Protein AF-0000000082974168 (afdb_homodimer)

Structure (mmCIF, N/CA/C/O backbone):
data_AF-0000000082974168-model_v1
#
loop_
_entity.id
_entity.type
_entity.pdbx_description
1 polymer 'Cytochrome P450 4B1-like'
#
loop_
_atom_site.group_PDB
_atom_site.id
_atom_site.type_symbol
_atom_site.label_atom_id
_atom_site.label_alt_id
_atom_site.label_comp_id
_atom_site.label_asym_id
_atom_site.label_entity_id
_atom_site.label_seq_id
_atom_site.pdbx_PDB_ins_code
_atom_site.Cartn_x
_atom_site.Cartn_y
_atom_site.Cartn_z
_atom_site.occupancy
_atom_site.B_iso_or_equiv
_atom_site.auth_seq_id
_atom_site.auth_comp_id
_atom_site.auth_asym_id
_atom_site.auth_atom_id
_atom_site.pdbx_PDB_model_num
ATOM 1 N N . MET A 1 1 ? -66.562 -48.031 -15.969 1 38.62 1 MET A N 1
ATOM 2 C CA . MET A 1 1 ? -65.438 -47.125 -16.375 1 38.62 1 MET A CA 1
ATOM 3 C C . MET A 1 1 ? -64.812 -46.469 -15.148 1 38.62 1 MET A C 1
ATOM 5 O O . MET A 1 1 ? -63.625 -46.281 -15.102 1 38.62 1 MET A O 1
ATOM 9 N N . ALA A 1 2 ? -65.688 -45.969 -14.234 1 68.69 2 ALA A N 1
ATOM 10 C CA . ALA A 1 2 ? -65.188 -45.406 -12.992 1 68.69 2 ALA A CA 1
ATOM 11 C C . ALA A 1 2 ? -64.438 -46.438 -12.148 1 68.69 2 ALA A C 1
ATOM 13 O O . ALA A 1 2 ? -63.406 -46.156 -11.523 1 68.69 2 ALA A O 1
ATOM 14 N N . SER A 1 3 ? -65 -47.625 -12.219 1 61.19 3 SER A N 1
ATOM 15 C CA . SER A 1 3 ? -64.438 -48.719 -11.406 1 61.19 3 SER A CA 1
ATOM 16 C C . SER A 1 3 ? -63.125 -49.188 -11.984 1 61.19 3 SER A C 1
ATOM 18 O O . SER A 1 3 ? -62.188 -49.5 -11.242 1 61.19 3 SER A O 1
ATOM 20 N N . LEU A 1 4 ? -63 -49.156 -13.227 1 60.62 4 LEU A N 1
ATOM 21 C CA . LEU A 1 4 ? -61.75 -49.594 -13.875 1 60.62 4 LEU A CA 1
ATOM 22 C C . LEU A 1 4 ? -60.688 -48.5 -13.758 1 60.62 4 LEU A C 1
ATOM 24 O O . LEU A 1 4 ? -59.5 -48.812 -13.547 1 60.62 4 LEU A O 1
ATOM 28 N N . LEU A 1 5 ? -61.156 -47.281 -13.766 1 63.62 5 LEU A N 1
ATOM 29 C CA . LEU A 1 5 ? -60.25 -46.156 -13.609 1 63.62 5 LEU A CA 1
ATOM 30 C C . LEU A 1 5 ? -59.656 -46.125 -12.203 1 63.62 5 LEU A C 1
ATOM 32 O O . LEU A 1 5 ? -58.469 -45.812 -12.016 1 63.62 5 LEU A O 1
ATOM 36 N N . ASP A 1 6 ? -60.531 -46.531 -11.203 1 66.19 6 ASP A N 1
ATOM 37 C CA . ASP A 1 6 ? -60.062 -46.562 -9.812 1 66.19 6 ASP A CA 1
ATOM 38 C C . ASP A 1 6 ? -59.031 -47.625 -9.586 1 66.19 6 ASP A C 1
ATOM 40 O O . ASP A 1 6 ? -58.094 -47.469 -8.805 1 66.19 6 ASP A O 1
ATOM 44 N N . ILE A 1 7 ? -59.062 -48.656 -10.359 1 61.16 7 ILE A N 1
ATOM 45 C CA . ILE A 1 7 ? -58.156 -49.781 -10.211 1 61.16 7 ILE A CA 1
ATOM 46 C C . ILE A 1 7 ? -56.812 -49.438 -10.82 1 61.16 7 ILE A C 1
ATOM 48 O O . ILE A 1 7 ? -55.75 -49.812 -10.281 1 61.16 7 ILE A O 1
ATOM 52 N N . ILE A 1 8 ? -56.75 -48.719 -11.898 1 61.06 8 ILE A N 1
ATOM 53 C CA . ILE A 1 8 ? -55.531 -48.344 -12.562 1 61.06 8 ILE A CA 1
ATOM 54 C C . ILE A 1 8 ? -54.875 -47.188 -11.82 1 61.06 8 ILE A C 1
ATOM 56 O O . ILE A 1 8 ? -53.625 -47.125 -11.711 1 61.06 8 ILE A O 1
ATOM 60 N N . ALA A 1 9 ? -55.656 -46.375 -11.297 1 68.5 9 ALA A N 1
ATOM 61 C CA . ALA A 1 9 ? -55.156 -45.156 -10.656 1 68.5 9 ALA A CA 1
ATOM 62 C C . ALA A 1 9 ? -54.5 -45.5 -9.32 1 68.5 9 ALA A C 1
ATOM 64 O O . ALA A 1 9 ? -53.5 -44.875 -8.938 1 68.5 9 ALA A O 1
ATOM 65 N N . ARG A 1 10 ? -55.031 -46.469 -8.898 1 72 10 ARG A N 1
ATOM 66 C CA . ARG A 1 10 ? -54.594 -46.875 -7.559 1 72 10 ARG A CA 1
ATOM 67 C C . ARG A 1 10 ? -53.188 -47.438 -7.594 1 72 10 ARG A C 1
ATOM 69 O O . ARG A 1 10 ? -52.312 -47.031 -6.809 1 72 10 ARG A O 1
ATOM 76 N N . PRO A 1 11 ? -53.062 -48.281 -8.586 1 75.69 11 PRO A N 1
ATOM 77 C CA . PRO A 1 11 ? -51.688 -48.781 -8.648 1 75.69 11 PRO A CA 1
ATOM 78 C C . PRO A 1 11 ? -50.688 -47.719 -9.07 1 75.69 11 PRO A C 1
ATOM 80 O O . PRO A 1 11 ? -49.562 -47.719 -8.555 1 75.69 11 PRO A O 1
ATOM 83 N N . SER A 1 12 ? -51.125 -46.906 -9.867 1 80.44 12 SER A N 1
ATOM 84 C CA . SER A 1 12 ? -50.25 -45.812 -10.297 1 80.44 12 SER A CA 1
ATOM 85 C C . SER A 1 12 ? -49.938 -44.875 -9.141 1 80.44 12 SER A C 1
ATOM 87 O O . SER A 1 12 ? -48.812 -44.406 -8.992 1 80.44 12 SER A O 1
ATOM 89 N N . ALA A 1 13 ? -50.875 -44.562 -8.305 1 78.06 13 ALA A N 1
ATOM 90 C CA . ALA A 1 13 ? -50.688 -43.719 -7.137 1 78.06 13 ALA A CA 1
ATOM 91 C C . ALA A 1 13 ? -49.781 -44.375 -6.113 1 78.06 13 ALA A C 1
ATOM 93 O O . ALA A 1 13 ? -48.938 -43.719 -5.5 1 78.06 13 ALA A O 1
ATOM 94 N N . VAL A 1 14 ? -50 -45.688 -6.137 1 84.94 14 VAL A N 1
ATOM 95 C CA . VAL A 1 14 ? -49.188 -46.438 -5.191 1 84.94 14 VAL A CA 1
ATOM 96 C C . VAL A 1 14 ? -47.75 -46.438 -5.672 1 84.94 14 VAL A C 1
ATOM 98 O O . VAL A 1 14 ? -46.812 -46.312 -4.875 1 84.94 14 VAL A O 1
ATOM 101 N N . ILE A 1 15 ? -47.531 -46.562 -6.926 1 87.25 15 ILE A N 1
ATOM 102 C CA . ILE A 1 15 ? -46.188 -46.594 -7.496 1 87.25 15 ILE A CA 1
ATOM 103 C C . ILE A 1 15 ? -45.562 -45.188 -7.336 1 87.25 15 ILE A C 1
ATOM 105 O O . ILE A 1 15 ? -44.375 -45.094 -7 1 87.25 15 ILE A O 1
ATOM 109 N N . LEU A 1 16 ? -46.344 -44.156 -7.48 1 88.12 16 LEU A N 1
ATOM 110 C CA . LEU A 1 16 ? -45.844 -42.812 -7.293 1 88.12 16 LEU A CA 1
ATOM 111 C C . LEU A 1 16 ? -45.5 -42.531 -5.832 1 88.12 16 LEU A C 1
ATOM 113 O O . LEU A 1 16 ? -44.438 -41.969 -5.535 1 88.12 16 LEU A O 1
ATOM 117 N N . GLN A 1 17 ? -46.375 -43 -4.965 1 88.06 17 GLN A N 1
ATOM 118 C CA . GLN A 1 17 ? -46.125 -42.844 -3.533 1 88.06 17 GLN A CA 1
ATOM 119 C C . GLN A 1 17 ? -44.875 -43.625 -3.107 1 88.06 17 GLN A C 1
ATOM 121 O O . GLN A 1 17 ? -44.062 -43.125 -2.326 1 88.06 17 GLN A O 1
ATOM 126 N N . LEU A 1 18 ? -44.781 -44.75 -3.727 1 88.88 18 LEU A N 1
ATOM 127 C CA . LEU A 1 18 ? -43.594 -45.562 -3.404 1 88.88 18 LEU A CA 1
ATOM 128 C C . LEU A 1 18 ? -42.344 -44.906 -3.938 1 88.88 18 LEU A C 1
ATOM 130 O O . LEU A 1 18 ? -41.281 -44.938 -3.281 1 88.88 18 LEU A O 1
ATOM 134 N N . SER A 1 19 ? -42.406 -44.281 -5.062 1 90.62 19 SER A N 1
ATOM 135 C CA . SER A 1 19 ? -41.281 -43.594 -5.645 1 90.62 19 SER A CA 1
ATOM 136 C C . SER A 1 19 ? -40.875 -42.375 -4.805 1 90.62 19 SER A C 1
ATOM 138 O O . SER A 1 19 ? -39.688 -42.094 -4.617 1 90.62 19 SER A O 1
ATOM 140 N N . VAL A 1 20 ? -41.781 -41.719 -4.32 1 90.88 20 VAL A N 1
ATOM 141 C CA . VAL A 1 20 ? -41.531 -40.562 -3.479 1 90.88 20 VAL A CA 1
ATOM 142 C C . VAL A 1 20 ? -40.906 -41 -2.16 1 90.88 20 VAL A C 1
ATOM 144 O O . VAL A 1 20 ? -39.938 -40.406 -1.679 1 90.88 20 VAL A O 1
ATOM 147 N N . VAL A 1 21 ? -41.469 -42.062 -1.64 1 90.62 21 VAL A N 1
ATOM 148 C CA . VAL A 1 21 ? -40.938 -42.562 -0.379 1 90.62 21 VAL A CA 1
ATOM 149 C C . VAL A 1 21 ? -39.5 -43.062 -0.576 1 90.62 21 VAL A C 1
ATOM 151 O O . VAL A 1 21 ? -38.625 -42.812 0.263 1 90.62 21 VAL A O 1
ATOM 154 N N . LEU A 1 22 ? -39.312 -43.719 -1.68 1 92.25 22 LEU A N 1
ATOM 155 C CA . LEU A 1 22 ? -37.969 -44.188 -1.979 1 92.25 22 LEU A CA 1
ATOM 156 C C . LEU A 1 22 ? -37 -43 -2.201 1 92.25 22 LEU A C 1
ATOM 158 O O . LEU A 1 22 ? -35.844 -43.062 -1.81 1 92.25 22 LEU A O 1
ATOM 162 N N . GLY A 1 23 ? -37.562 -42.031 -2.824 1 92 23 GLY A N 1
ATOM 163 C CA . GLY A 1 23 ? -36.781 -40.812 -2.99 1 92 23 GLY A CA 1
ATOM 164 C C . GLY A 1 23 ? -36.406 -40.156 -1.673 1 92 23 GLY A C 1
ATOM 165 O O . GLY A 1 23 ? -35.281 -39.75 -1.473 1 92 23 GLY A O 1
ATOM 166 N N . VAL A 1 24 ? -37.281 -40.094 -0.825 1 92.38 24 VAL A N 1
ATOM 167 C CA . VAL A 1 24 ? -37.062 -39.5 0.486 1 92.38 24 VAL A CA 1
ATOM 168 C C . VAL A 1 24 ? -36.062 -40.344 1.279 1 92.38 24 VAL A C 1
ATOM 170 O O . VAL A 1 24 ? -35.188 -39.812 1.958 1 92.38 24 VAL A O 1
ATOM 173 N N . ILE A 1 25 ? -36.219 -41.594 1.183 1 91.44 25 ILE A N 1
ATOM 174 C CA . ILE A 1 25 ? -35.312 -42.5 1.874 1 91.44 25 ILE A CA 1
ATOM 175 C C . ILE A 1 25 ? -33.906 -42.312 1.315 1 91.44 25 ILE A C 1
ATOM 177 O O . ILE A 1 25 ? -32.938 -42.281 2.07 1 91.44 25 ILE A O 1
ATOM 181 N N . PHE A 1 26 ? -33.875 -42.25 0.051 1 92.44 26 PHE A N 1
ATOM 182 C CA . PHE A 1 26 ? -32.562 -42.031 -0.592 1 92.44 26 PHE A CA 1
ATOM 183 C C . PHE A 1 26 ? -31.938 -40.719 -0.115 1 92.44 26 PHE A C 1
ATOM 185 O O . PHE A 1 26 ? -30.766 -40.688 0.217 1 92.44 26 PHE A O 1
ATOM 192 N N . VAL A 1 27 ? -32.656 -39.75 -0.049 1 91.31 27 VAL A N 1
ATOM 193 C CA . VAL A 1 27 ? -32.188 -38.469 0.402 1 91.31 27 VAL A CA 1
ATOM 194 C C . VAL A 1 27 ? -31.75 -38.531 1.867 1 91.31 27 VAL A C 1
ATOM 196 O O . VAL A 1 27 ? -30.719 -38 2.256 1 91.31 27 VAL A O 1
ATOM 199 N N . LEU A 1 28 ? -32.5 -39.156 2.611 1 91.75 28 LEU A N 1
ATOM 200 C CA . LEU A 1 28 ? -32.188 -39.281 4.027 1 91.75 28 LEU A CA 1
ATOM 201 C C . LEU A 1 28 ? -30.891 -40.094 4.223 1 91.75 28 LEU A C 1
ATOM 203 O O . LEU A 1 28 ? -30.094 -39.781 5.113 1 91.75 28 LEU A O 1
ATOM 207 N N . LEU A 1 29 ? -30.766 -41.062 3.404 1 91.75 29 LEU A N 1
ATOM 208 C CA . LEU A 1 29 ? -29.547 -41.844 3.482 1 91.75 29 LEU A CA 1
ATOM 209 C C . LEU A 1 29 ? -28.328 -41.031 3.076 1 91.75 29 LEU A C 1
ATOM 211 O O . LEU A 1 29 ? -27.266 -41.125 3.686 1 91.75 29 LEU A O 1
ATOM 215 N N . LYS A 1 30 ? -28.562 -40.281 2.109 1 89.44 30 LYS A N 1
ATOM 216 C CA . LYS A 1 30 ? -27.469 -39.406 1.669 1 89.44 30 LYS A CA 1
ATOM 217 C C . LYS A 1 30 ? -27.141 -38.344 2.732 1 89.44 30 LYS A C 1
ATOM 219 O O . LYS A 1 30 ? -25.969 -38.031 2.951 1 89.44 30 LYS A O 1
ATOM 224 N N . VAL A 1 31 ? -28.016 -37.906 3.303 1 90.12 31 VAL A N 1
ATOM 225 C CA . VAL A 1 31 ? -27.828 -36.938 4.367 1 90.12 31 VAL A CA 1
ATOM 226 C C . VAL A 1 31 ? -27.141 -37.562 5.562 1 90.12 31 VAL A C 1
ATOM 228 O O . VAL A 1 31 ? -26.266 -36.969 6.188 1 90.12 31 VAL A O 1
ATOM 231 N N . ALA A 1 32 ? -27.578 -38.719 5.832 1 91.12 32 ALA A N 1
ATOM 232 C CA . ALA A 1 32 ? -26.953 -39.438 6.934 1 91.12 32 ALA A CA 1
ATOM 233 C C . ALA A 1 32 ? -25.484 -39.75 6.637 1 91.12 32 ALA A C 1
ATOM 235 O O . ALA A 1 32 ? -24.641 -39.656 7.523 1 91.12 32 ALA A O 1
ATOM 236 N N . GLN A 1 33 ? -25.312 -40.156 5.523 1 89.25 33 GLN A N 1
ATOM 237 C CA . GLN A 1 33 ? -23.938 -40.406 5.102 1 89.25 33 GLN A CA 1
ATOM 238 C C . GLN A 1 33 ? -23.109 -39.125 5.172 1 89.25 33 GLN A C 1
ATOM 240 O O . GLN A 1 33 ? -21.969 -39.156 5.652 1 89.25 33 GLN A O 1
ATOM 245 N N . PHE A 1 34 ? -23.641 -38.156 4.637 1 85.56 34 PHE A N 1
ATOM 246 C CA . PHE A 1 34 ? -22.969 -36.875 4.688 1 85.56 34 PHE A CA 1
ATOM 247 C C . PHE A 1 34 ? -22.688 -36.469 6.125 1 85.56 34 PHE A C 1
ATOM 249 O O . PHE A 1 34 ? -21.594 -35.969 6.434 1 85.56 34 PHE A O 1
ATOM 256 N N . TYR A 1 35 ? -23.578 -36.656 6.914 1 87.19 35 TYR A N 1
ATOM 257 C CA . TYR A 1 35 ? -23.438 -36.312 8.32 1 87.19 35 TYR A CA 1
ATOM 258 C C . TYR A 1 35 ? -22.344 -37.125 8.984 1 87.19 35 TYR A C 1
ATOM 260 O O . TYR A 1 35 ? -21.547 -36.625 9.773 1 87.19 35 TYR A O 1
ATOM 268 N N . LYS A 1 36 ? -22.375 -38.375 8.711 1 89.12 36 LYS A N 1
ATOM 269 C CA . LYS A 1 36 ? -21.359 -39.25 9.281 1 89.12 36 LYS A CA 1
ATOM 270 C C . LYS A 1 36 ? -19.953 -38.844 8.82 1 89.12 36 LYS A C 1
ATOM 272 O O . LYS A 1 36 ? -19.016 -38.844 9.609 1 89.12 36 LYS A O 1
ATOM 277 N N . GLU A 1 37 ? -19.859 -38.625 7.566 1 84.94 37 GLU A N 1
ATOM 278 C CA . GLU A 1 37 ? -18.578 -38.188 7.004 1 84.94 37 GLU A CA 1
ATOM 279 C C . GLU A 1 37 ? -18.125 -36.875 7.605 1 84.94 37 GLU A C 1
ATOM 281 O O . GLU A 1 37 ? -16.938 -36.688 7.895 1 84.94 37 GLU A O 1
ATOM 286 N N . ARG A 1 38 ? -19.031 -36.062 7.781 1 84.94 38 ARG A N 1
ATOM 287 C CA . ARG A 1 38 ? -18.734 -34.75 8.352 1 84.94 38 ARG A CA 1
ATOM 288 C C . ARG A 1 38 ? -18.281 -34.875 9.805 1 84.94 38 ARG A C 1
ATOM 290 O O . ARG A 1 38 ? -17.359 -34.188 10.242 1 84.94 38 ARG A O 1
ATOM 297 N N . LYS A 1 39 ? -18.922 -35.625 10.461 1 88.12 39 LYS A N 1
ATOM 298 C CA . LYS A 1 39 ? -18.562 -35.844 11.859 1 88.12 39 LYS A CA 1
ATOM 299 C C . LYS A 1 39 ? -17.141 -36.406 11.984 1 88.12 39 LYS A C 1
ATOM 301 O O . LYS A 1 39 ? -16.391 -36.031 12.883 1 88.12 39 LYS A O 1
ATOM 306 N N . LYS A 1 40 ? -16.891 -37.281 11.133 1 88.69 40 LYS A N 1
ATOM 307 C CA . LYS A 1 40 ? -15.547 -37.875 11.109 1 88.69 40 LYS A CA 1
ATOM 308 C C . LYS A 1 40 ? -14.484 -36.812 10.82 1 88.69 40 LYS A C 1
ATOM 310 O O . LYS A 1 40 ? -13.43 -36.781 11.461 1 88.69 40 LYS A O 1
ATOM 315 N N . LEU A 1 41 ? -14.742 -36 9.852 1 87.5 41 LEU A N 1
ATOM 316 C CA . LEU A 1 41 ? -13.82 -34.938 9.461 1 87.5 41 LEU A CA 1
ATOM 317 C C . LEU A 1 41 ? -13.648 -33.938 10.594 1 87.5 41 LEU A C 1
ATOM 319 O O . LEU A 1 41 ? -12.523 -33.5 10.875 1 87.5 41 LEU A O 1
ATOM 323 N N . ILE A 1 42 ? -14.703 -33.594 11.234 1 88.56 42 ILE A N 1
ATOM 324 C CA . ILE A 1 42 ? -14.672 -32.625 12.328 1 88.56 42 ILE A CA 1
ATOM 325 C C . ILE A 1 42 ? -13.867 -33.188 13.492 1 88.56 42 ILE A C 1
ATOM 327 O O . ILE A 1 42 ? -13.086 -32.469 14.117 1 88.56 42 ILE A O 1
ATOM 331 N N . LYS A 1 43 ? -14.055 -34.406 13.781 1 91.81 43 LYS A N 1
ATOM 332 C CA . LYS A 1 43 ? -13.32 -35.062 14.867 1 91.81 43 LYS A CA 1
ATOM 333 C C . LYS A 1 43 ? -11.828 -35.094 14.578 1 91.81 43 LYS A C 1
ATOM 335 O O . LYS A 1 43 ? -11.008 -34.844 15.469 1 91.81 43 LYS A O 1
ATOM 340 N N . ALA A 1 44 ? -11.469 -35.406 13.367 1 92.75 44 ALA A N 1
ATOM 341 C CA . ALA A 1 44 ? -10.07 -35.469 12.977 1 92.75 44 ALA A CA 1
ATOM 342 C C . ALA A 1 44 ? -9.422 -34.094 13.094 1 92.75 44 ALA A C 1
ATOM 344 O O . ALA A 1 44 ? -8.25 -33.969 13.461 1 92.75 44 ALA A O 1
ATOM 345 N N . LEU A 1 45 ? -10.141 -33.031 12.805 1 94.56 45 LEU A N 1
ATOM 346 C CA . LEU A 1 45 ? -9.617 -31.688 12.812 1 94.56 45 LEU A CA 1
ATOM 347 C C . LEU A 1 45 ? -9.422 -31.172 14.242 1 94.56 45 LEU A C 1
ATOM 349 O O . LEU A 1 45 ? -8.711 -30.188 14.469 1 94.56 45 LEU A O 1
ATOM 353 N N . GLU A 1 46 ? -10.055 -31.797 15.203 1 93.88 46 GLU A N 1
ATOM 354 C CA . GLU A 1 46 ? -9.93 -31.391 16.609 1 93.88 46 GLU A CA 1
ATOM 355 C C . GLU A 1 46 ? -8.492 -31.547 17.094 1 93.88 46 GLU A C 1
ATOM 357 O O . GLU A 1 46 ? -8.086 -30.875 18.047 1 93.88 46 GLU A O 1
ATOM 362 N N . ALA A 1 47 ? -7.785 -32.375 16.438 1 95.5 47 ALA A N 1
ATOM 363 C CA . ALA A 1 47 ? -6.391 -32.594 16.812 1 95.5 47 ALA A CA 1
ATOM 364 C C . ALA A 1 47 ? -5.531 -31.391 16.438 1 95.5 47 ALA A C 1
ATOM 366 O O . ALA A 1 47 ? -4.398 -31.266 16.906 1 95.5 47 ALA A O 1
ATOM 367 N N . PHE A 1 48 ? -6.035 -30.469 15.68 1 97.56 48 PHE A N 1
ATOM 368 C CA . PHE A 1 48 ? -5.309 -29.297 15.211 1 97.56 48 PHE A CA 1
ATOM 369 C C . PHE A 1 48 ? -5.914 -28.031 15.789 1 97.56 48 PHE A C 1
ATOM 371 O O . PHE A 1 48 ? -6.941 -27.547 15.305 1 97.56 48 PHE A O 1
ATOM 378 N N . PRO A 1 49 ? -5.184 -27.453 16.75 1 96.38 49 PRO A N 1
ATOM 379 C CA . PRO A 1 49 ? -5.691 -26.188 17.281 1 96.38 49 PRO A CA 1
ATOM 380 C C . PRO A 1 49 ? -5.73 -25.078 16.234 1 96.38 49 PRO A C 1
ATOM 382 O O . PRO A 1 49 ? -4.914 -25.078 15.305 1 96.38 49 PRO A O 1
ATOM 385 N N . GLY A 1 50 ? -6.664 -24.172 16.312 1 95.44 50 GLY A N 1
ATOM 386 C CA . GLY A 1 50 ? -6.801 -23.078 15.375 1 95.44 50 GLY A CA 1
ATOM 387 C C . GLY A 1 50 ? -7.703 -21.969 15.883 1 95.44 50 GLY A C 1
ATOM 388 O O . GLY A 1 50 ? -8.188 -22.031 17.016 1 95.44 50 GLY A O 1
ATOM 389 N N . PRO A 1 51 ? -7.793 -20.953 15.094 1 93.12 51 PRO A N 1
ATOM 390 C CA . PRO A 1 51 ? -8.664 -19.844 15.5 1 93.12 51 PRO A CA 1
ATOM 391 C C . PRO A 1 51 ? -10.125 -20.25 15.625 1 93.12 51 PRO A C 1
ATOM 393 O O . PRO A 1 51 ? -10.602 -21.109 14.875 1 93.12 51 PRO A O 1
ATOM 396 N N . PRO A 1 52 ? -10.742 -19.609 16.562 1 91.06 52 PRO A N 1
ATOM 397 C CA . PRO A 1 52 ? -12.156 -19.938 16.703 1 91.06 52 PRO A CA 1
ATOM 398 C C . PRO A 1 52 ? -12.977 -19.578 15.461 1 91.06 52 PRO A C 1
ATOM 400 O O . PRO A 1 52 ? -12.727 -18.547 14.828 1 91.06 52 PRO A O 1
ATOM 403 N N . LYS A 1 53 ? -13.891 -20.422 15.164 1 88.31 53 LYS A N 1
ATOM 404 C CA . LYS A 1 53 ? -14.703 -20.203 13.969 1 88.31 53 LYS A CA 1
ATOM 405 C C . LYS A 1 53 ? -16.094 -19.672 14.336 1 88.31 53 LYS A C 1
ATOM 407 O O . LYS A 1 53 ? -16.625 -20 15.398 1 88.31 53 LYS A O 1
ATOM 412 N N . HIS A 1 54 ? -16.594 -18.875 13.492 1 88 54 HIS A N 1
ATOM 413 C CA . HIS A 1 54 ? -18 -18.484 13.594 1 88 54 HIS A CA 1
ATOM 414 C C . HIS A 1 54 ? -18.906 -19.594 13.117 1 88 54 HIS A C 1
ATOM 416 O O . HIS A 1 54 ? -18.609 -20.297 12.148 1 88 54 HIS A O 1
ATOM 422 N N . TRP A 1 55 ? -20.094 -19.75 13.695 1 85.75 55 TRP A N 1
ATOM 423 C CA . TRP A 1 55 ? -20.969 -20.891 13.445 1 85.75 55 TRP A CA 1
ATOM 424 C C . TRP A 1 55 ? -21.516 -20.844 12.023 1 85.75 55 TRP A C 1
ATOM 426 O O . TRP A 1 55 ? -21.766 -21.891 11.414 1 85.75 55 TRP A O 1
ATOM 436 N N . LEU A 1 56 ? -21.625 -19.703 11.461 1 83.5 56 LEU A N 1
ATOM 437 C CA . LEU A 1 56 ? -22.25 -19.562 10.156 1 83.5 56 LEU A CA 1
ATOM 438 C C . LEU A 1 56 ? -21.219 -19.219 9.086 1 83.5 56 LEU A C 1
ATOM 440 O O . LEU A 1 56 ? -21.25 -19.797 7.992 1 83.5 56 LEU A O 1
ATOM 444 N N . TYR A 1 57 ? -20.297 -18.391 9.398 1 82.56 57 TYR A N 1
ATOM 445 C CA . TYR A 1 57 ? -19.391 -17.844 8.391 1 82.56 57 TYR A CA 1
ATOM 446 C C . TYR A 1 57 ? -18.031 -18.516 8.43 1 82.56 57 TYR A C 1
ATOM 448 O O . TYR A 1 57 ? -17.219 -18.359 7.516 1 82.56 57 TYR A O 1
ATOM 456 N N . GLY A 1 58 ? -17.859 -19.406 9.461 1 88.62 58 GLY A N 1
ATOM 457 C CA . GLY A 1 58 ? -16.516 -19.922 9.656 1 88.62 58 GLY A CA 1
ATOM 458 C C . GLY A 1 58 ? -15.492 -18.844 9.906 1 88.62 58 GLY A C 1
ATOM 459 O O . GLY A 1 58 ? -15.656 -18.031 10.812 1 88.62 58 GLY A O 1
ATOM 460 N N . HIS A 1 59 ? -14.562 -18.734 9.031 1 87.62 59 HIS A N 1
ATOM 461 C CA . HIS A 1 59 ? -13.523 -17.719 9.195 1 87.62 59 HIS A CA 1
ATOM 462 C C . HIS A 1 59 ? -13.586 -16.672 8.094 1 87.62 59 HIS A C 1
ATOM 464 O O . HIS A 1 59 ? -12.695 -15.836 7.977 1 87.62 59 HIS A O 1
ATOM 470 N N . ASN A 1 60 ? -14.547 -16.641 7.207 1 80.81 60 ASN A N 1
ATOM 471 C CA . ASN A 1 60 ? -14.633 -15.797 6.027 1 80.81 60 ASN A CA 1
ATOM 472 C C . ASN A 1 60 ? -14.727 -14.32 6.406 1 80.81 60 ASN A C 1
ATOM 474 O O . ASN A 1 60 ? -14.258 -13.453 5.668 1 80.81 60 ASN A O 1
ATOM 478 N N . HIS A 1 61 ? -15.305 -14.094 7.465 1 75.56 61 HIS A N 1
ATOM 479 C CA . HIS A 1 61 ? -15.508 -12.711 7.883 1 75.56 61 HIS A CA 1
ATOM 480 C C . HIS A 1 61 ? -14.203 -12.086 8.375 1 75.56 61 HIS A C 1
ATOM 482 O O . HIS A 1 61 ? -14.086 -10.859 8.445 1 75.56 61 HIS A O 1
ATOM 488 N N . LEU A 1 62 ? -13.32 -12.883 8.656 1 73.06 62 LEU A N 1
ATOM 489 C CA . LEU A 1 62 ? -12.055 -12.398 9.203 1 73.06 62 LEU A CA 1
ATOM 490 C C . LEU A 1 62 ? -11.055 -12.117 8.094 1 73.06 62 LEU A C 1
ATOM 492 O O . LEU A 1 62 ? -10.008 -11.516 8.336 1 73.06 62 LEU A O 1
ATOM 496 N N . LEU A 1 63 ? -11.477 -12.461 6.902 1 70.81 63 LEU A N 1
ATOM 497 C CA . LEU A 1 63 ? -10.453 -12.484 5.863 1 70.81 63 LEU A CA 1
ATOM 498 C C . LEU A 1 63 ? -10.891 -11.672 4.648 1 70.81 63 LEU A C 1
ATOM 500 O O . LEU A 1 63 ? -12.047 -11.742 4.23 1 70.81 63 LEU A O 1
ATOM 504 N N . ASN A 1 64 ? -10.164 -10.656 4.355 1 71.62 64 ASN A N 1
ATOM 505 C CA . ASN A 1 64 ? -10.305 -10.016 3.053 1 71.62 64 ASN A CA 1
ATOM 506 C C . ASN A 1 64 ? -9.016 -10.117 2.24 1 71.62 64 ASN A C 1
ATOM 508 O O . ASN A 1 64 ? -7.992 -10.594 2.744 1 71.62 64 ASN A O 1
ATOM 512 N N . THR A 1 65 ? -9.086 -9.82 1.003 1 71.06 65 THR A N 1
ATOM 513 C CA . THR A 1 65 ? -8.016 -10.07 0.041 1 71.06 65 THR A CA 1
ATOM 514 C C . THR A 1 65 ? -6.738 -9.352 0.456 1 71.06 65 THR A C 1
ATOM 516 O O . THR A 1 65 ? -5.637 -9.812 0.147 1 71.06 65 THR A O 1
ATOM 519 N N . THR A 1 66 ? -6.902 -8.367 1.178 1 70.88 66 THR A N 1
ATOM 520 C CA . THR A 1 66 ? -5.727 -7.578 1.523 1 70.88 66 THR A CA 1
ATOM 521 C C . THR A 1 66 ? -5.125 -8.055 2.844 1 70.88 66 THR A C 1
ATOM 523 O O . THR A 1 66 ? -3.922 -7.91 3.072 1 70.88 66 THR A O 1
ATOM 526 N N . LYS A 1 67 ? -5.945 -8.758 3.65 1 79.31 67 LYS A N 1
ATOM 527 C CA . LYS A 1 67 ? -5.488 -9.078 4.996 1 79.31 67 LYS A CA 1
ATOM 528 C C . LYS A 1 67 ? -5.199 -10.57 5.137 1 79.31 67 LYS A C 1
ATOM 530 O O . LYS A 1 67 ? -4.512 -10.992 6.066 1 79.31 67 LYS A O 1
ATOM 535 N N . ILE A 1 68 ? -5.609 -11.289 4.148 1 86.31 68 ILE A N 1
ATOM 536 C CA . ILE A 1 68 ? -5.605 -12.742 4.289 1 86.31 68 ILE A CA 1
ATOM 537 C C . ILE A 1 68 ? -4.172 -13.242 4.426 1 86.31 68 ILE A C 1
ATOM 539 O O . ILE A 1 68 ? -3.891 -14.117 5.25 1 86.31 68 ILE A O 1
ATOM 543 N N . LEU A 1 69 ? -3.279 -12.742 3.674 1 91.5 69 LEU A N 1
ATOM 544 C CA . LEU A 1 69 ? -1.904 -13.227 3.672 1 91.5 69 LEU A CA 1
ATOM 545 C C . LEU A 1 69 ? -1.251 -13.016 5.035 1 91.5 69 LEU A C 1
ATOM 547 O O . LEU A 1 69 ? -0.714 -13.953 5.625 1 91.5 69 LEU A O 1
ATOM 551 N N . ASN A 1 70 ? -1.42 -11.844 5.512 1 87.88 70 ASN A N 1
ATOM 552 C CA . ASN A 1 70 ? -0.824 -11.523 6.805 1 87.88 70 ASN A CA 1
ATOM 553 C C . ASN A 1 70 ? -1.518 -12.266 7.941 1 87.88 70 ASN A C 1
ATOM 555 O O . ASN A 1 70 ? -0.88 -12.633 8.93 1 87.88 70 ASN A O 1
ATOM 559 N N . GLN A 1 71 ? -2.781 -12.406 7.824 1 90.12 71 GLN A N 1
ATOM 560 C CA . GLN A 1 71 ? -3.537 -13.125 8.844 1 90.12 71 GLN A CA 1
ATOM 561 C C . GLN A 1 71 ? -3.115 -14.594 8.914 1 90.12 71 GLN A C 1
ATOM 563 O O . GLN A 1 71 ? -3 -15.156 10 1 90.12 71 GLN A O 1
ATOM 568 N N . ILE A 1 72 ? -2.896 -15.18 7.805 1 93.88 72 ILE A N 1
ATOM 569 C CA . ILE A 1 72 ? -2.477 -16.578 7.754 1 93.88 72 ILE A CA 1
ATOM 570 C C . ILE A 1 72 ? -1.1 -16.719 8.398 1 93.88 72 ILE A C 1
ATOM 572 O O . ILE A 1 72 ? -0.859 -17.672 9.156 1 93.88 72 ILE A O 1
ATOM 576 N N . VAL A 1 73 ? -0.237 -15.789 8.102 1 93.19 73 VAL A N 1
ATOM 577 C CA . VAL A 1 73 ? 1.094 -15.82 8.703 1 93.19 73 VAL A CA 1
ATOM 578 C C . VAL A 1 73 ? 0.985 -15.664 10.219 1 93.19 73 VAL A C 1
ATOM 580 O O . VAL A 1 73 ? 1.657 -16.375 10.969 1 93.19 73 VAL A O 1
ATOM 583 N N . SER A 1 74 ? 0.101 -14.758 10.656 1 90.69 74 SER A N 1
ATOM 584 C CA . SER A 1 74 ? -0.106 -14.531 12.086 1 90.69 74 SER A CA 1
ATOM 585 C C . SER A 1 74 ? -0.65 -15.781 12.766 1 90.69 74 SER A C 1
ATOM 587 O O . SER A 1 74 ? -0.181 -16.156 13.844 1 90.69 74 SER A O 1
ATOM 589 N N . TRP A 1 75 ? -1.641 -16.375 12.164 1 94.69 75 TRP A N 1
ATOM 590 C CA . TRP A 1 75 ? -2.182 -17.625 12.695 1 94.69 75 TRP A CA 1
ATOM 591 C C . TRP A 1 75 ? -1.111 -18.719 12.734 1 94.69 75 TRP A C 1
ATOM 593 O O . TRP A 1 75 ? -1.092 -19.547 13.648 1 94.69 75 TRP A O 1
ATOM 603 N N . GLY A 1 76 ? -0.302 -18.719 11.711 1 95.06 76 GLY A N 1
ATOM 604 C CA . GLY A 1 76 ? 0.791 -19.688 11.695 1 95.06 76 GLY A CA 1
ATOM 605 C C . GLY A 1 76 ? 1.726 -19.531 12.883 1 95.06 76 GLY A C 1
ATOM 606 O O . GLY A 1 76 ? 2.24 -20.531 13.398 1 95.06 76 GLY A O 1
ATOM 607 N N . GLU A 1 77 ? 1.96 -18.359 13.281 1 92.38 77 GLU A N 1
ATOM 608 C CA . GLU A 1 77 ? 2.811 -18.109 14.438 1 92.38 77 GLU A CA 1
ATOM 609 C C . GLU A 1 77 ? 2.139 -18.578 15.727 1 92.38 77 GLU A C 1
ATOM 611 O O . GLU A 1 77 ? 2.809 -19.031 16.656 1 92.38 77 GLU A O 1
ATOM 616 N N . GLU A 1 78 ? 0.846 -18.469 15.805 1 94.62 78 GLU A N 1
ATOM 617 C CA . GLU A 1 78 ? 0.082 -18.828 17 1 94.62 78 GLU A CA 1
ATOM 618 C C . GLU A 1 78 ? -0.15 -20.344 17.062 1 94.62 78 GLU A C 1
ATOM 620 O O . GLU A 1 78 ? -0.174 -20.922 18.156 1 94.62 78 GLU A O 1
ATOM 625 N N . TYR A 1 79 ? -0.366 -20.922 15.891 1 96.88 79 TYR A N 1
ATOM 626 C CA . TYR A 1 79 ? -0.68 -22.344 15.789 1 96.88 79 TYR A CA 1
ATOM 627 C C . TYR A 1 79 ? 0.368 -23.062 14.953 1 96.88 79 TYR A C 1
ATOM 629 O O . TYR A 1 79 ? 0.281 -23.109 13.727 1 96.88 79 TYR A O 1
ATOM 637 N N . PRO A 1 80 ? 1.169 -23.766 15.594 1 95.62 80 PRO A N 1
ATOM 638 C CA . PRO A 1 80 ? 2.316 -24.344 14.891 1 95.62 80 PRO A CA 1
ATOM 639 C C . PRO A 1 80 ? 1.916 -25.438 13.906 1 95.62 80 PRO A C 1
ATOM 641 O O . PRO A 1 80 ? 0.975 -26.188 14.172 1 95.62 80 PRO A O 1
ATOM 644 N N . TYR A 1 81 ? 2.586 -25.547 12.742 1 97.44 81 TYR A N 1
ATOM 645 C CA . TYR A 1 81 ? 2.549 -26.594 11.719 1 97.44 81 TYR A CA 1
ATOM 646 C C . TYR A 1 81 ? 1.327 -26.422 10.82 1 97.44 81 TYR A C 1
ATOM 648 O O . TYR A 1 81 ? 1.449 -26.375 9.594 1 97.44 81 TYR A O 1
ATOM 656 N N . ALA A 1 82 ? 0.158 -26.406 11.477 1 98.19 82 ALA A N 1
ATOM 657 C CA . ALA A 1 82 ? -1.08 -26.344 10.703 1 98.19 82 ALA A CA 1
ATOM 658 C C . ALA A 1 82 ? -2.246 -25.891 11.578 1 98.19 82 ALA A C 1
ATOM 660 O O . ALA A 1 82 ? -2.184 -25.984 12.805 1 98.19 82 ALA A O 1
ATOM 661 N N . PHE A 1 83 ? -3.246 -25.344 10.938 1 97.81 83 PHE A N 1
ATOM 662 C CA . PHE A 1 83 ? -4.477 -24.969 11.633 1 97.81 83 PHE A CA 1
ATOM 663 C C . PHE A 1 83 ? -5.676 -25.094 10.695 1 97.81 83 PHE A C 1
ATOM 665 O O . PHE A 1 83 ? -5.535 -24.953 9.477 1 97.81 83 PHE A O 1
ATOM 672 N N . PRO A 1 84 ? -6.82 -25.406 11.234 1 96.19 84 PRO A N 1
ATOM 673 C CA . PRO A 1 84 ? -8.008 -25.516 10.391 1 96.19 84 PRO A CA 1
ATOM 674 C C . PRO A 1 84 ? -8.578 -24.156 9.977 1 96.19 84 PRO A C 1
ATOM 676 O O . PRO A 1 84 ? -8.562 -23.219 10.773 1 96.19 84 PRO A O 1
ATOM 679 N N . ARG A 1 85 ? -8.953 -24.062 8.812 1 92.81 85 ARG A N 1
ATOM 680 C CA . ARG A 1 85 ? -9.703 -22.922 8.289 1 92.81 85 ARG A CA 1
ATOM 681 C C . ARG A 1 85 ? -11.047 -23.375 7.723 1 92.81 85 ARG A C 1
ATOM 683 O O . ARG A 1 85 ? -11.117 -24.297 6.914 1 92.81 85 ARG A O 1
ATOM 690 N N . TRP A 1 86 ? -12.086 -22.688 8.148 1 89.12 86 TRP A N 1
ATOM 691 C CA . TRP A 1 86 ? -13.43 -23.047 7.723 1 89.12 86 TRP A CA 1
ATOM 692 C C . TRP A 1 86 ? -13.984 -22 6.746 1 89.12 86 TRP A C 1
ATOM 694 O O . TRP A 1 86 ? -14.07 -20.828 7.074 1 89.12 86 TRP A O 1
ATOM 704 N N . LEU A 1 87 ? -14.242 -22.484 5.566 1 85.62 87 LEU A N 1
ATOM 705 C CA . LEU A 1 87 ? -15 -21.688 4.613 1 85.62 87 LEU A CA 1
ATOM 706 C C . LEU A 1 87 ? -16.5 -21.906 4.789 1 85.62 87 LEU A C 1
ATOM 708 O O . LEU A 1 87 ? -17.062 -22.812 4.18 1 85.62 87 LEU A O 1
ATOM 712 N N . GLY A 1 88 ? -17.109 -21.016 5.48 1 80 88 GLY A N 1
ATOM 713 C CA . GLY A 1 88 ? -18.484 -21.266 5.887 1 80 88 GLY A CA 1
ATOM 714 C C . GLY A 1 88 ? -18.609 -22.375 6.922 1 80 88 GLY A C 1
ATOM 715 O O . GLY A 1 88 ? -17.609 -22.766 7.535 1 80 88 GLY A O 1
ATOM 716 N N . PRO A 1 89 ? -19.781 -22.875 7.086 1 79.25 89 PRO A N 1
ATOM 717 C CA . PRO A 1 89 ? -20 -23.859 8.148 1 79.25 89 PRO A CA 1
ATOM 718 C C . PRO A 1 89 ? -19.688 -25.281 7.699 1 79.25 89 PRO A C 1
ATOM 720 O O . PRO A 1 89 ? -19.562 -26.188 8.531 1 79.25 89 PRO A O 1
ATOM 723 N N . VAL A 1 90 ? -19.438 -25.484 6.41 1 78.75 90 VAL A N 1
ATOM 724 C CA . VAL A 1 90 ? -19.484 -26.891 5.988 1 78.75 90 VAL A CA 1
ATOM 725 C C . VAL A 1 90 ? -18.156 -27.266 5.344 1 78.75 90 VAL A C 1
ATOM 727 O O . VAL A 1 90 ? -17.828 -28.453 5.254 1 78.75 90 VAL A O 1
ATOM 730 N N . LEU A 1 91 ? -17.375 -26.328 4.984 1 84.44 91 LEU A N 1
ATOM 731 C CA . LEU A 1 91 ? -16.188 -26.656 4.207 1 84.44 91 LEU A CA 1
ATOM 732 C C . LEU A 1 91 ? -14.922 -26.344 4.988 1 84.44 91 LEU A C 1
ATOM 734 O O . LEU A 1 91 ? -14.375 -25.234 4.879 1 84.44 91 LEU A O 1
ATOM 738 N N . PRO A 1 92 ? -14.375 -27.328 5.676 1 89.5 92 PRO A N 1
ATOM 739 C CA . PRO A 1 92 ? -13.109 -27.125 6.383 1 89.5 92 PRO A CA 1
ATOM 740 C C . PRO A 1 92 ? -11.891 -27.484 5.527 1 89.5 92 PRO A C 1
ATOM 742 O O . PRO A 1 92 ? -12 -28.312 4.613 1 89.5 92 PRO A O 1
ATOM 745 N N . SER A 1 93 ? -10.82 -26.844 5.746 1 92.75 93 SER A N 1
ATOM 746 C CA . SER A 1 93 ? -9.516 -27.156 5.164 1 92.75 93 SER A CA 1
ATOM 747 C C . SER A 1 93 ? -8.398 -26.984 6.188 1 92.75 93 SER A C 1
ATOM 749 O O . SER A 1 93 ? -8.492 -26.125 7.074 1 92.75 93 SER A O 1
ATOM 751 N N . LEU A 1 94 ? -7.512 -27.906 6.145 1 96.81 94 LEU A N 1
ATOM 752 C CA . LEU A 1 94 ? -6.34 -27.734 6.996 1 96.81 94 LEU A CA 1
ATOM 753 C C . LEU A 1 94 ? -5.266 -26.922 6.285 1 96.81 94 LEU A C 1
ATOM 755 O O . LEU A 1 94 ? -4.777 -27.328 5.227 1 96.81 94 LEU A O 1
ATOM 759 N N . VAL A 1 95 ? -4.898 -25.781 6.84 1 97.56 95 VAL A N 1
ATOM 760 C CA . VAL A 1 95 ? -3.85 -24.938 6.285 1 97.56 95 VAL A CA 1
ATOM 761 C C . VAL A 1 95 ? -2.492 -25.344 6.848 1 97.56 95 VAL A C 1
ATOM 763 O O . VAL A 1 95 ? -2.262 -25.266 8.055 1 97.56 95 VAL A O 1
ATOM 766 N N . ILE A 1 96 ? -1.676 -25.812 5.98 1 98.31 96 ILE A N 1
ATOM 767 C CA . ILE A 1 96 ? -0.345 -26.266 6.355 1 98.31 96 ILE A CA 1
ATOM 768 C C . ILE A 1 96 ? 0.682 -25.172 6.074 1 98.31 96 ILE A C 1
ATOM 770 O O . ILE A 1 96 ? 0.71 -24.609 4.98 1 98.31 96 ILE A O 1
ATOM 774 N N . HIS A 1 97 ? 1.534 -24.859 7.102 1 98.38 97 HIS A N 1
ATOM 775 C CA . HIS A 1 97 ? 2.52 -23.812 6.922 1 98.38 97 HIS A CA 1
ATOM 776 C C . HIS A 1 97 ? 3.883 -24.219 7.461 1 98.38 97 HIS A C 1
ATOM 778 O O . HIS A 1 97 ? 4.664 -23.375 7.91 1 98.38 97 HIS A O 1
ATOM 784 N N . HIS A 1 98 ? 4.176 -25.516 7.496 1 98.38 98 HIS A N 1
ATOM 785 C CA . HIS A 1 98 ? 5.457 -26.062 7.926 1 98.38 98 HIS A CA 1
ATOM 786 C C . HIS A 1 98 ? 5.98 -27.094 6.93 1 98.38 98 HIS A C 1
ATOM 788 O O . HIS A 1 98 ? 5.215 -27.906 6.422 1 98.38 98 HIS A O 1
ATOM 794 N N . PRO A 1 99 ? 7.332 -27.062 6.707 1 98.06 99 PRO A N 1
ATOM 795 C CA . PRO A 1 99 ? 7.902 -27.938 5.68 1 98.06 99 PRO A CA 1
ATOM 796 C C . PRO A 1 99 ? 7.695 -29.422 5.984 1 98.06 99 PRO A C 1
ATOM 798 O O . PRO A 1 99 ? 7.473 -30.219 5.066 1 98.06 99 PRO A O 1
ATOM 801 N N . GLU A 1 100 ? 7.727 -29.797 7.219 1 97.69 100 GLU A N 1
ATOM 802 C CA . GLU A 1 100 ? 7.562 -31.203 7.574 1 97.69 100 GLU A CA 1
ATOM 803 C C . GLU A 1 100 ? 6.176 -31.719 7.188 1 97.69 100 GLU A C 1
ATOM 805 O O . GLU A 1 100 ? 6.035 -32.844 6.703 1 97.69 100 GLU A O 1
ATOM 810 N N . TYR A 1 101 ? 5.207 -30.938 7.461 1 98.12 101 TYR A N 1
ATOM 811 C CA . TYR A 1 101 ? 3.842 -31.312 7.09 1 98.12 101 TYR A CA 1
ATOM 812 C C . TYR A 1 101 ? 3.66 -31.266 5.578 1 98.12 101 TYR A C 1
ATOM 814 O O . TYR A 1 101 ? 3.006 -32.156 5.004 1 98.12 101 TYR A O 1
ATOM 822 N N . ALA A 1 102 ? 4.199 -30.234 4.988 1 98.31 102 ALA A N 1
ATOM 823 C CA . ALA A 1 102 ? 4.109 -30.109 3.535 1 98.31 102 ALA A CA 1
ATOM 824 C C . ALA A 1 102 ? 4.703 -31.344 2.848 1 98.31 102 ALA A C 1
ATOM 826 O O . ALA A 1 102 ? 4.148 -31.828 1.864 1 98.31 102 ALA A O 1
ATOM 827 N N . LYS A 1 103 ? 5.82 -31.797 3.338 1 97.94 103 LYS A N 1
ATOM 828 C CA . LYS A 1 103 ? 6.48 -32.969 2.795 1 97.94 103 LYS A CA 1
ATOM 829 C C . LYS A 1 103 ? 5.547 -34.188 2.814 1 97.94 103 LYS A C 1
ATOM 831 O O . LYS A 1 103 ? 5.5 -34.969 1.852 1 97.94 103 LYS A O 1
ATOM 836 N N . SER A 1 104 ? 4.801 -34.344 3.873 1 96.94 104 SER A N 1
ATOM 837 C CA . SER A 1 104 ? 3.855 -35.438 4 1 96.94 104 SER A CA 1
ATOM 838 C C . SER A 1 104 ? 2.752 -35.344 2.951 1 96.94 104 SER A C 1
ATOM 840 O O . SER A 1 104 ? 2.342 -36.375 2.383 1 96.94 104 SER A O 1
ATOM 842 N N . ILE A 1 105 ? 2.312 -34.156 2.713 1 97.12 105 ILE A N 1
ATOM 843 C CA . ILE A 1 105 ? 1.211 -33.938 1.781 1 97.12 105 ILE A CA 1
ATOM 844 C C . ILE A 1 105 ? 1.702 -34.156 0.348 1 97.12 105 ILE A C 1
ATOM 846 O O . ILE A 1 105 ? 1.055 -34.844 -0.448 1 97.12 105 ILE A O 1
ATOM 850 N N . PHE A 1 106 ? 2.848 -33.594 0.036 1 96.81 106 PHE A N 1
ATOM 851 C CA . PHE A 1 106 ? 3.361 -33.625 -1.328 1 96.81 106 PHE A CA 1
ATOM 852 C C . PHE A 1 106 ? 3.92 -35 -1.667 1 96.81 106 PHE A C 1
ATOM 854 O O . PHE A 1 106 ? 4.168 -35.312 -2.836 1 96.81 106 PHE A O 1
ATOM 861 N N . GLY A 1 107 ? 4.125 -35.781 -0.688 1 93.5 107 GLY A N 1
ATOM 862 C CA . GLY A 1 107 ? 4.57 -37.156 -0.906 1 93.5 107 GLY A CA 1
ATOM 863 C C . GLY A 1 107 ? 3.5 -38.031 -1.509 1 93.5 107 GLY A C 1
ATOM 864 O O . GLY A 1 107 ? 3.801 -39.125 -2.045 1 93.5 107 GLY A O 1
ATOM 865 N N . GLN A 1 108 ? 2.297 -37.562 -1.472 1 90.44 108 GLN A N 1
ATOM 866 C CA . GLN A 1 108 ? 1.181 -38.281 -2.078 1 90.44 108 GLN A CA 1
ATOM 867 C C . GLN A 1 108 ? 0.82 -37.688 -3.438 1 90.44 108 GLN A C 1
ATOM 869 O O . GLN A 1 108 ? 1.319 -36.625 -3.812 1 90.44 108 GLN A O 1
ATOM 874 N N . THR A 1 109 ? 0.057 -38.469 -4.188 1 87.62 109 THR A N 1
ATOM 875 C CA . THR A 1 109 ? -0.361 -38 -5.508 1 87.62 109 THR A CA 1
ATOM 876 C C . THR A 1 109 ? -1.837 -37.594 -5.504 1 87.62 109 THR A C 1
ATOM 878 O O . THR A 1 109 ? -2.594 -38 -6.387 1 87.62 109 THR A O 1
ATOM 881 N N . ASP A 1 110 ? -2.156 -36.844 -4.594 1 89.62 110 ASP A N 1
ATOM 882 C CA . ASP A 1 110 ? -3.547 -36.438 -4.41 1 89.62 110 ASP A CA 1
ATOM 883 C C . ASP A 1 110 ? -3.975 -35.438 -5.473 1 89.62 110 ASP A C 1
ATOM 885 O O . ASP A 1 110 ? -3.139 -34.719 -6.023 1 89.62 110 ASP A O 1
ATOM 889 N N . SER A 1 111 ? -5.219 -35.438 -5.691 1 88.56 111 SER A N 1
ATOM 890 C CA . SER A 1 111 ? -5.797 -34.469 -6.617 1 88.56 111 SER A CA 1
ATOM 891 C C . SER A 1 111 ? -5.961 -33.094 -5.961 1 88.56 111 SER A C 1
ATOM 893 O O . SER A 1 111 ? -5.832 -32.969 -4.742 1 88.56 111 SER A O 1
ATOM 895 N N . LYS A 1 112 ? -6.188 -32.125 -6.867 1 91.12 112 LYS A N 1
ATOM 896 C CA . LYS A 1 112 ? -6.535 -30.812 -6.355 1 91.12 112 LYS A CA 1
ATOM 897 C C . LYS A 1 112 ? -7.953 -30.797 -5.789 1 91.12 112 LYS A C 1
ATOM 899 O O . LYS A 1 112 ? -8.812 -31.562 -6.223 1 91.12 112 LYS A O 1
ATOM 904 N N . SER A 1 113 ? -8.133 -29.938 -4.855 1 88.62 113 SER A N 1
ATOM 905 C CA . SER A 1 113 ? -9.469 -29.812 -4.27 1 88.62 113 SER A CA 1
ATOM 906 C C . SER A 1 113 ? -10.453 -29.219 -5.27 1 88.62 113 SER A C 1
ATOM 908 O O . SER A 1 113 ? -10.078 -28.406 -6.113 1 88.62 113 SER A O 1
ATOM 910 N N . ASP A 1 114 ? -11.68 -29.688 -5.129 1 83.94 114 ASP A N 1
ATOM 911 C CA . ASP A 1 114 ? -12.719 -29.125 -5.988 1 83.94 114 ASP A CA 1
ATOM 912 C C . ASP A 1 114 ? -12.844 -27.625 -5.793 1 83.94 114 ASP A C 1
ATOM 914 O O . ASP A 1 114 ? -12.711 -26.859 -6.746 1 83.94 114 ASP A O 1
ATOM 918 N N . VAL A 1 115 ? -13.102 -27.359 -4.578 1 81.56 115 VAL A N 1
ATOM 919 C CA . VAL A 1 115 ? -13.055 -25.938 -4.246 1 81.56 115 VAL A CA 1
ATOM 920 C C . VAL A 1 115 ? -11.656 -25.562 -3.742 1 81.56 115 VAL A C 1
ATOM 922 O O . VAL A 1 115 ? -11.156 -26.172 -2.795 1 81.56 115 VAL A O 1
ATOM 925 N N . PRO A 1 116 ? -11 -24.703 -4.574 1 83.88 116 PRO A N 1
ATOM 926 C CA . PRO A 1 116 ? -11.555 -23.656 -5.434 1 83.88 116 PRO A CA 1
ATOM 927 C C . PRO A 1 116 ? -11.406 -23.969 -6.918 1 83.88 116 PRO A C 1
ATOM 929 O O . PRO A 1 116 ? -11.906 -23.219 -7.766 1 83.88 116 PRO A O 1
ATOM 932 N N . TYR A 1 117 ? -10.938 -25.031 -7.289 1 89.19 117 TYR A N 1
ATOM 933 C CA . TYR A 1 117 ? -10.477 -25.219 -8.664 1 89.19 117 TYR A CA 1
ATOM 934 C C . TYR A 1 117 ? -11.656 -25.438 -9.602 1 89.19 117 TYR A C 1
ATOM 936 O O . TYR A 1 117 ? -11.547 -25.188 -10.812 1 89.19 117 TYR A O 1
ATOM 944 N N . LYS A 1 118 ? -12.711 -25.844 -9.078 1 90.38 118 LYS A N 1
ATOM 945 C CA . LYS A 1 118 ? -13.883 -26.047 -9.922 1 90.38 118 LYS A CA 1
ATOM 946 C C . LYS A 1 118 ? -14.312 -24.734 -10.586 1 90.38 118 LYS A C 1
ATOM 948 O O . LYS A 1 118 ? -14.891 -24.75 -11.672 1 90.38 118 LYS A O 1
ATOM 953 N N . PHE A 1 119 ? -14.008 -23.672 -9.945 1 92.81 119 PHE A N 1
ATOM 954 C CA . PHE A 1 119 ? -14.406 -22.359 -10.453 1 92.81 119 PHE A CA 1
ATOM 955 C C . PHE A 1 119 ? -13.578 -21.984 -11.68 1 92.81 119 PHE A C 1
ATOM 957 O O . PHE A 1 119 ? -13.961 -21.078 -12.438 1 92.81 119 PHE A O 1
ATOM 964 N N . LEU A 1 120 ? -12.461 -22.656 -11.906 1 94.5 120 LEU A N 1
ATOM 965 C CA . LEU A 1 120 ? -11.586 -22.359 -13.031 1 94.5 120 LEU A CA 1
ATOM 966 C C . LEU A 1 120 ? -11.992 -23.156 -14.266 1 94.5 120 LEU A C 1
ATOM 968 O O . LEU A 1 120 ? -11.602 -22.828 -15.383 1 94.5 120 LEU A O 1
ATOM 972 N N . VAL A 1 121 ? -12.734 -24.156 -14.086 1 94.19 121 VAL A N 1
ATOM 973 C CA . VAL A 1 121 ? -12.992 -25.156 -15.117 1 94.19 121 VAL A CA 1
ATOM 974 C C . VAL A 1 121 ? -13.68 -24.5 -16.312 1 94.19 121 VAL A C 1
ATOM 976 O O . VAL A 1 121 ? -13.328 -24.781 -17.469 1 94.19 121 VAL A O 1
ATOM 979 N N . PRO A 1 122 ? -14.672 -23.625 -16.047 1 94.62 122 PRO A N 1
ATOM 980 C CA . PRO A 1 122 ? -15.281 -23 -17.219 1 94.62 122 PRO A CA 1
ATOM 981 C C . PRO A 1 122 ? -14.281 -22.188 -18.047 1 94.62 122 PRO A C 1
ATOM 983 O O . PRO A 1 122 ? -14.484 -21.984 -19.234 1 94.62 122 PRO A O 1
ATOM 986 N N . TRP A 1 123 ? -13.242 -21.797 -17.438 1 95.62 123 TRP A N 1
ATOM 987 C CA . TRP A 1 123 ? -12.219 -20.984 -18.062 1 95.62 123 TRP A CA 1
ATOM 988 C C . TRP A 1 123 ? -11.148 -21.859 -18.719 1 95.62 123 TRP A C 1
ATOM 990 O O . TRP A 1 123 ? -10.93 -21.797 -19.922 1 95.62 123 TRP A O 1
ATOM 1000 N N . ILE A 1 124 ? -10.609 -22.797 -18.047 1 95 124 ILE A N 1
ATOM 1001 C CA . ILE A 1 124 ? -9.414 -23.484 -18.547 1 95 124 ILE A CA 1
ATOM 1002 C C . ILE A 1 124 ? -9.75 -24.938 -18.875 1 95 124 ILE A C 1
ATOM 1004 O O . ILE A 1 124 ? -8.906 -25.656 -19.422 1 95 124 ILE A O 1
ATOM 1008 N N . GLY A 1 125 ? -10.938 -25.391 -18.562 1 93.75 125 GLY A N 1
ATOM 1009 C CA . GLY A 1 125 ? -11.289 -26.781 -18.797 1 93.75 125 GLY A CA 1
ATOM 1010 C C . GLY A 1 125 ? -10.578 -27.75 -17.859 1 93.75 125 GLY A C 1
ATOM 1011 O O . GLY A 1 125 ? -10.141 -27.344 -16.781 1 93.75 125 GLY A O 1
ATOM 1012 N N . GLN A 1 126 ? -10.672 -29.016 -18.25 1 93.94 126 GLN A N 1
ATOM 1013 C CA . GLN A 1 126 ? -9.984 -30.047 -17.484 1 93.94 126 GLN A CA 1
ATOM 1014 C C . GLN A 1 126 ? -8.617 -30.359 -18.094 1 93.94 126 GLN A C 1
ATOM 1016 O O . GLN A 1 126 ? -8.508 -31.172 -19.016 1 93.94 126 GLN A O 1
ATOM 1021 N N . GLY A 1 127 ? -7.633 -29.703 -17.562 1 93.31 127 GLY A N 1
ATOM 1022 C CA . GLY A 1 127 ? -6.262 -29.891 -18 1 93.31 127 GLY A CA 1
ATOM 1023 C C . GLY A 1 127 ? -5.332 -30.359 -16.906 1 93.31 127 GLY A C 1
ATOM 1024 O O . GLY A 1 127 ? -5.785 -30.828 -15.859 1 93.31 127 GLY A O 1
ATOM 1025 N N . LEU A 1 128 ? -4.098 -30.297 -17.188 1 93.38 128 LEU A N 1
ATOM 1026 C CA . LEU A 1 128 ? -3.072 -30.828 -16.297 1 93.38 128 LEU A CA 1
ATOM 1027 C C . LEU A 1 128 ? -3.244 -30.281 -14.883 1 93.38 128 LEU A C 1
ATOM 1029 O O . LEU A 1 128 ? -2.971 -30.969 -13.898 1 93.38 128 LEU A O 1
ATOM 1033 N N . LEU A 1 129 ? -3.693 -29.062 -14.758 1 93.44 129 LEU A N 1
ATOM 1034 C CA . LEU A 1 129 ? -3.83 -28.406 -13.461 1 93.44 129 LEU A CA 1
ATOM 1035 C C . LEU A 1 129 ? -4.852 -29.125 -12.594 1 93.44 129 LEU A C 1
ATOM 1037 O O . LEU A 1 129 ? -4.621 -29.328 -11.398 1 93.44 129 LEU A O 1
ATOM 1041 N N . ASN A 1 130 ? -5.969 -29.562 -13.156 1 92.25 130 ASN A N 1
ATOM 1042 C CA . ASN A 1 130 ? -7.07 -29.984 -12.297 1 92.25 130 ASN A CA 1
ATOM 1043 C C . ASN A 1 130 ? -7.535 -31.391 -12.633 1 92.25 130 ASN A C 1
ATOM 1045 O O . ASN A 1 130 ? -8.492 -31.891 -12.047 1 92.25 130 ASN A O 1
ATOM 1049 N N . LEU A 1 131 ? -6.84 -32.031 -13.562 1 92.69 131 LEU A N 1
ATOM 1050 C CA . LEU A 1 131 ? -7.121 -33.469 -13.812 1 92.69 131 LEU A CA 1
ATOM 1051 C C . LEU A 1 131 ? -6.672 -34.312 -12.641 1 92.69 131 LEU A C 1
ATOM 1053 O O . LEU A 1 131 ? -5.934 -33.844 -11.766 1 92.69 131 LEU A O 1
ATOM 1057 N N . ASP A 1 132 ? -7.219 -35.562 -12.602 1 91.31 132 ASP A N 1
ATOM 1058 C CA . ASP A 1 132 ? -6.82 -36.5 -11.555 1 91.31 132 ASP A CA 1
ATOM 1059 C C . ASP A 1 132 ? -6.703 -37.906 -12.102 1 91.31 132 ASP A C 1
ATOM 1061 O O . ASP A 1 132 ? -7.043 -38.188 -13.258 1 91.31 132 ASP A O 1
ATOM 1065 N N . GLY A 1 133 ? -6.066 -38.75 -11.328 1 90 133 GLY A N 1
ATOM 1066 C CA . GLY A 1 133 ? -6.012 -40.156 -11.625 1 90 133 GLY A CA 1
ATOM 1067 C C . GLY A 1 133 ? -5.18 -40.5 -12.852 1 90 133 GLY A C 1
ATOM 1068 O O . GLY A 1 133 ? -4.141 -39.875 -13.078 1 90 133 GLY A O 1
ATOM 1069 N N . THR A 1 134 ? -5.664 -41.406 -13.547 1 91.31 134 THR A N 1
ATOM 1070 C CA . THR A 1 134 ? -4.922 -41.969 -14.68 1 91.31 134 THR A CA 1
ATOM 1071 C C . THR A 1 134 ? -4.812 -40.938 -15.797 1 91.31 134 THR A C 1
ATOM 1073 O O . THR A 1 134 ? -3.773 -40.844 -16.453 1 91.31 134 THR A O 1
ATOM 1076 N N . LYS A 1 135 ? -5.871 -40.25 -15.977 1 91.75 135 LYS A N 1
ATOM 1077 C CA . LYS A 1 135 ? -5.852 -39.25 -17.047 1 91.75 135 LYS A CA 1
ATOM 1078 C C . LYS A 1 135 ? -4.809 -38.188 -16.766 1 91.75 135 LYS A C 1
ATOM 1080 O O . LYS A 1 135 ? -4.152 -37.688 -17.688 1 91.75 135 LYS A O 1
ATOM 1085 N N . TRP A 1 136 ? -4.672 -37.812 -15.562 1 93.88 136 TRP A N 1
ATOM 1086 C CA . TRP A 1 136 ? -3.652 -36.844 -15.195 1 93.88 136 TRP A CA 1
ATOM 1087 C C . TRP A 1 136 ? -2.256 -37.344 -15.523 1 93.88 136 TRP A C 1
ATOM 1089 O O . TRP A 1 136 ? -1.443 -36.625 -16.109 1 93.88 136 TRP A O 1
ATOM 1099 N N . PHE A 1 137 ? -2.002 -38.562 -15.172 1 92.69 137 PHE A N 1
ATOM 1100 C CA . PHE A 1 137 ? -0.689 -39.156 -15.398 1 92.69 137 PHE A CA 1
ATOM 1101 C C . PHE A 1 137 ? -0.377 -39.25 -16.891 1 92.69 137 PHE A C 1
ATOM 1103 O O . PHE A 1 137 ? 0.765 -39.031 -17.297 1 92.69 137 PHE A O 1
ATOM 1110 N N . GLN A 1 138 ? -1.366 -39.562 -17.625 1 90.31 138 GLN A N 1
ATOM 1111 C CA . GLN A 1 138 ? -1.195 -39.625 -19.078 1 90.31 138 GLN A CA 1
ATOM 1112 C C . GLN A 1 138 ? -0.824 -38.25 -19.641 1 90.31 138 GLN A C 1
ATOM 1114 O O . GLN A 1 138 ? 0.097 -38.156 -20.453 1 90.31 138 GLN A O 1
ATOM 1119 N N . HIS A 1 139 ? -1.521 -37.281 -19.203 1 91.75 139 HIS A N 1
ATOM 1120 C CA . HIS A 1 139 ? -1.227 -35.938 -19.688 1 91.75 139 HIS A CA 1
ATOM 1121 C C . HIS A 1 139 ? 0.155 -35.469 -19.219 1 91.75 139 HIS A C 1
ATOM 1123 O O . HIS A 1 139 ? 0.904 -34.875 -20 1 91.75 139 HIS A O 1
ATOM 1129 N N . ARG A 1 140 ? 0.48 -35.75 -17.938 1 92.94 140 ARG A N 1
ATOM 1130 C CA . ARG A 1 140 ? 1.778 -35.375 -17.391 1 92.94 140 ARG A CA 1
ATOM 1131 C C . ARG A 1 140 ? 2.916 -35.969 -18.203 1 92.94 140 ARG A C 1
ATOM 1133 O O . ARG A 1 140 ? 3.879 -35.281 -18.547 1 92.94 140 ARG A O 1
ATOM 1140 N N . LYS A 1 141 ? 2.805 -37.156 -18.516 1 90.69 141 LYS A N 1
ATOM 1141 C CA . LYS A 1 141 ? 3.811 -37.875 -19.297 1 90.69 141 LYS A CA 1
ATOM 1142 C C . LYS A 1 141 ? 3.91 -37.281 -20.703 1 90.69 141 LYS A C 1
ATOM 1144 O O . LYS A 1 141 ? 5.008 -37.156 -21.25 1 90.69 141 LYS A O 1
ATOM 1149 N N . LEU A 1 142 ? 2.805 -37.031 -21.234 1 88.06 142 LEU A N 1
ATOM 1150 C CA . LEU A 1 142 ? 2.729 -36.531 -22.609 1 88.06 142 LEU A CA 1
ATOM 1151 C C . LEU A 1 142 ? 3.387 -35.156 -22.719 1 88.06 142 LEU A C 1
ATOM 1153 O O . LEU A 1 142 ? 4.039 -34.875 -23.719 1 88.06 142 LEU A O 1
ATOM 1157 N N . LEU A 1 143 ? 3.219 -34.375 -21.672 1 90.81 143 LEU A N 1
ATOM 1158 C CA . LEU A 1 143 ? 3.576 -32.938 -21.797 1 90.81 143 LEU A CA 1
ATOM 1159 C C . LEU A 1 143 ? 4.992 -32.719 -21.281 1 90.81 143 LEU A C 1
ATOM 1161 O O . LEU A 1 143 ? 5.617 -31.703 -21.625 1 90.81 143 LEU A O 1
ATOM 1165 N N . THR A 1 144 ? 5.539 -33.5 -20.469 1 90.44 144 THR A N 1
ATOM 1166 C CA . THR A 1 144 ? 6.816 -33.312 -19.797 1 90.44 144 THR A CA 1
ATOM 1167 C C . THR A 1 144 ? 7.941 -33.094 -20.812 1 90.44 144 THR A C 1
ATOM 1169 O O . THR A 1 144 ? 8.812 -32.25 -20.609 1 90.44 144 THR A O 1
ATOM 1172 N N . PRO A 1 145 ? 7.98 -33.781 -21.953 1 87.5 145 PRO A N 1
ATOM 1173 C CA . PRO A 1 145 ? 9.062 -33.594 -22.922 1 87.5 145 PRO A CA 1
ATOM 1174 C C . PRO A 1 145 ? 9.125 -32.188 -23.516 1 87.5 145 PRO A C 1
ATOM 1176 O O . PRO A 1 145 ? 10.172 -31.766 -24 1 87.5 145 PRO A O 1
ATOM 1179 N N . ALA A 1 146 ? 7.988 -31.547 -23.5 1 87.44 146 ALA A N 1
ATOM 1180 C CA . ALA A 1 146 ? 7.945 -30.188 -24.031 1 87.44 146 ALA A CA 1
ATOM 1181 C C . ALA A 1 146 ? 8.852 -29.25 -23.234 1 87.44 146 ALA A C 1
ATOM 1183 O O . ALA A 1 146 ? 9.211 -28.172 -23.703 1 87.44 146 ALA A O 1
ATOM 1184 N N . PHE A 1 147 ? 9.273 -29.688 -22.047 1 89.88 147 PHE A N 1
ATOM 1185 C CA . PHE A 1 147 ? 10.078 -28.844 -21.188 1 89.88 147 PHE A CA 1
ATOM 1186 C C . PHE A 1 147 ? 11.453 -29.453 -20.953 1 89.88 147 PHE A C 1
ATOM 1188 O O . PHE A 1 147 ? 12.109 -29.172 -19.938 1 89.88 147 PHE A O 1
ATOM 1195 N N . HIS A 1 148 ? 11.805 -30.281 -21.844 1 86.25 148 HIS A N 1
ATOM 1196 C CA . HIS A 1 148 ? 13.148 -30.844 -21.812 1 86.25 148 HIS A CA 1
ATOM 1197 C C . HIS A 1 148 ? 14.211 -29.797 -22.078 1 86.25 148 HIS A C 1
ATOM 1199 O O . HIS A 1 148 ? 13.953 -28.812 -22.797 1 86.25 148 HIS A O 1
ATOM 1205 N N . TYR A 1 149 ? 15.359 -30.016 -21.625 1 88 149 TYR A N 1
ATOM 1206 C CA . TYR A 1 149 ? 16.453 -29.062 -21.688 1 88 149 TYR A CA 1
ATOM 1207 C C . TYR A 1 149 ? 16.766 -28.672 -23.125 1 88 149 TYR A C 1
ATOM 1209 O O . TYR A 1 149 ? 17.031 -27.5 -23.406 1 88 149 TYR A O 1
ATOM 1217 N N . ASP A 1 150 ? 16.766 -29.594 -24.016 1 86.94 150 ASP A N 1
ATOM 1218 C CA . ASP A 1 150 ? 17.094 -29.328 -25.406 1 86.94 150 ASP A CA 1
ATOM 1219 C C . ASP A 1 150 ? 16.094 -28.375 -26.047 1 86.94 150 ASP A C 1
ATOM 1221 O O . ASP A 1 150 ? 16.453 -27.578 -26.906 1 86.94 150 ASP A O 1
ATOM 1225 N N . VAL A 1 151 ? 14.875 -28.594 -25.688 1 88 151 VAL A N 1
ATOM 1226 C CA . VAL A 1 151 ? 13.828 -27.703 -26.188 1 88 151 VAL A CA 1
ATOM 1227 C C . VAL A 1 151 ? 13.992 -26.312 -25.578 1 88 151 VAL A C 1
ATOM 1229 O O . VAL A 1 151 ? 13.93 -25.312 -26.297 1 88 151 VAL A O 1
ATOM 1232 N N . LEU A 1 152 ? 14.281 -26.219 -24.328 1 93.25 152 LEU A N 1
ATOM 1233 C CA . LEU A 1 152 ? 14.367 -24.969 -23.594 1 93.25 152 LEU A CA 1
ATOM 1234 C C . LEU A 1 152 ? 15.562 -24.141 -24.062 1 93.25 152 LEU A C 1
ATOM 1236 O O . LEU A 1 152 ? 15.516 -22.906 -24.047 1 93.25 152 LEU A O 1
ATOM 1240 N N . LYS A 1 153 ? 16.594 -24.781 -24.484 1 92.94 153 LYS A N 1
ATOM 1241 C CA . LYS A 1 153 ? 17.781 -24.094 -24.984 1 92.94 153 LYS A CA 1
ATOM 1242 C C . LYS A 1 153 ? 17.438 -23.156 -26.141 1 92.94 153 LYS A C 1
ATOM 1244 O O . LYS A 1 153 ? 17.922 -22.016 -26.203 1 92.94 153 LYS A O 1
ATOM 1249 N N . SER A 1 154 ? 16.641 -23.656 -27.016 1 89.5 154 SER A N 1
ATOM 1250 C CA . SER A 1 154 ? 16.266 -22.875 -28.188 1 89.5 154 SER A CA 1
ATOM 1251 C C . SER A 1 154 ? 15.352 -21.719 -27.812 1 89.5 154 SER A C 1
ATOM 1253 O O . SER A 1 154 ? 15.211 -20.766 -28.578 1 89.5 154 SER A O 1
ATOM 1255 N N . TYR A 1 155 ? 14.719 -21.812 -26.656 1 93.44 155 TYR A N 1
ATOM 1256 C CA . TYR A 1 155 ? 13.742 -20.812 -26.25 1 93.44 155 TYR A CA 1
ATOM 1257 C C . TYR A 1 155 ? 14.438 -19.578 -25.703 1 93.44 155 TYR A C 1
ATOM 1259 O O . TYR A 1 155 ? 13.828 -18.5 -25.641 1 93.44 155 TYR A O 1
ATOM 1267 N N . VAL A 1 156 ? 15.703 -19.625 -25.297 1 95.94 156 VAL A N 1
ATOM 1268 C CA . VAL A 1 156 ? 16.406 -18.516 -24.641 1 95.94 156 VAL A CA 1
ATOM 1269 C C . VAL A 1 156 ? 16.484 -17.312 -25.578 1 95.94 156 VAL A C 1
ATOM 1271 O O . VAL A 1 156 ? 16.25 -16.188 -25.172 1 95.94 156 VAL A O 1
ATOM 1274 N N . ALA A 1 157 ? 16.75 -17.609 -26.812 1 93.94 157 ALA A N 1
ATOM 1275 C CA . ALA A 1 157 ? 16.844 -16.531 -27.797 1 93.94 157 ALA A CA 1
ATOM 1276 C C . ALA A 1 157 ? 15.492 -15.859 -28 1 93.94 157 ALA A C 1
ATOM 1278 O O . ALA A 1 157 ? 15.406 -14.641 -28.156 1 93.94 157 ALA A O 1
ATOM 1279 N N . LEU A 1 158 ? 14.453 -16.703 -28.062 1 93.06 158 LEU A N 1
ATOM 1280 C CA . LEU A 1 158 ? 13.102 -16.188 -28.234 1 93.06 158 LEU A CA 1
ATOM 1281 C C . LEU A 1 158 ? 12.688 -15.328 -27.047 1 93.06 158 LEU A C 1
ATOM 1283 O O . LEU A 1 158 ? 12.047 -14.289 -27.203 1 93.06 158 LEU A O 1
ATOM 1287 N N . MET A 1 159 ? 13.055 -15.766 -25.844 1 96 159 MET A N 1
ATOM 1288 C CA . MET A 1 159 ? 12.797 -14.984 -24.641 1 96 159 MET A CA 1
ATOM 1289 C C . MET A 1 159 ? 13.477 -13.625 -24.719 1 96 159 MET A C 1
ATOM 1291 O O . MET A 1 159 ? 12.859 -12.602 -24.391 1 96 159 MET A O 1
ATOM 1295 N N . SER A 1 160 ? 14.711 -13.625 -25.141 1 96.5 160 SER A N 1
ATOM 1296 C CA . SER A 1 160 ? 15.469 -12.383 -25.266 1 96.5 160 SER A CA 1
ATOM 1297 C C . SER A 1 160 ? 14.781 -11.406 -26.203 1 96.5 160 SER A C 1
ATOM 1299 O O . SER A 1 160 ? 14.711 -10.203 -25.922 1 96.5 160 SER A O 1
ATOM 1301 N N . GLU A 1 161 ? 14.305 -11.938 -27.281 1 95.12 161 GLU A N 1
ATOM 1302 C CA . GLU A 1 161 ? 13.609 -11.094 -28.25 1 95.12 161 GLU A CA 1
ATOM 1303 C C . GLU A 1 161 ? 12.383 -10.438 -27.625 1 95.12 161 GLU A C 1
ATOM 1305 O O . GLU A 1 161 ? 12.141 -9.242 -27.812 1 95.12 161 GLU A O 1
ATOM 1310 N N . SER A 1 162 ? 11.609 -11.25 -26.938 1 95.94 162 SER A N 1
ATOM 1311 C CA . SER A 1 162 ? 10.406 -10.727 -26.297 1 95.94 162 SER A CA 1
ATOM 1312 C C . SER A 1 162 ? 10.75 -9.664 -25.266 1 95.94 162 SER A C 1
ATOM 1314 O O . SER A 1 162 ? 10.055 -8.648 -25.156 1 95.94 162 SER A O 1
ATOM 1316 N N . VAL A 1 163 ? 11.82 -9.859 -24.484 1 97.5 163 VAL A N 1
ATOM 1317 C CA . VAL A 1 163 ? 12.234 -8.914 -23.453 1 97.5 163 VAL A CA 1
ATOM 1318 C C . VAL A 1 163 ? 12.695 -7.609 -24.109 1 97.5 163 VAL A C 1
ATOM 1320 O O . VAL A 1 163 ? 12.383 -6.523 -23.609 1 97.5 163 VAL A O 1
ATOM 1323 N N . LYS A 1 164 ? 13.391 -7.668 -25.188 1 96.62 164 LYS A N 1
ATOM 1324 C CA . LYS A 1 164 ? 13.914 -6.484 -25.859 1 96.62 164 LYS A CA 1
ATOM 1325 C C . LYS A 1 164 ? 12.781 -5.59 -26.344 1 96.62 164 LYS A C 1
ATOM 1327 O O . LYS A 1 164 ? 12.883 -4.359 -26.297 1 96.62 164 LYS A O 1
ATOM 1332 N N . VAL A 1 165 ? 11.688 -6.195 -26.828 1 95.5 165 VAL A N 1
ATOM 1333 C CA . VAL A 1 165 ? 10.539 -5.406 -27.25 1 95.5 165 VAL A CA 1
ATOM 1334 C C . VAL A 1 165 ? 10.008 -4.586 -26.078 1 95.5 165 VAL A C 1
ATOM 1336 O O . VAL A 1 165 ? 9.711 -3.398 -26.234 1 95.5 165 VAL A O 1
ATOM 1339 N N . MET A 1 166 ? 9.875 -5.207 -24.922 1 96 166 MET A N 1
ATOM 1340 C CA . MET A 1 166 ? 9.406 -4.523 -23.719 1 96 166 MET A CA 1
ATOM 1341 C C . MET A 1 166 ? 10.352 -3.391 -23.328 1 96 166 MET A C 1
ATOM 1343 O O . MET A 1 166 ? 9.906 -2.281 -23.031 1 96 166 MET A O 1
ATOM 1347 N N . LEU A 1 167 ? 11.633 -3.65 -23.375 1 96.06 167 LEU A N 1
ATOM 1348 C CA . LEU A 1 167 ? 12.633 -2.658 -22.984 1 96.06 167 LEU A CA 1
ATOM 1349 C C . LEU A 1 167 ? 12.648 -1.49 -23.969 1 96.06 167 LEU A C 1
ATOM 1351 O O . LEU A 1 167 ? 12.828 -0.339 -23.562 1 96.06 167 LEU A O 1
ATOM 1355 N N . ASP A 1 168 ? 12.492 -1.786 -25.25 1 94.06 168 ASP A N 1
ATOM 1356 C CA . ASP A 1 168 ? 12.414 -0.732 -26.25 1 94.06 168 ASP A CA 1
ATOM 1357 C C . ASP A 1 168 ? 11.219 0.185 -26 1 94.06 168 ASP A C 1
ATOM 1359 O O . ASP A 1 168 ? 11.32 1.404 -26.141 1 94.06 168 ASP A O 1
ATOM 1363 N N . LYS A 1 169 ? 10.141 -0.405 -25.625 1 92.25 169 LYS A N 1
ATOM 1364 C CA . LYS A 1 169 ? 8.953 0.374 -25.281 1 92.25 169 LYS A CA 1
ATOM 1365 C C . LYS A 1 169 ? 9.211 1.264 -24.062 1 92.25 169 LYS A C 1
ATOM 1367 O O . LYS A 1 169 ? 8.773 2.416 -24.031 1 92.25 169 LYS A O 1
ATOM 1372 N N . TRP A 1 170 ? 9.859 0.695 -23.078 1 93.06 170 TRP A N 1
ATOM 1373 C CA . TRP A 1 170 ? 10.164 1.451 -21.875 1 93.06 170 TRP A CA 1
ATOM 1374 C C . TRP A 1 170 ? 11.109 2.613 -22.172 1 93.06 170 TRP A C 1
ATOM 1376 O O . TRP A 1 170 ? 10.984 3.688 -21.578 1 93.06 170 TRP A O 1
ATOM 1386 N N . GLU A 1 171 ? 12.008 2.43 -23.031 1 89.56 171 GLU A N 1
ATOM 1387 C CA . GLU A 1 171 ? 12.953 3.479 -23.406 1 89.56 171 GLU A CA 1
ATOM 1388 C C . GLU A 1 171 ? 12.25 4.641 -24.094 1 89.56 171 GLU A C 1
ATOM 1390 O O . GLU A 1 171 ? 12.648 5.797 -23.938 1 89.56 171 GLU A O 1
ATOM 1395 N N . LYS A 1 172 ? 11.281 4.34 -24.875 1 85.25 172 LYS A N 1
ATOM 1396 C CA . LYS A 1 172 ? 10.547 5.363 -25.609 1 85.25 172 LYS A CA 1
ATOM 1397 C C . LYS A 1 172 ? 9.648 6.168 -24.672 1 85.25 172 LYS A C 1
ATOM 1399 O O . LYS A 1 172 ? 9.391 7.352 -24.922 1 85.25 172 LYS A O 1
ATOM 1404 N N . LYS A 1 173 ? 9.008 5.492 -23.766 1 77.56 173 LYS A N 1
ATOM 1405 C CA . LYS A 1 173 ? 8.141 6.172 -22.812 1 77.56 173 LYS A CA 1
ATOM 1406 C C . LYS A 1 173 ? 8.945 7.09 -21.891 1 77.56 173 LYS A C 1
ATOM 1408 O O . LYS A 1 173 ? 8.406 8.047 -21.328 1 77.56 173 LYS A O 1
ATOM 1413 N N . ASN A 1 174 ? 9.648 8.055 -22.234 1 58.62 174 ASN A N 1
ATOM 1414 C CA . ASN A 1 174 ? 10.469 8.914 -21.375 1 58.62 174 ASN A CA 1
ATOM 1415 C C . ASN A 1 174 ? 10.289 8.57 -19.906 1 58.62 174 ASN A C 1
ATOM 1417 O O . ASN A 1 174 ? 9.727 9.359 -19.141 1 58.62 174 ASN A O 1
ATOM 1421 N N . THR A 1 175 ? 10.562 7.336 -19.547 1 56.25 175 THR A N 1
ATOM 1422 C CA . THR A 1 175 ? 10.227 6.668 -18.297 1 56.25 175 THR A CA 1
ATOM 1423 C C . THR A 1 175 ? 10.977 7.301 -17.125 1 56.25 175 THR A C 1
ATOM 1425 O O . THR A 1 175 ? 10.734 6.961 -15.969 1 56.25 175 THR A O 1
ATOM 1428 N N . GLU A 1 176 ? 11.906 8.258 -17.438 1 53.88 176 GLU A N 1
ATOM 1429 C CA . GLU A 1 176 ? 12.672 8.781 -16.312 1 53.88 176 GLU A CA 1
ATOM 1430 C C . GLU A 1 176 ? 11.867 9.812 -15.531 1 53.88 176 GLU A C 1
ATOM 1432 O O . GLU A 1 176 ? 12.039 9.953 -14.312 1 53.88 176 GLU A O 1
ATOM 1437 N N . ARG A 1 177 ? 10.969 10.266 -16.281 1 61.34 177 ARG A N 1
ATOM 1438 C CA . ARG A 1 177 ? 10.336 11.375 -15.586 1 61.34 177 ARG A CA 1
ATOM 1439 C C . ARG A 1 177 ? 9.078 10.914 -14.852 1 61.34 177 ARG A C 1
ATOM 1441 O O . ARG A 1 177 ? 8.688 11.508 -13.844 1 61.34 177 ARG A O 1
ATOM 1448 N N . LYS A 1 178 ? 8.539 9.93 -15.375 1 78.12 178 LYS A N 1
ATOM 1449 C CA . LYS A 1 178 ? 7.332 9.383 -14.75 1 78.12 178 LYS A CA 1
ATOM 1450 C C . LYS A 1 178 ? 7.5 7.902 -14.43 1 78.12 178 LYS A C 1
ATOM 1452 O O . LYS A 1 178 ? 8.188 7.176 -15.156 1 78.12 178 LYS A O 1
ATOM 1457 N N . SER A 1 179 ? 7.027 7.57 -13.227 1 86.38 179 SER A N 1
ATOM 1458 C CA . SER A 1 179 ? 7.086 6.148 -12.898 1 86.38 179 SER A CA 1
ATOM 1459 C C . SER A 1 179 ? 6.258 5.32 -13.875 1 86.38 179 SER A C 1
ATOM 1461 O O . SER A 1 179 ? 5.312 5.828 -14.477 1 86.38 179 SER A O 1
ATOM 1463 N N . VAL A 1 180 ? 6.746 4.172 -14.133 1 90.44 180 VAL A N 1
ATOM 1464 C CA . VAL A 1 180 ? 6.082 3.266 -15.07 1 90.44 180 VAL A CA 1
ATOM 1465 C C . VAL A 1 180 ? 5.422 2.123 -14.305 1 90.44 180 VAL A C 1
ATOM 1467 O O . VAL A 1 180 ? 5.996 1.594 -13.352 1 90.44 180 VAL A O 1
ATOM 1470 N N . GLU A 1 181 ? 4.129 1.87 -14.664 1 92.44 181 GLU A N 1
ATOM 1471 C CA . GLU A 1 181 ? 3.498 0.647 -14.18 1 92.44 181 GLU A CA 1
ATOM 1472 C C . GLU A 1 181 ? 4.023 -0.579 -14.922 1 92.44 181 GLU A C 1
ATOM 1474 O O . GLU A 1 181 ? 3.912 -0.667 -16.141 1 92.44 181 GLU A O 1
ATOM 1479 N N . LEU A 1 182 ? 4.57 -1.515 -14.203 1 95.12 182 LEU A N 1
ATOM 1480 C CA . LEU A 1 182 ? 5.383 -2.559 -14.82 1 95.12 182 LEU A CA 1
ATOM 1481 C C . LEU A 1 182 ? 4.523 -3.758 -15.211 1 95.12 182 LEU A C 1
ATOM 1483 O O . LEU A 1 182 ? 4.836 -4.465 -16.172 1 95.12 182 LEU A O 1
ATOM 1487 N N . PHE A 1 183 ? 3.514 -4.125 -14.531 1 95.25 183 PHE A N 1
ATOM 1488 C CA . PHE A 1 183 ? 2.889 -5.438 -14.594 1 95.25 183 PHE A CA 1
ATOM 1489 C C . PHE A 1 183 ? 2.264 -5.676 -15.961 1 95.25 183 PHE A C 1
ATOM 1491 O O . PHE A 1 183 ? 2.361 -6.777 -16.516 1 95.25 183 PHE A O 1
ATOM 1498 N N . GLN A 1 184 ? 1.6 -4.668 -16.484 1 92.38 184 GLN A N 1
ATOM 1499 C CA . GLN A 1 184 ? 0.949 -4.832 -17.781 1 92.38 184 GLN A CA 1
ATOM 1500 C C . GLN A 1 184 ? 1.968 -5.152 -18.875 1 92.38 184 GLN A C 1
ATOM 1502 O O . GLN A 1 184 ? 1.771 -6.082 -19.656 1 92.38 184 GLN A O 1
ATOM 1507 N N . ASP A 1 185 ? 3.002 -4.426 -18.906 1 94.06 185 ASP A N 1
ATOM 1508 C CA . ASP A 1 185 ? 4.031 -4.641 -19.922 1 94.06 185 ASP A CA 1
ATOM 1509 C C . ASP A 1 185 ? 4.73 -5.984 -19.719 1 94.06 185 ASP A C 1
ATOM 1511 O O . ASP A 1 185 ? 5.039 -6.684 -20.688 1 94.06 185 ASP A O 1
ATOM 1515 N N . ILE A 1 186 ? 4.988 -6.312 -18.516 1 96.88 186 ILE A N 1
ATOM 1516 C CA . ILE A 1 186 ? 5.645 -7.586 -18.219 1 96.88 186 ILE A CA 1
ATOM 1517 C C . ILE A 1 186 ? 4.723 -8.742 -18.609 1 96.88 186 ILE A C 1
ATOM 1519 O O . ILE A 1 186 ? 5.176 -9.758 -19.125 1 96.88 186 ILE A O 1
ATOM 1523 N N . SER A 1 187 ? 3.43 -8.594 -18.344 1 95.12 187 SER A N 1
ATOM 1524 C CA . SER A 1 187 ? 2.459 -9.617 -18.719 1 95.12 187 SER A CA 1
ATOM 1525 C C . SER A 1 187 ? 2.42 -9.82 -20.219 1 95.12 187 SER A C 1
ATOM 1527 O O . SER A 1 187 ? 2.361 -10.953 -20.703 1 95.12 187 SER A O 1
ATOM 1529 N N . LEU A 1 188 ? 2.445 -8.734 -20.922 1 94.69 188 LEU A N 1
ATOM 1530 C CA . LEU A 1 188 ? 2.465 -8.828 -22.375 1 94.69 188 LEU A CA 1
ATOM 1531 C C . LEU A 1 188 ? 3.75 -9.484 -22.859 1 94.69 188 LEU A C 1
ATOM 1533 O O . LEU A 1 188 ? 3.727 -10.281 -23.797 1 94.69 188 LEU A O 1
ATOM 1537 N N . MET A 1 189 ? 4.801 -9.156 -22.234 1 96.81 189 MET A N 1
ATOM 1538 C CA . MET A 1 189 ? 6.094 -9.727 -22.609 1 96.81 189 MET A CA 1
ATOM 1539 C C . MET A 1 189 ? 6.117 -11.234 -22.344 1 96.81 189 MET A C 1
ATOM 1541 O O . MET A 1 189 ? 6.57 -12 -23.203 1 96.81 189 MET A O 1
ATOM 1545 N N . THR A 1 190 ? 5.625 -11.648 -21.203 1 96.94 190 THR A N 1
ATOM 1546 C CA . THR A 1 190 ? 5.621 -13.078 -20.891 1 96.94 190 THR A CA 1
ATOM 1547 C C . THR A 1 190 ? 4.641 -13.828 -21.797 1 96.94 190 THR A C 1
ATOM 1549 O O . THR A 1 190 ? 4.887 -14.977 -22.172 1 96.94 190 THR A O 1
ATOM 1552 N N . LEU A 1 191 ? 3.521 -13.211 -22.109 1 93.94 191 LEU A N 1
ATOM 1553 C CA . LEU A 1 191 ? 2.604 -13.805 -23.062 1 93.94 191 LEU A CA 1
ATOM 1554 C C . LEU A 1 191 ? 3.275 -13.969 -24.422 1 93.94 191 LEU A C 1
ATOM 1556 O O . LEU A 1 191 ? 3.188 -15.039 -25.047 1 93.94 191 LEU A O 1
ATOM 1560 N N . ASP A 1 192 ? 3.928 -12.93 -24.828 1 94.25 192 ASP A N 1
ATOM 1561 C CA . ASP A 1 192 ? 4.66 -12.969 -26.094 1 94.25 192 ASP A CA 1
ATOM 1562 C C . ASP A 1 192 ? 5.68 -14.109 -26.109 1 94.25 192 ASP A C 1
ATOM 1564 O O . ASP A 1 192 ? 5.785 -14.852 -27.078 1 94.25 192 ASP A O 1
ATOM 1568 N N . SER A 1 193 ? 6.379 -14.258 -25.047 1 94.94 193 SER A N 1
ATOM 1569 C CA . SER A 1 193 ? 7.402 -15.281 -24.906 1 94.94 193 SER A CA 1
ATOM 1570 C C . SER A 1 193 ? 6.801 -16.688 -25 1 94.94 193 SER A C 1
ATOM 1572 O O . SER A 1 193 ? 7.293 -17.531 -25.75 1 94.94 193 SER A O 1
ATOM 1574 N N . ILE A 1 194 ? 5.742 -16.922 -24.266 1 93.31 194 ILE A N 1
ATOM 1575 C CA . ILE A 1 194 ? 5.172 -18.266 -24.266 1 93.31 194 ILE A CA 1
ATOM 1576 C C . ILE A 1 194 ? 4.516 -18.547 -25.609 1 93.31 194 ILE A C 1
ATOM 1578 O O . ILE A 1 194 ? 4.52 -19.688 -26.078 1 93.31 194 ILE A O 1
ATOM 1582 N N . MET A 1 195 ? 3.953 -17.562 -26.25 1 90.25 195 MET A N 1
ATOM 1583 C CA . MET A 1 195 ? 3.355 -17.734 -27.562 1 90.25 195 MET A CA 1
ATOM 1584 C C . MET A 1 195 ? 4.41 -18.141 -28.594 1 90.25 195 MET A C 1
ATOM 1586 O O . MET A 1 195 ? 4.195 -19.062 -29.375 1 90.25 195 MET A O 1
ATOM 1590 N N . LYS A 1 196 ? 5.539 -17.547 -28.5 1 90.62 196 LYS A N 1
ATOM 1591 C CA . LYS A 1 196 ? 6.629 -17.844 -29.422 1 90.62 196 LYS A CA 1
ATOM 1592 C C . LYS A 1 196 ? 7.246 -19.203 -29.125 1 90.62 196 LYS A C 1
ATOM 1594 O O . LYS A 1 196 ? 7.5 -20 -30.047 1 90.62 196 LYS A O 1
ATOM 1599 N N . CYS A 1 197 ? 7.426 -19.469 -27.844 1 90.06 197 CYS A N 1
ATOM 1600 C CA . CYS A 1 197 ? 8.164 -20.656 -27.422 1 90.06 197 CYS A CA 1
ATOM 1601 C C . CYS A 1 197 ? 7.285 -21.891 -27.5 1 90.06 197 CYS A C 1
ATOM 1603 O O . CYS A 1 197 ? 7.621 -22.859 -28.188 1 90.06 197 CYS A O 1
ATOM 1605 N N . ALA A 1 198 ? 6.141 -21.844 -26.844 1 84.5 198 ALA A N 1
ATOM 1606 C CA . ALA A 1 198 ? 5.328 -23.047 -26.672 1 84.5 198 ALA A CA 1
ATOM 1607 C C . ALA A 1 198 ? 4.309 -23.188 -27.797 1 84.5 198 ALA A C 1
ATOM 1609 O O . ALA A 1 198 ? 3.9 -24.297 -28.125 1 84.5 198 ALA A O 1
ATOM 1610 N N . PHE A 1 199 ? 3.963 -22.094 -28.469 1 84.19 199 PHE A N 1
ATOM 1611 C CA . PHE A 1 199 ? 2.859 -22.188 -29.422 1 84.19 199 PHE A CA 1
ATOM 1612 C C . PHE A 1 199 ? 3.316 -21.797 -30.812 1 84.19 199 PHE A C 1
ATOM 1614 O O . PHE A 1 199 ? 2.523 -21.812 -31.766 1 84.19 199 PHE A O 1
ATOM 1621 N N . SER A 1 200 ? 4.562 -21.469 -30.938 1 81.12 200 SER A N 1
ATOM 1622 C CA . SER A 1 200 ? 5.156 -21.109 -32.219 1 81.12 200 SER A CA 1
ATOM 1623 C C . SER A 1 200 ? 4.332 -20.047 -32.938 1 81.12 200 SER A C 1
ATOM 1625 O O . SER A 1 200 ? 4.062 -20.172 -34.125 1 81.12 200 SER A O 1
ATOM 1627 N N . CYS A 1 201 ? 3.863 -19.172 -32.219 1 81.38 201 CYS A N 1
ATOM 1628 C CA . CYS A 1 201 ? 3.014 -18.109 -32.719 1 81.38 201 CYS A CA 1
ATOM 1629 C C . CYS A 1 201 ? 3.623 -16.734 -32.438 1 81.38 201 CYS A C 1
ATOM 1631 O O . CYS A 1 201 ? 3.977 -16.438 -31.297 1 81.38 201 CYS A O 1
ATOM 1633 N N . ASN A 1 202 ? 3.742 -15.984 -33.5 1 81.38 202 ASN A N 1
ATOM 1634 C CA . ASN A 1 202 ? 4.211 -14.609 -33.344 1 81.38 202 ASN A CA 1
ATOM 1635 C C . ASN A 1 202 ? 3.051 -13.617 -33.312 1 81.38 202 ASN A C 1
ATOM 1637 O O . ASN A 1 202 ? 2.426 -13.375 -34.344 1 81.38 202 ASN A O 1
ATOM 1641 N N . THR A 1 203 ? 2.625 -13.109 -32.25 1 74.62 203 THR A N 1
ATOM 1642 C CA . THR A 1 203 ? 1.421 -12.297 -32.125 1 74.62 203 THR A CA 1
ATOM 1643 C C . THR A 1 203 ? 1.776 -10.812 -32.031 1 74.62 203 THR A C 1
ATOM 1645 O O . THR A 1 203 ? 0.92 -9.953 -32.25 1 74.62 203 THR A O 1
ATOM 1648 N N . ASN A 1 204 ? 2.885 -10.312 -31.891 1 82.06 204 ASN A N 1
ATOM 1649 C CA . ASN A 1 204 ? 3.252 -8.922 -31.656 1 82.06 204 ASN A CA 1
ATOM 1650 C C . ASN A 1 204 ? 2.359 -8.273 -30.594 1 82.06 204 ASN A C 1
ATOM 1652 O O . ASN A 1 204 ? 1.956 -7.121 -30.734 1 82.06 204 ASN A O 1
ATOM 1656 N N . CYS A 1 205 ? 1.897 -8.984 -29.672 1 86.88 205 CYS A N 1
ATOM 1657 C CA . CYS A 1 205 ? 0.932 -8.539 -28.672 1 86.88 205 CYS A CA 1
ATOM 1658 C C . CYS A 1 205 ? 1.491 -7.391 -27.844 1 86.88 205 CYS A C 1
ATOM 1660 O O . CYS A 1 205 ? 0.735 -6.637 -27.234 1 86.88 205 CYS A O 1
ATOM 1662 N N . GLN A 1 206 ? 2.721 -7.164 -27.812 1 92.31 206 GLN A N 1
ATOM 1663 C CA . GLN A 1 206 ? 3.33 -6.098 -27.016 1 92.31 206 GLN A CA 1
ATOM 1664 C C . GLN A 1 206 ? 3.207 -4.754 -27.734 1 92.31 206 GLN A C 1
ATOM 1666 O O . GLN A 1 206 ? 3.254 -3.699 -27.094 1 92.31 206 GLN A O 1
ATOM 1671 N N . THR A 1 207 ? 3.121 -4.766 -29 1 87.44 207 THR A N 1
ATOM 1672 C CA . THR A 1 207 ? 3.156 -3.521 -29.766 1 87.44 207 THR A CA 1
ATOM 1673 C C . THR A 1 207 ? 1.789 -3.223 -30.375 1 87.44 207 THR A C 1
ATOM 1675 O O . THR A 1 207 ? 1.508 -2.082 -30.75 1 87.44 207 THR A O 1
ATOM 1678 N N . GLN A 1 208 ? 1.104 -4.262 -30.625 1 76.19 208 GLN A N 1
ATOM 1679 C CA . GLN A 1 208 ? -0.208 -4.051 -31.219 1 76.19 208 GLN A CA 1
ATOM 1680 C C . GLN A 1 208 ? -1.289 -3.918 -30.156 1 76.19 208 GLN A C 1
ATOM 1682 O O . GLN A 1 208 ? -1.217 -4.562 -29.109 1 76.19 208 GLN A O 1
ATOM 1687 N N . GLY A 1 209 ? -2.127 -2.975 -30.219 1 62.78 209 GLY A N 1
ATOM 1688 C CA . GLY A 1 209 ? -3.135 -2.619 -29.219 1 62.78 209 GLY A CA 1
ATOM 1689 C C . GLY A 1 209 ? -4.172 -3.707 -29.016 1 62.78 209 GLY A C 1
ATOM 1690 O O . GLY A 1 209 ? -4.789 -3.783 -27.953 1 62.78 209 GLY A O 1
ATOM 1691 N N . ASN A 1 210 ? -4.398 -4.68 -29.922 1 56.75 210 ASN A N 1
ATOM 1692 C CA . ASN A 1 210 ? -5.516 -5.617 -29.875 1 56.75 210 ASN A CA 1
ATOM 1693 C C . ASN A 1 210 ? -5.273 -6.734 -28.875 1 56.75 210 ASN A C 1
ATOM 1695 O O . ASN A 1 210 ? -6.223 -7.344 -28.375 1 56.75 210 ASN A O 1
ATOM 1699 N N . SER A 1 211 ? -4.051 -7.223 -28.672 1 58.94 211 SER A N 1
ATOM 1700 C CA . SER A 1 211 ? -3.805 -8.32 -27.75 1 58.94 211 SER A CA 1
ATOM 1701 C C . SER A 1 211 ? -3.994 -7.883 -26.297 1 58.94 211 SER A C 1
ATOM 1703 O O . SER A 1 211 ? -3.932 -8.703 -25.391 1 58.94 211 SER A O 1
ATOM 1705 N N . ASP A 1 212 ? -4.504 -6.852 -26.219 1 74.94 212 ASP A N 1
ATOM 1706 C CA . ASP A 1 212 ? -4.805 -6.227 -24.938 1 74.94 212 ASP A CA 1
ATOM 1707 C C . ASP A 1 212 ? -6.09 -6.801 -24.344 1 74.94 212 ASP A C 1
ATOM 1709 O O . ASP A 1 212 ? -6.254 -6.82 -23.125 1 74.94 212 ASP A O 1
ATOM 1713 N N . TYR A 1 213 ? -6.711 -7.625 -25.281 1 82.75 213 TYR A N 1
ATOM 1714 C CA . TYR A 1 213 ? -7.988 -8.102 -24.766 1 82.75 213 TYR A CA 1
ATOM 1715 C C . TYR A 1 213 ? -7.809 -9.398 -23.969 1 82.75 213 TYR A C 1
ATOM 1717 O O . TYR A 1 213 ? -8.523 -9.641 -23 1 82.75 213 TYR A O 1
ATOM 1725 N N . TYR A 1 214 ? -6.855 -10.281 -24.484 1 86.88 214 TYR A N 1
ATOM 1726 C CA . TYR A 1 214 ? -6.621 -11.523 -23.75 1 86.88 214 TYR A CA 1
ATOM 1727 C C . TYR A 1 214 ? -6.09 -11.242 -22.359 1 86.88 214 TYR A C 1
ATOM 1729 O O . TYR A 1 214 ? -6.559 -11.828 -21.375 1 86.88 214 TYR A O 1
ATOM 1737 N N . ILE A 1 215 ? -5.098 -10.383 -22.297 1 83.75 215 ILE A N 1
ATOM 1738 C CA . ILE A 1 215 ? -4.516 -10.039 -21 1 83.75 215 ILE A CA 1
ATOM 1739 C C . ILE A 1 215 ? -5.594 -9.477 -20.078 1 83.75 215 ILE A C 1
ATOM 1741 O O . ILE A 1 215 ? -5.66 -9.82 -18.906 1 83.75 215 ILE A O 1
ATOM 1745 N N . ARG A 1 216 ? -6.398 -8.672 -20.656 1 86.56 216 ARG A N 1
ATOM 1746 C CA . ARG A 1 216 ? -7.5 -8.094 -19.875 1 86.56 216 ARG A CA 1
ATOM 1747 C C . ARG A 1 216 ? -8.477 -9.18 -19.422 1 86.56 216 ARG A C 1
ATOM 1749 O O . ARG A 1 216 ? -8.977 -9.133 -18.297 1 86.56 216 ARG A O 1
ATOM 1756 N N . ALA A 1 217 ? -8.727 -10.062 -20.328 1 90.62 217 ALA A N 1
ATOM 1757 C CA . ALA A 1 217 ? -9.625 -11.164 -19.984 1 90.62 217 ALA A CA 1
ATOM 1758 C C . ALA A 1 217 ? -9.055 -11.984 -18.828 1 90.62 217 ALA A C 1
ATOM 1760 O O . ALA A 1 217 ? -9.789 -12.344 -17.891 1 90.62 217 ALA A O 1
ATOM 1761 N N . VAL A 1 218 ? -7.812 -12.258 -18.906 1 89.12 218 VAL A N 1
ATOM 1762 C CA . VAL A 1 218 ? -7.168 -13.039 -17.859 1 89.12 218 VAL A CA 1
ATOM 1763 C C . VAL A 1 218 ? -7.195 -12.266 -16.547 1 89.12 218 VAL A C 1
ATOM 1765 O O . VAL A 1 218 ? -7.43 -12.852 -15.484 1 89.12 218 VAL A O 1
ATOM 1768 N N . TYR A 1 219 ? -6.969 -11.016 -16.641 1 87.81 219 TYR A N 1
ATOM 1769 C CA . TYR A 1 219 ? -7.047 -10.164 -15.461 1 87.81 219 TYR A CA 1
ATOM 1770 C C . TYR A 1 219 ? -8.438 -10.227 -14.836 1 87.81 219 TYR A C 1
ATOM 1772 O O . TYR A 1 219 ? -8.57 -10.406 -13.625 1 87.81 219 TYR A O 1
ATOM 1780 N N . ASP A 1 220 ? -9.422 -10.055 -15.609 1 91.5 220 ASP A N 1
ATOM 1781 C CA . ASP A 1 220 ? -10.805 -10.078 -15.133 1 91.5 220 ASP A CA 1
ATOM 1782 C C . ASP A 1 220 ? -11.156 -11.445 -14.547 1 91.5 220 ASP A C 1
ATOM 1784 O O . ASP A 1 220 ? -11.789 -11.523 -13.492 1 91.5 220 ASP A O 1
ATOM 1788 N N . LEU A 1 221 ? -10.766 -12.438 -15.258 1 94.75 221 LEU A N 1
ATOM 1789 C CA . LEU A 1 221 ? -11.062 -13.789 -14.805 1 94.75 221 LEU A CA 1
ATOM 1790 C C . LEU A 1 221 ? -10.406 -14.07 -13.461 1 94.75 221 LEU A C 1
ATOM 1792 O O . LEU A 1 221 ? -11.023 -14.656 -12.57 1 94.75 221 LEU A O 1
ATOM 1796 N N . SER A 1 222 ? -9.133 -13.68 -13.344 1 91.06 222 SER A N 1
ATOM 1797 C CA . SER A 1 222 ? -8.406 -13.867 -12.086 1 91.06 222 SER A CA 1
ATOM 1798 C C . SER A 1 222 ? -9.117 -13.164 -10.93 1 91.06 222 SER A C 1
ATOM 1800 O O . SER A 1 222 ? -9.258 -13.727 -9.844 1 91.06 222 SER A O 1
ATOM 1802 N N . TYR A 1 223 ? -9.594 -11.992 -11.172 1 90.06 223 TYR A N 1
ATOM 1803 C CA . TYR A 1 223 ? -10.305 -11.227 -10.156 1 90.06 223 TYR A CA 1
ATOM 1804 C C . TYR A 1 223 ? -11.633 -11.883 -9.797 1 90.06 223 TYR A C 1
ATOM 1806 O O . TYR A 1 223 ? -11.953 -12.047 -8.617 1 90.06 223 TYR A O 1
ATOM 1814 N N . LEU A 1 224 ? -12.398 -12.227 -10.773 1 93.5 224 LEU A N 1
ATOM 1815 C CA . LEU A 1 224 ? -13.75 -12.75 -10.578 1 93.5 224 LEU A CA 1
ATOM 1816 C C . LEU A 1 224 ? -13.703 -14.094 -9.859 1 93.5 224 LEU A C 1
ATOM 1818 O O . LEU A 1 224 ? -14.516 -14.352 -8.969 1 93.5 224 LEU A O 1
ATOM 1822 N N . VAL A 1 225 ? -12.766 -14.938 -10.25 1 92.88 225 VAL A N 1
ATOM 1823 C CA . VAL A 1 225 ? -12.633 -16.234 -9.594 1 92.88 225 VAL A CA 1
ATOM 1824 C C . VAL A 1 225 ? -12.219 -16.031 -8.141 1 92.88 225 VAL A C 1
ATOM 1826 O O . VAL A 1 225 ? -12.773 -16.672 -7.242 1 92.88 225 VAL A O 1
ATOM 1829 N N . SER A 1 226 ? -11.289 -15.172 -7.914 1 88.88 226 SER A N 1
ATOM 1830 C CA . SER A 1 226 ? -10.82 -14.906 -6.559 1 88.88 226 SER A CA 1
ATOM 1831 C C . SER A 1 226 ? -11.938 -14.336 -5.688 1 88.88 226 SER A C 1
ATOM 1833 O O . SER A 1 226 ? -12.078 -14.727 -4.527 1 88.88 226 SER A O 1
ATOM 1835 N N . ASN A 1 227 ? -12.617 -13.398 -6.277 1 87.62 227 ASN A N 1
ATOM 1836 C CA . ASN A 1 227 ? -13.75 -12.828 -5.551 1 87.62 227 ASN A CA 1
ATOM 1837 C C . ASN A 1 227 ? -14.789 -13.891 -5.199 1 87.62 227 ASN A C 1
ATOM 1839 O O . ASN A 1 227 ? -15.352 -13.875 -4.105 1 87.62 227 ASN A O 1
ATOM 1843 N N . ARG A 1 228 ? -14.984 -14.805 -6.109 1 88.44 228 ARG A N 1
ATOM 1844 C CA . ARG A 1 228 ? -15.945 -15.883 -5.891 1 88.44 228 ARG A CA 1
ATOM 1845 C C . ARG A 1 228 ? -15.492 -16.797 -4.758 1 88.44 228 ARG A C 1
ATOM 1847 O O . ARG A 1 228 ? -16.312 -17.219 -3.93 1 88.44 228 ARG A O 1
ATOM 1854 N N . ILE A 1 229 ? -14.273 -17.047 -4.727 1 84.25 229 ILE A N 1
ATOM 1855 C CA . ILE A 1 229 ? -13.711 -17.906 -3.691 1 84.25 229 ILE A CA 1
ATOM 1856 C C . ILE A 1 229 ? -13.82 -17.219 -2.332 1 84.25 229 ILE A C 1
ATOM 1858 O O . ILE A 1 229 ? -14.211 -17.844 -1.345 1 84.25 229 ILE A O 1
ATOM 1862 N N . GLN A 1 230 ? -13.516 -15.984 -2.281 1 79.5 230 GLN A N 1
ATOM 1863 C CA . GLN A 1 230 ? -13.484 -15.234 -1.032 1 79.5 230 GLN A CA 1
ATOM 1864 C C . GLN A 1 230 ? -14.883 -15.047 -0.462 1 79.5 230 GLN A C 1
ATOM 1866 O O . GLN A 1 230 ? -15.062 -14.961 0.755 1 79.5 230 GLN A O 1
ATOM 1871 N N . THR A 1 231 ? -15.789 -14.945 -1.374 1 78.88 231 THR A N 1
ATOM 1872 C CA . THR A 1 231 ? -17.156 -14.688 -0.924 1 78.88 231 THR A CA 1
ATOM 1873 C C . THR A 1 231 ? -18 -15.953 -1.001 1 78.88 231 THR A C 1
ATOM 1875 O O . THR A 1 231 ? -19.234 -15.883 -1.021 1 78.88 231 THR A O 1
ATOM 1878 N N . PHE A 1 232 ? -17.391 -17.031 -1.106 1 80.25 232 PHE A N 1
ATOM 1879 C CA . PHE A 1 232 ? -18.094 -18.297 -1.3 1 80.25 232 PHE A CA 1
ATOM 1880 C C . PHE A 1 232 ? -19.094 -18.531 -0.175 1 80.25 232 PHE A C 1
ATOM 1882 O O . PHE A 1 232 ? -18.734 -18.469 1.003 1 80.25 232 PHE A O 1
ATOM 1889 N N . SER A 1 233 ? -20.234 -18.703 -0.54 1 77.44 233 SER A N 1
ATOM 1890 C CA . SER A 1 233 ? -21.344 -18.953 0.375 1 77.44 233 SER A CA 1
ATOM 1891 C C . SER A 1 233 ? -22.453 -19.75 -0.302 1 77.44 233 SER A C 1
ATOM 1893 O O . SER A 1 233 ? -22.297 -20.188 -1.446 1 77.44 233 SER A O 1
ATOM 1895 N N . TYR A 1 234 ? -23.484 -20.078 0.402 1 75.31 234 TYR A N 1
ATOM 1896 C CA . TYR A 1 234 ? -24.625 -20.797 -0.142 1 75.31 234 TYR A CA 1
ATOM 1897 C C . TYR A 1 234 ? -25.203 -20.062 -1.343 1 75.31 234 TYR A C 1
ATOM 1899 O O . TYR A 1 234 ? -25.875 -20.672 -2.186 1 75.31 234 TYR A O 1
ATOM 1907 N N . LYS A 1 235 ? -24.938 -18.812 -1.46 1 76.69 235 LYS A N 1
ATOM 1908 C CA . LYS A 1 235 ? -25.469 -17.984 -2.551 1 76.69 235 LYS A CA 1
ATOM 1909 C C . LYS A 1 235 ? -24.781 -18.328 -3.871 1 76.69 235 LYS A C 1
ATOM 1911 O O . LYS A 1 235 ? -25.25 -17.922 -4.938 1 76.69 235 LYS A O 1
ATOM 1916 N N . ASP A 1 236 ? -23.75 -19.203 -3.785 1 85.5 236 ASP A N 1
ATOM 1917 C CA . ASP A 1 236 ? -22.969 -19.5 -4.98 1 85.5 236 ASP A CA 1
ATOM 1918 C C . ASP A 1 236 ? -23.797 -20.297 -5.992 1 85.5 236 ASP A C 1
ATOM 1920 O O . ASP A 1 236 ? -23.469 -20.328 -7.18 1 85.5 236 ASP A O 1
ATOM 1924 N N . VAL A 1 237 ? -24.844 -20.906 -5.516 1 86.38 237 VAL A N 1
ATOM 1925 C CA . VAL A 1 237 ? -25.703 -21.688 -6.391 1 86.38 237 VAL A CA 1
ATOM 1926 C C . VAL A 1 237 ? -26.328 -20.781 -7.445 1 86.38 237 VAL A C 1
ATOM 1928 O O . VAL A 1 237 ? -26.641 -21.219 -8.555 1 86.38 237 VAL A O 1
ATOM 1931 N N . PHE A 1 238 ? -26.391 -19.484 -7.102 1 91.69 238 PHE A N 1
ATOM 1932 C CA . PHE A 1 238 ? -27.016 -18.531 -8.008 1 91.69 238 PHE A CA 1
ATOM 1933 C C . PHE A 1 238 ? -25.953 -17.688 -8.719 1 91.69 238 PHE A C 1
ATOM 1935 O O . PHE A 1 238 ? -26.281 -16.656 -9.305 1 91.69 238 PHE A O 1
ATOM 1942 N N . TYR A 1 239 ? -24.75 -18.062 -8.633 1 92.44 239 TYR A N 1
ATOM 1943 C CA . TYR A 1 239 ? -23.656 -17.234 -9.133 1 92.44 239 TYR A CA 1
ATOM 1944 C C . TYR A 1 239 ? -23.875 -16.875 -10.594 1 92.44 239 TYR A C 1
ATOM 1946 O O . TYR A 1 239 ? -23.641 -15.727 -11 1 92.44 239 TYR A O 1
ATOM 1954 N N . ASP A 1 240 ? -24.391 -17.766 -11.383 1 92.69 240 ASP A N 1
ATOM 1955 C CA . ASP A 1 240 ? -24.5 -17.562 -12.82 1 92.69 240 ASP A CA 1
ATOM 1956 C C . ASP A 1 240 ? -25.594 -16.531 -13.148 1 92.69 240 ASP A C 1
ATOM 1958 O O . ASP A 1 240 ? -25.641 -16.016 -14.266 1 92.69 240 ASP A O 1
ATOM 1962 N N . LEU A 1 241 ? -26.391 -16.281 -12.203 1 94.38 241 LEU A N 1
ATOM 1963 C CA . LEU A 1 241 ? -27.484 -15.328 -12.414 1 94.38 241 LEU A CA 1
ATOM 1964 C C . LEU A 1 241 ? -27.078 -13.93 -11.969 1 94.38 241 LEU A C 1
ATOM 1966 O O . LEU A 1 241 ? -27.812 -12.969 -12.188 1 94.38 241 LEU A O 1
ATOM 1970 N N . THR A 1 242 ? -25.969 -13.797 -11.414 1 94.38 242 THR A N 1
ATOM 1971 C CA . THR A 1 242 ? -25.5 -12.508 -10.922 1 94.38 242 THR A CA 1
ATOM 1972 C C . THR A 1 242 ? -24.766 -11.75 -12.031 1 94.38 242 THR A C 1
ATOM 1974 O O . THR A 1 242 ? -24.438 -12.32 -13.07 1 94.38 242 THR A O 1
ATOM 1977 N N . HIS A 1 243 ? -24.547 -10.477 -11.797 1 95.06 243 HIS A N 1
ATOM 1978 C CA . HIS A 1 243 ? -23.781 -9.648 -12.711 1 95.06 243 HIS A CA 1
ATOM 1979 C C . HIS A 1 243 ? -22.344 -10.156 -12.844 1 95.06 243 HIS A C 1
ATOM 1981 O O . HIS A 1 243 ? -21.797 -10.211 -13.945 1 95.06 243 HIS A O 1
ATOM 1987 N N . LYS A 1 244 ? -21.766 -10.57 -11.805 1 94.5 244 LYS A N 1
ATOM 1988 C CA . LYS A 1 244 ? -20.406 -11.094 -11.82 1 94.5 244 LYS A CA 1
ATOM 1989 C C . LYS A 1 244 ? -20.312 -12.391 -12.617 1 94.5 244 LYS A C 1
ATOM 1991 O O . LYS A 1 244 ? -19.328 -12.648 -13.297 1 94.5 244 LYS A O 1
ATOM 1996 N N . GLY A 1 245 ? -21.344 -13.211 -12.477 1 95.56 245 GLY A N 1
ATOM 1997 C CA . GLY A 1 245 ? -21.406 -14.422 -13.273 1 95.56 245 GLY A CA 1
ATOM 1998 C C . GLY A 1 245 ? -21.422 -14.148 -14.766 1 95.56 245 GLY A C 1
ATOM 1999 O O . GLY A 1 245 ? -20.797 -14.867 -15.547 1 95.56 245 GLY A O 1
ATOM 2000 N N . ARG A 1 246 ? -22.156 -13.172 -15.156 1 96.31 246 ARG A N 1
ATOM 2001 C CA . ARG A 1 246 ? -22.219 -12.789 -16.562 1 96.31 246 ARG A CA 1
ATOM 2002 C C . ARG A 1 246 ? -20.875 -12.258 -17.047 1 96.31 246 ARG A C 1
ATOM 2004 O O . ARG A 1 246 ? -20.406 -12.609 -18.141 1 96.31 246 ARG A O 1
ATOM 2011 N N . GLU A 1 247 ? -20.266 -11.422 -16.219 1 96.75 247 GLU A N 1
ATOM 2012 C CA . GLU A 1 247 ? -18.938 -10.898 -16.547 1 96.75 247 GLU A CA 1
ATOM 2013 C C . GLU A 1 247 ? -17.922 -12.031 -16.703 1 96.75 247 GLU A C 1
ATOM 2015 O O . GLU A 1 247 ? -17.062 -11.977 -17.578 1 96.75 247 GLU A O 1
ATOM 2020 N N . PHE A 1 248 ? -18.062 -12.977 -15.883 1 96.94 248 PHE A N 1
ATOM 2021 C CA . PHE A 1 248 ? -17.172 -14.133 -15.93 1 96.94 248 PHE A CA 1
ATOM 2022 C C . PHE A 1 248 ? -17.328 -14.883 -17.25 1 96.94 248 PHE A C 1
ATOM 2024 O O . PHE A 1 248 ? -16.344 -15.219 -17.906 1 96.94 248 PHE A O 1
ATOM 2031 N N . ARG A 1 249 ? -18.531 -15.141 -17.656 1 96.5 249 ARG A N 1
ATOM 2032 C CA . ARG A 1 249 ? -18.797 -15.852 -18.891 1 96.5 249 ARG A CA 1
ATOM 2033 C C . ARG A 1 249 ? -18.297 -15.07 -20.094 1 96.5 249 ARG A C 1
ATOM 2035 O O . ARG A 1 249 ? -17.734 -15.648 -21.031 1 96.5 249 ARG A O 1
ATOM 2042 N N . ASP A 1 250 ? -18.5 -13.805 -20.016 1 96.44 250 ASP A N 1
ATOM 2043 C CA . ASP A 1 250 ? -18.016 -12.961 -21.109 1 96.44 250 ASP A CA 1
ATOM 2044 C C . ASP A 1 250 ? -16.5 -12.992 -21.203 1 96.44 250 ASP A C 1
ATOM 2046 O O . ASP A 1 250 ? -15.945 -13.055 -22.297 1 96.44 250 ASP A O 1
ATOM 2050 N N . ALA A 1 251 ? -15.867 -12.906 -20.094 1 95.81 251 ALA A N 1
ATOM 2051 C CA . ALA A 1 251 ? -14.406 -12.961 -20.062 1 95.81 251 ALA A CA 1
ATOM 2052 C C . ALA A 1 251 ? -13.906 -14.32 -20.547 1 95.81 251 ALA A C 1
ATOM 2054 O O . ALA A 1 251 ? -12.883 -14.398 -21.219 1 95.81 251 ALA A O 1
ATOM 2055 N N . CYS A 1 252 ? -14.586 -15.391 -20.203 1 96.12 252 CYS A N 1
ATOM 2056 C CA . CYS A 1 252 ? -14.242 -16.719 -20.703 1 96.12 252 CYS A CA 1
ATOM 2057 C C . CYS A 1 252 ? -14.312 -16.781 -22.219 1 96.12 252 CYS A C 1
ATOM 2059 O O . CYS A 1 252 ? -13.414 -17.328 -22.859 1 96.12 252 CYS A O 1
ATOM 2061 N N . LYS A 1 253 ? -15.359 -16.234 -22.719 1 95.62 253 LYS A N 1
ATOM 2062 C CA . LYS A 1 253 ? -15.539 -16.234 -24.172 1 95.62 253 LYS A CA 1
ATOM 2063 C C . LYS A 1 253 ? -14.367 -15.539 -24.859 1 95.62 253 LYS A C 1
ATOM 2065 O O . LYS A 1 253 ? -13.875 -16.031 -25.891 1 95.62 253 LYS A O 1
ATOM 2070 N N . LEU A 1 254 ? -13.977 -14.469 -24.328 1 92.62 254 LEU A N 1
ATOM 2071 C CA . LEU A 1 254 ? -12.859 -13.727 -24.891 1 92.62 254 LEU A CA 1
ATOM 2072 C C . LEU A 1 254 ? -11.57 -14.547 -24.828 1 92.62 254 LEU A C 1
ATOM 2074 O O . LEU A 1 254 ? -10.812 -14.594 -25.797 1 92.62 254 LEU A O 1
ATOM 2078 N N . ALA A 1 255 ? -11.281 -15.133 -23.734 1 92.62 255 ALA A N 1
ATOM 2079 C CA . ALA A 1 255 ? -10.094 -15.953 -23.562 1 92.62 255 ALA A CA 1
ATOM 2080 C C . ALA A 1 255 ? -10.102 -17.141 -24.516 1 92.62 255 ALA A C 1
ATOM 2082 O O . ALA A 1 255 ? -9.086 -17.453 -25.141 1 92.62 255 ALA A O 1
ATOM 2083 N N . HIS A 1 256 ? -11.242 -17.766 -24.656 1 93.94 256 HIS A N 1
ATOM 2084 C CA . HIS A 1 256 ? -11.375 -18.938 -25.531 1 93.94 256 HIS A CA 1
ATOM 2085 C C . HIS A 1 256 ? -11.211 -18.547 -27 1 93.94 256 HIS A C 1
ATOM 2087 O O . HIS A 1 256 ? -10.648 -19.312 -27.781 1 93.94 256 HIS A O 1
ATOM 2093 N N . THR A 1 257 ? -11.758 -17.422 -27.266 1 92.12 257 THR A N 1
ATOM 2094 C CA . THR A 1 257 ? -11.609 -16.953 -28.641 1 92.12 257 THR A CA 1
ATOM 2095 C C . THR A 1 257 ? -10.133 -16.828 -29.016 1 92.12 257 THR A C 1
ATOM 2097 O O . THR A 1 257 ? -9.734 -17.219 -30.109 1 92.12 257 THR A O 1
ATOM 2100 N N . HIS A 1 258 ? -9.406 -16.281 -28.172 1 88.25 258 HIS A N 1
ATOM 2101 C CA . HIS A 1 258 ? -7.969 -16.156 -28.406 1 88.25 258 HIS A CA 1
ATOM 2102 C C . HIS A 1 258 ? -7.312 -17.531 -28.562 1 88.25 258 HIS A C 1
ATOM 2104 O O . HIS A 1 258 ? -6.535 -17.75 -29.484 1 88.25 258 HIS A O 1
ATOM 2110 N N . THR A 1 259 ? -7.578 -18.438 -27.672 1 90.12 259 THR A N 1
ATOM 2111 C CA . THR A 1 259 ? -7 -19.781 -27.688 1 90.12 259 THR A CA 1
ATOM 2112 C C . THR A 1 259 ? -7.402 -20.531 -28.953 1 90.12 259 THR A C 1
ATOM 2114 O O . THR A 1 259 ? -6.578 -21.203 -29.562 1 90.12 259 THR A O 1
ATOM 2117 N N . ASP A 1 260 ? -8.641 -20.406 -29.266 1 91.44 260 ASP A N 1
ATOM 2118 C CA . ASP A 1 260 ? -9.141 -21.062 -30.469 1 91.44 260 ASP A CA 1
ATOM 2119 C C . ASP A 1 260 ? -8.422 -20.562 -31.719 1 91.44 260 ASP A C 1
ATOM 2121 O O . ASP A 1 260 ? -8.125 -21.328 -32.625 1 91.44 260 ASP A O 1
ATOM 2125 N N . LYS A 1 261 ? -8.25 -19.312 -31.688 1 89.31 261 LYS A N 1
ATOM 2126 C CA . LYS A 1 261 ? -7.535 -18.734 -32.812 1 89.31 261 LYS A CA 1
ATOM 2127 C C . LYS A 1 261 ? -6.125 -19.297 -32.938 1 89.31 261 LYS A C 1
ATOM 2129 O O . LYS A 1 261 ? -5.668 -19.625 -34.031 1 89.31 261 LYS A O 1
ATOM 2134 N N . VAL A 1 262 ? -5.434 -19.453 -31.906 1 88.06 262 VAL A N 1
ATOM 2135 C CA . VAL A 1 262 ? -4.066 -19.953 -31.875 1 88.06 262 VAL A CA 1
ATOM 2136 C C . VAL A 1 262 ? -4.043 -21.406 -32.375 1 88.06 262 VAL A C 1
ATOM 2138 O O . VAL A 1 262 ? -3.191 -21.781 -33.188 1 88.06 262 VAL A O 1
ATOM 2141 N N . ILE A 1 263 ? -4.965 -22.219 -31.875 1 90 263 ILE A N 1
ATOM 2142 C CA . ILE A 1 263 ? -5.043 -23.625 -32.25 1 90 263 ILE A CA 1
ATOM 2143 C C . ILE A 1 263 ? -5.344 -23.75 -33.75 1 90 263 ILE A C 1
ATOM 2145 O O . ILE A 1 263 ? -4.711 -24.531 -34.438 1 90 263 ILE A O 1
ATOM 2149 N N . LYS A 1 264 ? -6.297 -22.953 -34.156 1 90.44 264 LYS A N 1
ATOM 2150 C CA . LYS A 1 264 ? -6.703 -22.984 -35.562 1 90.44 264 LYS A CA 1
ATOM 2151 C C . LYS A 1 264 ? -5.551 -22.594 -36.469 1 90.44 264 LYS A C 1
ATOM 2153 O O . LYS A 1 264 ? -5.312 -23.234 -37.5 1 90.44 264 LYS A O 1
ATOM 2158 N N . GLU A 1 265 ? -4.91 -21.547 -36.125 1 87.56 265 GLU A N 1
ATOM 2159 C CA . GLU A 1 265 ? -3.793 -21.062 -36.938 1 87.56 265 GLU A CA 1
ATOM 2160 C C . GLU A 1 265 ? -2.678 -22.109 -37 1 87.56 265 GLU A C 1
ATOM 2162 O O . GLU A 1 265 ? -2.084 -22.312 -38.062 1 87.56 265 GLU A O 1
ATOM 2167 N N . ARG A 1 266 ? -2.387 -22.812 -35.969 1 87.06 266 ARG A N 1
ATOM 2168 C CA . ARG A 1 266 ? -1.328 -23.828 -35.969 1 87.06 266 ARG A CA 1
ATOM 2169 C C . ARG A 1 266 ? -1.744 -25.047 -36.781 1 87.06 266 ARG A C 1
ATOM 2171 O O . ARG A 1 266 ? -0.929 -25.641 -37.5 1 87.06 266 ARG A O 1
ATOM 2178 N N . LYS A 1 267 ? -2.969 -25.453 -36.625 1 86 267 LYS A N 1
ATOM 2179 C CA . LYS A 1 267 ? -3.484 -26.578 -37.406 1 86 267 LYS A CA 1
ATOM 2180 C C . LYS A 1 267 ? -3.389 -26.297 -38.906 1 86 267 LYS A C 1
ATOM 2182 O O . LYS A 1 267 ? -3.057 -27.188 -39.688 1 86 267 LYS A O 1
ATOM 2187 N N . MET A 1 268 ? -3.711 -25.062 -39.188 1 86.44 268 MET A N 1
ATOM 2188 C CA . MET A 1 268 ? -3.633 -24.656 -40.594 1 86.44 268 MET A CA 1
ATOM 2189 C C . MET A 1 268 ? -2.195 -24.734 -41.094 1 86.44 268 MET A C 1
ATOM 2191 O O . MET A 1 268 ? -1.95 -25.188 -42.219 1 86.44 268 MET A O 1
ATOM 2195 N N . LEU A 1 269 ? -1.318 -24.312 -40.344 1 82.94 269 LEU A N 1
ATOM 2196 C CA . LEU A 1 269 ? 0.088 -24.344 -40.719 1 82.94 269 LEU A CA 1
ATOM 2197 C C . LEU A 1 269 ? 0.591 -25.781 -40.844 1 82.94 269 LEU A C 1
ATOM 2199 O O . LEU A 1 269 ? 1.402 -26.078 -41.719 1 82.94 269 LEU A O 1
ATOM 2203 N N . LEU A 1 270 ? 0.108 -26.656 -40.062 1 82.38 270 LEU A N 1
ATOM 2204 C CA . LEU A 1 270 ? 0.539 -28.047 -40.031 1 82.38 270 LEU A CA 1
ATOM 2205 C C . LEU A 1 270 ? -0.057 -28.812 -41.219 1 82.38 270 LEU A C 1
ATOM 2207 O O . LEU A 1 270 ? 0.421 -29.891 -41.562 1 82.38 270 LEU A O 1
ATOM 2211 N N . SER A 1 271 ? -1.104 -28.219 -41.75 1 83.19 271 SER A N 1
ATOM 2212 C CA . SER A 1 271 ? -1.7 -28.844 -42.938 1 83.19 271 SER A CA 1
ATOM 2213 C C . SER A 1 271 ? -0.844 -28.625 -44.156 1 83.19 271 SER A C 1
ATOM 2215 O O . SER A 1 271 ? -0.991 -29.344 -45.156 1 83.19 271 SER A O 1
ATOM 2217 N N . SER A 1 272 ? -0.001 -27.703 -44 1 83.38 272 SER A N 1
ATOM 2218 C CA . SER A 1 272 ? 0.928 -27.484 -45.094 1 83.38 272 SER A CA 1
ATOM 2219 C C . SER A 1 272 ? 2.08 -28.484 -45.062 1 83.38 272 SER A C 1
ATOM 2221 O O . SER A 1 272 ? 2.652 -28.734 -44 1 83.38 272 SER A O 1
ATOM 2223 N N . GLU A 1 273 ? 2.443 -29.109 -46.219 1 74.81 273 GLU A N 1
ATOM 2224 C CA . GLU A 1 273 ? 3.488 -30.125 -46.312 1 74.81 273 GLU A CA 1
ATOM 2225 C C . GLU A 1 273 ? 4.844 -29.562 -45.875 1 74.81 273 GLU A C 1
ATOM 2227 O O . GLU A 1 273 ? 5.633 -30.266 -45.25 1 74.81 273 GLU A O 1
ATOM 2232 N N . LYS A 1 274 ? 5.07 -28.406 -46.25 1 78.19 274 LYS A N 1
ATOM 2233 C CA . LYS A 1 274 ? 6.348 -27.781 -45.906 1 78.19 274 LYS A CA 1
ATOM 2234 C C . LYS A 1 274 ? 6.539 -27.703 -44.406 1 78.19 274 LYS A C 1
AT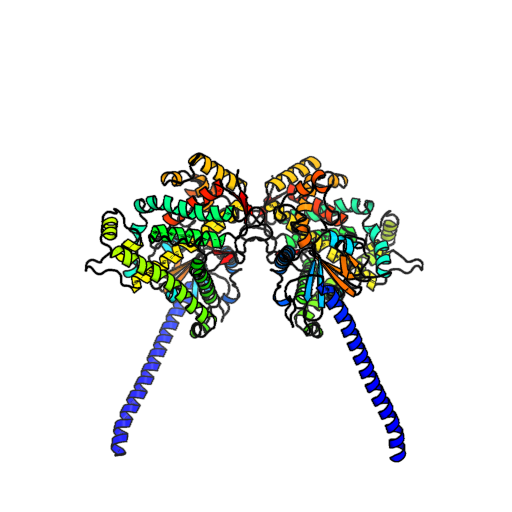OM 2236 O O . LYS A 1 274 ? 7.617 -28.016 -43.906 1 78.19 274 LYS A O 1
ATOM 2241 N N . GLU A 1 275 ? 5.473 -27.297 -43.719 1 74.31 275 GLU A N 1
ATOM 2242 C CA . GLU A 1 275 ? 5.555 -27.141 -42.25 1 74.31 275 GLU A CA 1
ATOM 2243 C C . GLU A 1 275 ? 5.625 -28.5 -41.562 1 74.31 275 GLU A C 1
ATOM 2245 O O . GLU A 1 275 ? 6.305 -28.656 -40.562 1 74.31 275 GLU A O 1
ATOM 2250 N N . LEU A 1 276 ? 4.922 -29.375 -42.094 1 74.69 276 LEU A N 1
ATOM 2251 C CA . LEU A 1 276 ? 4.926 -30.734 -41.562 1 74.69 276 LEU A CA 1
ATOM 2252 C C . LEU A 1 276 ? 6.312 -31.359 -41.656 1 74.69 276 LEU A C 1
ATOM 2254 O O . LEU A 1 276 ? 6.758 -32.062 -40.75 1 74.69 276 LEU A O 1
ATOM 2258 N N . ASP A 1 277 ? 6.898 -31.078 -42.75 1 75.88 277 ASP A N 1
ATOM 2259 C CA . ASP A 1 277 ? 8.25 -31.578 -42.969 1 75.88 277 ASP A CA 1
ATOM 2260 C C . ASP A 1 277 ? 9.227 -30.984 -41.938 1 75.88 277 ASP A C 1
ATOM 2262 O O . ASP A 1 277 ? 10.148 -31.656 -41.5 1 75.88 277 ASP A O 1
ATOM 2266 N N . LYS A 1 278 ? 9.094 -29.75 -41.656 1 77.06 278 LYS A N 1
ATOM 2267 C CA . LYS A 1 278 ? 9.945 -29.062 -40.688 1 77.06 278 LYS A CA 1
ATOM 2268 C C . LYS A 1 278 ? 9.781 -29.656 -39.312 1 77.06 278 LYS A C 1
ATOM 2270 O O . LYS A 1 278 ? 10.766 -29.828 -38.594 1 77.06 278 LYS A O 1
ATOM 2275 N N . ILE A 1 279 ? 8.586 -29.906 -38.969 1 72.12 279 ILE A N 1
ATOM 2276 C CA . ILE A 1 279 ? 8.258 -30.422 -37.656 1 72.12 279 ILE A CA 1
ATOM 2277 C C . ILE A 1 279 ? 8.82 -31.844 -37.5 1 72.12 279 ILE A C 1
ATOM 2279 O O . ILE A 1 279 ? 9.336 -32.188 -36.438 1 72.12 279 ILE A O 1
ATOM 2283 N N . GLN A 1 280 ? 8.719 -32.531 -38.562 1 66.94 280 GLN A N 1
ATOM 2284 C CA . GLN A 1 280 ? 9.18 -33.906 -38.531 1 66.94 280 GLN A CA 1
ATOM 2285 C C . GLN A 1 280 ? 10.703 -34 -38.375 1 66.94 280 GLN A C 1
ATOM 2287 O O . GLN A 1 280 ? 11.242 -34.969 -37.875 1 66.94 280 GLN A O 1
ATOM 2292 N N . LYS A 1 281 ? 11.266 -32.906 -38.812 1 71.56 281 LYS A N 1
ATOM 2293 C CA . LYS A 1 281 ? 12.719 -32.875 -38.75 1 71.56 281 LYS A CA 1
ATOM 2294 C C . LYS A 1 281 ? 13.219 -32.375 -37.406 1 71.56 281 LYS A C 1
ATOM 2296 O O . LYS A 1 281 ? 14.398 -32.5 -37.094 1 71.56 281 LYS A O 1
ATOM 2301 N N . LYS A 1 282 ? 12.242 -31.781 -36.656 1 71.12 282 LYS A N 1
ATOM 2302 C CA . LYS A 1 282 ? 12.617 -31.281 -35.312 1 71.12 282 LYS A CA 1
ATOM 2303 C C . LYS A 1 282 ? 12.82 -32.438 -34.344 1 71.12 282 LYS A C 1
ATOM 2305 O O . LYS A 1 282 ? 12.031 -33.375 -34.344 1 71.12 282 LYS A O 1
ATOM 2310 N N . ARG A 1 283 ? 13.992 -32.469 -33.812 1 63.38 283 ARG A N 1
ATOM 2311 C CA . ARG A 1 283 ? 14.273 -33.5 -32.812 1 63.38 283 ARG A CA 1
ATOM 2312 C C . ARG A 1 283 ? 13.273 -33.406 -31.672 1 63.38 283 ARG A C 1
ATOM 2314 O O . ARG A 1 283 ? 12.852 -34.438 -31.125 1 63.38 283 ARG A O 1
ATOM 2321 N N . HIS A 1 284 ? 12.898 -32.188 -31.312 1 71.5 284 HIS A N 1
ATOM 2322 C CA . HIS A 1 284 ? 11.938 -32 -30.234 1 71.5 284 HIS A CA 1
ATOM 2323 C C . HIS A 1 284 ? 10.812 -31.047 -30.672 1 71.5 284 HIS A C 1
ATOM 2325 O O . HIS A 1 284 ? 11.078 -30 -31.266 1 71.5 284 HIS A O 1
ATOM 2331 N N . LEU A 1 285 ? 9.641 -31.5 -30.422 1 76.5 285 LEU A N 1
ATOM 2332 C CA . LEU A 1 285 ? 8.461 -30.719 -30.781 1 76.5 285 LEU A CA 1
ATOM 2333 C C . LEU A 1 285 ? 8.164 -29.688 -29.703 1 76.5 285 LEU A C 1
ATOM 2335 O O . LEU A 1 285 ? 8.484 -29.891 -28.531 1 76.5 285 LEU A O 1
ATOM 2339 N N . ASP A 1 286 ? 7.676 -28.594 -30.188 1 80 286 ASP A N 1
ATOM 2340 C CA . ASP A 1 286 ? 7.176 -27.625 -29.203 1 80 286 ASP A CA 1
ATOM 2341 C C . ASP A 1 286 ? 5.875 -28.109 -28.578 1 80 286 ASP A C 1
ATOM 2343 O O . ASP A 1 286 ? 5.301 -29.109 -29 1 80 286 ASP A O 1
ATOM 2347 N N . PHE A 1 287 ? 5.492 -27.438 -27.562 1 83.69 287 PHE A N 1
ATOM 2348 C CA . PHE A 1 287 ? 4.371 -27.844 -26.719 1 83.69 287 PHE A CA 1
ATOM 2349 C C . PHE A 1 287 ? 3.123 -28.078 -27.562 1 83.69 287 PHE A C 1
ATOM 2351 O O . PHE A 1 287 ? 2.516 -29.156 -27.484 1 83.69 287 PHE A O 1
ATOM 2358 N N . LEU A 1 288 ? 2.768 -27.125 -28.359 1 83.25 288 LEU A N 1
ATOM 2359 C CA . LEU A 1 288 ? 1.546 -27.25 -29.156 1 83.25 288 LEU A CA 1
ATOM 2360 C C . LEU A 1 288 ? 1.677 -28.375 -30.172 1 83.25 288 LEU A C 1
ATOM 2362 O O . LEU A 1 288 ? 0.709 -29.094 -30.453 1 83.25 288 LEU A O 1
ATOM 2366 N N . ASP A 1 289 ? 2.793 -28.516 -30.672 1 84.06 289 ASP A N 1
ATOM 2367 C CA . ASP A 1 289 ? 3.02 -29.594 -31.625 1 84.06 289 ASP A CA 1
ATOM 2368 C C . ASP A 1 289 ? 2.871 -30.953 -30.969 1 84.06 289 ASP A C 1
ATOM 2370 O O . ASP A 1 289 ? 2.359 -31.906 -31.562 1 84.06 289 ASP A O 1
ATOM 2374 N N . ILE A 1 290 ? 3.348 -31.016 -29.812 1 81.69 290 ILE A N 1
ATOM 2375 C CA . ILE A 1 290 ? 3.174 -32.25 -29.062 1 81.69 290 ILE A CA 1
ATOM 2376 C C . ILE A 1 290 ? 1.687 -32.562 -28.906 1 81.69 290 ILE A C 1
ATOM 2378 O O . ILE A 1 290 ? 1.25 -33.688 -29.125 1 81.69 290 ILE A O 1
ATOM 2382 N N . LEU A 1 291 ? 0.934 -31.594 -28.578 1 84.56 291 LEU A N 1
ATOM 2383 C CA . LEU A 1 291 ? -0.497 -31.766 -28.359 1 84.56 291 LEU A CA 1
ATOM 2384 C C . LEU A 1 291 ? -1.207 -32.156 -29.656 1 84.56 291 LEU A C 1
ATOM 2386 O O . LEU A 1 291 ? -2.15 -32.969 -29.625 1 84.56 291 LEU A O 1
ATOM 2390 N N . LEU A 1 292 ? -0.705 -31.625 -30.672 1 83.69 292 LEU A N 1
ATOM 2391 C CA . LEU A 1 292 ? -1.383 -31.828 -31.953 1 83.69 292 LEU A CA 1
ATOM 2392 C C . LEU A 1 292 ? -0.923 -33.125 -32.625 1 83.69 292 LEU A C 1
ATOM 2394 O O . LEU A 1 292 ? -1.688 -33.75 -33.344 1 83.69 292 LEU A O 1
ATOM 2398 N N . CYS A 1 293 ? 0.277 -33.5 -32.281 1 80.25 293 CYS A N 1
ATOM 2399 C CA . CYS A 1 293 ? 0.848 -34.594 -33.062 1 80.25 293 CYS A CA 1
ATOM 2400 C C . CYS A 1 293 ? 0.866 -35.906 -32.25 1 80.25 293 CYS A C 1
ATOM 2402 O O . CYS A 1 293 ? 1.025 -37 -32.812 1 80.25 293 CYS A O 1
ATOM 2404 N N . THR A 1 294 ? 0.734 -35.812 -31.047 1 77.38 294 THR A N 1
ATOM 2405 C CA . THR A 1 294 ? 0.842 -37 -30.234 1 77.38 294 THR A CA 1
ATOM 2406 C C . THR A 1 294 ? -0.424 -37.875 -30.359 1 77.38 294 THR A C 1
ATOM 2408 O O . THR A 1 294 ? -1.534 -37.312 -30.359 1 77.38 294 THR A O 1
ATOM 2411 N N . LYS A 1 295 ? -0.155 -39.125 -30.594 1 77.12 295 LYS A N 1
ATOM 2412 C CA . LYS A 1 295 ? -1.229 -40.094 -30.703 1 77.12 295 LYS A CA 1
ATOM 2413 C C . LYS A 1 295 ? -1.04 -41.219 -29.688 1 77.12 295 LYS A C 1
ATOM 2415 O O . LYS A 1 295 ? 0.085 -41.531 -29.266 1 77.12 295 LYS A O 1
ATOM 2420 N N . ASP A 1 296 ? -2.18 -41.656 -29.062 1 66.94 296 ASP A N 1
ATOM 2421 C CA . ASP A 1 296 ? -2.08 -42.781 -28.156 1 66.94 296 ASP A CA 1
ATOM 2422 C C . ASP A 1 296 ? -1.789 -44.062 -28.922 1 66.94 296 ASP A C 1
ATOM 2424 O O . ASP A 1 296 ? -1.523 -44.031 -30.125 1 66.94 296 ASP A O 1
ATOM 2428 N N . ALA A 1 297 ? -1.683 -45.219 -28.109 1 66.5 297 ALA A N 1
ATOM 2429 C CA . ALA A 1 297 ? -1.338 -46.531 -28.656 1 66.5 297 ALA A CA 1
ATOM 2430 C C . ALA A 1 297 ? -2.32 -46.938 -29.75 1 66.5 297 ALA A C 1
ATOM 2432 O O . ALA A 1 297 ? -1.965 -47.656 -30.672 1 66.5 297 ALA A O 1
ATOM 2433 N N . ASN A 1 298 ? -3.51 -46.375 -29.594 1 72.12 298 ASN A N 1
ATOM 2434 C CA . ASN A 1 298 ? -4.535 -46.719 -30.578 1 72.12 298 ASN A CA 1
ATOM 2435 C C . ASN A 1 298 ? -4.574 -45.688 -31.719 1 72.12 298 ASN A C 1
ATOM 2437 O O . ASN A 1 298 ? -5.469 -45.75 -32.562 1 72.12 298 ASN A O 1
ATOM 2441 N N . GLY A 1 299 ? -3.658 -44.844 -31.641 1 71.94 299 GLY A N 1
ATOM 2442 C CA . GLY A 1 299 ? -3.549 -43.844 -32.688 1 71.94 299 GLY A CA 1
ATOM 2443 C C . GLY A 1 299 ? -4.488 -42.656 -32.5 1 71.94 299 GLY A C 1
ATOM 2444 O O . GLY A 1 299 ? -4.691 -41.875 -33.438 1 71.94 299 GLY A O 1
ATOM 2445 N N . VAL A 1 300 ? -5.105 -42.625 -31.422 1 77.75 300 VAL A N 1
ATOM 2446 C CA . VAL A 1 300 ? -6.051 -41.562 -31.172 1 77.75 300 VAL A CA 1
ATOM 2447 C C . VAL A 1 300 ? -5.344 -40.406 -30.453 1 77.75 300 VAL A C 1
ATOM 2449 O O . VAL A 1 300 ? -4.656 -40.625 -29.453 1 77.75 300 VAL A O 1
ATOM 2452 N N . GLY A 1 301 ? -5.5 -39.25 -31.031 1 79.56 301 GLY A N 1
ATOM 2453 C CA . GLY A 1 301 ? -4.93 -38.062 -30.406 1 79.56 301 GLY A CA 1
ATOM 2454 C C . GLY A 1 301 ? -5.801 -37.469 -29.312 1 79.56 301 GLY A C 1
ATOM 2455 O O . GLY A 1 301 ? -6.793 -38.094 -28.922 1 79.56 301 GLY A O 1
ATOM 2456 N N . LEU A 1 302 ? -5.348 -36.375 -28.766 1 86.38 302 LEU A N 1
ATOM 2457 C CA . LEU A 1 302 ? -6.133 -35.688 -27.75 1 86.38 302 LEU A CA 1
ATOM 2458 C C . LEU A 1 302 ? -7.449 -35.188 -28.328 1 86.38 302 LEU A C 1
ATOM 2460 O O . LEU A 1 302 ? -7.496 -34.75 -29.484 1 86.38 302 LEU A O 1
ATOM 2464 N N . SER A 1 303 ? -8.484 -35.312 -27.547 1 87.69 303 SER A N 1
ATOM 2465 C CA . SER A 1 303 ? -9.742 -34.719 -27.969 1 87.69 303 SER A CA 1
ATOM 2466 C C . SER A 1 303 ? -9.609 -33.188 -28.094 1 87.69 303 SER A C 1
ATOM 2468 O O . SER A 1 303 ? -8.727 -32.594 -27.484 1 87.69 303 SER A O 1
ATOM 2470 N N . ASP A 1 304 ? -10.477 -32.594 -28.875 1 86.88 304 ASP A N 1
ATOM 2471 C CA . ASP A 1 304 ? -10.484 -31.141 -29.016 1 86.88 304 ASP A CA 1
ATOM 2472 C C . ASP A 1 304 ? -10.688 -30.453 -27.672 1 86.88 304 ASP A C 1
ATOM 2474 O O . ASP A 1 304 ? -10.125 -29.391 -27.422 1 86.88 304 ASP A O 1
ATOM 2478 N N . GLU A 1 305 ? -11.438 -31.094 -26.906 1 90.44 305 GLU A N 1
ATOM 2479 C CA . GLU A 1 305 ? -11.695 -30.547 -25.578 1 90.44 305 GLU A CA 1
ATOM 2480 C C . GLU A 1 305 ? -10.438 -30.594 -24.719 1 90.44 305 GLU A C 1
ATOM 2482 O O . GLU A 1 305 ? -10.133 -29.641 -24 1 90.44 305 GLU A O 1
ATOM 2487 N N . ASP A 1 306 ? -9.781 -31.719 -24.812 1 91.5 306 ASP A N 1
ATOM 2488 C CA . ASP A 1 306 ? -8.539 -31.859 -24.047 1 91.5 306 ASP A CA 1
ATOM 2489 C C . ASP A 1 306 ? -7.465 -30.906 -24.562 1 91.5 306 ASP A C 1
ATOM 2491 O O . ASP A 1 306 ? -6.723 -30.312 -23.781 1 91.5 306 ASP A O 1
ATOM 2495 N N . LEU A 1 307 ? -7.398 -30.828 -25.859 1 91.56 307 LEU A N 1
ATOM 2496 C CA . LEU A 1 307 ? -6.441 -29.922 -26.484 1 91.56 307 LEU A CA 1
ATOM 2497 C C . LEU A 1 307 ? -6.676 -28.484 -26.047 1 91.56 307 LEU A C 1
ATOM 2499 O O . LEU A 1 307 ? -5.742 -27.797 -25.625 1 91.56 307 LEU A O 1
ATOM 2503 N N . ARG A 1 308 ? -7.883 -28.078 -26.125 1 91.81 308 ARG A N 1
ATOM 2504 C CA . ARG A 1 308 ? -8.234 -26.719 -25.734 1 91.81 308 ARG A CA 1
ATOM 2505 C C . ARG A 1 308 ? -7.93 -26.484 -24.266 1 91.81 308 ARG A C 1
ATOM 2507 O O . ARG A 1 308 ? -7.445 -25.422 -23.891 1 91.81 308 ARG A O 1
ATOM 2514 N N . ALA A 1 309 ? -8.234 -27.406 -23.422 1 94.12 309 ALA A N 1
ATOM 2515 C CA . ALA A 1 309 ? -8 -27.297 -21.984 1 94.12 309 ALA A CA 1
ATOM 2516 C C . ALA A 1 309 ? -6.516 -27.109 -21.688 1 94.12 309 ALA A C 1
ATOM 2518 O O . ALA A 1 309 ? -6.145 -26.281 -20.859 1 94.12 309 ALA A O 1
ATOM 2519 N N . GLU A 1 310 ? -5.699 -27.891 -22.344 1 94 310 GLU A N 1
ATOM 2520 C CA . GLU A 1 310 ? -4.266 -27.766 -22.109 1 94 310 GLU A CA 1
ATOM 2521 C C . GLU A 1 310 ? -3.727 -26.438 -22.625 1 94 310 GLU A C 1
ATOM 2523 O O . GLU A 1 310 ? -2.891 -25.812 -21.984 1 94 310 GLU A O 1
ATOM 2528 N N . VAL A 1 311 ? -4.18 -26.016 -23.766 1 92.38 311 VAL A N 1
ATOM 2529 C CA . VAL A 1 311 ? -3.719 -24.75 -24.328 1 92.38 311 VAL A CA 1
ATOM 2530 C C . VAL A 1 311 ? -4.125 -23.609 -23.406 1 92.38 311 VAL A C 1
ATOM 2532 O O . VAL A 1 311 ? -3.314 -22.719 -23.109 1 92.38 311 VAL A O 1
ATOM 2535 N N . ASP A 1 312 ? -5.34 -23.609 -22.953 1 93.12 312 ASP A N 1
ATOM 2536 C CA . ASP A 1 312 ? -5.805 -22.594 -22.031 1 93.12 312 ASP A CA 1
ATOM 2537 C C . ASP A 1 312 ? -4.988 -22.594 -20.734 1 93.12 312 ASP A C 1
ATOM 2539 O O . ASP A 1 312 ? -4.621 -21.547 -20.219 1 93.12 312 ASP A O 1
ATOM 2543 N N . THR A 1 313 ? -4.715 -23.734 -20.234 1 93.62 313 THR A N 1
ATOM 2544 C CA . THR A 1 313 ? -3.982 -23.891 -18.984 1 93.62 313 THR A CA 1
ATOM 2545 C C . THR A 1 313 ? -2.568 -23.344 -19.109 1 93.62 313 THR A C 1
ATOM 2547 O O . THR A 1 313 ? -2.127 -22.562 -18.266 1 93.62 313 THR A O 1
ATOM 2550 N N . PHE A 1 314 ? -1.918 -23.672 -20.172 1 91.56 314 PHE A N 1
ATOM 2551 C CA . PHE A 1 314 ? -0.51 -23.312 -20.297 1 91.56 314 PHE A CA 1
ATOM 2552 C C . PHE A 1 314 ? -0.358 -21.859 -20.734 1 91.56 314 PHE A C 1
ATOM 2554 O O . PHE A 1 314 ? 0.623 -21.203 -20.375 1 91.56 314 PHE A O 1
ATOM 2561 N N . MET A 1 315 ? -1.322 -21.359 -21.438 1 88 315 MET A N 1
ATOM 2562 C CA . MET A 1 315 ? -1.271 -19.953 -21.828 1 88 315 MET A CA 1
ATOM 2563 C C . MET A 1 315 ? -1.428 -19.047 -20.609 1 88 315 MET A C 1
ATOM 2565 O O . MET A 1 315 ? -0.712 -18.062 -20.469 1 88 315 MET A O 1
ATOM 2569 N N . PHE A 1 316 ? -2.342 -19.422 -19.812 1 89.5 316 PHE A N 1
ATOM 2570 C CA . PHE A 1 316 ? -2.562 -18.641 -18.594 1 89.5 316 PHE A CA 1
ATOM 2571 C C . PHE A 1 316 ? -1.44 -18.891 -17.594 1 89.5 316 PHE A C 1
ATOM 2573 O O . PHE A 1 316 ? -0.859 -17.938 -17.062 1 89.5 316 PHE A O 1
ATOM 2580 N N . ALA A 1 317 ? -1.056 -20.062 -17.266 1 91.19 317 ALA A N 1
ATOM 2581 C CA . ALA A 1 317 ? -0.071 -20.438 -16.25 1 91.19 317 ALA A CA 1
ATOM 2582 C C . ALA A 1 317 ? 1.34 -20.062 -16.688 1 91.19 317 ALA A C 1
ATOM 2584 O O . ALA A 1 317 ? 2.238 -19.922 -15.859 1 91.19 317 ALA A O 1
ATOM 2585 N N . GLY A 1 318 ? 1.556 -19.906 -17.984 1 91.25 318 GLY A N 1
ATOM 2586 C CA . GLY A 1 318 ? 2.873 -19.609 -18.531 1 91.25 318 GLY A CA 1
ATOM 2587 C C . GLY A 1 318 ? 3.176 -18.109 -18.562 1 91.25 318 GLY A C 1
ATOM 2588 O O . GLY A 1 318 ? 4.328 -17.719 -18.75 1 91.25 318 GLY A O 1
ATOM 2589 N N . HIS A 1 319 ? 2.258 -17.344 -18.391 1 92.94 319 HIS A N 1
ATOM 2590 C CA . HIS A 1 319 ? 2.523 -15.922 -18.516 1 92.94 319 HIS A CA 1
ATOM 2591 C C . HIS A 1 319 ? 2.227 -15.195 -17.203 1 92.94 319 HIS A C 1
ATOM 2593 O O . HIS A 1 319 ? 3.09 -14.5 -16.672 1 92.94 319 HIS A O 1
ATOM 2599 N N . ASP A 1 320 ? 1.117 -15.383 -16.625 1 93.81 320 ASP A N 1
ATOM 2600 C CA . ASP A 1 320 ? 0.647 -14.594 -15.492 1 93.81 320 ASP A CA 1
ATOM 2601 C C . ASP A 1 320 ? 1.52 -14.82 -14.258 1 93.81 320 ASP A C 1
ATOM 2603 O O . ASP A 1 320 ? 1.889 -13.875 -13.57 1 93.81 320 ASP A O 1
ATOM 2607 N N . THR A 1 321 ? 1.81 -16.125 -13.953 1 96.75 321 THR A N 1
ATOM 2608 C CA . THR A 1 321 ? 2.629 -16.469 -12.797 1 96.75 321 THR A CA 1
ATOM 2609 C C . THR A 1 321 ? 4.039 -15.898 -12.945 1 96.75 321 THR A C 1
ATOM 2611 O O . THR A 1 321 ? 4.59 -15.336 -12 1 96.75 321 THR A O 1
ATOM 2614 N N . THR A 1 322 ? 4.59 -16.031 -14.125 1 98 322 THR A N 1
ATOM 2615 C CA . THR A 1 322 ? 5.934 -15.516 -14.375 1 98 322 THR A CA 1
ATOM 2616 C C . THR A 1 322 ? 5.953 -13.992 -14.32 1 98 322 THR A C 1
ATOM 2618 O O . THR A 1 322 ? 6.91 -13.398 -13.812 1 98 322 THR A O 1
ATOM 2621 N N . ALA A 1 323 ? 4.914 -13.391 -14.875 1 97.88 323 ALA A N 1
ATOM 2622 C CA . ALA A 1 323 ? 4.801 -11.938 -14.797 1 97.88 323 ALA A CA 1
ATOM 2623 C C . ALA A 1 323 ? 4.789 -11.461 -13.344 1 97.88 323 ALA A C 1
ATOM 2625 O O . ALA A 1 323 ? 5.422 -10.461 -13.008 1 97.88 323 ALA A O 1
ATOM 2626 N N . SER A 1 324 ? 4.059 -12.172 -12.508 1 97.94 324 SER A N 1
ATOM 2627 C CA . SER A 1 324 ? 4.051 -11.875 -11.078 1 97.94 324 SER A CA 1
ATOM 2628 C C . SER A 1 324 ? 5.453 -11.984 -10.484 1 97.94 324 SER A C 1
ATOM 2630 O O . SER A 1 324 ? 5.91 -11.07 -9.797 1 97.94 324 SER A O 1
ATOM 2632 N N . GLY A 1 325 ? 6.133 -13.055 -10.773 1 98.62 325 GLY A N 1
ATOM 2633 C CA . GLY A 1 325 ? 7.477 -13.266 -10.266 1 98.62 325 GLY A CA 1
ATOM 2634 C C . GLY A 1 325 ? 8.445 -12.164 -10.656 1 98.62 325 GLY A C 1
ATOM 2635 O O . GLY A 1 325 ? 9.188 -11.656 -9.812 1 98.62 325 GLY A O 1
ATOM 2636 N N . ILE A 1 326 ? 8.398 -11.766 -11.922 1 98.81 326 ILE A N 1
ATOM 2637 C CA . ILE A 1 326 ? 9.305 -10.75 -12.438 1 98.81 326 ILE A CA 1
ATOM 2638 C C . ILE A 1 326 ? 8.984 -9.398 -11.797 1 98.81 326 ILE A C 1
ATOM 2640 O O . ILE A 1 326 ? 9.891 -8.664 -11.398 1 98.81 326 ILE A O 1
ATOM 2644 N N . SER A 1 327 ? 7.715 -9.109 -11.688 1 98.56 327 SER A N 1
ATOM 2645 C CA . SER A 1 327 ? 7.301 -7.824 -11.133 1 98.56 327 SER A CA 1
ATOM 2646 C C . SER A 1 327 ? 7.758 -7.672 -9.68 1 98.56 327 SER A C 1
ATOM 2648 O O . SER A 1 327 ? 8.305 -6.633 -9.305 1 98.56 327 SER A O 1
ATOM 2650 N N . TRP A 1 328 ? 7.555 -8.664 -8.891 1 98.5 328 TRP A N 1
ATOM 2651 C CA . TRP A 1 328 ? 7.969 -8.617 -7.496 1 98.5 328 TRP A CA 1
ATOM 2652 C C . TRP A 1 328 ? 9.492 -8.594 -7.379 1 98.5 328 TRP A C 1
ATOM 2654 O O . TRP A 1 328 ? 10.039 -7.965 -6.469 1 98.5 328 TRP A O 1
ATOM 2664 N N . LEU A 1 329 ? 10.141 -9.289 -8.266 1 98.81 329 LEU A N 1
ATOM 2665 C CA . LEU A 1 329 ? 11.602 -9.273 -8.297 1 98.81 329 LEU A CA 1
ATOM 2666 C C . LEU A 1 329 ? 12.117 -7.855 -8.547 1 98.81 329 LEU A C 1
ATOM 2668 O O . LEU A 1 329 ? 13.008 -7.383 -7.84 1 98.81 329 LEU A O 1
ATOM 2672 N N . PHE A 1 330 ? 11.547 -7.207 -9.547 1 98.62 330 PHE A N 1
ATOM 2673 C CA . PHE A 1 330 ? 11.938 -5.836 -9.859 1 98.62 330 PHE A CA 1
ATOM 2674 C C . PHE A 1 330 ? 11.664 -4.914 -8.68 1 98.62 330 PHE A C 1
ATOM 2676 O O . PHE A 1 330 ? 12.477 -4.051 -8.352 1 98.62 330 PHE A O 1
ATOM 2683 N N . TYR A 1 331 ? 10.547 -5.109 -8.016 1 97.81 331 TYR A N 1
ATOM 2684 C CA . TYR A 1 331 ? 10.203 -4.344 -6.82 1 97.81 331 TYR A CA 1
ATOM 2685 C C . TYR A 1 331 ? 11.25 -4.539 -5.73 1 97.81 331 TYR A C 1
ATOM 2687 O O . TYR A 1 331 ? 11.773 -3.568 -5.18 1 97.81 331 TYR A O 1
ATOM 2695 N N . CYS A 1 332 ? 11.602 -5.758 -5.465 1 97.75 332 CYS A N 1
ATOM 2696 C CA . CYS A 1 332 ? 12.57 -6.062 -4.422 1 97.75 332 CYS A CA 1
ATOM 2697 C C . CYS A 1 332 ? 13.922 -5.422 -4.73 1 97.75 332 CYS A C 1
ATOM 2699 O O . CYS A 1 332 ? 14.531 -4.801 -3.859 1 97.75 332 CYS A O 1
ATOM 2701 N N . LEU A 1 333 ? 14.352 -5.555 -5.918 1 97.88 333 LEU A N 1
ATOM 2702 C CA . LEU A 1 333 ? 15.664 -5.039 -6.281 1 97.88 333 LEU A CA 1
ATOM 2703 C C . LEU A 1 333 ? 15.656 -3.512 -6.309 1 97.88 333 LEU A C 1
ATOM 2705 O O . LEU A 1 333 ? 16.703 -2.881 -6.094 1 97.88 333 LEU A O 1
ATOM 2709 N N . SER A 1 334 ? 14.492 -2.914 -6.59 1 96 334 SER A N 1
ATOM 2710 C CA . SER A 1 334 ? 14.391 -1.459 -6.527 1 96 334 SER A CA 1
ATOM 2711 C C . SER A 1 334 ? 14.578 -0.955 -5.098 1 96 334 SER A C 1
ATOM 2713 O O . SER A 1 334 ? 15.039 0.169 -4.887 1 96 334 SER A O 1
ATOM 2715 N N . LEU A 1 335 ? 14.266 -1.745 -4.129 1 94.06 335 LEU A N 1
ATOM 2716 C CA . LEU A 1 335 ? 14.398 -1.385 -2.721 1 94.06 335 LEU A CA 1
ATOM 2717 C C . LEU A 1 335 ? 15.82 -1.63 -2.23 1 94.06 335 LEU A C 1
ATOM 2719 O O . LEU A 1 335 ? 16.219 -1.137 -1.17 1 94.06 335 LEU A O 1
ATOM 2723 N N . HIS A 1 336 ? 16.578 -2.396 -3.01 1 94.19 336 HIS A N 1
ATOM 2724 C CA . HIS A 1 336 ? 17.922 -2.795 -2.605 1 94.19 336 HIS A CA 1
ATOM 2725 C C . HIS A 1 336 ? 18.938 -2.492 -3.699 1 94.19 336 HIS A C 1
ATOM 2727 O O . HIS A 1 336 ? 19.469 -3.41 -4.328 1 94.19 336 HIS A O 1
ATOM 2733 N N . PRO A 1 337 ? 19.297 -1.256 -3.775 1 92.62 337 PRO A N 1
ATOM 2734 C CA . PRO A 1 337 ? 20.188 -0.843 -4.859 1 92.62 337 PRO A CA 1
ATOM 2735 C C . PRO A 1 337 ? 21.531 -1.562 -4.816 1 92.62 337 PRO A C 1
ATOM 2737 O O . PRO A 1 337 ? 22.141 -1.805 -5.863 1 92.62 337 PRO A O 1
ATOM 2740 N N . GLU A 1 338 ? 21.984 -1.951 -3.586 1 92.88 338 GLU A N 1
ATOM 2741 C CA . GLU A 1 338 ? 23.25 -2.658 -3.471 1 92.88 338 GLU A CA 1
ATOM 2742 C C . GLU A 1 338 ? 23.172 -4.035 -4.121 1 92.88 338 GLU A C 1
ATOM 2744 O O . GLU A 1 338 ? 24.109 -4.453 -4.812 1 92.88 338 GLU A O 1
ATOM 2749 N N . TYR A 1 339 ? 22.125 -4.746 -3.916 1 96.69 339 TYR A N 1
ATOM 2750 C CA . TYR A 1 339 ? 21.922 -6.047 -4.547 1 96.69 339 TYR A CA 1
ATOM 2751 C C . TYR A 1 339 ? 21.734 -5.898 -6.055 1 96.69 339 TYR A C 1
ATOM 2753 O O . TYR A 1 339 ? 22.266 -6.695 -6.832 1 96.69 339 TYR A O 1
ATOM 2761 N N . GLN A 1 340 ? 21 -4.855 -6.422 1 97.69 340 GLN A N 1
ATOM 2762 C CA . GLN A 1 340 ? 20.766 -4.582 -7.836 1 97.69 340 GLN A CA 1
ATOM 2763 C C . GLN A 1 340 ? 22.094 -4.344 -8.57 1 97.69 340 GLN A C 1
ATOM 2765 O O . GLN A 1 340 ? 22.297 -4.879 -9.656 1 97.69 340 GLN A O 1
ATOM 2770 N N . GLN A 1 341 ? 22.938 -3.555 -7.953 1 96.94 341 GLN A N 1
ATOM 2771 C CA . GLN A 1 341 ? 24.234 -3.232 -8.547 1 96.94 341 GLN A CA 1
ATOM 2772 C C . GLN A 1 341 ? 25.109 -4.477 -8.664 1 96.94 341 GLN A C 1
ATOM 2774 O O . GLN A 1 341 ? 25.797 -4.668 -9.68 1 96.94 341 GLN A O 1
ATOM 2779 N N . ARG A 1 342 ? 25.109 -5.293 -7.691 1 98.12 342 ARG A N 1
ATOM 2780 C CA . ARG A 1 342 ? 25.875 -6.531 -7.727 1 98.12 342 ARG A CA 1
ATOM 2781 C C . ARG A 1 342 ? 25.391 -7.449 -8.844 1 98.12 342 ARG A C 1
ATOM 2783 O O . ARG A 1 342 ? 26.203 -8.07 -9.539 1 98.12 342 ARG A O 1
ATOM 2790 N N . CYS A 1 343 ? 24.062 -7.57 -9.016 1 98.69 343 CYS A N 1
ATOM 2791 C CA . CYS A 1 343 ? 23.516 -8.328 -10.133 1 98.69 343 CYS A CA 1
ATOM 2792 C C . CYS A 1 343 ? 24 -7.762 -11.461 1 98.69 343 CYS A C 1
ATOM 2794 O O . CYS A 1 343 ? 24.422 -8.508 -12.344 1 98.69 343 CYS A O 1
ATOM 2796 N N . ARG A 1 344 ? 23.906 -6.453 -11.586 1 98.06 344 ARG A N 1
ATOM 2797 C CA . ARG A 1 344 ? 24.328 -5.789 -12.82 1 98.06 344 ARG A CA 1
ATOM 2798 C C . ARG A 1 344 ? 25.781 -6.109 -13.148 1 98.06 344 ARG A C 1
ATOM 2800 O O . ARG A 1 344 ? 26.109 -6.438 -14.289 1 98.06 344 ARG A O 1
ATOM 2807 N N . GLU A 1 345 ? 26.625 -6.008 -12.117 1 98.19 345 GLU A N 1
ATOM 2808 C CA . GLU A 1 345 ? 28.047 -6.277 -12.305 1 98.19 345 GLU A CA 1
ATOM 2809 C C . GLU A 1 345 ? 28.281 -7.727 -12.727 1 98.19 345 GLU A C 1
ATOM 2811 O O . GLU A 1 345 ? 29.109 -7.996 -13.602 1 98.19 345 GLU A O 1
ATOM 2816 N N . GLU A 1 346 ? 27.562 -8.625 -12.133 1 98.44 346 GLU A N 1
ATOM 2817 C CA . GLU A 1 346 ? 27.672 -10.031 -12.508 1 98.44 346 GLU A CA 1
ATOM 2818 C C . GLU A 1 346 ? 27.266 -10.25 -13.961 1 98.44 346 GLU A C 1
ATOM 2820 O O . GLU A 1 346 ? 27.984 -10.922 -14.711 1 98.44 346 GLU A O 1
ATOM 2825 N N . ILE A 1 347 ? 26.219 -9.656 -14.344 1 98.06 347 ILE A N 1
ATOM 2826 C CA . ILE A 1 347 ? 25.672 -9.812 -15.688 1 98.06 347 ILE A CA 1
ATOM 2827 C C . ILE A 1 347 ? 26.625 -9.195 -16.703 1 98.06 347 ILE A C 1
ATOM 2829 O O . ILE A 1 347 ? 26.906 -9.789 -17.75 1 98.06 347 ILE A O 1
ATOM 2833 N N . GLN A 1 348 ? 27.109 -8.055 -16.406 1 97.44 348 GLN A N 1
ATOM 2834 C CA . GLN A 1 348 ? 28.062 -7.391 -17.266 1 97.44 348 GLN A CA 1
ATOM 2835 C C . GLN A 1 348 ? 29.328 -8.227 -17.422 1 97.44 348 GLN A C 1
ATOM 2837 O O . GLN A 1 348 ? 29.906 -8.289 -18.516 1 97.44 348 GLN A O 1
ATOM 2842 N N . GLY A 1 349 ? 29.734 -8.797 -16.328 1 97.81 349 GLY A N 1
ATOM 2843 C CA . GLY A 1 349 ? 30.906 -9.664 -16.391 1 97.81 349 GLY A CA 1
ATOM 2844 C C . GLY A 1 349 ? 30.703 -10.883 -17.266 1 97.81 349 GLY A C 1
ATOM 2845 O O . GLY A 1 349 ? 31.625 -11.32 -17.953 1 97.81 349 GLY A O 1
ATOM 2846 N N . ILE A 1 350 ? 29.531 -11.422 -17.281 1 97.88 350 ILE A N 1
ATOM 2847 C CA . ILE A 1 350 ? 29.219 -12.633 -18.016 1 97.88 350 ILE A CA 1
ATOM 2848 C C . ILE A 1 350 ? 29.031 -12.297 -19.5 1 97.88 350 ILE A C 1
ATOM 2850 O O . ILE A 1 350 ? 29.547 -13.016 -20.375 1 97.88 350 ILE A O 1
ATOM 2854 N N . LEU A 1 351 ? 28.328 -11.234 -19.797 1 95.81 351 LEU A N 1
ATOM 2855 C CA . LEU A 1 351 ? 27.922 -10.953 -21.172 1 95.81 351 LEU A CA 1
ATOM 2856 C C . LEU A 1 351 ? 28.969 -10.117 -21.891 1 95.81 351 LEU A C 1
ATOM 2858 O O . LEU A 1 351 ? 29.078 -10.18 -23.125 1 95.81 351 LEU A O 1
ATOM 2862 N N . GLY A 1 352 ? 29.703 -9.281 -21.156 1 93.06 352 GLY A N 1
ATOM 2863 C CA . GLY A 1 352 ? 30.609 -8.352 -21.797 1 93.06 352 GLY A CA 1
ATOM 2864 C C . GLY A 1 352 ? 29.891 -7.355 -22.703 1 93.06 352 GLY A C 1
ATOM 2865 O O . GLY A 1 352 ? 28.984 -6.645 -22.25 1 93.06 352 GLY A O 1
ATOM 2866 N N . ASP A 1 353 ? 30.109 -7.477 -24.031 1 89.06 353 ASP A N 1
ATOM 2867 C CA . ASP A 1 353 ? 29.547 -6.523 -24.984 1 89.06 353 ASP A CA 1
ATOM 2868 C C . ASP A 1 353 ? 28.344 -7.121 -25.703 1 89.06 353 ASP A C 1
ATOM 2870 O O . ASP A 1 353 ? 27.719 -6.457 -26.531 1 89.06 353 ASP A O 1
ATOM 2874 N N . ARG A 1 354 ? 28.016 -8.328 -25.266 1 90.12 354 ARG A N 1
ATOM 2875 C CA . ARG A 1 354 ? 26.875 -8.984 -25.906 1 90.12 354 ARG A CA 1
ATOM 2876 C C . ARG A 1 354 ? 25.562 -8.445 -25.359 1 90.12 354 ARG A C 1
ATOM 2878 O O . ARG A 1 354 ? 25.469 -8.078 -24.188 1 90.12 354 ARG A O 1
ATOM 2885 N N . ASP A 1 355 ? 24.578 -8.406 -26.266 1 81.69 355 ASP A N 1
ATOM 2886 C CA . ASP A 1 355 ? 23.25 -7.969 -25.844 1 81.69 355 ASP A CA 1
ATOM 2887 C C . ASP A 1 355 ? 22.266 -9.125 -25.875 1 81.69 355 ASP A C 1
ATOM 2889 O O . ASP A 1 355 ? 21.047 -8.906 -25.859 1 81.69 355 ASP A O 1
ATOM 2893 N N . THR A 1 356 ? 22.766 -10.281 -26.094 1 86.94 356 THR A N 1
ATOM 2894 C CA . THR A 1 356 ? 21.922 -11.469 -26.109 1 86.94 356 THR A CA 1
ATOM 2895 C C . THR A 1 356 ? 22.422 -12.492 -25.094 1 86.94 356 THR A C 1
ATOM 2897 O O . THR A 1 356 ? 23.625 -12.641 -24.891 1 86.94 356 THR A O 1
ATOM 2900 N N . ILE A 1 357 ? 21.5 -13.141 -24.547 1 95.12 357 ILE A N 1
ATOM 2901 C CA . ILE A 1 357 ? 21.812 -14.148 -23.531 1 95.12 357 ILE A CA 1
ATOM 2902 C C . ILE A 1 357 ? 21.812 -15.539 -24.172 1 95.12 357 ILE A C 1
ATOM 2904 O O . ILE A 1 357 ? 20.906 -15.859 -24.953 1 95.12 357 ILE A O 1
ATOM 2908 N N . GLU A 1 358 ? 22.781 -16.328 -23.922 1 95.06 358 GLU A N 1
ATOM 2909 C CA . GLU A 1 358 ? 22.859 -17.719 -24.359 1 95.06 358 GLU A CA 1
ATOM 2910 C C . GLU A 1 358 ? 22.547 -18.672 -23.203 1 95.06 358 GLU A C 1
ATOM 2912 O O . GLU A 1 358 ? 22.625 -18.297 -22.031 1 95.06 358 GLU A O 1
ATOM 2917 N N . TRP A 1 359 ? 22.266 -19.859 -23.625 1 95 359 TRP A N 1
ATOM 2918 C CA . TRP A 1 359 ? 21.891 -20.891 -22.656 1 95 359 TRP A CA 1
ATOM 2919 C C . TRP A 1 359 ? 22.953 -21.047 -21.594 1 95 359 TRP A C 1
ATOM 2921 O O . TRP A 1 359 ? 22.641 -21.141 -20.406 1 95 359 TRP A O 1
ATOM 2931 N N . GLU A 1 360 ? 24.188 -20.969 -21.953 1 94.88 360 GLU A N 1
ATOM 2932 C CA . GLU A 1 360 ? 25.312 -21.219 -21.047 1 94.88 360 GLU A CA 1
ATOM 2933 C C . GLU A 1 360 ? 25.469 -20.078 -20.031 1 94.88 360 GLU A C 1
ATOM 2935 O O . GLU A 1 360 ? 26.016 -20.281 -18.953 1 94.88 360 GLU A O 1
ATOM 2940 N N . ASP A 1 361 ? 25 -18.938 -20.406 1 97.5 361 ASP A N 1
ATOM 2941 C CA . ASP A 1 361 ? 25.109 -17.781 -19.531 1 97.5 361 ASP A CA 1
ATOM 2942 C C . ASP A 1 361 ? 24.234 -17.938 -18.297 1 97.5 361 ASP A C 1
ATOM 2944 O O . ASP A 1 361 ? 24.562 -17.438 -17.219 1 97.5 361 ASP A O 1
ATOM 2948 N N . LEU A 1 362 ? 23.141 -18.625 -18.406 1 97.81 362 LEU A N 1
ATOM 2949 C CA . LEU A 1 362 ? 22.125 -18.719 -17.359 1 97.81 362 LEU A CA 1
ATOM 2950 C C . LEU A 1 362 ? 22.688 -19.406 -16.125 1 97.81 362 LEU A C 1
ATOM 2952 O O . LEU A 1 362 ? 22.391 -19 -15 1 97.81 362 LEU A O 1
ATOM 2956 N N . GLY A 1 363 ? 23.516 -20.391 -16.344 1 96.69 363 GLY A N 1
ATOM 2957 C CA . GLY A 1 363 ? 24.109 -21.125 -15.242 1 96.69 363 GLY A CA 1
ATOM 2958 C C . GLY A 1 363 ? 25.172 -20.312 -14.5 1 96.69 363 GLY A C 1
ATOM 2959 O O . GLY A 1 363 ? 25.453 -20.594 -13.328 1 96.69 363 GLY A O 1
ATOM 2960 N N . LYS A 1 364 ? 25.734 -19.312 -15.148 1 97.88 364 LYS A N 1
ATOM 2961 C CA . LYS A 1 364 ? 26.812 -18.484 -14.57 1 97.88 364 LYS A CA 1
ATOM 2962 C C . LYS A 1 364 ? 26.234 -17.391 -13.688 1 97.88 364 LYS A C 1
ATOM 2964 O O . LYS A 1 364 ? 26.953 -16.781 -12.891 1 97.88 364 LYS A O 1
ATOM 2969 N N . MET A 1 365 ? 24.953 -17.141 -13.742 1 98.19 365 MET A N 1
ATOM 2970 C CA . MET A 1 365 ? 24.297 -16.078 -12.992 1 98.19 365 MET A CA 1
ATOM 2971 C C . MET A 1 365 ? 23.969 -16.516 -11.57 1 98.19 365 MET A C 1
ATOM 2973 O O . MET A 1 365 ? 22.812 -16.469 -11.148 1 98.19 365 MET A O 1
ATOM 2977 N N . THR A 1 366 ? 24.984 -16.75 -10.82 1 98.25 366 THR A N 1
ATOM 2978 C CA . THR A 1 366 ? 24.797 -17.391 -9.516 1 98.25 366 THR A CA 1
ATOM 2979 C C . THR A 1 366 ? 24.172 -16.406 -8.523 1 98.25 366 THR A C 1
ATOM 2981 O O . THR A 1 366 ? 23.203 -16.734 -7.844 1 98.25 366 THR A O 1
ATOM 2984 N N . TYR A 1 367 ? 24.797 -15.227 -8.398 1 98.62 367 TYR A N 1
ATOM 2985 C CA . TYR A 1 367 ? 24.266 -14.25 -7.449 1 98.62 367 TYR A CA 1
ATOM 2986 C C . TYR A 1 367 ? 22.891 -13.766 -7.875 1 98.62 367 TYR A C 1
ATOM 2988 O O . TYR A 1 367 ? 22 -13.609 -7.039 1 98.62 367 TYR A O 1
ATOM 2996 N N . THR A 1 368 ? 22.719 -13.516 -9.156 1 98.75 368 THR A N 1
ATOM 2997 C CA . THR A 1 368 ? 21.438 -13.125 -9.719 1 98.75 368 THR A CA 1
ATOM 2998 C C . THR A 1 368 ? 20.359 -14.156 -9.391 1 98.75 368 THR A C 1
ATOM 3000 O O . THR A 1 368 ? 19.234 -13.797 -9.039 1 98.75 368 THR A O 1
ATOM 3003 N N . THR A 1 369 ? 20.734 -15.391 -9.484 1 98.81 369 THR A N 1
ATOM 3004 C CA . THR A 1 369 ? 19.812 -16.469 -9.172 1 98.81 369 THR A CA 1
ATOM 3005 C C . THR A 1 369 ? 19.422 -16.453 -7.695 1 98.81 369 THR A C 1
ATOM 3007 O O . THR A 1 369 ? 18.281 -16.719 -7.34 1 98.81 369 THR A O 1
ATOM 3010 N N . MET A 1 370 ? 20.406 -16.125 -6.836 1 98.75 370 MET A N 1
ATOM 3011 C CA . MET A 1 370 ? 20.094 -16.016 -5.41 1 98.75 370 MET A CA 1
ATOM 3012 C C . MET A 1 370 ? 19.062 -14.914 -5.16 1 98.75 370 MET A C 1
ATOM 3014 O O . MET A 1 370 ? 18.156 -15.086 -4.352 1 98.75 370 MET A O 1
ATOM 3018 N N . CYS A 1 371 ? 19.203 -13.781 -5.883 1 98.81 371 CYS A N 1
ATOM 3019 C CA . CYS A 1 371 ? 18.25 -12.68 -5.746 1 98.81 371 CYS A CA 1
ATOM 3020 C C . CYS A 1 371 ? 16.875 -13.086 -6.238 1 98.81 371 CYS A C 1
ATOM 3022 O O . CYS A 1 371 ? 15.859 -12.742 -5.629 1 98.81 371 CYS A O 1
ATOM 3024 N N . ILE A 1 372 ? 16.812 -13.836 -7.328 1 98.88 372 ILE A N 1
ATOM 3025 C CA . ILE A 1 372 ? 15.547 -14.32 -7.875 1 98.88 372 ILE A CA 1
ATOM 3026 C C . ILE A 1 372 ? 14.867 -15.242 -6.867 1 98.88 372 ILE A C 1
ATOM 3028 O O . ILE A 1 372 ? 13.672 -15.086 -6.586 1 98.88 372 ILE A O 1
ATOM 3032 N N . LYS A 1 373 ? 15.625 -16.141 -6.32 1 98.81 373 LYS A N 1
ATOM 3033 C CA . LYS A 1 373 ? 15.078 -17.109 -5.367 1 98.81 373 LYS A CA 1
ATOM 3034 C C . LYS A 1 373 ? 14.562 -16.406 -4.109 1 98.81 373 LYS A C 1
ATOM 3036 O O . LYS A 1 373 ? 13.508 -16.75 -3.584 1 98.81 373 LYS A O 1
ATOM 3041 N N . GLU A 1 374 ? 15.328 -15.43 -3.637 1 98.69 374 GLU A N 1
ATOM 3042 C CA . GLU A 1 374 ? 14.891 -14.688 -2.457 1 98.69 374 GLU A CA 1
ATOM 3043 C C . GLU A 1 374 ? 13.602 -13.914 -2.732 1 98.69 374 GLU A C 1
ATOM 3045 O O . GLU A 1 374 ? 12.742 -13.812 -1.86 1 98.69 374 GLU A O 1
ATOM 3050 N N . SER A 1 375 ? 13.5 -13.375 -3.936 1 98.75 375 SER A N 1
ATOM 3051 C CA . SER A 1 375 ? 12.266 -12.695 -4.316 1 98.75 375 SER A CA 1
ATOM 3052 C C . SER A 1 375 ? 11.094 -13.664 -4.379 1 98.75 375 SER A C 1
ATOM 3054 O O . SER A 1 375 ? 9.992 -13.344 -3.939 1 98.75 375 SER A O 1
ATOM 3056 N N . LEU A 1 376 ? 11.344 -14.844 -4.898 1 98.75 376 LEU A N 1
ATOM 3057 C CA . LEU A 1 376 ? 10.312 -15.867 -4.984 1 98.75 376 LEU A CA 1
ATOM 3058 C C . LEU A 1 376 ? 9.938 -16.391 -3.598 1 98.75 376 LEU A C 1
ATOM 3060 O O . LEU A 1 376 ? 8.812 -16.828 -3.375 1 98.75 376 LEU A O 1
ATOM 3064 N N . ARG A 1 377 ? 10.922 -16.375 -2.709 1 98.56 377 ARG A N 1
ATOM 3065 C CA . ARG A 1 377 ? 10.609 -16.75 -1.336 1 98.56 377 ARG A CA 1
ATOM 3066 C C . ARG A 1 377 ? 9.664 -15.75 -0.691 1 98.56 377 ARG A C 1
ATOM 3068 O O . ARG A 1 377 ? 8.602 -16.125 -0.182 1 98.56 377 ARG A O 1
ATOM 3075 N N . LEU A 1 378 ? 10 -14.508 -0.79 1 97.5 378 LEU A N 1
ATOM 3076 C CA . LEU A 1 378 ? 9.227 -13.469 -0.131 1 97.5 378 LEU A CA 1
ATOM 3077 C C . LEU A 1 378 ? 7.879 -13.266 -0.822 1 97.5 378 LEU A C 1
ATOM 3079 O O . LEU A 1 378 ? 6.875 -12.984 -0.165 1 97.5 378 LEU A O 1
ATOM 3083 N N . PHE A 1 379 ? 7.926 -13.359 -2.143 1 98.25 379 PHE A N 1
ATOM 3084 C CA . PHE A 1 379 ? 6.715 -13.133 -2.924 1 98.25 379 PHE A CA 1
ATOM 3085 C C . PHE A 1 379 ? 6.492 -14.266 -3.918 1 98.25 379 PHE A C 1
ATOM 3087 O O . PHE A 1 379 ? 6.672 -14.078 -5.125 1 98.25 379 PHE A O 1
ATOM 3094 N N . PRO A 1 380 ? 6.039 -15.383 -3.373 1 98.44 380 PRO A N 1
ATOM 3095 C CA . PRO A 1 380 ? 5.727 -16.484 -4.297 1 98.44 380 PRO A CA 1
ATOM 3096 C C . PRO A 1 380 ? 4.516 -16.172 -5.18 1 98.44 380 PRO A C 1
ATOM 3098 O O . PRO A 1 380 ? 3.441 -15.844 -4.668 1 98.44 380 PRO A O 1
ATOM 3101 N N . PRO A 1 381 ? 4.645 -16.312 -6.477 1 98 381 PRO A N 1
ATOM 3102 C CA . PRO A 1 381 ? 3.529 -15.984 -7.371 1 98 381 PRO A CA 1
ATOM 3103 C C . PRO A 1 381 ? 2.262 -16.766 -7.043 1 98 381 PRO A C 1
ATOM 3105 O O . PRO A 1 381 ? 1.157 -16.219 -7.121 1 98 381 PRO A O 1
ATOM 3108 N N . VAL A 1 382 ? 2.443 -17.984 -6.668 1 97.12 382 VAL A N 1
ATOM 3109 C CA . VAL A 1 382 ? 1.334 -18.812 -6.211 1 97.12 382 VAL A CA 1
ATOM 3110 C C . VAL A 1 382 ? 1.444 -19.031 -4.703 1 97.12 382 VAL A C 1
ATOM 3112 O O . VAL A 1 382 ? 2.191 -19.906 -4.254 1 97.12 382 VAL A O 1
ATOM 3115 N N . PRO A 1 383 ? 0.648 -18.359 -3.959 1 96 383 PRO A N 1
ATOM 3116 C CA . PRO A 1 383 ? 0.842 -18.344 -2.508 1 96 383 PRO A CA 1
ATOM 3117 C C . PRO A 1 383 ? 0.354 -19.625 -1.837 1 96 383 PRO A C 1
ATOM 3119 O O . PRO A 1 383 ? 0.715 -19.906 -0.69 1 96 383 PRO A O 1
ATOM 3122 N N . SER A 1 384 ? -0.505 -20.359 -2.514 1 95.44 384 SER A N 1
ATOM 3123 C CA . SER A 1 384 ? -1.025 -21.578 -1.894 1 95.44 384 SER A CA 1
ATOM 3124 C C . SER A 1 384 ? -1.477 -22.578 -2.945 1 95.44 384 SER A C 1
ATOM 3126 O O . SER A 1 384 ? -1.892 -22.203 -4.043 1 95.44 384 SER A O 1
ATOM 3128 N N . VAL A 1 385 ? -1.406 -23.844 -2.582 1 95.69 385 VAL A N 1
ATOM 3129 C CA . VAL A 1 385 ? -1.926 -24.938 -3.402 1 95.69 385 VAL A CA 1
ATOM 3130 C C . VAL A 1 385 ? -2.762 -25.875 -2.541 1 95.69 385 VAL A C 1
ATOM 3132 O O . VAL A 1 385 ? -2.49 -26.047 -1.351 1 95.69 385 VAL A O 1
ATOM 3135 N N . SER A 1 386 ? -3.746 -26.484 -3.121 1 94.88 386 SER A N 1
ATOM 3136 C CA . SER A 1 386 ? -4.645 -27.328 -2.346 1 94.88 386 SER A CA 1
ATOM 3137 C C . SER A 1 386 ? -4.605 -28.766 -2.84 1 94.88 386 SER A C 1
ATOM 3139 O O . SER A 1 386 ? -4.254 -29.031 -3.994 1 94.88 386 SER A O 1
ATOM 3141 N N . ARG A 1 387 ? -4.926 -29.656 -1.906 1 95.56 387 ARG A N 1
ATOM 3142 C CA . ARG A 1 387 ? -5.055 -31.094 -2.191 1 95.56 387 ARG A CA 1
ATOM 3143 C C . ARG A 1 387 ? -6.305 -31.672 -1.539 1 95.56 387 ARG A C 1
ATOM 3145 O O . ARG A 1 387 ? -6.762 -31.172 -0.507 1 95.56 387 ARG A O 1
ATOM 3152 N N . TYR A 1 388 ? -6.832 -32.625 -2.232 1 95.06 388 TYR A N 1
ATOM 3153 C CA . TYR A 1 388 ? -7.859 -33.5 -1.673 1 95.06 388 TYR A CA 1
ATOM 3154 C C . TYR A 1 388 ? -7.293 -34.875 -1.35 1 95.06 388 TYR A C 1
ATOM 3156 O O . TYR A 1 388 ? -6.922 -35.625 -2.252 1 95.06 388 TYR A O 1
ATOM 3164 N N . LEU A 1 389 ? -7.293 -35.219 -0.059 1 94.81 389 LEU A N 1
ATOM 3165 C CA . LEU A 1 389 ? -6.605 -36.406 0.382 1 94.81 389 LEU A CA 1
ATOM 3166 C C . LEU A 1 389 ? -7.34 -37.656 -0.094 1 94.81 389 LEU A C 1
ATOM 3168 O O . LEU A 1 389 ? -8.484 -37.906 0.297 1 94.81 389 LEU A O 1
ATOM 3172 N N . SER A 1 390 ? -6.641 -38.438 -0.879 1 92.25 390 SER A N 1
ATOM 3173 C CA . SER A 1 390 ? -7.211 -39.688 -1.364 1 92.25 390 SER A CA 1
ATOM 3174 C C . SER A 1 390 ? -7.004 -40.812 -0.36 1 92.25 390 SER A C 1
ATOM 3176 O O . SER A 1 390 ? -7.762 -41.781 -0.348 1 92.25 390 SER A O 1
ATOM 3178 N N . LYS A 1 391 ? -6.023 -40.719 0.392 1 94.25 391 LYS A N 1
ATOM 3179 C CA . LYS A 1 391 ? -5.695 -41.656 1.465 1 94.25 391 LYS A CA 1
ATOM 3180 C C . LYS A 1 391 ? -5.371 -40.906 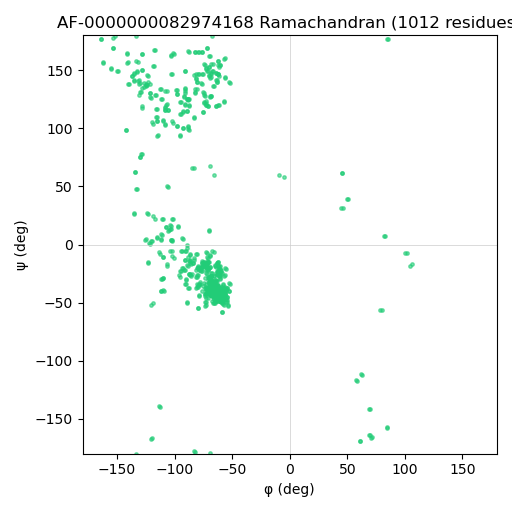2.76 1 94.25 391 LYS A C 1
ATOM 3182 O O . LYS A 1 391 ? -5.012 -39.719 2.734 1 94.25 391 LYS A O 1
ATOM 3187 N N . PRO A 1 392 ? -5.535 -41.625 3.844 1 95.12 392 PRO A N 1
ATOM 3188 C CA . PRO A 1 392 ? -5.176 -40.969 5.105 1 95.12 392 PRO A CA 1
ATOM 3189 C C . PRO A 1 392 ? -3.703 -40.562 5.172 1 95.12 392 PRO A C 1
ATOM 3191 O O . PRO A 1 392 ? -2.865 -41.188 4.516 1 95.12 392 PRO A O 1
ATOM 3194 N N . VAL A 1 393 ? -3.422 -39.531 5.938 1 96.5 393 VAL A N 1
ATOM 3195 C CA . VAL A 1 393 ? -2.051 -39.094 6.145 1 96.5 393 VAL A CA 1
ATOM 3196 C C . VAL A 1 393 ? -1.765 -38.969 7.641 1 96.5 393 VAL A C 1
ATOM 3198 O O . VAL A 1 393 ? -2.619 -38.531 8.406 1 96.5 393 VAL A O 1
ATOM 3201 N N . THR A 1 394 ? -0.631 -39.5 8 1 96.88 394 THR A N 1
ATOM 3202 C CA . THR A 1 394 ? -0.135 -39.312 9.359 1 96.88 394 THR A CA 1
ATOM 3203 C C . THR A 1 394 ? 1.119 -38.438 9.359 1 96.88 394 THR A C 1
ATOM 3205 O O . THR A 1 394 ? 2.096 -38.75 8.672 1 96.88 394 THR A O 1
ATOM 3208 N N . PHE A 1 395 ? 1.074 -37.406 10.109 1 97.5 395 PHE A N 1
ATOM 3209 C CA . PHE A 1 395 ? 2.195 -36.469 10.18 1 97.5 395 PHE A CA 1
ATOM 3210 C C . PHE A 1 395 ? 3.258 -36.969 11.148 1 97.5 395 PHE A C 1
ATOM 3212 O O . PHE A 1 395 ? 3.002 -37.875 11.938 1 97.5 395 PHE A O 1
ATOM 3219 N N . PRO A 1 396 ? 4.457 -36.375 11.094 1 95.44 396 PRO A N 1
ATOM 3220 C CA . PRO A 1 396 ? 5.57 -36.844 11.914 1 95.44 396 PRO A CA 1
ATOM 3221 C C . PRO A 1 396 ? 5.297 -36.75 13.406 1 95.44 396 PRO A C 1
ATOM 3223 O O . PRO A 1 396 ? 5.859 -37.5 14.203 1 95.44 396 PRO A O 1
ATOM 3226 N N . ASP A 1 397 ? 4.438 -35.844 13.805 1 96.06 397 ASP A N 1
ATOM 3227 C CA . ASP A 1 397 ? 4.184 -35.625 15.227 1 96.06 397 ASP A CA 1
ATOM 3228 C C . ASP A 1 397 ? 3.051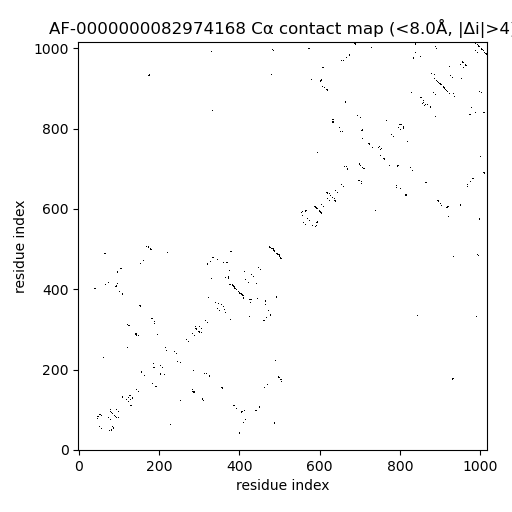 -36.531 15.719 1 96.06 397 ASP A C 1
ATOM 3230 O O . ASP A 1 397 ? 2.631 -36.438 16.875 1 96.06 397 ASP A O 1
ATOM 3234 N N . GLY A 1 398 ? 2.43 -37.375 14.844 1 95.56 398 GLY A N 1
ATOM 3235 C CA . GLY A 1 398 ? 1.434 -38.344 15.242 1 95.56 398 GLY A CA 1
ATOM 3236 C C . GLY A 1 398 ? 0.018 -37.938 14.875 1 95.56 398 GLY A C 1
ATOM 3237 O O . GLY A 1 398 ? -0.883 -38.781 14.828 1 95.56 398 GLY A O 1
ATOM 3238 N N . ARG A 1 399 ? -0.241 -36.719 14.602 1 95.38 399 ARG A N 1
ATOM 3239 C CA . ARG A 1 399 ? -1.56 -36.281 14.156 1 95.38 399 ARG A CA 1
ATOM 3240 C C . ARG A 1 399 ? -1.887 -36.844 12.773 1 95.38 399 ARG A C 1
ATOM 3242 O O . ARG A 1 399 ? -0.992 -37.031 11.945 1 95.38 399 ARG A O 1
ATOM 3249 N N . SER A 1 400 ? -3.148 -37.062 12.562 1 95.62 400 SER A N 1
ATOM 3250 C CA . SER A 1 400 ? -3.512 -37.688 11.289 1 95.62 400 SER A CA 1
ATOM 3251 C C . SER A 1 400 ? -4.797 -37.062 10.734 1 95.62 400 SER A C 1
ATOM 3253 O O . SER A 1 400 ? -5.574 -36.469 11.469 1 95.62 400 SER A O 1
ATOM 3255 N N . LEU A 1 401 ? -4.953 -37.188 9.453 1 95.88 401 LEU A N 1
ATOM 3256 C CA . LEU A 1 401 ? -6.16 -36.812 8.719 1 95.88 401 LEU A CA 1
ATOM 3257 C C . LEU A 1 401 ? -6.676 -37.969 7.879 1 95.88 401 LEU A C 1
ATOM 3259 O O . LEU A 1 401 ? -5.895 -38.688 7.246 1 95.88 401 LEU A O 1
ATOM 3263 N N . PRO A 1 402 ? -7.922 -38.188 7.91 1 94.5 402 PRO A N 1
ATOM 3264 C CA . PRO A 1 402 ? -8.492 -39.25 7.07 1 94.5 402 PRO A CA 1
ATOM 3265 C C . PRO A 1 402 ? -8.586 -38.844 5.602 1 94.5 402 PRO A C 1
ATOM 3267 O O . PRO A 1 402 ? -8.422 -37.656 5.266 1 94.5 402 PRO A O 1
ATOM 3270 N N . ALA A 1 403 ? -8.812 -39.875 4.734 1 93 403 ALA A N 1
ATOM 3271 C CA . ALA A 1 403 ? -9.156 -39.594 3.342 1 93 403 ALA A CA 1
ATOM 3272 C C . ALA A 1 403 ? -10.391 -38.688 3.25 1 93 403 ALA A C 1
ATOM 3274 O O . ALA A 1 403 ? -11.289 -38.781 4.098 1 93 403 ALA A O 1
ATOM 3275 N N . GLY A 1 404 ? -10.336 -37.844 2.281 1 90.31 404 GLY A N 1
ATOM 3276 C CA . GLY A 1 404 ? -11.5 -37 2.072 1 90.31 404 GLY A CA 1
ATOM 3277 C C . GLY A 1 404 ? -11.336 -35.594 2.639 1 90.31 404 GLY A C 1
ATOM 3278 O O . GLY A 1 404 ? -12.148 -34.719 2.361 1 90.31 404 GLY A O 1
ATOM 3279 N N . CYS A 1 405 ? -10.273 -35.406 3.342 1 92.38 405 CYS A N 1
ATOM 3280 C CA . CYS A 1 405 ? -10.008 -34.062 3.889 1 92.38 405 CYS A CA 1
ATOM 3281 C C . CYS A 1 405 ? -9.367 -33.156 2.842 1 92.38 405 CYS A C 1
ATOM 3283 O O . CYS A 1 405 ? -8.57 -33.625 2.018 1 92.38 405 CYS A O 1
ATOM 3285 N N . GLN A 1 406 ? -9.75 -31.938 2.902 1 94.06 406 GLN A N 1
ATOM 3286 C CA . GLN A 1 406 ? -9.086 -30.922 2.09 1 94.06 406 GLN A CA 1
ATOM 3287 C C . GLN A 1 406 ? -7.922 -30.281 2.846 1 94.06 406 GLN A C 1
ATOM 3289 O O . GLN A 1 406 ? -8.047 -29.969 4.031 1 94.06 406 GLN A O 1
ATOM 3294 N N . VAL A 1 407 ? -6.836 -30.156 2.152 1 96.12 407 VAL A N 1
ATOM 3295 C CA . VAL A 1 407 ? -5.664 -29.547 2.766 1 96.12 407 VAL A CA 1
ATOM 3296 C C . VAL A 1 407 ? -5.109 -28.469 1.848 1 96.12 407 VAL A C 1
ATOM 3298 O O . VAL A 1 407 ? -5.164 -28.594 0.622 1 96.12 407 VAL A O 1
ATOM 3301 N N . GLY A 1 408 ? -4.723 -27.359 2.42 1 96.31 408 GLY A N 1
ATOM 3302 C CA . GLY A 1 408 ? -4.031 -26.297 1.709 1 96.31 408 GLY A CA 1
ATOM 3303 C C . GLY A 1 408 ? -2.615 -26.062 2.201 1 96.31 408 GLY A C 1
ATOM 3304 O O . GLY A 1 408 ? -2.396 -25.812 3.387 1 96.31 408 GLY A O 1
ATOM 3305 N N . VAL A 1 409 ? -1.659 -26.297 1.321 1 97.62 409 VAL A N 1
ATOM 3306 C CA . VAL A 1 409 ? -0.28 -25.938 1.631 1 97.62 409 VAL A CA 1
ATOM 3307 C C . VAL A 1 409 ? -0.053 -24.453 1.329 1 97.62 409 VAL A C 1
ATOM 3309 O O . VAL A 1 409 ? -0.028 -24.047 0.165 1 97.62 409 VAL A O 1
ATOM 3312 N N . ASN A 1 410 ? 0.096 -23.703 2.375 1 98.06 410 ASN A N 1
ATOM 3313 C CA . ASN A 1 410 ? 0.286 -22.281 2.201 1 98.06 410 ASN A CA 1
ATOM 3314 C C . ASN A 1 410 ? 1.761 -21.922 2.037 1 98.06 410 ASN A C 1
ATOM 3316 O O . ASN A 1 410 ? 2.471 -21.719 3.025 1 98.06 410 ASN A O 1
ATOM 3320 N N . ILE A 1 411 ? 2.152 -21.688 0.854 1 98.44 411 ILE A N 1
ATOM 3321 C CA . ILE A 1 411 ? 3.543 -21.453 0.477 1 98.44 411 ILE A CA 1
ATOM 3322 C C . ILE A 1 411 ? 4.008 -20.109 1.036 1 98.44 411 ILE A C 1
ATOM 3324 O O . ILE A 1 411 ? 5.125 -20 1.547 1 98.44 411 ILE A O 1
ATOM 3328 N N . PHE A 1 412 ? 3.209 -19.125 0.944 1 97.75 412 PHE A N 1
ATOM 3329 C CA . PHE A 1 412 ? 3.51 -17.797 1.47 1 97.75 412 PHE A CA 1
ATOM 3330 C C . PHE A 1 412 ? 3.877 -17.859 2.947 1 97.75 412 PHE A C 1
ATOM 3332 O O . PHE A 1 412 ? 4.859 -17.25 3.379 1 97.75 412 PHE A O 1
ATOM 3339 N N . ALA A 1 413 ? 3.1 -18.609 3.697 1 97.75 413 ALA A N 1
ATOM 3340 C CA . ALA A 1 413 ? 3.336 -18.75 5.133 1 97.75 413 ALA A CA 1
ATOM 3341 C C . ALA A 1 413 ? 4.559 -19.625 5.398 1 97.75 413 ALA A C 1
ATOM 3343 O O . ALA A 1 413 ? 5.328 -19.359 6.324 1 97.75 413 ALA A O 1
ATOM 3344 N N . ILE A 1 414 ? 4.762 -20.672 4.621 1 98.5 414 ILE A N 1
ATOM 3345 C CA . ILE A 1 414 ? 5.93 -21.531 4.777 1 98.5 414 ILE A CA 1
ATOM 3346 C C . ILE A 1 414 ? 7.203 -20.719 4.57 1 98.5 414 ILE A C 1
ATOM 3348 O O . ILE A 1 414 ? 8.164 -20.844 5.332 1 98.5 414 ILE A O 1
ATOM 3352 N N . HIS A 1 415 ? 7.199 -19.875 3.592 1 98.19 415 HIS A N 1
ATOM 3353 C CA . HIS A 1 415 ? 8.352 -19.062 3.221 1 98.19 415 HIS A CA 1
ATOM 3354 C C . HIS A 1 415 ? 8.641 -18 4.277 1 98.19 415 HIS A C 1
ATOM 3356 O O . HIS A 1 415 ? 9.688 -17.359 4.246 1 98.19 415 HIS A O 1
ATOM 3362 N N . ARG A 1 416 ? 7.746 -17.844 5.223 1 95.62 416 ARG A N 1
ATOM 3363 C CA . ARG A 1 416 ? 7.906 -16.844 6.277 1 95.62 416 ARG A CA 1
ATOM 3364 C C . ARG A 1 416 ? 7.93 -17.5 7.652 1 95.62 416 ARG A C 1
ATOM 3366 O O . ARG A 1 416 ? 7.934 -16.797 8.672 1 95.62 416 ARG A O 1
ATOM 3373 N N . ASN A 1 417 ? 7.871 -18.812 7.664 1 96.12 417 ASN A N 1
ATOM 3374 C CA . ASN A 1 417 ? 7.855 -19.547 8.922 1 96.12 417 ASN A CA 1
ATOM 3375 C C . ASN A 1 417 ? 9.133 -19.328 9.727 1 96.12 417 ASN A C 1
ATOM 3377 O O . ASN A 1 417 ? 10.227 -19.688 9.281 1 96.12 417 ASN A O 1
ATOM 3381 N N . ARG A 1 418 ? 9.062 -18.828 10.883 1 92.31 418 ARG A N 1
ATOM 3382 C CA . ARG A 1 418 ? 10.203 -18.375 11.68 1 92.31 418 ARG A CA 1
ATOM 3383 C C . ARG A 1 418 ? 10.984 -19.562 12.234 1 92.31 418 ARG A C 1
ATOM 3385 O O . ARG A 1 418 ? 12.133 -19.406 12.656 1 92.31 418 ARG A O 1
ATOM 3392 N N . ASP A 1 419 ? 10.391 -20.688 12.273 1 92.5 419 ASP A N 1
ATOM 3393 C CA . ASP A 1 419 ? 11.109 -21.891 12.68 1 92.5 419 ASP A CA 1
ATOM 3394 C C . ASP A 1 419 ? 12.086 -22.344 11.594 1 92.5 419 ASP A C 1
ATOM 3396 O O . ASP A 1 419 ? 13 -23.125 11.859 1 92.5 419 ASP A O 1
ATOM 3400 N N . VAL A 1 420 ? 11.844 -21.844 10.422 1 93.5 420 VAL A N 1
ATOM 3401 C CA . VAL A 1 420 ? 12.562 -22.359 9.258 1 93.5 420 VAL A CA 1
ATOM 3402 C C . VAL A 1 420 ? 13.516 -21.281 8.734 1 93.5 420 VAL A C 1
ATOM 3404 O O . VAL A 1 420 ? 14.641 -21.594 8.32 1 93.5 420 VAL A O 1
ATOM 3407 N N . TRP A 1 421 ? 13.055 -20.094 8.75 1 94.69 421 TRP A N 1
ATOM 3408 C CA . TRP A 1 421 ? 13.812 -18.984 8.172 1 94.69 421 TRP A CA 1
ATOM 3409 C C . TRP A 1 421 ? 14.188 -17.953 9.242 1 94.69 421 TRP A C 1
ATOM 3411 O O . TRP A 1 421 ? 13.336 -17.516 10.008 1 94.69 421 TRP A O 1
ATOM 3421 N N . GLU A 1 422 ? 15.469 -17.656 9.227 1 90.38 422 GLU A N 1
ATOM 3422 C CA . GLU A 1 422 ? 15.914 -16.562 10.086 1 90.38 422 GLU A CA 1
ATOM 3423 C C . GLU A 1 422 ? 15.492 -15.211 9.523 1 90.38 422 GLU A C 1
ATOM 3425 O O . GLU A 1 422 ? 15.727 -14.914 8.352 1 90.38 422 GLU A O 1
ATOM 3430 N N . ASP A 1 423 ? 14.859 -14.359 10.258 1 87.19 423 ASP A N 1
ATOM 3431 C CA . ASP A 1 423 ? 14.398 -13.047 9.828 1 87.19 423 ASP A CA 1
ATOM 3432 C C . ASP A 1 423 ? 13.719 -13.117 8.469 1 87.19 423 ASP A C 1
ATOM 3434 O O . ASP A 1 423 ? 14.141 -12.445 7.52 1 87.19 423 ASP A O 1
ATOM 3438 N N . PRO A 1 424 ? 12.641 -13.875 8.414 1 92.12 424 PRO A N 1
ATOM 3439 C CA . PRO A 1 424 ? 12.055 -14.219 7.117 1 92.12 424 PRO A CA 1
ATOM 3440 C C . PRO A 1 424 ? 11.57 -12.992 6.344 1 92.12 424 PRO A C 1
ATOM 3442 O O . PRO A 1 424 ? 11.414 -13.055 5.121 1 92.12 424 PRO A O 1
ATOM 3445 N N . GLU A 1 425 ? 11.359 -11.883 6.945 1 89.38 425 GLU A N 1
ATOM 3446 C CA . GLU A 1 425 ? 10.82 -10.719 6.25 1 89.38 425 GLU A CA 1
ATOM 3447 C C . GLU A 1 425 ? 11.938 -9.836 5.691 1 89.38 425 GLU A C 1
ATOM 3449 O O . GLU A 1 425 ? 11.68 -8.938 4.895 1 89.38 425 GLU A O 1
ATOM 3454 N N . ILE A 1 426 ? 13.133 -10.094 6.145 1 88.06 426 ILE A N 1
ATOM 3455 C CA . ILE A 1 426 ? 14.289 -9.359 5.641 1 88.06 426 ILE A CA 1
ATOM 3456 C C . ILE A 1 426 ? 14.758 -9.969 4.32 1 88.06 426 ILE A C 1
ATOM 3458 O O . ILE A 1 426 ? 14.852 -11.188 4.195 1 88.06 426 ILE A O 1
ATOM 3462 N N . TYR A 1 427 ? 14.953 -9.125 3.336 1 93.62 427 TYR A N 1
ATOM 3463 C CA . TYR A 1 427 ? 15.453 -9.578 2.043 1 93.62 427 TYR A CA 1
ATOM 3464 C C . TYR A 1 427 ? 16.953 -9.883 2.115 1 93.62 427 TYR A C 1
ATOM 3466 O O . TYR A 1 427 ? 17.766 -8.992 2.377 1 93.62 427 TYR A O 1
ATOM 3474 N N . ASP A 1 428 ? 17.297 -11.195 1.944 1 94.31 428 ASP A N 1
ATOM 3475 C CA . ASP A 1 428 ? 18.688 -11.633 2.021 1 94.31 428 ASP A CA 1
ATOM 3476 C C . ASP A 1 428 ? 18.984 -12.719 0.995 1 94.31 428 ASP A C 1
ATOM 3478 O O . ASP A 1 428 ? 18.781 -13.906 1.268 1 94.31 428 ASP A O 1
ATOM 3482 N N . PRO A 1 429 ? 19.578 -12.281 -0.155 1 97.5 429 PRO A N 1
ATOM 3483 C CA . PRO A 1 429 ? 19.859 -13.266 -1.2 1 97.5 429 PRO A CA 1
ATOM 3484 C C . PRO A 1 429 ? 20.844 -14.336 -0.749 1 97.5 429 PRO A C 1
ATOM 3486 O O . PRO A 1 429 ? 20.812 -15.461 -1.25 1 97.5 429 PRO A O 1
ATOM 3489 N N . LEU A 1 430 ? 21.672 -14.078 0.207 1 96.62 430 LEU A N 1
ATOM 3490 C CA . LEU A 1 430 ? 22.75 -14.977 0.594 1 96.62 430 LEU A CA 1
ATOM 3491 C C . LEU A 1 430 ? 22.203 -16.219 1.294 1 96.62 430 LEU A C 1
ATOM 3493 O O . LEU A 1 430 ? 22.922 -17.219 1.443 1 96.62 430 LEU A O 1
ATOM 3497 N N . ARG A 1 431 ? 21.016 -16.188 1.709 1 96.5 431 ARG A N 1
ATOM 3498 C CA . ARG A 1 431 ? 20.422 -17.391 2.295 1 96.5 431 ARG A CA 1
ATOM 3499 C C . ARG A 1 431 ? 20.344 -18.516 1.271 1 96.5 431 ARG A C 1
ATOM 3501 O O . ARG A 1 431 ? 20.188 -19.688 1.635 1 96.5 431 ARG A O 1
ATOM 3508 N N . PHE A 1 432 ? 20.5 -18.109 0.035 1 98.06 432 PHE A N 1
ATOM 3509 C CA . PHE A 1 432 ? 20.422 -19.125 -1.014 1 98.06 432 PHE A CA 1
ATOM 3510 C C . PHE A 1 432 ? 21.812 -19.469 -1.534 1 98.06 432 PHE A C 1
ATOM 3512 O O . PHE A 1 432 ? 21.938 -20.094 -2.592 1 98.06 432 PHE A O 1
ATOM 3519 N N . SER A 1 433 ? 22.812 -19.078 -0.861 1 97.31 433 SER A N 1
ATOM 3520 C CA . SER A 1 433 ? 24.156 -19.578 -1.175 1 97.31 433 SER A CA 1
ATOM 3521 C C . SER A 1 433 ? 24.219 -21.094 -1.016 1 97.31 433 SER A C 1
ATOM 3523 O O . SER A 1 433 ? 23.391 -21.688 -0.321 1 97.31 433 SER A O 1
ATOM 3525 N N . PRO A 1 434 ? 25.125 -21.641 -1.736 1 95.12 434 PRO A N 1
ATOM 3526 C CA . PRO A 1 434 ? 25.266 -23.094 -1.598 1 95.12 434 PRO A CA 1
ATOM 3527 C C . PRO A 1 434 ? 25.438 -23.531 -0.145 1 95.12 434 PRO A C 1
ATOM 3529 O O . PRO A 1 434 ? 24.844 -24.531 0.28 1 95.12 434 PRO A O 1
ATOM 3532 N N . GLU A 1 435 ? 26.203 -22.812 0.663 1 94.75 435 GLU A N 1
ATOM 3533 C CA . GLU A 1 435 ? 26.453 -23.125 2.066 1 94.75 435 GLU A CA 1
ATOM 3534 C C . GLU A 1 435 ? 25.156 -23.047 2.885 1 94.75 435 GLU A C 1
ATOM 3536 O O . GLU A 1 435 ? 24.859 -23.953 3.668 1 94.75 435 GLU A O 1
ATOM 3541 N N . ASN A 1 436 ? 24.375 -22.031 2.645 1 94.12 436 ASN A N 1
ATOM 3542 C CA . ASN A 1 436 ? 23.172 -21.797 3.426 1 94.12 436 ASN A CA 1
ATOM 3543 C C . ASN A 1 436 ? 22.016 -22.688 2.949 1 94.12 436 ASN A C 1
ATOM 3545 O O . ASN A 1 436 ? 21.078 -22.953 3.705 1 94.12 436 ASN A O 1
ATOM 3549 N N . SER A 1 437 ? 22.062 -23.219 1.742 1 93.94 437 SER A N 1
ATOM 3550 C CA . SER A 1 437 ? 21.016 -24.031 1.161 1 93.94 437 SER A CA 1
ATOM 3551 C C . SER A 1 437 ? 21.188 -25.5 1.524 1 93.94 437 SER A C 1
ATOM 3553 O O . SER A 1 437 ? 20.219 -26.266 1.565 1 93.94 437 SER A O 1
ATOM 3555 N N . ALA A 1 438 ? 22.406 -25.891 1.812 1 92.5 438 ALA A N 1
ATOM 3556 C CA . ALA A 1 438 ? 22.734 -27.297 2.01 1 92.5 438 ALA A CA 1
ATOM 3557 C C . ALA A 1 438 ? 22 -27.875 3.215 1 92.5 438 ALA A C 1
ATOM 3559 O O . ALA A 1 438 ? 21.578 -29.031 3.201 1 92.5 438 ALA A O 1
ATOM 3560 N N . GLN A 1 439 ? 21.734 -27.125 4.195 1 90.12 439 GLN A N 1
ATOM 3561 C CA . GLN A 1 439 ? 21.156 -27.641 5.43 1 90.12 439 GLN A CA 1
ATOM 3562 C C . GLN A 1 439 ? 19.656 -27.344 5.504 1 90.12 439 GLN A C 1
ATOM 3564 O O . GLN A 1 439 ? 18.984 -27.75 6.449 1 90.12 439 GLN A O 1
ATOM 3569 N N . ARG A 1 440 ? 19.141 -26.781 4.496 1 94.75 440 ARG A N 1
ATOM 3570 C CA . ARG A 1 440 ? 17.75 -26.344 4.539 1 94.75 440 ARG A CA 1
ATOM 3571 C C . ARG A 1 440 ? 16.797 -27.516 4.273 1 94.75 440 ARG A C 1
ATOM 3573 O O . ARG A 1 440 ? 17.094 -28.375 3.445 1 94.75 440 ARG A O 1
ATOM 3580 N N . HIS A 1 441 ? 15.734 -27.562 4.988 1 96.12 441 HIS A N 1
ATOM 3581 C CA . HIS A 1 441 ? 14.711 -28.578 4.738 1 96.12 441 HIS A CA 1
ATOM 3582 C C . HIS A 1 441 ? 14.281 -28.578 3.277 1 96.12 441 HIS A C 1
ATOM 3584 O O . HIS A 1 441 ? 14.125 -27.5 2.674 1 96.12 441 HIS A O 1
ATOM 3590 N N . SER A 1 442 ? 14.07 -29.688 2.666 1 95.56 442 SER A N 1
ATOM 3591 C CA . SER A 1 442 ? 13.789 -29.844 1.241 1 95.56 442 SER A CA 1
ATOM 3592 C C . SER A 1 442 ? 12.492 -29.141 0.852 1 95.56 442 SER A C 1
ATOM 3594 O O . SER A 1 442 ? 12.328 -28.734 -0.301 1 95.56 442 SER A O 1
ATOM 3596 N N . HIS A 1 443 ? 11.617 -29.016 1.854 1 97.88 443 HIS A N 1
ATOM 3597 C CA . HIS A 1 443 ? 10.305 -28.438 1.559 1 97.88 443 HIS A CA 1
ATOM 3598 C C . HIS A 1 443 ? 10.156 -27.062 2.191 1 97.88 443 HIS A C 1
ATOM 3600 O O . HIS A 1 443 ? 9.039 -26.594 2.408 1 97.88 443 HIS A O 1
ATOM 3606 N N . ALA A 1 444 ? 11.266 -26.422 2.482 1 98.31 444 ALA A N 1
ATOM 3607 C CA . ALA A 1 444 ? 11.234 -25.078 3.055 1 98.31 444 ALA A CA 1
ATOM 3608 C C . ALA A 1 444 ? 11 -24.031 1.975 1 98.31 444 ALA A C 1
ATOM 3610 O O . ALA A 1 444 ? 10.406 -22.984 2.236 1 98.31 444 ALA A O 1
ATOM 3611 N N . PHE A 1 445 ? 11.516 -24.281 0.805 1 98.44 445 PHE A N 1
ATOM 3612 C CA . PHE A 1 445 ? 11.414 -23.375 -0.338 1 98.44 445 PHE A CA 1
ATOM 3613 C C . PHE A 1 445 ? 10.609 -24.031 -1.463 1 98.44 445 PHE A C 1
ATOM 3615 O O . PHE A 1 445 ? 11.102 -24.938 -2.135 1 98.44 445 PHE A O 1
ATOM 3622 N N . LEU A 1 446 ? 9.312 -23.484 -1.72 1 98.38 446 LEU A N 1
ATOM 3623 C CA . LEU A 1 446 ? 8.391 -24.203 -2.594 1 98.38 446 LEU A CA 1
ATOM 3624 C C . LEU A 1 446 ? 7.758 -23.25 -3.607 1 98.38 446 LEU A C 1
ATOM 3626 O O . LEU A 1 446 ? 6.539 -23.266 -3.801 1 98.38 446 LEU A O 1
ATOM 3630 N N . PRO A 1 447 ? 8.57 -22.406 -4.277 1 97.94 447 PRO A N 1
ATOM 3631 C CA . PRO A 1 447 ? 7.938 -21.469 -5.203 1 97.94 447 PRO A CA 1
ATOM 3632 C C . PRO A 1 447 ? 7.258 -22.156 -6.375 1 97.94 447 PRO A C 1
ATOM 3634 O O . PRO A 1 447 ? 6.391 -21.578 -7.027 1 97.94 447 PRO A O 1
ATOM 3637 N N . PHE A 1 448 ? 7.582 -23.438 -6.66 1 98.06 448 PHE A N 1
ATOM 3638 C CA . PHE A 1 448 ? 7.043 -24.188 -7.793 1 98.06 448 PHE A CA 1
ATOM 3639 C C . PHE A 1 448 ? 6.375 -25.469 -7.324 1 98.06 448 PHE A C 1
ATOM 3641 O O . PHE A 1 448 ? 6.348 -26.453 -8.055 1 98.06 448 PHE A O 1
ATOM 3648 N N . SER A 1 449 ? 5.898 -25.406 -6.078 1 96.56 449 SER A N 1
ATOM 3649 C CA . SER A 1 449 ? 5.301 -26.578 -5.457 1 96.56 449 SER A CA 1
ATOM 3650 C C . SER A 1 449 ? 6.309 -27.719 -5.355 1 96.56 449 SER A C 1
ATOM 3652 O O . SER A 1 449 ? 7.52 -27.484 -5.332 1 96.56 449 SER A O 1
ATOM 3654 N N . ALA A 1 450 ? 5.828 -28.938 -5.012 1 97.06 450 ALA A N 1
ATOM 3655 C CA . ALA A 1 450 ? 6.688 -30.109 -4.859 1 97.06 450 ALA A CA 1
ATOM 3656 C C . ALA A 1 450 ? 5.906 -31.406 -5.109 1 97.06 450 ALA A C 1
ATOM 3658 O O . ALA A 1 450 ? 4.688 -31.375 -5.312 1 97.06 450 ALA A O 1
ATOM 3659 N N . GLY A 1 451 ? 6.707 -32.531 -5.223 1 94.69 451 GLY A N 1
ATOM 3660 C CA . GLY A 1 451 ? 6.074 -33.844 -5.422 1 94.69 451 GLY A CA 1
ATOM 3661 C C . GLY A 1 451 ? 5.75 -34.125 -6.875 1 94.69 451 GLY A C 1
ATOM 3662 O O . GLY A 1 451 ? 6.34 -33.531 -7.777 1 94.69 451 GLY A O 1
ATOM 3663 N N . SER A 1 452 ? 4.848 -34.969 -7.062 1 92.69 452 SER A N 1
ATOM 3664 C CA . SER A 1 452 ? 4.531 -35.438 -8.406 1 92.69 452 SER A CA 1
ATOM 3665 C C . SER A 1 452 ? 3.896 -34.344 -9.242 1 92.69 452 SER A C 1
ATOM 3667 O O . SER A 1 452 ? 4.043 -34.312 -10.469 1 92.69 452 SER A O 1
ATOM 3669 N N . ARG A 1 453 ? 3.229 -33.406 -8.539 1 94.5 453 ARG A N 1
ATOM 3670 C CA . ARG A 1 453 ? 2.51 -32.375 -9.258 1 94.5 453 ARG A CA 1
ATOM 3671 C C . ARG A 1 453 ? 3.299 -31.062 -9.25 1 94.5 453 ARG A C 1
ATOM 3673 O O . ARG A 1 453 ? 2.723 -29.969 -9.391 1 94.5 453 ARG A O 1
ATOM 3680 N N . ASN A 1 454 ? 4.598 -31.156 -9.039 1 94.94 454 ASN A N 1
ATOM 3681 C CA . ASN A 1 454 ? 5.434 -29.969 -9.109 1 94.94 454 ASN A CA 1
ATOM 3682 C C . ASN A 1 454 ? 5.301 -29.281 -10.469 1 94.94 454 ASN A C 1
ATOM 3684 O O . ASN A 1 454 ? 4.805 -29.875 -11.43 1 94.94 454 ASN A O 1
ATOM 3688 N N . CYS A 1 455 ? 5.633 -28.094 -10.555 1 95.81 455 CYS A N 1
ATOM 3689 C CA . CYS A 1 455 ? 5.465 -27.297 -11.758 1 95.81 455 CYS A CA 1
ATOM 3690 C C . CYS A 1 455 ? 6.305 -27.844 -12.898 1 95.81 455 CYS A C 1
ATOM 3692 O O . CYS A 1 455 ? 7.531 -27.875 -12.82 1 95.81 455 CYS A O 1
ATOM 3694 N N . ILE A 1 456 ? 5.734 -28.219 -13.922 1 93.94 456 ILE A N 1
ATOM 3695 C CA . ILE A 1 456 ? 6.379 -28.781 -15.102 1 93.94 456 ILE A CA 1
ATOM 3696 C C . ILE A 1 456 ? 7.176 -27.703 -15.836 1 93.94 456 ILE A C 1
ATOM 3698 O O . ILE A 1 456 ? 8.172 -28 -16.484 1 93.94 456 ILE A O 1
ATOM 3702 N N . GLY A 1 457 ? 6.766 -26.484 -15.742 1 95.19 457 GLY A N 1
ATOM 3703 C CA . GLY A 1 457 ? 7.383 -25.375 -16.453 1 95.19 457 GLY A CA 1
ATOM 3704 C C . GLY A 1 457 ? 8.383 -24.609 -15.617 1 95.19 457 GLY A C 1
ATOM 3705 O O . GLY A 1 457 ? 8.75 -23.484 -15.953 1 95.19 457 GLY A O 1
ATOM 3706 N N . GLN A 1 458 ? 8.844 -25.141 -14.508 1 96.75 458 GLN A N 1
ATOM 3707 C CA . GLN A 1 458 ? 9.703 -24.453 -13.555 1 96.75 458 GLN A CA 1
ATOM 3708 C C . GLN A 1 458 ? 10.953 -23.906 -14.234 1 96.75 458 GLN A C 1
ATOM 3710 O O . GLN A 1 458 ? 11.312 -22.734 -14.055 1 96.75 458 GLN A O 1
ATOM 3715 N N . GLN A 1 459 ? 11.609 -24.719 -15.055 1 96.31 459 GLN A N 1
ATOM 3716 C CA . GLN A 1 459 ? 12.859 -24.297 -15.688 1 96.31 459 GLN A CA 1
ATOM 3717 C C . GLN A 1 459 ? 12.602 -23.219 -16.75 1 96.31 459 GLN A C 1
ATOM 3719 O O . GLN A 1 459 ? 13.406 -22.312 -16.922 1 96.31 459 GLN A O 1
ATOM 3724 N N . PHE A 1 460 ? 11.523 -23.375 -17.5 1 96.19 460 PHE A N 1
ATOM 3725 C CA . PHE A 1 460 ? 11.117 -22.344 -18.438 1 96.19 460 PHE A CA 1
ATOM 3726 C C . PHE A 1 460 ? 10.953 -21 -17.734 1 96.19 460 PHE A C 1
ATOM 3728 O O . PHE A 1 460 ? 11.484 -19.984 -18.188 1 96.19 460 PHE A O 1
ATOM 3735 N N . ALA A 1 461 ? 10.211 -21.016 -16.625 1 97.94 461 ALA A N 1
ATOM 3736 C CA . ALA A 1 461 ? 9.938 -19.812 -15.852 1 97.94 461 ALA A CA 1
ATOM 3737 C C . ALA A 1 461 ? 11.227 -19.188 -15.32 1 97.94 461 ALA A C 1
ATOM 3739 O O . ALA A 1 461 ? 11.438 -17.984 -15.445 1 97.94 461 ALA A O 1
ATOM 3740 N N . MET A 1 462 ? 12.109 -19.984 -14.758 1 98.19 462 MET A N 1
ATOM 3741 C CA . MET A 1 462 ? 13.367 -19.5 -14.195 1 98.19 462 MET A CA 1
ATOM 3742 C C . MET A 1 462 ? 14.242 -18.875 -15.273 1 98.19 462 MET A C 1
ATOM 3744 O O . MET A 1 462 ? 14.859 -17.828 -15.055 1 98.19 462 MET A O 1
ATOM 3748 N N . ASN A 1 463 ? 14.32 -19.562 -16.422 1 97.81 463 ASN A N 1
ATOM 3749 C CA . ASN A 1 463 ? 15.078 -19 -17.531 1 97.81 463 ASN A CA 1
ATOM 3750 C C . ASN A 1 463 ? 14.531 -17.641 -17.953 1 97.81 463 ASN A C 1
ATOM 3752 O O . ASN A 1 463 ? 15.297 -16.703 -18.172 1 97.81 463 ASN A O 1
ATOM 3756 N N . GLU A 1 464 ? 13.227 -17.625 -18.109 1 98.19 464 GLU A N 1
ATOM 3757 C CA . GLU A 1 464 ? 12.578 -16.391 -18.547 1 98.19 464 GLU A CA 1
ATOM 3758 C C . GLU A 1 464 ? 12.828 -15.258 -17.547 1 98.19 464 GLU A C 1
ATOM 3760 O O . GLU A 1 464 ? 13.094 -14.117 -17.938 1 98.19 464 GLU A O 1
ATOM 3765 N N . ILE A 1 465 ? 12.766 -15.5 -16.25 1 98.81 465 ILE A N 1
ATOM 3766 C CA . ILE A 1 465 ? 13 -14.508 -15.203 1 98.81 465 ILE A CA 1
ATOM 3767 C C . ILE A 1 465 ? 14.445 -14.008 -15.281 1 98.81 465 ILE A C 1
ATOM 3769 O O . ILE A 1 465 ? 14.695 -12.805 -15.188 1 98.81 465 ILE A O 1
ATOM 3773 N N . LYS A 1 466 ? 15.383 -14.938 -15.445 1 98.69 466 LYS A N 1
ATOM 3774 C CA . LYS A 1 466 ? 16.797 -14.578 -15.531 1 98.69 466 LYS A CA 1
ATOM 3775 C C . LYS A 1 466 ? 17.062 -13.688 -16.75 1 98.69 466 LYS A C 1
ATOM 3777 O O . LYS A 1 466 ? 17.766 -12.68 -16.641 1 98.69 466 LYS A O 1
ATOM 3782 N N . VAL A 1 467 ? 16.5 -14.07 -17.875 1 98.44 467 VAL A N 1
ATOM 3783 C CA . VAL A 1 467 ? 16.703 -13.305 -19.109 1 98.44 467 VAL A CA 1
ATOM 3784 C C . VAL A 1 467 ? 16.109 -11.906 -18.938 1 98.44 467 VAL A C 1
ATOM 3786 O O . VAL A 1 467 ? 16.75 -10.914 -19.281 1 98.44 467 VAL A O 1
ATOM 3789 N N . ALA A 1 468 ? 14.906 -11.852 -18.438 1 98.56 468 ALA A N 1
ATOM 3790 C CA . ALA A 1 468 ? 14.219 -10.578 -18.234 1 98.56 468 ALA A CA 1
ATOM 3791 C C . ALA A 1 468 ? 15.008 -9.664 -17.297 1 98.56 468 ALA A C 1
ATOM 3793 O O . ALA A 1 468 ? 15.188 -8.477 -17.594 1 98.56 468 ALA A O 1
ATOM 3794 N N . LEU A 1 469 ? 15.461 -10.211 -16.203 1 98.75 469 LEU A N 1
ATOM 3795 C CA . LEU A 1 469 ? 16.219 -9.414 -15.242 1 98.75 469 LEU A CA 1
ATOM 3796 C C . LEU A 1 469 ? 17.531 -8.938 -15.836 1 98.75 469 LEU A C 1
ATOM 3798 O O . LEU A 1 469 ? 17.891 -7.762 -15.719 1 98.75 469 LEU A O 1
ATOM 3802 N N . ALA A 1 470 ? 18.266 -9.859 -16.438 1 98.31 470 ALA A N 1
ATOM 3803 C CA . ALA A 1 470 ? 19.594 -9.562 -16.969 1 98.31 470 ALA A CA 1
ATOM 3804 C C . ALA A 1 470 ? 19.531 -8.43 -17.984 1 98.31 470 ALA A C 1
ATOM 3806 O O . ALA A 1 470 ? 20.266 -7.438 -17.875 1 98.31 470 ALA A O 1
ATOM 3807 N N . LEU A 1 471 ? 18.672 -8.578 -18.938 1 98 471 LEU A N 1
ATOM 3808 C CA . LEU A 1 471 ? 18.594 -7.578 -20 1 98 471 LEU A CA 1
ATOM 3809 C C . LEU A 1 471 ? 18.078 -6.254 -19.469 1 98 471 LEU A C 1
ATOM 3811 O O . LEU A 1 471 ? 18.484 -5.184 -19.922 1 98 471 LEU A O 1
ATOM 3815 N N . THR A 1 472 ? 17.172 -6.277 -18.5 1 97.62 472 THR A N 1
ATOM 3816 C CA . THR A 1 472 ? 16.641 -5.051 -17.906 1 97.62 472 THR A CA 1
ATOM 3817 C C . THR A 1 472 ? 17.734 -4.293 -17.156 1 97.62 472 THR A C 1
ATOM 3819 O O . THR A 1 472 ? 17.859 -3.078 -17.312 1 97.62 472 THR A O 1
ATOM 3822 N N . LEU A 1 473 ? 18.594 -5.02 -16.406 1 97.38 473 LEU A N 1
ATOM 3823 C CA . LEU A 1 473 ? 19.609 -4.379 -15.57 1 97.38 473 LEU A CA 1
ATOM 3824 C C . LEU A 1 473 ? 20.766 -3.867 -16.406 1 97.38 473 LEU A C 1
ATOM 3826 O O . LEU A 1 473 ? 21.578 -3.062 -15.938 1 97.38 473 LEU A O 1
ATOM 3830 N N . LEU A 1 474 ? 20.875 -4.32 -17.641 1 96.44 474 LEU A N 1
ATOM 3831 C CA . LEU A 1 474 ? 21.875 -3.773 -18.547 1 96.44 474 LEU A CA 1
ATOM 3832 C C . LEU A 1 474 ? 21.453 -2.416 -19.078 1 96.44 474 LEU A C 1
ATOM 3834 O O . LEU A 1 474 ? 22.281 -1.594 -19.453 1 96.44 474 LEU A O 1
ATOM 3838 N N . ARG A 1 475 ? 20.156 -2.172 -19.047 1 94.56 475 ARG A N 1
ATOM 3839 C CA . ARG A 1 475 ? 19.641 -0.97 -19.703 1 94.56 475 ARG A CA 1
ATOM 3840 C C . ARG A 1 475 ? 19.141 0.039 -18.672 1 94.56 475 ARG A C 1
ATOM 3842 O O . ARG A 1 475 ? 19.156 1.245 -18.938 1 94.56 475 ARG A O 1
ATOM 3849 N N . PHE A 1 476 ? 18.656 -0.471 -17.5 1 95.38 476 PHE A N 1
ATOM 3850 C CA . PHE A 1 476 ? 18 0.441 -16.578 1 95.38 476 PHE A CA 1
ATOM 3851 C C . PHE A 1 476 ? 18.438 0.179 -15.141 1 95.38 476 PHE A C 1
ATOM 3853 O O . PHE A 1 476 ? 18.719 -0.963 -14.766 1 95.38 476 PHE A O 1
ATOM 3860 N N . GLU A 1 477 ? 18.531 1.248 -14.398 1 94.56 477 GLU A N 1
ATOM 3861 C CA . GLU A 1 477 ? 18.469 1.181 -12.938 1 94.56 477 GLU A CA 1
ATOM 3862 C C . GLU A 1 477 ? 17.031 1.293 -12.43 1 94.56 477 GLU A C 1
ATOM 3864 O O . GLU A 1 477 ? 16.312 2.223 -12.797 1 94.56 477 GLU A O 1
ATOM 3869 N N . LEU A 1 478 ? 16.609 0.328 -11.641 1 95.31 478 LEU A N 1
ATOM 3870 C CA . LEU A 1 478 ? 15.25 0.304 -11.094 1 95.31 478 LEU A CA 1
ATOM 3871 C C . LEU A 1 478 ? 15.188 1.062 -9.773 1 95.31 478 LEU A C 1
ATOM 3873 O O . LEU A 1 478 ? 15.922 0.745 -8.836 1 95.31 478 LEU A O 1
ATOM 3877 N N . CYS A 1 479 ? 14.297 2.023 -9.711 1 92 479 CYS A N 1
ATOM 3878 C CA . CYS A 1 479 ? 14.117 2.812 -8.5 1 92 479 CYS A CA 1
ATOM 3879 C C . CYS A 1 479 ? 12.664 2.775 -8.039 1 92 479 CYS A C 1
ATOM 3881 O O . CYS A 1 479 ? 11.75 2.877 -8.852 1 92 479 CYS A O 1
ATOM 3883 N N . PRO A 1 480 ? 12.516 2.621 -6.754 1 91.25 480 PRO A N 1
ATOM 3884 C CA . PRO A 1 480 ? 11.133 2.588 -6.27 1 91.25 480 PRO A CA 1
ATOM 3885 C C . PRO A 1 480 ? 10.445 3.949 -6.344 1 91.25 480 PRO A C 1
ATOM 3887 O O . PRO A 1 480 ? 11.117 4.984 -6.32 1 91.25 480 PRO A O 1
ATOM 3890 N N . ASN A 1 481 ? 9.156 3.975 -6.543 1 90.31 481 ASN A N 1
ATOM 3891 C CA . ASN A 1 481 ? 8.312 5.141 -6.309 1 90.31 481 ASN A CA 1
ATOM 3892 C C . ASN A 1 481 ? 7.727 5.137 -4.902 1 90.31 481 ASN A C 1
ATOM 3894 O O . ASN A 1 481 ? 6.742 4.441 -4.637 1 90.31 481 ASN A O 1
ATOM 3898 N N . PRO A 1 482 ? 8.305 5.879 -4.035 1 90 482 PRO A N 1
ATOM 3899 C CA . PRO A 1 482 ? 7.871 5.824 -2.639 1 90 482 PRO A CA 1
ATOM 3900 C C . PRO A 1 482 ? 6.402 6.211 -2.463 1 90 482 PRO A C 1
ATOM 3902 O O . PRO A 1 482 ? 5.781 5.848 -1.461 1 90 482 PRO A O 1
ATOM 3905 N N . SER A 1 483 ? 5.809 6.918 -3.377 1 90.38 483 SER A N 1
ATOM 3906 C CA . SER A 1 483 ? 4.441 7.418 -3.256 1 90.38 483 SER A CA 1
ATOM 3907 C C . SER A 1 483 ? 3.432 6.379 -3.734 1 90.38 483 SER A C 1
ATOM 3909 O O . SER A 1 483 ? 2.234 6.5 -3.469 1 90.38 483 SER A O 1
ATOM 3911 N N . MET A 1 484 ? 3.992 5.434 -4.445 1 90.69 484 MET A N 1
ATOM 3912 C CA . MET A 1 484 ? 3.092 4.41 -4.969 1 90.69 484 MET A CA 1
ATOM 3913 C C . MET A 1 4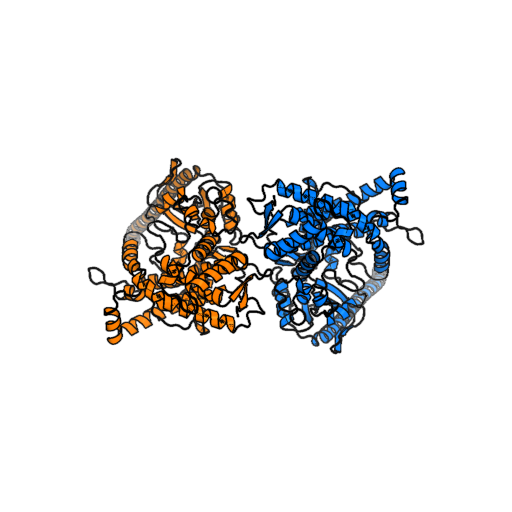84 ? 3.67 3.018 -4.75 1 90.69 484 MET A C 1
ATOM 3915 O O . MET A 1 484 ? 3.869 2.266 -5.707 1 90.69 484 MET A O 1
ATOM 3919 N N . PRO A 1 485 ? 3.857 2.648 -3.486 1 92.31 485 PRO A N 1
ATOM 3920 C CA . PRO A 1 485 ? 4.305 1.276 -3.236 1 92.31 485 PRO A CA 1
ATOM 3921 C C . PRO A 1 485 ? 3.227 0.239 -3.533 1 92.31 485 PRO A C 1
ATOM 3923 O O . PRO A 1 485 ? 2.033 0.55 -3.477 1 92.31 485 PRO A O 1
ATOM 3926 N N . PRO A 1 486 ? 3.672 -0.938 -3.873 1 94.06 486 PRO A N 1
ATOM 3927 C CA . PRO A 1 486 ? 2.672 -1.966 -4.168 1 94.06 486 PRO A CA 1
ATOM 3928 C C . PRO A 1 486 ? 1.92 -2.434 -2.924 1 94.06 486 PRO A C 1
ATOM 3930 O O . PRO A 1 486 ? 2.482 -2.439 -1.825 1 94.06 486 PRO A O 1
ATOM 3933 N N . THR A 1 487 ? 0.645 -2.744 -3.139 1 90.38 487 THR A N 1
ATOM 3934 C CA . THR A 1 487 ? -0.175 -3.359 -2.1 1 90.38 487 THR A CA 1
ATOM 3935 C C . THR A 1 487 ? -0.428 -4.832 -2.412 1 90.38 487 THR A C 1
ATOM 3937 O O . THR A 1 487 ? -1.088 -5.156 -3.402 1 90.38 487 THR A O 1
ATOM 3940 N N . LEU A 1 488 ? -0.016 -5.688 -1.53 1 92.75 488 LEU A N 1
ATOM 3941 C CA . LEU A 1 488 ? -0.102 -7.129 -1.74 1 92.75 488 LEU A CA 1
ATOM 3942 C C . LEU A 1 488 ? -1.553 -7.594 -1.713 1 92.75 488 LEU A C 1
ATOM 3944 O O . LEU A 1 488 ? -2.307 -7.238 -0.805 1 92.75 488 LEU A O 1
ATOM 3948 N N . ILE A 1 489 ? -1.899 -8.297 -2.762 1 91.12 489 ILE A N 1
ATOM 3949 C CA . ILE A 1 489 ? -3.219 -8.922 -2.77 1 91.12 489 ILE A CA 1
ATOM 3950 C C . ILE A 1 489 ? -3.109 -10.359 -3.281 1 91.12 489 ILE A C 1
ATOM 3952 O O . ILE A 1 489 ? -2.309 -10.648 -4.176 1 91.12 489 ILE A O 1
ATOM 3956 N N . GLN A 1 490 ? -3.873 -11.164 -2.658 1 91.06 490 GLN A N 1
ATOM 3957 C CA . GLN A 1 490 ? -3.934 -12.555 -3.1 1 91.06 490 GLN A CA 1
ATOM 3958 C C . GLN A 1 490 ? -5.105 -12.773 -4.051 1 91.06 490 GLN A C 1
ATOM 3960 O O . GLN A 1 490 ? -6.262 -12.602 -3.67 1 91.06 490 GLN A O 1
ATOM 3965 N N . GLN A 1 491 ? -4.859 -13.039 -5.25 1 90.44 491 GLN A N 1
ATOM 3966 C CA . GLN A 1 491 ? -5.812 -13.57 -6.219 1 90.44 491 GLN A CA 1
ATOM 3967 C C . GLN A 1 491 ? -5.43 -14.992 -6.641 1 90.44 491 GLN A C 1
ATOM 3969 O O . GLN A 1 491 ? -5.066 -15.82 -5.805 1 90.44 491 GLN A O 1
ATOM 3974 N N . LEU A 1 492 ? -5.555 -15.312 -7.902 1 90.94 492 LEU A N 1
ATOM 3975 C CA . LEU A 1 492 ? -5.031 -16.609 -8.32 1 90.94 492 LEU A CA 1
ATOM 3976 C C . LEU A 1 492 ? -3.514 -16.656 -8.172 1 90.94 492 LEU A C 1
ATOM 3978 O O . LEU A 1 492 ? -2.941 -17.703 -7.887 1 90.94 492 LEU A O 1
ATOM 3982 N N . ILE A 1 493 ? -2.998 -15.5 -8.359 1 94 493 ILE A N 1
ATOM 3983 C CA . ILE A 1 493 ? -1.573 -15.289 -8.125 1 94 493 ILE A CA 1
ATOM 3984 C C . ILE A 1 493 ? -1.376 -14.086 -7.207 1 94 493 ILE A C 1
ATOM 3986 O O . ILE A 1 493 ? -2.326 -13.352 -6.918 1 94 493 ILE A O 1
ATOM 3990 N N . LEU A 1 494 ? -0.186 -14.039 -6.695 1 95.69 494 LEU A N 1
ATOM 3991 C CA . LEU A 1 494 ? 0.174 -12.883 -5.883 1 95.69 494 LEU A CA 1
ATOM 3992 C C . LEU A 1 494 ? 0.376 -11.641 -6.754 1 95.69 494 LEU A C 1
ATOM 3994 O O . LEU A 1 494 ? 1.191 -11.656 -7.676 1 95.69 494 LEU A O 1
ATOM 3998 N N . LYS A 1 495 ? -0.409 -10.625 -6.492 1 94.06 495 LYS A N 1
ATOM 3999 C CA . LYS A 1 495 ? -0.374 -9.406 -7.289 1 94.06 495 LYS A CA 1
ATOM 4000 C C . LYS A 1 495 ? -0.355 -8.164 -6.395 1 94.06 495 LYS A C 1
ATOM 4002 O O . LYS A 1 495 ? -0.167 -8.273 -5.18 1 94.06 495 LYS A O 1
ATOM 4007 N N . SER A 1 496 ? -0.327 -7.035 -7.09 1 94.38 496 SER A N 1
ATOM 4008 C CA . SER A 1 496 ? -0.484 -5.758 -6.402 1 94.38 496 SER A CA 1
ATOM 4009 C C . SER A 1 496 ? -1.798 -5.086 -6.785 1 94.38 496 SER A C 1
ATOM 4011 O O . SER A 1 496 ? -2.16 -5.039 -7.961 1 94.38 496 SER A O 1
ATOM 4013 N N . ARG A 1 497 ? -2.461 -4.621 -5.789 1 88.94 497 ARG A N 1
ATOM 4014 C CA . ARG A 1 497 ? -3.746 -3.969 -6.016 1 88.94 497 ARG A CA 1
ATOM 4015 C C . ARG A 1 497 ? -3.578 -2.705 -6.855 1 88.94 497 ARG A C 1
ATOM 4017 O O . ARG A 1 497 ? -4.406 -2.412 -7.719 1 88.94 497 ARG A O 1
ATOM 4024 N N . ASN A 1 498 ? -2.529 -1.99 -6.551 1 88.81 498 ASN A N 1
ATOM 4025 C CA . ASN A 1 498 ? -2.365 -0.7 -7.215 1 88.81 498 ASN A CA 1
ATOM 4026 C C . ASN A 1 498 ? -1.249 -0.741 -8.25 1 88.81 498 ASN A C 1
ATOM 4028 O O . ASN A 1 498 ? -0.744 0.302 -8.672 1 88.81 498 ASN A O 1
ATOM 4032 N N . GLY A 1 499 ? -0.797 -1.955 -8.633 1 92.06 499 GLY A N 1
ATOM 4033 C CA . GLY A 1 499 ? 0.238 -2.09 -9.648 1 92.06 499 GLY A CA 1
ATOM 4034 C C . GLY A 1 499 ? 1.642 -1.972 -9.086 1 92.06 499 GLY A C 1
ATOM 4035 O O . GLY A 1 499 ? 1.821 -1.851 -7.871 1 92.06 499 GLY A O 1
ATOM 4036 N N . PHE A 1 500 ? 2.578 -2.145 -9.953 1 95.88 500 PHE A N 1
ATOM 4037 C CA . PHE A 1 500 ? 3.994 -1.969 -9.648 1 95.88 500 PHE A CA 1
ATOM 4038 C C . PHE A 1 500 ? 4.543 -0.727 -10.344 1 95.88 500 PHE A C 1
ATOM 4040 O O . PHE A 1 500 ? 4.762 -0.732 -11.555 1 95.88 500 PHE A O 1
ATOM 4047 N N . HIS A 1 501 ? 4.777 0.316 -9.523 1 93.31 501 HIS A N 1
ATOM 4048 C CA . HIS A 1 501 ? 5.258 1.563 -10.102 1 93.31 501 HIS A CA 1
ATOM 4049 C C . HIS A 1 501 ? 6.723 1.802 -9.758 1 93.31 501 HIS A C 1
ATOM 4051 O O . HIS A 1 501 ? 7.078 1.95 -8.586 1 93.31 501 HIS A O 1
ATOM 4057 N N . LEU A 1 502 ? 7.602 1.82 -10.758 1 94.31 502 LEU A N 1
ATOM 4058 C CA . LEU A 1 502 ? 9.031 2.062 -10.578 1 94.31 502 LEU A CA 1
ATOM 4059 C C . LEU A 1 502 ? 9.516 3.17 -11.508 1 94.31 502 LEU A C 1
ATOM 4061 O O . LEU A 1 502 ? 8.914 3.41 -12.562 1 94.31 502 LEU A O 1
ATOM 4065 N N . HIS A 1 503 ? 10.5 3.875 -11.078 1 91.44 503 HIS A N 1
ATOM 4066 C CA . HIS A 1 503 ? 11.258 4.758 -11.961 1 91.44 503 HIS A CA 1
ATOM 4067 C C . HIS A 1 503 ? 12.406 4.016 -12.641 1 91.44 503 HIS A C 1
ATOM 4069 O O . HIS A 1 503 ? 13.203 3.357 -11.977 1 91.44 503 HIS A O 1
ATOM 4075 N N . LEU A 1 504 ? 12.422 4.078 -13.977 1 93.44 504 LEU A N 1
ATOM 4076 C CA . LEU A 1 504 ? 13.469 3.424 -14.758 1 93.44 504 LEU A CA 1
ATOM 4077 C C . LEU A 1 504 ? 14.508 4.434 -15.227 1 93.44 504 LEU A C 1
ATOM 4079 O O . LEU A 1 504 ? 14.242 5.227 -16.141 1 93.44 504 LEU A O 1
ATOM 4083 N N . LYS A 1 505 ? 15.656 4.406 -14.578 1 90.38 505 LYS A N 1
ATOM 4084 C CA . LYS A 1 505 ? 16.75 5.285 -14.992 1 90.38 505 LYS A CA 1
ATOM 4085 C C . LYS A 1 505 ? 17.641 4.602 -16.016 1 90.38 505 LYS A C 1
ATOM 4087 O O . LYS A 1 505 ? 18.234 3.557 -15.742 1 90.38 505 LYS A O 1
ATOM 4092 N N . LYS A 1 506 ? 17.766 5.184 -17.172 1 91.12 506 LYS A N 1
ATOM 4093 C CA . LYS A 1 506 ? 18.578 4.602 -18.234 1 91.12 506 LYS A CA 1
ATOM 4094 C C . LYS A 1 506 ? 20.047 4.602 -17.844 1 91.12 506 LYS A C 1
ATOM 4096 O O . LYS A 1 506 ? 20.547 5.57 -17.266 1 91.12 506 LYS A O 1
ATOM 4101 N N . ILE A 1 507 ? 20.688 3.449 -18.141 1 88.81 507 ILE A N 1
ATOM 4102 C CA . ILE A 1 507 ? 22.125 3.332 -17.875 1 88.81 507 ILE A CA 1
ATOM 4103 C C . ILE A 1 507 ? 22.906 3.666 -19.141 1 88.81 507 ILE A C 1
ATOM 4105 O O . ILE A 1 507 ? 22.547 3.227 -20.234 1 88.81 507 ILE A O 1
ATOM 4109 N N . HIS A 1 508 ? 23.812 4.676 -19.094 1 75.81 508 HIS A N 1
ATOM 4110 C CA . HIS A 1 508 ? 24.625 5.094 -20.234 1 75.81 508 HIS A CA 1
ATOM 4111 C C . HIS A 1 508 ? 25.938 4.316 -20.266 1 75.81 508 HIS A C 1
ATOM 4113 O O . HIS A 1 508 ? 26.453 3.896 -19.234 1 75.81 508 HIS A O 1
ATOM 4119 N N . MET B 1 1 ? -70.5 39.125 21.141 1 36.59 1 MET B N 1
ATOM 4120 C CA . MET B 1 1 ? -69.188 38.469 21.422 1 36.59 1 MET B CA 1
ATOM 4121 C C . MET B 1 1 ? -68.562 37.938 20.156 1 36.59 1 MET B C 1
ATOM 4123 O O . MET B 1 1 ? -67.312 38 20.016 1 36.59 1 MET B O 1
ATOM 4127 N N . ALA B 1 2 ? -69.375 37.438 19.266 1 66.12 2 ALA B N 1
ATOM 4128 C CA . ALA B 1 2 ? -68.875 36.969 17.969 1 66.12 2 ALA B CA 1
ATOM 4129 C C . ALA B 1 2 ? -68.375 38.125 17.109 1 66.12 2 ALA B C 1
ATOM 4131 O O . ALA B 1 2 ? -67.375 38 16.391 1 66.12 2 ALA B O 1
ATOM 4132 N N . SER B 1 3 ? -69.062 39.156 17.234 1 57.41 3 SER B N 1
ATOM 4133 C CA . SER B 1 3 ? -68.75 40.281 16.375 1 57.41 3 SER B CA 1
ATOM 4134 C C . SER B 1 3 ? -67.438 40.938 16.828 1 57.41 3 SER B C 1
ATOM 4136 O O . SER B 1 3 ? -66.625 41.375 16 1 57.41 3 SER B O 1
ATOM 4138 N N . LEU B 1 4 ? -67.188 41 18.031 1 57.44 4 LEU B N 1
ATOM 4139 C CA . LEU B 1 4 ? -66 41.594 18.547 1 57.44 4 LEU B CA 1
ATOM 4140 C C . LEU B 1 4 ? -64.812 40.688 18.312 1 57.44 4 LEU B C 1
ATOM 4142 O O . LEU B 1 4 ? -63.688 41.125 17.984 1 57.44 4 LEU B O 1
ATOM 4146 N N . LEU B 1 5 ? -65.062 39.406 18.359 1 61.81 5 LEU B N 1
ATOM 4147 C CA . LEU B 1 5 ? -64 38.406 18.125 1 61.81 5 LEU B CA 1
ATOM 4148 C C . LEU B 1 5 ? -63.594 38.438 16.656 1 61.81 5 LEU B C 1
ATOM 4150 O O . LEU B 1 5 ? -62.406 38.281 16.359 1 61.81 5 LEU B O 1
ATOM 4154 N N . ASP B 1 6 ? -64.562 38.75 15.758 1 64.06 6 ASP B N 1
ATOM 4155 C CA . ASP B 1 6 ? -64.25 38.812 14.336 1 64.06 6 ASP B CA 1
ATOM 4156 C C . ASP B 1 6 ? -63.375 40.031 14.031 1 64.06 6 ASP B C 1
ATOM 4158 O O . ASP B 1 6 ? -62.5 39.969 13.172 1 64.06 6 ASP B O 1
ATOM 4162 N N . ILE B 1 7 ? -63.531 41.031 14.812 1 59.75 7 ILE B N 1
ATOM 4163 C CA . ILE B 1 7 ? -62.781 42.25 14.602 1 59.75 7 ILE B CA 1
ATOM 4164 C C . ILE B 1 7 ? -61.344 42.062 15.078 1 59.75 7 ILE B C 1
ATOM 4166 O O . ILE B 1 7 ? -60.406 42.562 14.461 1 59.75 7 ILE B O 1
ATOM 4170 N N . ILE B 1 8 ? -61.219 41.375 16.188 1 61.66 8 ILE B N 1
ATOM 4171 C CA . ILE B 1 8 ? -59.875 41.156 16.719 1 61.66 8 ILE B CA 1
ATOM 4172 C C . ILE B 1 8 ? -59.156 40.094 15.906 1 61.66 8 ILE B C 1
ATOM 4174 O O . ILE B 1 8 ? -57.938 40.188 15.695 1 61.66 8 ILE B O 1
ATOM 4178 N N . ALA B 1 9 ? -59.938 39.125 15.484 1 67.38 9 ALA B N 1
ATOM 4179 C CA . ALA B 1 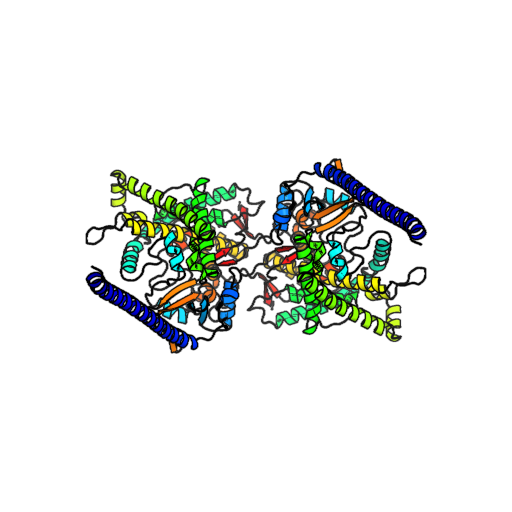9 ? -59.344 38 14.781 1 67.38 9 ALA B CA 1
ATOM 4180 C C . ALA B 1 9 ? -58.812 38.438 13.414 1 67.38 9 ALA B C 1
ATOM 4182 O O . ALA B 1 9 ? -57.781 37.938 12.953 1 67.38 9 ALA B O 1
ATOM 4183 N N . ARG B 1 10 ? -59.406 39.344 12.883 1 67.75 10 ARG B N 1
ATOM 4184 C CA . ARG B 1 10 ? -59.094 39.75 11.516 1 67.75 10 ARG B CA 1
ATOM 4185 C C . ARG B 1 10 ? -57.75 40.469 11.438 1 67.75 10 ARG B C 1
ATOM 4187 O O . ARG B 1 10 ? -56.938 40.156 10.586 1 67.75 10 ARG B O 1
ATOM 4194 N N . PRO B 1 11 ? -57.688 41.281 12.469 1 75.75 11 PRO B N 1
ATOM 4195 C CA . PRO B 1 11 ? -56.375 41.938 12.43 1 75.75 11 PRO B CA 1
ATOM 4196 C C . PRO B 1 11 ? -55.219 41.031 12.758 1 75.75 11 PRO B C 1
ATOM 4198 O O . PRO B 1 11 ? -54.156 41.125 12.164 1 75.75 11 PRO B O 1
ATOM 4201 N N . SER B 1 12 ? -55.5 40.125 13.539 1 82.06 12 SER B N 1
ATOM 4202 C CA . SER B 1 12 ? -54.469 39.156 13.891 1 82.06 12 SER B CA 1
ATOM 4203 C C . SER B 1 12 ? -54.156 38.25 12.711 1 82.06 12 SER B C 1
ATOM 4205 O O . SER B 1 12 ? -52.969 37.938 12.461 1 82.06 12 SER B O 1
ATOM 4207 N N . ALA B 1 13 ? -55.125 37.875 11.953 1 83.44 13 ALA B N 1
ATOM 4208 C CA . ALA B 1 13 ? -54.938 37.031 10.773 1 83.44 13 ALA B CA 1
ATOM 4209 C C . ALA B 1 13 ? -54.188 37.812 9.68 1 83.44 13 ALA B C 1
ATOM 4211 O O . ALA B 1 13 ? -53.312 37.25 8.992 1 83.44 13 ALA B O 1
ATOM 4212 N N . VAL B 1 14 ? -54.531 39.094 9.68 1 84.94 14 VAL B N 1
ATOM 4213 C CA . VAL B 1 14 ? -53.875 39.938 8.68 1 84.94 14 VAL B CA 1
ATOM 4214 C C . VAL B 1 14 ? -52.406 40.125 9.047 1 84.94 14 VAL B C 1
ATOM 4216 O O . VAL B 1 14 ? -51.531 40.094 8.18 1 84.94 14 VAL B O 1
ATOM 4219 N N . ILE B 1 15 ? -52.156 40.25 10.305 1 87.06 15 ILE B N 1
ATOM 4220 C CA . ILE B 1 15 ? -50.781 40.406 10.773 1 87.06 15 ILE B CA 1
ATOM 4221 C C . ILE B 1 15 ? -50 39.125 10.555 1 87.06 15 ILE B C 1
ATOM 4223 O O . ILE B 1 15 ? -48.844 39.156 10.125 1 87.06 15 ILE B O 1
ATOM 4227 N N . LEU B 1 16 ? -50.625 38 10.734 1 88.38 16 LEU B N 1
ATOM 4228 C CA . LEU B 1 16 ? -49.969 36.719 10.5 1 88.38 16 LEU B CA 1
ATOM 4229 C C . LEU B 1 16 ? -49.719 36.5 9.016 1 88.38 16 LEU B C 1
ATOM 4231 O O . LEU B 1 16 ? -48.625 36.062 8.633 1 88.38 16 LEU B O 1
ATOM 4235 N N . GLN B 1 17 ? -50.688 36.906 8.227 1 88 17 GLN B N 1
ATOM 4236 C CA . GLN B 1 17 ? -50.531 36.781 6.777 1 88 17 GLN B CA 1
ATOM 4237 C C . GLN B 1 17 ? -49.406 37.688 6.266 1 88 17 GLN B C 1
ATOM 4239 O O . GLN B 1 17 ? -48.625 37.281 5.422 1 88 17 GLN B O 1
ATOM 4244 N N . LEU B 1 18 ? -49.375 38.812 6.871 1 88.75 18 LEU B N 1
ATOM 4245 C CA . LEU B 1 18 ? -48.344 39.75 6.469 1 88.75 18 LEU B CA 1
ATOM 4246 C C . LEU B 1 18 ? -46.969 39.281 6.902 1 88.75 18 LEU B C 1
ATOM 4248 O O . LEU B 1 18 ? -46 39.438 6.176 1 88.75 18 LEU B O 1
ATOM 4252 N N . SER B 1 19 ? -46.938 38.625 8.023 1 90.44 19 SER B N 1
ATOM 4253 C CA . SER B 1 19 ? -45.656 38.094 8.516 1 90.44 19 SER B CA 1
ATOM 4254 C C . SER B 1 19 ? -45.188 36.938 7.641 1 90.44 19 SER B C 1
ATOM 4256 O O . SER B 1 19 ? -44 36.812 7.367 1 90.44 19 SER B O 1
ATOM 4258 N N . VAL B 1 20 ? -46.031 36.188 7.215 1 90.75 20 VAL B N 1
ATOM 4259 C CA . VAL B 1 20 ? -45.688 35.062 6.344 1 90.75 20 VAL B CA 1
ATOM 4260 C C . VAL B 1 20 ? -45.219 35.594 4.992 1 90.75 20 VAL B C 1
ATOM 4262 O O . VAL B 1 20 ? -44.25 35.125 4.438 1 90.75 20 VAL B O 1
ATOM 4265 N N . VAL B 1 21 ? -45.938 36.562 4.52 1 90.5 21 VAL B N 1
ATOM 4266 C CA . VAL B 1 21 ? -45.562 37.156 3.227 1 90.5 21 VAL B CA 1
ATOM 4267 C C . VAL B 1 21 ? -44.188 37.812 3.324 1 90.5 21 VAL B C 1
ATOM 4269 O O . VAL B 1 21 ? -43.375 37.656 2.422 1 90.5 21 VAL B O 1
ATOM 4272 N N . LEU B 1 22 ? -44 38.469 4.418 1 92.12 22 LEU B N 1
ATOM 4273 C CA . LEU B 1 22 ? -42.719 39.125 4.621 1 92.12 22 LEU B CA 1
ATOM 4274 C C . LEU B 1 22 ? -41.625 38.062 4.766 1 92.12 22 LEU B C 1
ATOM 4276 O O . LEU B 1 22 ? -40.5 38.281 4.289 1 92.12 22 LEU B O 1
ATOM 4280 N N . GLY B 1 23 ? -42 37.031 5.418 1 91.81 23 GLY B N 1
ATOM 4281 C CA . GLY B 1 23 ? -41.062 35.906 5.516 1 91.81 23 GLY B CA 1
ATOM 4282 C C . GLY B 1 23 ? -40.719 35.312 4.172 1 91.81 23 GLY B C 1
ATOM 4283 O O . GLY B 1 23 ? -39.531 35.031 3.889 1 91.81 23 GLY B O 1
ATOM 4284 N N . VAL B 1 24 ? -41.625 35.156 3.389 1 92.19 24 VAL B N 1
ATOM 4285 C CA . VAL B 1 24 ? -41.406 34.594 2.061 1 92.19 24 VAL B CA 1
ATOM 4286 C C . VAL B 1 24 ? -40.594 35.531 1.202 1 92.19 24 VAL B C 1
ATOM 4288 O O . VAL B 1 24 ? -39.719 35.125 0.458 1 92.19 24 VAL B O 1
ATOM 4291 N N . ILE B 1 25 ? -40.906 36.75 1.312 1 91.25 25 ILE B N 1
ATOM 4292 C CA . ILE B 1 25 ? -40.156 37.75 0.563 1 91.25 25 ILE B CA 1
ATOM 4293 C C . ILE B 1 25 ? -38.719 37.75 1.016 1 91.25 25 ILE B C 1
ATOM 4295 O O . ILE B 1 25 ? -37.781 37.844 0.19 1 91.25 25 ILE B O 1
ATOM 4299 N N . PHE B 1 26 ? -38.562 37.688 2.279 1 92.12 26 PHE B N 1
ATOM 4300 C CA . PHE B 1 26 ? -37.219 37.656 2.824 1 92.12 26 PHE B CA 1
ATOM 4301 C C . PHE B 1 26 ? -36.469 36.438 2.295 1 92.12 26 PHE B C 1
ATOM 4303 O O . PHE B 1 26 ? -35.312 36.562 1.879 1 92.12 26 PHE B O 1
ATOM 4310 N N . VAL B 1 27 ? -37.062 35.375 2.268 1 91.12 27 VAL B N 1
ATOM 4311 C CA . VAL B 1 27 ? -36.469 34.156 1.776 1 91.12 27 VAL B CA 1
ATOM 4312 C C . VAL B 1 27 ? -36.156 34.281 0.285 1 91.12 27 VAL B C 1
ATOM 4314 O O . VAL B 1 27 ? -35.094 33.875 -0.18 1 91.12 27 VAL B O 1
ATOM 4317 N N . LEU B 1 28 ? -37 34.781 -0.394 1 91.5 28 LEU B N 1
ATOM 4318 C CA . LEU B 1 28 ? -36.812 34.969 -1.829 1 91.5 28 LEU B CA 1
ATOM 4319 C C . LEU B 1 28 ? -35.656 35.906 -2.109 1 91.5 28 LEU B C 1
ATOM 4321 O O . LEU B 1 28 ? -34.906 35.719 -3.057 1 91.5 28 LEU B O 1
ATOM 4325 N N . LEU B 1 29 ? -35.594 36.875 -1.311 1 91.44 29 LEU B N 1
ATOM 4326 C CA . LEU B 1 29 ? -34.469 37.812 -1.472 1 91.44 29 LEU B CA 1
ATOM 4327 C C . LEU B 1 29 ? -33.156 37.156 -1.156 1 91.44 29 LEU B C 1
ATOM 4329 O O . LEU B 1 29 ? -32.156 37.375 -1.842 1 91.44 29 LEU B O 1
ATOM 4333 N N . LYS B 1 30 ? -33.219 36.375 -0.177 1 88.94 30 LYS B N 1
ATOM 4334 C CA . LYS B 1 30 ? -32 35.656 0.181 1 88.94 30 LYS B CA 1
ATOM 4335 C C . LYS B 1 30 ? -31.625 34.656 -0.908 1 88.94 30 LYS B C 1
ATOM 4337 O O . LYS B 1 30 ? -30.438 34.469 -1.207 1 88.94 30 LYS B O 1
ATOM 4342 N N . VAL B 1 31 ? -32.469 34.094 -1.41 1 89.94 31 VAL B N 1
ATOM 4343 C CA . VAL B 1 31 ? -32.25 33.156 -2.488 1 89.94 31 VAL B CA 1
ATOM 4344 C C . VAL B 1 31 ? -31.734 33.875 -3.725 1 89.94 31 VAL B C 1
ATOM 4346 O O . VAL B 1 31 ? -30.844 33.375 -4.414 1 89.94 31 VAL B O 1
ATOM 4349 N N . ALA B 1 32 ? -32.312 34.938 -3.969 1 90.88 32 ALA B N 1
ATOM 4350 C CA . ALA B 1 32 ? -31.859 35.75 -5.109 1 90.88 32 ALA B CA 1
ATOM 4351 C C . ALA B 1 32 ? -30.438 36.219 -4.918 1 90.88 32 ALA B C 1
ATOM 4353 O O . ALA B 1 32 ? -29.641 36.219 -5.863 1 90.88 32 ALA B O 1
ATOM 4354 N N . GLN B 1 33 ? -30.219 36.656 -3.814 1 88.88 33 GLN B N 1
ATOM 4355 C CA . GLN B 1 33 ? -28.859 37.094 -3.49 1 88.88 33 GLN B CA 1
ATOM 4356 C C . GLN B 1 33 ? -27.875 35.906 -3.627 1 88.88 33 GLN B C 1
ATOM 4358 O O . GLN B 1 33 ? -26.797 36.094 -4.184 1 88.88 33 GLN B O 1
ATOM 4363 N N . PHE B 1 34 ? -28.266 34.875 -3.068 1 85.19 34 PHE B N 1
ATOM 4364 C CA . PHE B 1 34 ? -27.453 33.688 -3.172 1 85.19 34 PHE B CA 1
ATOM 4365 C C . PHE B 1 34 ? -27.219 33.312 -4.629 1 85.19 34 PHE B C 1
ATOM 4367 O O . PHE B 1 34 ? -26.109 32.938 -5.016 1 85.19 34 PHE B O 1
ATOM 4374 N N . TYR B 1 35 ? -28.188 33.375 -5.34 1 86.94 35 TYR B N 1
ATOM 4375 C CA . TYR B 1 35 ? -28.109 33.062 -6.758 1 86.94 35 TYR B CA 1
ATOM 4376 C C . TYR B 1 35 ? -27.172 34 -7.488 1 86.94 35 TYR B C 1
ATOM 4378 O O . TYR B 1 35 ? -26.375 33.594 -8.336 1 86.94 35 TYR B O 1
ATOM 4386 N N . LYS B 1 36 ? -27.328 35.219 -7.215 1 88.81 36 LYS B N 1
ATOM 4387 C CA . LYS B 1 36 ? -26.469 36.219 -7.852 1 88.81 36 LYS B CA 1
ATOM 4388 C C . LYS B 1 36 ? -25 36 -7.492 1 88.81 36 LYS B C 1
ATOM 4390 O O . LYS B 1 36 ? -24.125 36.094 -8.352 1 88.81 36 LYS B O 1
ATOM 4395 N N . GLU B 1 37 ? -24.781 35.812 -6.246 1 84.44 37 GLU B N 1
ATOM 4396 C CA . GLU B 1 37 ? -23.422 35.531 -5.777 1 84.44 37 GLU B CA 1
ATOM 4397 C C . GLU B 1 37 ? -22.844 34.281 -6.418 1 84.44 37 GLU B C 1
ATOM 4399 O O . GLU B 1 37 ? -21.672 34.25 -6.789 1 84.44 37 GLU B O 1
ATOM 4404 N N . ARG B 1 38 ? -23.656 33.344 -6.539 1 84.62 38 ARG B N 1
ATOM 4405 C CA . ARG B 1 38 ? -23.234 32.094 -7.141 1 84.62 38 ARG B CA 1
ATOM 4406 C C . ARG B 1 38 ? -22.922 32.25 -8.617 1 84.62 38 ARG B C 1
ATOM 4408 O O . ARG B 1 38 ? -21.953 31.688 -9.117 1 84.62 38 ARG B O 1
ATOM 4415 N N . LYS B 1 39 ? -23.688 32.938 -9.227 1 87.81 39 LYS B N 1
ATOM 4416 C CA . LYS B 1 39 ? -23.469 33.188 -10.648 1 87.81 39 LYS B CA 1
ATOM 4417 C C . LYS B 1 39 ? -22.141 33.938 -10.867 1 87.81 39 LYS B C 1
ATOM 4419 O O . LYS B 1 39 ? -21.422 33.656 -11.82 1 87.81 39 LYS B O 1
ATOM 4424 N N . LYS B 1 40 ? -21.922 34.812 -10.023 1 88.38 40 LYS B N 1
ATOM 4425 C CA . LYS B 1 40 ? -20.672 35.562 -10.094 1 88.38 40 LYS B CA 1
ATOM 4426 C C . LYS B 1 40 ? -19.484 34.656 -9.891 1 88.38 40 LYS B C 1
ATOM 4428 O O . LYS B 1 40 ? -18.484 34.75 -10.602 1 88.38 40 LYS B O 1
ATOM 4433 N N . LEU B 1 41 ? -19.562 33.844 -8.914 1 87.31 41 LEU B N 1
ATOM 4434 C CA . LEU B 1 41 ? -18.484 32.906 -8.602 1 87.31 41 LEU B CA 1
ATOM 4435 C C . LEU B 1 41 ? -18.281 31.906 -9.75 1 87.31 41 LEU B C 1
ATOM 4437 O O . LEU B 1 41 ? -17.141 31.609 -10.109 1 87.31 41 LEU B O 1
ATOM 4441 N N . ILE B 1 42 ? -19.328 31.422 -10.305 1 88.38 42 ILE B N 1
ATOM 4442 C CA . ILE B 1 42 ? -19.266 30.469 -11.398 1 88.38 42 ILE B CA 1
ATOM 4443 C C . ILE B 1 42 ? -18.625 31.125 -12.625 1 88.38 42 ILE B C 1
ATOM 4445 O O . ILE B 1 42 ? -17.797 30.5 -13.312 1 88.38 42 ILE B O 1
ATOM 4449 N N . LYS B 1 43 ? -18.969 32.312 -12.898 1 91.75 43 LYS B N 1
ATOM 4450 C CA . LYS B 1 43 ? -18.406 33.031 -14.031 1 91.75 43 LYS B CA 1
ATOM 4451 C C . LYS B 1 43 ? -16.906 33.25 -13.852 1 91.75 43 LYS B C 1
ATOM 4453 O O . LYS B 1 43 ? -16.141 33.094 -14.797 1 91.75 43 LYS B O 1
ATOM 4458 N N . ALA B 1 44 ? -16.516 33.625 -12.664 1 92.62 44 ALA B N 1
ATOM 4459 C CA . ALA B 1 44 ? -15.102 33.844 -12.375 1 92.62 44 ALA B CA 1
ATOM 4460 C C . ALA B 1 44 ? -14.297 32.531 -12.547 1 92.62 44 ALA B C 1
ATOM 4462 O O . ALA B 1 44 ? -13.156 32.562 -13 1 92.62 44 ALA B O 1
ATOM 4463 N N . LEU B 1 45 ? -14.859 31.422 -12.203 1 94.5 45 LEU B N 1
ATOM 4464 C CA . LEU B 1 45 ? -14.18 30.141 -12.258 1 94.5 45 LEU B CA 1
ATOM 4465 C C . LEU B 1 45 ? -14.031 29.656 -13.695 1 94.5 45 LEU B C 1
ATOM 4467 O O . LEU B 1 45 ? -13.227 28.766 -13.977 1 94.5 45 LEU B O 1
ATOM 4471 N N . GLU B 1 46 ? -14.805 30.188 -14.609 1 93.81 46 GLU B N 1
ATOM 4472 C CA . GLU B 1 46 ? -14.742 29.797 -16.016 1 93.81 46 GLU B CA 1
ATOM 4473 C C . GLU B 1 46 ? -13.367 30.125 -16.609 1 93.81 46 GLU B C 1
ATOM 4475 O O . GLU B 1 46 ? -12.961 29.5 -17.594 1 93.81 46 GLU B O 1
ATOM 4480 N N . ALA B 1 47 ? -12.727 31.047 -16 1 95.5 47 ALA B N 1
ATOM 4481 C CA . ALA B 1 47 ? -11.398 31.422 -16.469 1 95.5 47 ALA B CA 1
ATOM 4482 C C . ALA B 1 47 ? -10.375 30.328 -16.172 1 95.5 47 ALA B C 1
ATOM 4484 O O . ALA B 1 47 ? -9.273 30.328 -16.734 1 95.5 47 ALA B O 1
ATOM 4485 N N . PHE B 1 48 ? -10.703 29.359 -15.391 1 97.56 48 PHE B N 1
ATOM 4486 C CA . PHE B 1 48 ? -9.812 28.281 -14.984 1 97.56 48 PHE B CA 1
ATOM 4487 C C . PHE B 1 48 ? -10.305 26.938 -15.516 1 97.56 48 PHE B C 1
ATOM 4489 O O . PHE B 1 48 ? -11.242 26.344 -14.969 1 97.56 48 PHE B O 1
ATOM 4496 N N . PRO B 1 49 ? -9.594 26.438 -16.531 1 96.38 49 PRO B N 1
ATOM 4497 C CA . PRO B 1 49 ? -9.984 25.125 -17.016 1 96.38 49 PRO B CA 1
ATOM 4498 C C . PRO B 1 49 ? -9.812 24.016 -15.977 1 96.38 49 PRO B C 1
ATOM 4500 O O . PRO B 1 49 ? -8.938 24.125 -15.109 1 96.38 49 PRO B O 1
ATOM 4503 N N . GLY B 1 50 ? -10.641 23.016 -16 1 95.5 50 GLY B N 1
ATOM 4504 C CA . GLY B 1 50 ? -10.578 21.906 -15.062 1 95.5 50 GLY B CA 1
ATOM 4505 C C . GLY B 1 50 ? -11.383 20.703 -15.508 1 95.5 50 GLY B C 1
ATOM 4506 O O . GLY B 1 50 ? -11.953 20.703 -16.594 1 95.5 50 GLY B O 1
ATOM 4507 N N . PRO B 1 51 ? -11.289 19.688 -14.719 1 93.25 51 PRO B N 1
ATOM 4508 C CA . PRO B 1 51 ? -12.047 18.484 -15.062 1 93.25 51 PRO B CA 1
ATOM 4509 C C . PRO B 1 51 ? -13.555 18.719 -15.078 1 93.25 51 PRO B C 1
ATOM 4511 O O . PRO B 1 51 ? -14.07 19.516 -14.289 1 93.25 51 PRO B O 1
ATOM 4514 N N . PRO B 1 52 ? -14.156 18 -15.969 1 91.31 52 PRO B N 1
ATOM 4515 C CA . PRO B 1 52 ? -15.609 18.172 -16 1 91.31 52 PRO B CA 1
ATOM 4516 C C . PRO B 1 52 ? -16.281 17.719 -14.711 1 91.31 52 PRO B C 1
ATOM 4518 O O . PRO B 1 52 ? -15.875 16.719 -14.102 1 91.31 52 PRO B O 1
ATOM 4521 N N . LYS B 1 53 ? -17.266 18.453 -14.328 1 88.44 53 LYS B N 1
ATOM 4522 C CA . LYS B 1 53 ? -17.953 18.141 -13.086 1 88.44 53 LYS B CA 1
ATOM 4523 C C . LYS B 1 53 ? -19.281 17.438 -13.352 1 88.44 53 LYS B C 1
ATOM 4525 O O . LYS B 1 53 ? -19.922 17.688 -14.367 1 88.44 53 LYS B O 1
ATOM 4530 N N . HIS B 1 54 ? -19.625 16.578 -12.484 1 88.19 54 HIS B N 1
ATOM 4531 C CA . HIS B 1 54 ? -20.969 16.016 -12.492 1 88.19 54 HIS B CA 1
ATOM 4532 C C . HIS B 1 54 ? -21.984 17.016 -11.945 1 88.19 54 HIS B C 1
ATOM 4534 O O . HIS B 1 54 ? -21.688 17.75 -10.992 1 88.19 54 HIS B O 1
ATOM 4540 N N . TRP B 1 55 ? -23.203 17.031 -12.43 1 85.75 55 TRP B N 1
ATOM 4541 C CA . TRP B 1 55 ? -24.188 18.047 -12.109 1 85.75 55 TRP B CA 1
ATOM 4542 C C . TRP B 1 55 ? -24.641 17.953 -10.656 1 85.75 55 TRP B C 1
ATOM 4544 O O . TRP B 1 55 ? -24.953 18.969 -10.023 1 85.75 55 TRP B O 1
ATOM 4554 N N . LEU B 1 56 ? -24.562 16.797 -10.102 1 83.56 56 LEU B N 1
ATOM 4555 C CA . LEU B 1 56 ? -25.078 16.594 -8.75 1 83.56 56 LEU B CA 1
ATOM 4556 C C . LEU B 1 56 ? -23.938 16.375 -7.758 1 83.56 56 LEU B C 1
ATOM 4558 O O . LEU B 1 56 ? -23.953 16.938 -6.66 1 83.56 56 LEU B O 1
ATOM 4562 N N . TYR B 1 57 ? -22.938 15.672 -8.133 1 82.75 57 TYR B N 1
ATOM 4563 C CA . TYR B 1 57 ? -21.922 15.227 -7.191 1 82.75 57 TYR B CA 1
ATOM 4564 C C . TYR B 1 57 ? -20.656 16.062 -7.328 1 82.75 57 TYR B C 1
ATOM 4566 O O . TYR B 1 57 ? -19.781 16.016 -6.469 1 82.75 57 TYR B O 1
ATOM 4574 N N . GLY B 1 58 ? -20.672 16.969 -8.359 1 88.69 58 GLY B N 1
ATOM 4575 C CA . GLY B 1 58 ? -19.422 17.641 -8.656 1 88.69 58 GLY B CA 1
ATOM 4576 C C . GLY B 1 58 ? -18.281 16.688 -8.977 1 88.69 58 GLY B C 1
ATOM 4577 O O . GLY B 1 58 ? -18.406 15.859 -9.883 1 88.69 58 GLY B O 1
ATOM 4578 N N . HIS B 1 59 ? -17.297 16.688 -8.18 1 87.81 59 HIS B N 1
ATOM 4579 C CA . HIS B 1 59 ? -16.156 15.812 -8.43 1 87.81 59 HIS B CA 1
ATOM 4580 C C . HIS B 1 59 ? -16.016 14.773 -7.328 1 87.81 59 HIS B C 1
ATOM 4582 O O . HIS B 1 59 ? -15.016 14.039 -7.281 1 87.81 59 HIS B O 1
ATOM 4588 N N . ASN B 1 60 ? -16.891 14.633 -6.371 1 81.19 60 ASN B N 1
ATOM 4589 C CA . ASN B 1 60 ? -16.781 13.781 -5.195 1 81.19 60 ASN B CA 1
ATOM 4590 C C . ASN B 1 60 ? -16.75 12.297 -5.574 1 81.19 60 ASN B C 1
ATOM 4592 O O . ASN B 1 60 ? -16.125 11.492 -4.875 1 81.19 60 ASN B O 1
ATOM 4596 N N . HIS B 1 61 ? -17.375 12.008 -6.59 1 75.94 61 HIS B N 1
ATOM 4597 C CA . HIS B 1 61 ? -17.438 10.609 -7 1 75.94 61 HIS B CA 1
ATOM 4598 C C . HIS B 1 61 ? -16.109 10.141 -7.594 1 75.94 61 HIS B C 1
ATOM 4600 O O . HIS B 1 61 ? -15.859 8.938 -7.684 1 75.94 61 HIS B O 1
ATOM 4606 N N . LEU B 1 62 ? -15.367 11.031 -7.938 1 73.25 62 LEU B N 1
ATOM 4607 C CA . LEU B 1 62 ? -14.102 10.695 -8.578 1 73.25 62 LEU B CA 1
ATOM 4608 C C . LEU B 1 62 ? -12.984 10.539 -7.547 1 73.25 62 LEU B C 1
ATOM 4610 O O . LEU B 1 62 ? -11.898 10.062 -7.867 1 73.25 62 LEU B O 1
ATOM 4614 N N . LEU B 1 63 ? -13.359 10.844 -6.324 1 71.31 63 LEU B N 1
ATOM 4615 C CA . LEU B 1 63 ? -12.266 10.984 -5.363 1 71.31 63 LEU B CA 1
ATOM 4616 C C . LEU B 1 63 ? -12.516 10.133 -4.125 1 71.31 63 LEU B C 1
ATOM 4618 O O . LEU B 1 63 ? -13.648 10.062 -3.631 1 71.31 63 LEU B O 1
ATOM 4622 N N . ASN B 1 64 ? -11.656 9.227 -3.883 1 72 64 ASN B N 1
ATOM 4623 C CA . ASN B 1 64 ? -11.617 8.578 -2.578 1 72 64 ASN B CA 1
ATOM 4624 C C . ASN B 1 64 ? -10.297 8.828 -1.861 1 72 64 ASN B C 1
ATOM 4626 O O . ASN B 1 64 ? -9.375 9.414 -2.436 1 72 64 ASN B O 1
ATOM 4630 N N . THR B 1 65 ? -10.234 8.523 -0.621 1 71.62 65 THR B N 1
ATOM 4631 C CA . THR B 1 65 ? -9.141 8.906 0.264 1 71.62 65 THR B CA 1
ATOM 4632 C C . THR B 1 65 ? -7.816 8.336 -0.246 1 71.62 65 THR B C 1
ATOM 4634 O O . THR B 1 65 ? -6.754 8.922 -0.01 1 71.62 65 THR B O 1
ATOM 4637 N N . THR B 1 66 ? -7.91 7.34 -0.962 1 71.12 66 THR B N 1
ATOM 4638 C CA . THR B 1 66 ? -6.676 6.695 -1.396 1 71.12 66 THR B CA 1
ATOM 4639 C C . THR B 1 66 ? -6.234 7.23 -2.756 1 71.12 66 THR B C 1
ATOM 4641 O O . THR B 1 66 ? -5.043 7.23 -3.072 1 71.12 66 THR B O 1
ATOM 4644 N N . LYS B 1 67 ? -7.188 7.836 -3.506 1 79.69 67 LYS B N 1
ATOM 4645 C CA . LYS B 1 67 ? -6.867 8.211 -4.883 1 79.69 67 LYS B CA 1
ATOM 4646 C C . LYS B 1 67 ? -6.77 9.727 -5.035 1 79.69 67 LYS B C 1
ATOM 4648 O O . LYS B 1 67 ? -6.203 10.219 -6.012 1 79.69 67 LYS B O 1
ATOM 4653 N N . ILE B 1 68 ? -7.188 10.391 -4.016 1 86.62 68 ILE B N 1
ATOM 4654 C CA . ILE B 1 68 ? -7.371 11.828 -4.152 1 86.62 68 ILE B CA 1
ATOM 4655 C C . ILE B 1 68 ? -6.016 12.5 -4.387 1 86.62 68 ILE B C 1
ATOM 4657 O O . ILE B 1 68 ? -5.898 13.398 -5.223 1 86.62 68 ILE B O 1
ATOM 4661 N N . LEU B 1 69 ? -5.023 12.109 -3.701 1 91.75 69 LEU B N 1
ATOM 4662 C CA . LEU B 1 69 ? -3.715 12.75 -3.797 1 91.75 69 LEU B CA 1
ATOM 4663 C C . LEU B 1 69 ? -3.145 12.609 -5.203 1 91.75 69 LEU B C 1
ATOM 4665 O O . LEU B 1 69 ? -2.771 13.609 -5.828 1 91.75 69 LEU B O 1
ATOM 4669 N N . ASN B 1 70 ? -3.203 11.43 -5.676 1 88.12 70 ASN B N 1
ATOM 4670 C CA . ASN B 1 70 ? -2.67 11.18 -7.012 1 88.12 70 ASN B CA 1
ATOM 4671 C C . ASN B 1 70 ? -3.529 11.836 -8.094 1 88.12 70 ASN B C 1
ATOM 4673 O O . ASN B 1 70 ? -3.014 12.266 -9.125 1 88.12 70 ASN B O 1
ATOM 4677 N N . GLN B 1 71 ? -4.785 11.82 -7.875 1 90.38 71 GLN B N 1
ATOM 4678 C CA . GLN B 1 71 ? -5.695 12.445 -8.828 1 90.38 71 GLN B CA 1
ATOM 4679 C C . GLN B 1 71 ? -5.453 13.945 -8.93 1 90.38 71 GLN B C 1
ATOM 4681 O O . GLN B 1 71 ? -5.488 14.516 -10.023 1 90.38 71 GLN B O 1
ATOM 4686 N N . ILE B 1 72 ? -5.23 14.562 -7.832 1 94.19 72 ILE B N 1
ATOM 4687 C CA . ILE B 1 72 ? -4.977 15.992 -7.812 1 94.19 72 ILE B CA 1
ATOM 4688 C C . ILE B 1 72 ? -3.676 16.297 -8.555 1 94.19 72 ILE B C 1
ATOM 4690 O O . ILE B 1 72 ? -3.605 17.266 -9.32 1 94.19 72 ILE B O 1
ATOM 4694 N N . VAL B 1 73 ? -2.689 15.484 -8.328 1 93.31 73 VAL B N 1
ATOM 4695 C CA . VAL B 1 73 ? -1.418 15.664 -9.016 1 93.31 73 VAL B CA 1
ATOM 4696 C 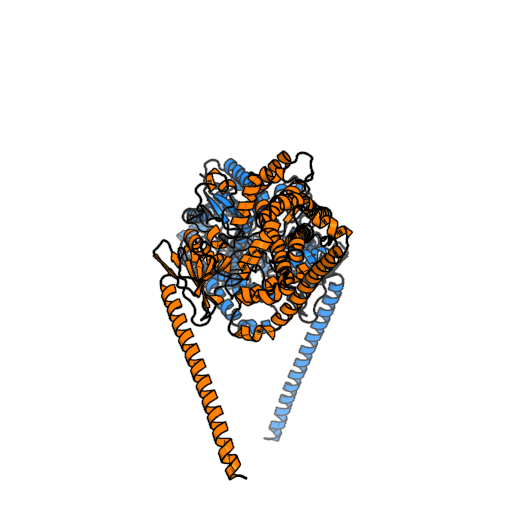C . VAL B 1 73 ? -1.618 15.484 -10.523 1 93.31 73 VAL B C 1
ATOM 4698 O O . VAL B 1 73 ? -1.091 16.266 -11.32 1 93.31 73 VAL B O 1
ATOM 4701 N N . SER B 1 74 ? -2.422 14.484 -10.898 1 90.88 74 SER B N 1
ATOM 4702 C CA . SER B 1 74 ? -2.707 14.227 -12.312 1 90.88 74 SER B CA 1
ATOM 4703 C C . SER B 1 74 ? -3.441 15.406 -12.945 1 90.88 74 SER B C 1
ATOM 4705 O O . SER B 1 74 ? -3.102 15.828 -14.055 1 90.88 74 SER B O 1
ATOM 4707 N N . TRP B 1 75 ? -4.445 15.883 -12.273 1 94.88 75 TRP B N 1
ATOM 4708 C CA . TRP B 1 75 ? -5.168 17.062 -12.758 1 94.88 75 TRP B CA 1
ATOM 4709 C C . TRP B 1 75 ? -4.238 18.266 -12.875 1 94.88 75 TRP B C 1
ATOM 4711 O O . TRP B 1 75 ? -4.383 19.078 -13.781 1 94.88 75 TRP B O 1
ATOM 4721 N N . GLY B 1 76 ? -3.363 18.375 -11.906 1 95.25 76 GLY B N 1
ATOM 4722 C CA . GLY B 1 76 ? -2.393 19.453 -11.961 1 95.25 76 GLY B CA 1
ATOM 4723 C C . GLY B 1 76 ? -1.532 19.406 -13.211 1 95.25 76 GLY B C 1
ATOM 4724 O O . GLY B 1 76 ? -1.175 20.453 -13.766 1 95.25 76 GLY B O 1
ATOM 4725 N N . GLU B 1 77 ? -1.198 18.281 -13.633 1 92.5 77 GLU B N 1
ATOM 4726 C CA . GLU B 1 77 ? -0.409 18.125 -14.852 1 92.5 77 GLU B CA 1
ATOM 4727 C C . GLU B 1 77 ? -1.223 18.5 -16.094 1 92.5 77 GLU B C 1
ATOM 4729 O O . GLU B 1 77 ? -0.678 19.031 -17.062 1 92.5 77 GLU B O 1
ATOM 4734 N N . GLU B 1 78 ? -2.49 18.25 -16.062 1 94.69 78 GLU B N 1
ATOM 4735 C CA . GLU B 1 78 ? -3.377 18.516 -17.203 1 94.69 78 GLU B CA 1
ATOM 4736 C C . GLU B 1 78 ? -3.789 19.984 -17.234 1 94.69 78 GLU B C 1
ATOM 4738 O O . GLU B 1 78 ? -3.959 20.547 -18.328 1 94.69 78 GLU B O 1
ATOM 4743 N N . TYR B 1 79 ? -3.992 20.531 -16.062 1 96.94 79 TYR B N 1
ATOM 4744 C CA . TYR B 1 79 ? -4.461 21.906 -15.922 1 96.94 79 TYR B CA 1
ATOM 4745 C C . TYR B 1 79 ? -3.449 22.766 -15.164 1 96.94 79 TYR B C 1
ATOM 4747 O O . TYR B 1 79 ? -3.457 22.797 -13.93 1 96.94 79 TYR B O 1
ATOM 4755 N N . PRO B 1 80 ? -2.773 23.531 -15.852 1 95.5 80 PRO B N 1
ATOM 4756 C CA . PRO B 1 80 ? -1.653 24.25 -15.227 1 95.5 80 PRO B CA 1
ATOM 4757 C C . PRO B 1 80 ? -2.107 25.297 -14.211 1 95.5 80 PRO B C 1
ATOM 4759 O O . PRO B 1 80 ? -3.145 25.938 -14.406 1 95.5 80 PRO B O 1
ATOM 4762 N N . TYR B 1 81 ? -1.367 25.5 -13.109 1 97.38 81 TYR B N 1
ATOM 4763 C CA . TYR B 1 81 ? -1.452 26.531 -12.078 1 97.38 81 TYR B CA 1
ATOM 4764 C C . TYR B 1 81 ? -2.58 26.219 -11.094 1 97.38 81 TYR B C 1
ATOM 4766 O O . TYR B 1 81 ? -2.363 26.188 -9.883 1 97.38 81 TYR B O 1
ATOM 4774 N N . ALA B 1 82 ? -3.785 26.062 -11.656 1 98.19 82 ALA B N 1
ATOM 4775 C CA . ALA B 1 82 ? -4.945 25.844 -10.797 1 98.19 82 ALA B CA 1
ATOM 4776 C C . ALA B 1 82 ? -6.113 25.266 -11.586 1 98.19 82 ALA B C 1
ATOM 4778 O O . ALA B 1 82 ? -6.156 25.375 -12.812 1 98.19 82 ALA B O 1
ATOM 4779 N N . PHE B 1 83 ? -7 24.609 -10.883 1 97.88 83 PHE B N 1
ATOM 4780 C CA . PHE B 1 83 ? -8.227 24.094 -11.484 1 97.88 83 PHE B CA 1
ATOM 4781 C C . PHE B 1 83 ? -9.359 24.062 -10.469 1 97.88 83 PHE B C 1
ATOM 4783 O O . PHE B 1 83 ? -9.117 23.953 -9.266 1 97.88 83 PHE B O 1
ATOM 4790 N N . PRO B 1 84 ? -10.57 24.234 -10.922 1 96.19 84 PRO B N 1
ATOM 4791 C CA . PRO B 1 84 ? -11.695 24.219 -9.992 1 96.19 84 PRO B CA 1
ATOM 4792 C C . PRO B 1 84 ? -12.07 22.797 -9.547 1 96.19 84 PRO B C 1
ATOM 4794 O O . PRO B 1 84 ? -12 21.859 -10.344 1 96.19 84 PRO B O 1
ATOM 4797 N N . ARG B 1 85 ? -12.344 22.672 -8.359 1 92.88 85 ARG B N 1
ATOM 4798 C CA . ARG B 1 85 ? -12.914 21.453 -7.785 1 92.88 85 ARG B CA 1
ATOM 4799 C C . ARG B 1 85 ? -14.258 21.734 -7.117 1 92.88 85 ARG B C 1
ATOM 4801 O O . ARG B 1 85 ? -14.367 22.656 -6.301 1 92.88 85 ARG B O 1
ATOM 4808 N N . TRP B 1 86 ? -15.227 20.922 -7.473 1 89.19 86 TRP B N 1
ATOM 4809 C CA . TRP B 1 86 ? -16.578 21.125 -6.941 1 89.19 86 TRP B CA 1
ATOM 4810 C C . TRP B 1 86 ? -16.922 20.031 -5.938 1 89.19 86 TRP B C 1
ATOM 4812 O O . TRP B 1 86 ? -16.891 18.844 -6.266 1 89.19 86 TRP B O 1
ATOM 4822 N N . LEU B 1 87 ? -17.156 20.469 -4.73 1 85.88 87 LEU B N 1
ATOM 4823 C CA . LEU B 1 87 ? -17.734 19.578 -3.734 1 85.88 87 LEU B CA 1
ATOM 4824 C C . LEU B 1 87 ? -19.266 19.625 -3.797 1 85.88 87 LEU B C 1
ATOM 4826 O O . LEU B 1 87 ? -19.891 20.453 -3.146 1 85.88 87 LEU B O 1
ATOM 4830 N N . GLY B 1 88 ? -19.812 18.656 -4.441 1 80.06 88 GLY B N 1
ATOM 4831 C CA . GLY B 1 88 ? -21.219 18.75 -4.742 1 80.06 88 GLY B CA 1
ATOM 4832 C C . GLY B 1 88 ? -21.547 19.812 -5.766 1 80.06 88 GLY B C 1
ATOM 4833 O O . GLY B 1 88 ? -20.656 20.328 -6.445 1 80.06 88 GLY B O 1
ATOM 4834 N N . PRO B 1 89 ? -22.781 20.172 -5.844 1 79.31 89 PRO B N 1
ATOM 4835 C CA . PRO B 1 89 ? -23.203 21.109 -6.887 1 79.31 89 PRO B CA 1
ATOM 4836 C C . PRO B 1 89 ? -23.031 22.562 -6.461 1 79.31 89 PRO B C 1
ATOM 4838 O O . PRO B 1 89 ? -23.062 23.469 -7.305 1 79.31 89 PRO B O 1
ATOM 4841 N N . VAL B 1 90 ? -22.719 22.812 -5.191 1 78.75 90 VAL B N 1
ATOM 4842 C CA . VAL B 1 90 ? -22.891 24.203 -4.766 1 78.75 90 VAL B CA 1
ATOM 4843 C C . VAL B 1 90 ? -21.578 24.75 -4.215 1 78.75 90 VAL B C 1
ATOM 4845 O O . VAL B 1 90 ? -21.391 25.969 -4.125 1 78.75 90 VAL B O 1
ATOM 4848 N N . LEU B 1 91 ? -20.656 23.906 -3.926 1 84.44 91 LEU B N 1
ATOM 4849 C CA . LEU B 1 91 ? -19.469 24.375 -3.23 1 84.44 91 LEU B CA 1
ATOM 4850 C C . LEU B 1 91 ? -18.234 24.219 -4.105 1 84.44 91 LEU B C 1
ATOM 4852 O O . LEU B 1 91 ? -17.547 23.203 -4.031 1 84.44 91 LEU B O 1
ATOM 4856 N N . PRO B 1 92 ? -17.875 25.266 -4.828 1 89.5 92 PRO B N 1
ATOM 4857 C CA . PRO B 1 92 ? -16.641 25.219 -5.625 1 89.5 92 PRO B CA 1
ATOM 4858 C C . PRO B 1 92 ? -15.422 25.734 -4.855 1 89.5 92 PRO B C 1
ATOM 4860 O O . PRO B 1 92 ? -15.555 26.531 -3.934 1 89.5 92 PRO B O 1
ATOM 4863 N N . SER B 1 93 ? -14.305 25.219 -5.156 1 92.75 93 SER B N 1
ATOM 4864 C CA . SER B 1 93 ? -13.008 25.688 -4.668 1 92.75 93 SER B CA 1
ATOM 4865 C C . SER B 1 93 ? -11.953 25.641 -5.77 1 92.75 93 SER B C 1
ATOM 4867 O O . SER B 1 93 ? -12.008 24.781 -6.648 1 92.75 93 SER B O 1
ATOM 4869 N N . LEU B 1 94 ? -11.18 26.672 -5.789 1 96.88 94 LEU B N 1
ATOM 4870 C CA . LEU B 1 94 ? -10.062 26.625 -6.723 1 96.88 94 LEU B CA 1
ATOM 4871 C C . LEU B 1 94 ? -8.844 25.953 -6.094 1 96.88 94 LEU B C 1
ATOM 4873 O O . LEU B 1 94 ? -8.336 26.406 -5.07 1 96.88 94 LEU B O 1
ATOM 4877 N N . VAL B 1 95 ? -8.391 24.859 -6.688 1 97.56 95 VAL B N 1
ATOM 4878 C CA . VAL B 1 95 ? -7.215 24.141 -6.215 1 97.56 95 VAL B CA 1
ATOM 4879 C C . VAL B 1 95 ? -5.961 24.703 -6.871 1 97.56 95 VAL B C 1
ATOM 4881 O O . VAL B 1 95 ? -5.809 24.656 -8.094 1 97.56 95 VAL B O 1
ATOM 4884 N N . ILE B 1 96 ? -5.141 25.281 -6.051 1 98.31 96 ILE B N 1
ATOM 4885 C CA . ILE B 1 96 ? -3.904 25.891 -6.52 1 98.31 96 ILE B CA 1
ATOM 4886 C C . ILE B 1 96 ? -2.736 24.922 -6.32 1 98.31 96 ILE B C 1
ATOM 4888 O O . ILE B 1 96 ? -2.561 24.375 -5.23 1 98.31 96 ILE B O 1
ATOM 4892 N N . HIS B 1 97 ? -1.927 24.703 -7.41 1 98.38 97 HIS B N 1
ATOM 4893 C CA . HIS B 1 97 ? -0.813 23.766 -7.305 1 98.38 97 HIS B CA 1
ATOM 4894 C C . HIS B 1 97 ? 0.449 24.344 -7.938 1 98.38 97 HIS B C 1
ATOM 4896 O O . HIS B 1 97 ? 1.292 23.594 -8.438 1 98.38 97 HIS B O 1
ATOM 4902 N N . HIS B 1 98 ? 0.578 25.672 -7.996 1 98.38 98 HIS B N 1
ATOM 4903 C CA . HIS B 1 98 ? 1.755 26.359 -8.516 1 98.38 98 HIS B CA 1
ATOM 4904 C C . HIS B 1 98 ? 2.221 27.438 -7.555 1 98.38 98 HIS B C 1
ATOM 4906 O O . HIS B 1 98 ? 1.402 28.172 -6.988 1 98.38 98 HIS B O 1
ATOM 4912 N N . PRO B 1 99 ? 3.58 27.578 -7.43 1 98.06 99 PRO B N 1
ATOM 4913 C CA . PRO B 1 99 ? 4.117 28.516 -6.441 1 98.06 99 PRO B CA 1
ATOM 4914 C C . PRO B 1 99 ? 3.713 29.969 -6.723 1 98.06 99 PRO B C 1
ATOM 4916 O O . PRO B 1 99 ? 3.465 30.734 -5.789 1 98.06 99 PRO B O 1
ATOM 4919 N N . GLU B 1 100 ? 3.621 30.344 -7.949 1 97.69 100 GLU B N 1
ATOM 4920 C CA . GLU B 1 100 ? 3.264 31.719 -8.289 1 97.69 100 GLU B CA 1
ATOM 4921 C C . GLU B 1 100 ? 1.859 32.062 -7.797 1 97.69 100 GLU B C 1
ATOM 4923 O O . GLU B 1 100 ? 1.619 33.156 -7.301 1 97.69 100 GLU B O 1
ATOM 4928 N N . TYR B 1 101 ? 0.969 31.188 -8 1 98.12 101 TYR B N 1
ATOM 4929 C CA . TYR B 1 101 ? -0.397 31.391 -7.531 1 98.12 101 TYR B CA 1
ATOM 4930 C C . TYR B 1 101 ? -0.463 31.328 -6.008 1 98.12 101 TYR B C 1
ATOM 4932 O O . TYR B 1 101 ? -1.173 32.125 -5.383 1 98.12 101 TYR B O 1
ATOM 4940 N N . ALA B 1 102 ? 0.235 30.359 -5.469 1 98.31 102 ALA B N 1
ATOM 4941 C CA . ALA B 1 102 ? 0.264 30.234 -4.012 1 98.31 102 ALA B CA 1
ATOM 4942 C C . ALA B 1 102 ? 0.755 31.531 -3.365 1 98.31 102 ALA B C 1
ATOM 4944 O O . ALA B 1 102 ? 0.223 31.953 -2.34 1 98.31 102 ALA B O 1
ATOM 4945 N N . LYS B 1 103 ? 1.776 32.125 -3.934 1 97.94 103 LYS B N 1
ATOM 4946 C CA . LYS B 1 103 ? 2.33 33.375 -3.436 1 97.94 103 LYS B CA 1
ATOM 4947 C C . LYS B 1 103 ? 1.261 34.469 -3.381 1 97.94 103 LYS B C 1
ATOM 4949 O O . LYS B 1 103 ? 1.194 35.219 -2.416 1 97.94 103 LYS B O 1
ATOM 4954 N N . SER B 1 104 ? 0.42 34.531 -4.379 1 96.88 104 SER B N 1
ATOM 4955 C CA . SER B 1 104 ? -0.657 35.5 -4.43 1 96.88 104 SER B CA 1
ATOM 4956 C C . SER B 1 104 ? -1.661 35.281 -3.305 1 96.88 104 SER B C 1
ATOM 4958 O O . SER B 1 104 ? -2.146 36.25 -2.703 1 96.88 104 SER B O 1
ATOM 4960 N N . ILE B 1 105 ? -1.937 34.062 -3.041 1 97.06 105 ILE B N 1
ATOM 4961 C CA . ILE B 1 105 ? -2.934 33.719 -2.033 1 97.06 105 ILE B CA 1
ATOM 4962 C C . ILE B 1 105 ? -2.365 33.969 -0.639 1 97.06 105 ILE B C 1
ATOM 4964 O O . ILE B 1 105 ? -3.031 34.562 0.207 1 97.06 105 ILE B O 1
ATOM 4968 N N . PHE B 1 106 ? -1.136 33.562 -0.418 1 96.75 106 PHE B N 1
ATOM 4969 C CA . PHE B 1 106 ? -0.53 33.656 0.905 1 96.75 106 PHE B CA 1
ATOM 4970 C C . PHE B 1 106 ? -0.11 35.094 1.21 1 96.75 106 PHE B C 1
ATOM 4972 O O . PHE B 1 106 ? 0.191 35.406 2.359 1 96.75 106 PHE B O 1
ATOM 4979 N N . GLY B 1 107 ? -0.083 35.906 0.233 1 93.25 107 GLY B N 1
ATOM 4980 C CA . GLY B 1 107 ? 0.216 37.312 0.427 1 93.25 107 GLY B CA 1
ATOM 4981 C C . GLY B 1 107 ? -0.904 38.062 1.112 1 93.25 107 GLY B C 1
ATOM 4982 O O . GLY B 1 107 ? -0.692 39.156 1.628 1 93.25 107 GLY B O 1
ATOM 4983 N N . GLN B 1 108 ? -2.037 37.438 1.164 1 90.19 108 GLN B N 1
ATOM 4984 C CA . GLN B 1 108 ? -3.184 38.031 1.851 1 90.19 108 GLN B CA 1
ATOM 4985 C C . GLN B 1 108 ? -3.373 37.406 3.232 1 90.19 108 GLN B C 1
ATOM 4987 O O . GLN B 1 108 ? -2.725 36.406 3.568 1 90.19 108 GLN B O 1
ATOM 4992 N N . THR B 1 109 ? -4.176 38.094 4.035 1 87.25 109 THR B N 1
ATOM 4993 C CA . THR B 1 109 ? -4.438 37.594 5.383 1 87.25 109 THR B CA 1
ATOM 4994 C C . THR B 1 109 ? -5.852 37.031 5.484 1 87.25 109 THR B C 1
ATOM 4996 O O . THR B 1 109 ? -6.586 37.344 6.426 1 87.25 109 THR B O 1
ATOM 4999 N N . ASP B 1 110 ? -6.145 36.219 4.586 1 88.75 110 ASP B N 1
ATOM 5000 C CA . ASP B 1 110 ? -7.488 35.656 4.496 1 88.75 110 ASP B CA 1
ATOM 5001 C C . ASP B 1 110 ? -7.711 34.625 5.582 1 88.75 110 ASP B C 1
ATOM 5003 O O . ASP B 1 110 ? -6.758 34 6.066 1 88.75 110 ASP B O 1
ATOM 5007 N N . SER B 1 111 ? -8.938 34.469 5.891 1 87.88 111 SER B N 1
ATOM 5008 C CA . SER B 1 111 ? -9.328 33.438 6.852 1 87.88 111 SER B CA 1
ATOM 5009 C C . SER B 1 111 ? -9.375 32.062 6.203 1 87.88 111 SER B C 1
ATOM 5011 O O . SER B 1 111 ? -9.328 31.953 4.977 1 87.88 111 SER B O 1
ATOM 5013 N N . LYS B 1 112 ? -9.422 31.062 7.113 1 91 112 LYS B N 1
ATOM 5014 C CA . LYS B 1 112 ? -9.641 29.703 6.625 1 91 112 LYS B CA 1
ATOM 5015 C C . LYS B 1 112 ? -11.086 29.516 6.16 1 91 112 LYS B C 1
ATOM 5017 O O . LYS B 1 112 ? -11.992 30.203 6.652 1 91 112 LYS B O 1
ATOM 5022 N N . SER B 1 113 ? -11.227 28.656 5.234 1 88.62 113 SER B N 1
ATOM 5023 C CA . SER B 1 113 ? -12.578 28.375 4.746 1 88.62 113 SER B CA 1
ATOM 5024 C C . SER B 1 113 ? -13.414 27.672 5.809 1 88.62 113 SER B C 1
ATOM 5026 O O . SER B 1 113 ? -12.883 26.922 6.625 1 88.62 113 SER B O 1
ATOM 5028 N N . ASP B 1 114 ? -14.688 27.984 5.758 1 83.88 114 ASP B N 1
ATOM 5029 C CA . ASP B 1 114 ? -15.594 27.312 6.688 1 83.88 114 ASP B CA 1
ATOM 5030 C C . ASP B 1 114 ? -15.547 25.797 6.496 1 83.88 114 ASP B C 1
ATOM 5032 O O . ASP B 1 114 ? -15.273 25.047 7.438 1 83.88 114 ASP B O 1
ATOM 5036 N N . VAL B 1 115 ? -15.852 25.484 5.301 1 81.69 115 VAL B N 1
ATOM 5037 C CA . VAL B 1 115 ? -15.656 24.078 4.961 1 81.69 115 VAL B CA 1
ATOM 5038 C C . VAL B 1 115 ? -14.266 23.875 4.363 1 81.69 115 VAL B C 1
ATOM 5040 O O . VAL B 1 115 ? -13.898 24.547 3.391 1 81.69 115 VAL B O 1
ATOM 5043 N N . PRO B 1 116 ? -13.461 23.094 5.137 1 83.94 116 PRO B N 1
ATOM 5044 C CA . PRO B 1 116 ? -13.828 22 6.027 1 83.94 116 PRO B CA 1
ATOM 5045 C C . PRO B 1 116 ? -13.609 22.328 7.5 1 83.94 116 PRO B C 1
ATOM 5047 O O . PRO B 1 116 ? -13.953 21.531 8.375 1 83.94 116 PRO B O 1
ATOM 5050 N N . TYR B 1 117 ? -13.25 23.453 7.844 1 89.12 117 TYR B N 1
ATOM 5051 C CA . TYR B 1 117 ? -12.727 23.703 9.18 1 89.12 117 TYR B CA 1
ATOM 5052 C C . TYR B 1 117 ? -13.852 23.766 10.203 1 89.12 117 TYR B C 1
ATOM 5054 O O . TYR B 1 117 ? -13.633 23.547 11.398 1 89.12 117 TYR B O 1
ATOM 5062 N N . LYS B 1 118 ? -14.984 24.047 9.75 1 90.38 118 LYS B N 1
ATOM 5063 C CA . LYS B 1 118 ? -16.109 24.109 10.68 1 90.38 118 LYS B CA 1
ATOM 5064 C C . LYS B 1 118 ? -16.328 22.766 11.359 1 90.38 118 LYS B C 1
ATOM 5066 O O . LYS B 1 118 ? -16.828 22.703 12.492 1 90.38 118 LYS B O 1
ATOM 5071 N N . PHE B 1 119 ? -15.945 21.719 10.695 1 92.81 119 PHE B N 1
ATOM 5072 C CA . PHE B 1 119 ? -16.156 20.375 11.227 1 92.81 119 PHE B CA 1
ATOM 5073 C C . PHE B 1 119 ? -15.195 20.109 12.383 1 92.81 119 PHE B C 1
ATOM 5075 O O . PHE B 1 119 ? -15.406 19.172 13.156 1 92.81 119 PHE B O 1
ATOM 5082 N N . LEU B 1 120 ? -14.148 20.906 12.531 1 94.44 120 LEU B N 1
ATOM 5083 C CA . LEU B 1 120 ? -13.164 20.734 13.586 1 94.44 120 LEU B CA 1
ATOM 5084 C C . LEU B 1 120 ? -13.578 21.484 14.852 1 94.44 120 LEU B C 1
ATOM 5086 O O . LEU B 1 120 ? -13.07 21.203 15.938 1 94.44 120 LEU B O 1
ATOM 5090 N N . VAL B 1 121 ? -14.438 22.391 14.734 1 94.12 121 VAL B N 1
ATOM 5091 C CA . VAL B 1 121 ? -14.742 23.359 15.789 1 94.12 121 VAL B CA 1
ATOM 5092 C C . VAL B 1 121 ? -15.25 22.625 17.031 1 94.12 121 VAL B C 1
ATOM 5094 O O . VAL B 1 121 ? -14.859 22.953 18.156 1 94.12 121 VAL B O 1
ATOM 5097 N N . PRO B 1 122 ? -16.141 21.625 16.828 1 94.62 122 PRO B N 1
ATOM 5098 C CA . PRO B 1 122 ? -16.594 20.922 18.031 1 94.62 122 PRO B CA 1
ATOM 5099 C C . PRO B 1 122 ? -15.445 20.25 18.781 1 94.62 122 PRO B C 1
ATOM 5101 O O . PRO B 1 122 ? -15.539 20.031 19.984 1 94.62 122 PRO B O 1
ATOM 5104 N N . TRP B 1 123 ? -14.422 19.984 18.094 1 95.75 123 TRP B N 1
ATOM 5105 C CA . TRP B 1 123 ? -13.258 19.297 18.656 1 95.75 123 TRP B CA 1
ATOM 5106 C C . TRP B 1 123 ? -12.258 20.297 19.234 1 95.75 123 TRP B C 1
ATOM 5108 O O . TRP B 1 123 ? -11.953 20.266 20.422 1 95.75 123 TRP B O 1
ATOM 5118 N N . ILE B 1 124 ? -11.891 21.297 18.531 1 95.06 124 ILE B N 1
ATOM 5119 C CA . ILE B 1 124 ? -10.75 22.125 18.938 1 95.06 124 ILE B CA 1
ATOM 5120 C C . ILE B 1 124 ? -11.234 23.516 19.312 1 95.06 124 ILE B C 1
ATOM 5122 O O . ILE B 1 124 ? -10.453 24.344 19.797 1 95.06 124 ILE B O 1
ATOM 5126 N N . GLY B 1 125 ? -12.492 23.844 19.078 1 93.81 125 GLY B N 1
ATOM 5127 C CA . GLY B 1 125 ? -12.984 25.172 19.344 1 93.81 125 GLY B CA 1
ATOM 5128 C C . GLY B 1 125 ? -12.461 26.219 18.359 1 93.81 125 GLY B C 1
ATOM 5129 O O . GLY B 1 125 ? -12.062 25.875 17.25 1 93.81 125 GLY B O 1
ATOM 5130 N N . GLN B 1 126 ? -12.664 27.469 18.766 1 93.88 126 GLN B N 1
ATOM 5131 C CA . GLN B 1 126 ? -12.156 28.578 17.969 1 93.88 126 GLN B CA 1
ATOM 5132 C C . GLN B 1 126 ? -10.797 29.047 18.469 1 93.88 126 GLN B C 1
ATOM 5134 O O . GLN B 1 126 ? -10.719 29.891 19.375 1 93.88 126 GLN B O 1
ATOM 5139 N N . GLY B 1 127 ? -9.789 28.5 17.875 1 93.38 127 GLY B N 1
ATOM 5140 C CA . GLY B 1 127 ? -8.422 28.859 18.219 1 93.38 127 GLY B CA 1
ATOM 5141 C C . GLY B 1 127 ? -7.637 29.438 17.062 1 93.38 127 GLY B C 1
ATOM 5142 O O . GLY B 1 127 ? -8.219 29.828 16.047 1 93.38 127 GLY B O 1
ATOM 5143 N N . LEU B 1 128 ? -6.395 29.516 17.25 1 93.44 128 LEU B N 1
ATOM 5144 C CA . LEU B 1 128 ? -5.504 30.172 16.297 1 93.44 128 LEU B CA 1
ATOM 5145 C C . LEU B 1 128 ? -5.711 29.594 14.898 1 93.44 128 LEU B C 1
ATOM 5147 O O . LEU B 1 128 ? -5.59 30.328 13.906 1 93.44 128 LEU B O 1
ATOM 5151 N N . LEU B 1 129 ? -6.02 28.344 14.789 1 93.44 129 LEU B N 1
ATOM 5152 C CA . LEU B 1 129 ? -6.168 27.672 13.508 1 93.44 129 LEU B CA 1
ATOM 5153 C C . LEU B 1 129 ? -7.328 28.266 12.711 1 93.44 129 LEU B C 1
ATOM 5155 O O . LEU B 1 129 ? -7.211 28.484 11.508 1 93.44 129 LEU B O 1
ATOM 5159 N N . ASN B 1 130 ? -8.438 28.547 13.359 1 92.31 130 ASN B N 1
ATOM 5160 C CA . ASN B 1 130 ? -9.648 28.844 12.586 1 92.31 130 ASN B CA 1
ATOM 5161 C C . ASN B 1 130 ? -10.25 30.188 12.969 1 92.31 130 ASN B C 1
ATOM 5163 O O . ASN B 1 130 ? -11.305 30.562 12.453 1 92.31 130 ASN B O 1
ATOM 5167 N N . LEU B 1 131 ? -9.57 30.922 13.852 1 92.69 131 LEU B N 1
ATOM 5168 C CA . LEU B 1 131 ? -10 32.281 14.133 1 92.69 131 LEU B CA 1
ATOM 5169 C C . LEU B 1 131 ? -9.742 33.188 12.93 1 92.69 131 LEU B C 1
ATOM 5171 O O . LEU B 1 131 ? -9.016 32.812 12.008 1 92.69 131 LEU B O 1
ATOM 5175 N N . ASP B 1 132 ? -10.438 34.344 12.938 1 91.44 132 ASP B N 1
ATOM 5176 C CA . ASP B 1 132 ? -10.234 35.312 11.867 1 91.44 132 ASP B CA 1
ATOM 5177 C C . ASP B 1 132 ? -10.25 36.75 12.406 1 91.44 132 ASP B C 1
ATOM 5179 O O . ASP B 1 132 ? -10.523 36.969 13.586 1 91.44 132 ASP B O 1
ATOM 5183 N N . GLY B 1 133 ? -9.758 37.656 11.602 1 90 133 GLY B N 1
ATOM 5184 C CA . GLY B 1 133 ? -9.852 39.062 11.898 1 90 133 GLY B CA 1
ATOM 5185 C C . GLY B 1 133 ? -8.977 39.5 13.062 1 90 133 GLY B C 1
ATOM 5186 O O . GLY B 1 133 ? -7.859 39 13.219 1 90 133 GLY B O 1
ATOM 5187 N N . THR B 1 134 ? -9.523 40.375 13.805 1 91.31 134 THR B N 1
ATOM 5188 C CA . THR B 1 134 ? -8.773 41 14.875 1 91.31 134 THR B CA 1
ATOM 5189 C C . THR B 1 134 ? -8.453 40 15.984 1 91.31 134 THR B C 1
ATOM 5191 O O . THR B 1 134 ? -7.367 40.031 16.562 1 91.31 134 THR B O 1
ATOM 5194 N N . LYS B 1 135 ? -9.406 39.188 16.234 1 91.69 135 LYS B N 1
ATOM 5195 C CA . LYS B 1 135 ? -9.188 38.219 17.297 1 91.69 135 LYS B CA 1
ATOM 5196 C C . LYS B 1 135 ? -8.047 37.25 16.922 1 91.69 135 LYS B C 1
ATOM 5198 O O . LYS B 1 135 ? -7.27 36.875 17.797 1 91.69 135 LYS B O 1
ATOM 5203 N N . TRP B 1 136 ? -7.957 36.906 15.719 1 93.88 136 TRP B N 1
ATOM 5204 C CA . TRP B 1 136 ? -6.859 36.062 15.273 1 93.88 136 TRP B CA 1
ATOM 5205 C C . TRP B 1 136 ? -5.512 36.719 15.5 1 93.88 136 TRP B C 1
ATOM 5207 O O . TRP B 1 136 ? -4.582 36.125 16.031 1 93.88 136 TRP B O 1
ATOM 5217 N N . PHE B 1 137 ? -5.441 37.969 15.133 1 92.69 137 PHE B N 1
ATOM 5218 C CA . PHE B 1 137 ? -4.195 38.719 15.266 1 92.69 137 PHE B CA 1
ATOM 5219 C C . PHE B 1 137 ? -3.785 38.844 16.719 1 92.69 137 PHE B C 1
ATOM 5221 O O . PHE B 1 137 ? -2.598 38.781 17.047 1 92.69 137 PHE B O 1
ATOM 5228 N N . GLN B 1 138 ? -4.742 39.062 17.547 1 90.25 138 GLN B N 1
ATOM 5229 C CA . GLN B 1 138 ? -4.473 39.125 18.984 1 90.25 138 GLN B CA 1
ATOM 5230 C C . GLN B 1 138 ? -3.904 37.812 19.516 1 90.25 138 GLN B C 1
ATOM 5232 O O . GLN B 1 138 ? -2.918 37.844 20.25 1 90.25 138 GLN B O 1
ATOM 5237 N N . HIS B 1 139 ? -4.504 36.781 19.125 1 91.75 139 HIS B N 1
ATOM 5238 C CA . HIS B 1 139 ? -4.02 35.469 19.562 1 91.75 139 HIS B CA 1
ATOM 5239 C C . HIS B 1 139 ? -2.631 35.188 19 1 91.75 139 HIS B C 1
ATOM 5241 O O . HIS B 1 139 ? -1.76 34.656 19.719 1 91.75 139 HIS B O 1
ATOM 5247 N N . ARG B 1 140 ? -2.441 35.469 17.703 1 93 140 ARG B N 1
ATOM 5248 C CA . ARG B 1 140 ? -1.153 35.25 17.047 1 93 140 ARG B CA 1
ATOM 5249 C C . ARG B 1 140 ? -0.04 36 17.781 1 93 140 ARG B C 1
ATOM 5251 O O . ARG B 1 140 ? 1.021 35.438 18.047 1 93 140 ARG B O 1
ATOM 5258 N N . LYS B 1 141 ? -0.263 37.156 18.109 1 90.69 141 LYS B N 1
ATOM 5259 C CA . LYS B 1 141 ? 0.707 38 18.812 1 90.69 141 LYS B CA 1
ATOM 5260 C C . LYS B 1 141 ? 0.977 37.438 20.219 1 90.69 141 LYS B C 1
ATOM 5262 O O . LYS B 1 141 ? 2.121 37.438 20.672 1 90.69 141 LYS B O 1
ATOM 5267 N N . LEU B 1 142 ? -0.042 37.062 20.828 1 88.06 142 LEU B N 1
ATOM 5268 C CA . LEU B 1 142 ? 0.041 36.562 22.188 1 88.06 142 LEU B CA 1
ATOM 5269 C C . LEU B 1 142 ? 0.859 35.281 22.25 1 88.06 142 LEU B C 1
ATOM 5271 O O . LEU B 1 142 ? 1.612 35.062 23.203 1 88.06 142 LEU B O 1
ATOM 5275 N N . LEU B 1 143 ? 0.708 34.438 21.219 1 90.94 143 LEU B N 1
ATOM 5276 C CA . LEU B 1 143 ? 1.236 33.062 21.312 1 90.94 143 LEU B CA 1
ATOM 5277 C C . LEU B 1 143 ? 2.629 33 20.688 1 90.94 143 LEU B C 1
ATOM 5279 O O . LEU B 1 143 ? 3.395 32.094 20.984 1 90.94 143 LEU B O 1
ATOM 5283 N N . THR B 1 144 ? 3.023 33.844 19.844 1 90.5 144 THR B N 1
ATOM 5284 C CA . THR B 1 144 ? 4.262 33.812 19.078 1 90.5 144 THR B CA 1
ATOM 5285 C C . THR B 1 144 ? 5.473 33.719 20 1 90.5 144 THR B C 1
ATOM 5287 O O . THR B 1 144 ? 6.422 33 19.719 1 90.5 144 THR B O 1
ATOM 5290 N N . PRO B 1 145 ? 5.516 34.406 21.141 1 87.56 145 PRO B N 1
ATOM 5291 C CA . PRO B 1 145 ? 6.684 34.375 22.031 1 87.56 145 PRO B CA 1
ATOM 5292 C C . PRO B 1 145 ? 6.953 33 22.609 1 87.56 145 PRO B C 1
ATOM 5294 O O . PRO B 1 145 ? 8.078 32.688 23.016 1 87.56 145 PRO B O 1
ATOM 5297 N N . ALA B 1 146 ? 5.91 32.219 22.672 1 87.56 146 ALA B N 1
ATOM 5298 C CA . ALA B 1 146 ? 6.066 30.859 23.203 1 87.56 146 ALA B CA 1
ATOM 5299 C C . ALA B 1 146 ? 7.016 30.031 22.328 1 87.56 146 ALA B C 1
ATOM 5301 O O . ALA B 1 146 ? 7.531 29 22.766 1 87.56 146 ALA B O 1
ATOM 5302 N N . PHE B 1 147 ? 7.293 30.516 21.125 1 89.94 147 PHE B N 1
ATOM 5303 C CA . PHE B 1 147 ? 8.133 29.766 20.203 1 89.94 147 PHE B CA 1
ATOM 5304 C C . PHE B 1 147 ? 9.398 30.547 19.859 1 89.94 147 PHE B C 1
ATOM 5306 O O . PHE B 1 147 ? 10.008 30.328 18.812 1 89.94 147 PHE B O 1
ATOM 5313 N N . HIS B 1 148 ? 9.719 31.391 20.734 1 86.5 148 HIS B N 1
ATOM 5314 C CA . HIS B 1 148 ? 10.977 32.125 20.609 1 86.5 148 HIS B CA 1
ATOM 5315 C C . HIS B 1 148 ? 12.172 31.203 20.797 1 86.5 148 HIS B C 1
ATOM 5317 O O . HIS B 1 148 ? 12.086 30.203 21.516 1 86.5 148 HIS B O 1
ATOM 5323 N N . TYR B 1 149 ? 13.258 31.578 20.25 1 88.19 149 TYR B N 1
ATOM 5324 C CA . TYR B 1 149 ? 14.461 30.75 20.219 1 88.19 149 TYR B CA 1
ATOM 5325 C C . TYR B 1 149 ? 14.914 30.391 21.625 1 88.19 149 TYR B C 1
ATOM 5327 O O . TYR B 1 149 ? 15.344 29.266 21.891 1 88.19 149 TYR B O 1
ATOM 5335 N N . ASP B 1 150 ? 14.867 31.312 22.531 1 87.06 150 ASP B N 1
ATOM 5336 C CA . ASP B 1 150 ? 15.336 31.094 23.891 1 87.06 150 ASP B CA 1
ATOM 5337 C C . ASP B 1 150 ? 14.5 30.031 24.594 1 87.06 150 ASP B C 1
ATOM 5339 O O . ASP B 1 150 ? 15.008 29.281 25.422 1 87.06 150 ASP B O 1
ATOM 5343 N N . VAL B 1 151 ? 13.234 30.094 24.344 1 88.06 151 VAL B N 1
ATOM 5344 C CA . VAL B 1 151 ? 12.344 29.094 24.906 1 88.06 151 VAL B CA 1
ATOM 5345 C C . VAL B 1 151 ? 12.625 27.734 24.281 1 88.06 151 VAL B C 1
ATOM 5347 O O . VAL B 1 151 ? 12.727 26.734 25 1 88.06 151 VAL B O 1
ATOM 5350 N N . LEU B 1 152 ? 12.828 27.672 23.016 1 93.31 152 LEU B N 1
ATOM 5351 C CA . LEU B 1 152 ? 13.016 26.438 22.266 1 93.31 152 LEU B CA 1
ATOM 5352 C C . LEU B 1 152 ? 14.328 25.75 22.641 1 93.31 152 LEU B C 1
ATOM 5354 O O . LEU B 1 152 ? 14.422 24.531 22.625 1 93.31 152 LEU B O 1
ATOM 5358 N N . LYS B 1 153 ? 15.305 26.516 22.984 1 92.94 153 LYS B N 1
ATOM 5359 C CA . LYS B 1 153 ? 16.594 25.984 23.406 1 92.94 153 LYS B CA 1
ATOM 5360 C C . LYS B 1 153 ? 16.453 25.016 24.578 1 92.94 153 LYS B C 1
ATOM 5362 O O . LYS B 1 153 ? 17.062 23.953 24.594 1 92.94 153 LYS B O 1
ATOM 5367 N N . SER B 1 154 ? 15.648 25.438 25.5 1 89.56 154 SER B N 1
ATOM 5368 C CA . SER B 1 154 ? 15.469 24.625 26.703 1 89.56 154 SER B CA 1
ATOM 5369 C C . SER B 1 154 ? 14.664 23.359 26.391 1 89.56 154 SER B C 1
ATOM 5371 O O . SER B 1 154 ? 14.695 22.391 27.156 1 89.56 154 SER B O 1
ATOM 5373 N N . TYR B 1 155 ? 13.953 23.359 25.281 1 93.5 155 TYR B N 1
ATOM 5374 C CA . TYR B 1 155 ? 13.078 22.25 24.938 1 93.5 155 TYR B CA 1
ATOM 5375 C C . TYR B 1 155 ? 13.867 21.094 24.344 1 93.5 155 TYR B C 1
ATOM 5377 O O . TYR B 1 155 ? 13.391 19.953 24.312 1 93.5 155 TYR B O 1
ATOM 5385 N N . VAL B 1 156 ? 15.086 21.297 23.844 1 95.94 156 VAL B N 1
ATOM 5386 C CA . VAL B 1 156 ? 15.859 20.281 23.125 1 95.94 156 VAL B CA 1
ATOM 5387 C C . VAL B 1 156 ? 16.141 19.094 24.062 1 95.94 156 VAL B C 1
ATOM 5389 O O . VAL B 1 156 ? 16.016 17.938 23.656 1 95.94 156 VAL B O 1
ATOM 5392 N N . ALA B 1 157 ? 16.484 19.422 25.266 1 93.94 157 ALA B N 1
ATOM 5393 C CA . ALA B 1 157 ? 16.766 18.359 26.219 1 93.94 157 ALA B CA 1
ATOM 5394 C C . ALA B 1 157 ? 15.516 17.547 26.531 1 93.94 157 ALA B C 1
ATOM 5396 O O . ALA B 1 157 ? 15.594 16.312 26.672 1 93.94 157 ALA B O 1
ATOM 5397 N N . LEU B 1 158 ? 14.391 18.25 26.672 1 93.12 158 LEU B N 1
ATOM 5398 C CA . LEU B 1 158 ? 13.125 17.578 26.938 1 93.12 158 LEU B CA 1
ATOM 5399 C C . LEU B 1 158 ? 12.734 16.672 25.781 1 93.12 158 LEU B C 1
ATOM 5401 O O . LEU B 1 158 ? 12.242 15.562 25.984 1 93.12 158 LEU B O 1
ATOM 5405 N N . MET B 1 159 ? 12.969 17.156 24.562 1 96.06 159 MET B N 1
ATOM 5406 C CA . MET B 1 159 ? 12.711 16.344 23.375 1 96.06 159 MET B CA 1
ATOM 5407 C C . MET B 1 159 ? 13.547 15.078 23.391 1 96.06 159 MET B C 1
ATOM 5409 O O . MET B 1 159 ? 13.039 13.992 23.094 1 96.06 159 MET B O 1
ATOM 5413 N N . SER B 1 160 ? 14.797 15.227 23.719 1 96.5 160 SER B N 1
ATOM 5414 C CA . SER B 1 160 ? 15.703 14.078 23.781 1 96.5 160 SER B CA 1
ATOM 5415 C C . SER B 1 160 ? 15.203 13.031 24.766 1 96.5 160 SER B C 1
ATOM 5417 O O . SER B 1 160 ? 15.258 11.828 24.484 1 96.5 160 SER B O 1
ATOM 5419 N N . GLU B 1 161 ? 14.758 13.508 25.875 1 95.19 161 GLU B N 1
ATOM 5420 C CA . GLU B 1 161 ? 14.234 12.594 26.891 1 95.19 161 GLU B CA 1
ATOM 5421 C C . GLU B 1 161 ? 13.055 11.797 26.344 1 95.19 161 GLU B C 1
ATOM 5423 O O . GLU B 1 161 ? 12.969 10.586 26.547 1 95.19 161 GLU B O 1
ATOM 5428 N N . SER B 1 162 ? 12.148 12.5 25.734 1 96 162 SER B N 1
ATOM 5429 C CA . SER B 1 162 ? 10.969 11.844 25.172 1 96 162 SER B CA 1
ATOM 5430 C C . SER B 1 162 ? 11.352 10.82 24.109 1 96 162 SER B C 1
ATOM 5432 O O . SER B 1 162 ? 10.781 9.734 24.047 1 96 162 SER B O 1
ATOM 5434 N N . VAL B 1 163 ? 12.328 11.141 23.25 1 97.5 163 VAL B N 1
ATOM 5435 C CA . VAL B 1 163 ? 12.781 10.25 22.188 1 97.5 163 VAL B CA 1
ATOM 5436 C C . VAL B 1 163 ? 13.438 9.008 22.797 1 97.5 163 VAL B C 1
ATOM 5438 O O . VAL B 1 163 ? 13.219 7.891 22.312 1 97.5 163 VAL B O 1
ATOM 5441 N N . LYS B 1 164 ? 14.203 9.156 23.828 1 96.69 164 LYS B N 1
ATOM 5442 C CA . LYS B 1 164 ? 14.906 8.047 24.453 1 96.69 164 LYS B CA 1
ATOM 5443 C C . LYS B 1 164 ? 13.922 7.023 25.016 1 96.69 164 LYS B C 1
ATOM 5445 O O . LYS B 1 164 ? 14.172 5.816 24.953 1 96.69 164 LYS B O 1
ATOM 5450 N N . VAL B 1 165 ? 12.812 7.504 25.578 1 95.62 165 VAL B N 1
ATOM 5451 C CA . VAL B 1 165 ? 11.797 6.586 26.094 1 95.62 165 VAL B CA 1
ATOM 5452 C C . VAL B 1 165 ? 11.281 5.707 24.953 1 95.62 165 VAL B C 1
ATOM 5454 O O . VAL B 1 165 ? 11.133 4.492 25.125 1 95.62 165 VAL B O 1
ATOM 5457 N N . MET B 1 166 ? 10.992 6.293 23.797 1 96.06 166 MET B N 1
ATOM 5458 C CA . MET B 1 166 ? 10.516 5.555 22.641 1 96.06 166 MET B CA 1
ATOM 5459 C C . MET B 1 166 ? 11.555 4.539 22.172 1 96.06 166 MET B C 1
ATOM 5461 O O . MET B 1 166 ? 11.227 3.385 21.906 1 96.06 166 MET B O 1
ATOM 5465 N N . LEU B 1 167 ? 12.805 4.949 22.125 1 96.06 167 LEU B N 1
ATOM 5466 C CA . LEU B 1 167 ? 13.875 4.082 21.656 1 96.06 167 LEU B CA 1
ATOM 5467 C C . LEU B 1 167 ? 14.102 2.928 22.625 1 96.06 167 LEU B C 1
ATOM 5469 O O . LEU B 1 167 ? 14.391 1.804 22.219 1 96.06 167 LEU B O 1
ATOM 5473 N N . ASP B 1 168 ? 14.016 3.209 23.922 1 94.12 168 ASP B N 1
ATOM 5474 C CA . ASP B 1 168 ? 14.125 2.156 24.938 1 94.12 168 ASP B CA 1
ATOM 5475 C C . ASP B 1 168 ? 13.031 1.105 24.75 1 94.12 168 ASP B C 1
ATOM 5477 O O . ASP B 1 168 ? 13.289 -0.093 24.891 1 94.12 168 ASP B O 1
ATOM 5481 N N . LYS B 1 169 ? 11.875 1.559 24.453 1 92.31 169 LYS B N 1
ATOM 5482 C CA . LYS B 1 169 ? 10.766 0.646 24.203 1 92.31 169 LYS B CA 1
ATOM 5483 C C . LYS B 1 169 ? 11.031 -0.211 22.969 1 92.31 169 LYS B C 1
ATOM 5485 O O . LYS B 1 169 ? 10.734 -1.406 22.953 1 92.31 169 LYS B O 1
ATOM 5490 N N . TRP B 1 170 ? 11.547 0.422 21.938 1 93.12 170 TRP B N 1
ATOM 5491 C CA . TRP B 1 170 ? 11.844 -0.297 20.703 1 93.12 170 TRP B CA 1
ATOM 5492 C C . TRP B 1 170 ? 12.938 -1.34 20.922 1 93.12 170 TRP B C 1
ATOM 5494 O O . TRP B 1 170 ? 12.898 -2.422 20.328 1 93.12 170 TRP B O 1
ATOM 5504 N N . GLU B 1 171 ? 13.875 -1.041 21.719 1 89.56 171 GLU B N 1
ATOM 5505 C CA . GLU B 1 171 ? 14.961 -1.972 22.016 1 89.56 171 GLU B CA 1
ATOM 5506 C C . GLU B 1 171 ? 14.445 -3.207 22.75 1 89.56 171 GLU B C 1
ATOM 5508 O O . GLU B 1 171 ? 14.969 -4.309 22.562 1 89.56 171 GLU B O 1
ATOM 5513 N N . LYS B 1 172 ? 13.516 -3.01 23.578 1 85.56 172 LYS B N 1
ATOM 5514 C CA . LYS B 1 172 ? 12.953 -4.109 24.359 1 85.56 172 LYS B CA 1
ATOM 5515 C C . LYS B 1 172 ? 12.086 -5.016 23.484 1 85.56 172 LYS B C 1
ATOM 5517 O O . LYS B 1 172 ? 11.992 -6.219 23.734 1 85.56 172 LYS B O 1
ATOM 5522 N N . LYS B 1 173 ? 11.344 -4.426 22.578 1 77.81 173 LYS B N 1
ATOM 5523 C CA . LYS B 1 173 ? 10.484 -5.195 21.688 1 77.81 173 LYS B CA 1
ATOM 5524 C C . LYS B 1 173 ? 11.32 -6.004 20.688 1 77.81 173 LYS B C 1
ATOM 5526 O O . LYS B 1 173 ? 12.266 -5.48 20.094 1 77.81 173 LYS B O 1
ATOM 5531 N N . ASN B 1 174 ? 12.062 -6.973 21.016 1 59.38 174 ASN B N 1
ATOM 5532 C CA . ASN B 1 174 ? 12.898 -7.734 20.094 1 59.38 174 ASN B CA 1
ATOM 5533 C C . ASN B 1 174 ? 12.609 -7.367 18.641 1 59.38 174 ASN B C 1
ATOM 5535 O O . ASN B 1 174 ? 12.094 -8.188 17.875 1 59.38 174 ASN B O 1
ATOM 5539 N N . THR B 1 175 ? 12.789 -6.133 18.297 1 56.72 175 THR B N 1
ATOM 5540 C CA . THR B 1 175 ? 12.352 -5.477 17.078 1 56.72 175 THR B CA 1
ATOM 5541 C C . THR B 1 175 ? 13.102 -6.027 15.867 1 56.72 175 THR B C 1
ATOM 5543 O O . THR B 1 175 ? 12.766 -5.723 14.719 1 56.72 175 THR B O 1
ATOM 5546 N N . GLU B 1 176 ? 14.094 -6.906 16.141 1 54.91 176 GLU B N 1
ATOM 5547 C CA . GLU B 1 176 ? 14.852 -7.363 14.984 1 54.91 176 GLU B CA 1
ATOM 5548 C C . GLU B 1 176 ? 14.117 -8.484 14.25 1 54.91 176 GLU B C 1
ATOM 5550 O O . GLU B 1 176 ? 14.25 -8.633 13.039 1 54.91 176 GLU B O 1
ATOM 5555 N N . ARG B 1 177 ? 13.32 -9.016 15.055 1 61.94 177 ARG B N 1
ATOM 5556 C CA . ARG B 1 177 ? 12.766 -10.195 14.398 1 61.94 177 ARG B CA 1
ATOM 5557 C C . ARG B 1 177 ? 11.422 -9.883 13.758 1 61.94 177 ARG B C 1
ATOM 5559 O O . ARG B 1 177 ? 11.023 -10.539 12.789 1 61.94 177 ARG B O 1
ATOM 5566 N N . LYS B 1 178 ? 10.805 -8.93 14.297 1 78.25 178 LYS B N 1
ATOM 5567 C CA . LYS B 1 178 ? 9.508 -8.539 13.758 1 78.25 178 LYS B CA 1
ATOM 5568 C C . LYS B 1 178 ? 9.477 -7.047 13.43 1 78.25 178 LYS B C 1
ATOM 5570 O O . LYS B 1 178 ? 10.133 -6.246 14.094 1 78.25 178 LYS B O 1
ATOM 5575 N N . SER B 1 179 ? 8.859 -6.777 12.281 1 86.75 179 SER B N 1
ATOM 5576 C CA . SER B 1 179 ? 8.719 -5.363 11.961 1 86.75 179 SER B CA 1
ATOM 5577 C C . SER B 1 179 ? 7.871 -4.641 13 1 86.75 179 SER B C 1
ATOM 5579 O O . SER B 1 179 ? 7.043 -5.258 13.672 1 86.75 179 SER B O 1
ATOM 5581 N N . VAL B 1 180 ? 8.203 -3.436 13.227 1 90.62 180 VAL B N 1
ATOM 5582 C CA . VAL B 1 180 ? 7.508 -2.621 14.211 1 90.62 180 VAL B CA 1
ATOM 5583 C C . VAL B 1 180 ? 6.664 -1.561 13.508 1 90.62 180 VAL B C 1
ATOM 5585 O O . VAL B 1 180 ? 7.105 -0.962 12.523 1 90.62 180 VAL B O 1
ATOM 5588 N N . GLU B 1 181 ? 5.383 -1.462 13.961 1 92.56 181 GLU B N 1
ATOM 5589 C CA . GLU B 1 181 ? 4.578 -0.322 13.523 1 92.56 181 GLU B CA 1
ATOM 5590 C C . GLU B 1 181 ? 5.012 0.958 14.234 1 92.56 181 GLU B C 1
ATOM 5592 O O . GLU B 1 181 ? 4.988 1.031 15.469 1 92.56 181 GLU B O 1
ATOM 5597 N N . LEU B 1 182 ? 5.383 1.954 13.5 1 95.19 182 LEU B N 1
ATOM 5598 C CA . LEU B 1 182 ? 6.105 3.086 14.062 1 95.19 182 LEU B CA 1
ATOM 5599 C C . LEU B 1 182 ? 5.145 4.18 14.516 1 95.19 182 LEU B C 1
ATOM 5601 O O . LEU B 1 182 ? 5.438 4.93 15.445 1 95.19 182 LEU B O 1
ATOM 5605 N N . PHE B 1 183 ? 4.047 4.422 13.906 1 95.38 183 PHE B N 1
ATOM 5606 C CA . PHE B 1 183 ? 3.277 5.656 14.016 1 95.38 183 PHE B CA 1
ATOM 5607 C C . PHE B 1 183 ? 2.73 5.824 15.43 1 95.38 183 PHE B C 1
ATOM 5609 O O . PHE B 1 183 ? 2.736 6.93 15.977 1 95.38 183 PHE B O 1
ATOM 5616 N N . GLN B 1 184 ? 2.234 4.746 15.992 1 92.56 184 GLN B N 1
ATOM 5617 C CA . GLN B 1 184 ? 1.666 4.84 17.344 1 92.56 184 GLN B CA 1
ATOM 5618 C C . GLN B 1 184 ? 2.717 5.281 18.344 1 92.56 184 GLN B C 1
ATOM 5620 O O . GLN B 1 184 ? 2.471 6.184 19.156 1 92.56 184 GLN B O 1
ATOM 5625 N N . ASP B 1 185 ? 3.83 4.68 18.312 1 94.19 185 ASP B N 1
ATOM 5626 C CA . ASP B 1 185 ? 4.898 5.02 19.25 1 94.19 185 ASP B CA 1
ATOM 5627 C C . ASP B 1 185 ? 5.418 6.434 19 1 94.19 185 ASP B C 1
ATOM 5629 O O . ASP B 1 185 ? 5.711 7.168 19.953 1 94.19 185 ASP B O 1
ATOM 5633 N N . ILE B 1 186 ? 5.547 6.789 17.781 1 96.94 186 ILE B N 1
ATOM 5634 C CA . ILE B 1 186 ? 6.023 8.125 17.453 1 96.94 186 ILE B CA 1
ATOM 5635 C C . ILE B 1 186 ? 5 9.164 17.906 1 96.94 186 ILE B C 1
ATOM 5637 O O . ILE B 1 186 ? 5.371 10.234 18.391 1 96.94 186 ILE B O 1
ATOM 5641 N N . SER B 1 187 ? 3.717 8.867 17.734 1 95.25 187 SER B N 1
ATOM 5642 C CA . SER B 1 187 ? 2.66 9.766 18.172 1 95.25 187 SER B CA 1
ATOM 5643 C C . SER B 1 187 ? 2.705 9.969 19.688 1 95.25 187 SER B C 1
ATOM 5645 O O . SER B 1 187 ? 2.545 11.094 20.172 1 95.25 187 SER B O 1
ATOM 5647 N N . LEU B 1 188 ? 2.914 8.906 20.375 1 94.81 188 LEU B N 1
ATOM 5648 C CA . LEU B 1 188 ? 3.025 9 21.828 1 94.81 188 LEU B CA 1
ATOM 5649 C C . LEU B 1 188 ? 4.258 9.805 22.219 1 94.81 188 LEU B C 1
ATOM 5651 O O . LEU B 1 188 ? 4.207 10.602 23.156 1 94.81 188 LEU B O 1
ATOM 5655 N N . MET B 1 189 ? 5.293 9.609 21.516 1 96.88 189 MET B N 1
ATOM 5656 C CA . MET B 1 189 ? 6.531 10.336 21.797 1 96.88 189 MET B CA 1
ATOM 5657 C C . MET B 1 189 ? 6.355 11.828 21.547 1 96.88 189 MET B C 1
ATOM 5659 O O . MET B 1 189 ? 6.777 12.648 22.359 1 96.88 189 MET B O 1
ATOM 5663 N N . THR B 1 190 ? 5.738 12.18 20.453 1 97 190 THR B N 1
ATOM 5664 C CA . THR B 1 190 ? 5.543 13.586 20.141 1 97 190 THR B CA 1
ATOM 5665 C C . THR B 1 190 ? 4.547 14.219 21.109 1 97 190 THR B C 1
ATOM 5667 O O . THR B 1 190 ? 4.684 15.391 21.469 1 97 190 THR B O 1
ATOM 5670 N N . LEU B 1 191 ? 3.545 13.469 21.5 1 94.06 191 LEU B N 1
ATOM 5671 C CA . LEU B 1 191 ? 2.635 13.953 22.531 1 94.06 191 LEU B CA 1
ATOM 5672 C C . LEU B 1 191 ? 3.379 14.203 23.844 1 94.06 191 LEU B C 1
ATOM 5674 O O . LEU B 1 191 ? 3.209 15.258 24.469 1 94.06 191 LEU B O 1
ATOM 5678 N N . ASP B 1 192 ? 4.176 13.258 24.188 1 94.38 192 ASP B N 1
ATOM 5679 C CA . ASP B 1 192 ? 4.992 13.391 25.406 1 94.38 192 ASP B CA 1
ATOM 5680 C C . ASP B 1 192 ? 5.863 14.641 25.344 1 94.38 192 ASP B C 1
ATOM 5682 O O . ASP B 1 192 ? 5.953 15.391 26.312 1 94.38 192 ASP B O 1
ATOM 5686 N N . SER B 1 193 ? 6.453 14.867 24.234 1 95 193 SER B N 1
ATOM 5687 C CA . SER B 1 193 ? 7.336 16.016 24.031 1 95 193 SER B CA 1
ATOM 5688 C C . SER B 1 193 ? 6.578 17.328 24.172 1 95 193 SER B C 1
ATOM 5690 O O . SER B 1 193 ? 7.023 18.219 24.891 1 95 193 SER B O 1
ATOM 5692 N N . ILE B 1 194 ? 5.453 17.438 23.516 1 93.5 194 ILE B N 1
ATOM 5693 C CA . ILE B 1 194 ? 4.727 18.703 23.562 1 93.5 194 ILE B CA 1
ATOM 5694 C C . ILE B 1 194 ? 4.145 18.922 24.969 1 93.5 194 ILE B C 1
ATOM 5696 O O . ILE B 1 194 ? 4.047 20.047 25.438 1 93.5 194 ILE B O 1
ATOM 5700 N N . MET B 1 195 ? 3.754 17.859 25.625 1 90.5 195 MET B N 1
ATOM 5701 C CA . MET B 1 195 ? 3.24 17.969 27 1 90.5 195 MET B CA 1
ATOM 5702 C C . MET B 1 195 ? 4.312 18.484 27.938 1 90.5 195 MET B C 1
ATOM 5704 O O . MET B 1 195 ? 4.051 19.375 28.75 1 90.5 195 MET B O 1
ATOM 5708 N N . LYS B 1 196 ? 5.492 18.047 27.766 1 90.81 196 LYS B N 1
ATOM 5709 C CA . LYS B 1 196 ? 6.609 18.469 28.609 1 90.81 196 LYS B CA 1
ATOM 5710 C C . LYS B 1 196 ? 7.035 19.906 28.266 1 90.81 196 LYS B C 1
ATOM 5712 O O . LYS B 1 196 ? 7.258 20.719 29.156 1 90.81 196 LYS B O 1
ATOM 5717 N N . CYS B 1 197 ? 7.078 20.172 26.984 1 90.25 197 CYS B N 1
ATOM 5718 C CA . CYS B 1 197 ? 7.641 21.438 26.516 1 90.25 197 CYS B CA 1
ATOM 5719 C C . CYS B 1 197 ? 6.625 22.562 26.656 1 90.25 197 CYS B C 1
ATOM 5721 O O . CYS B 1 197 ? 6.891 23.562 27.328 1 90.25 197 CYS B O 1
ATOM 5723 N N . ALA B 1 198 ? 5.461 22.375 26.078 1 84.56 198 ALA B N 1
ATOM 5724 C CA . ALA B 1 198 ? 4.496 23.469 25.969 1 84.56 198 ALA B CA 1
ATOM 5725 C C . ALA B 1 198 ? 3.549 23.5 27.156 1 84.56 198 ALA B C 1
ATOM 5727 O O . ALA B 1 198 ? 3.043 24.562 27.531 1 84.56 198 ALA B O 1
ATOM 5728 N N . PHE B 1 199 ? 3.393 22.375 27.859 1 84.31 199 PHE B N 1
ATOM 5729 C CA . PHE B 1 199 ? 2.357 22.328 28.875 1 84.31 199 PHE B CA 1
ATOM 5730 C C . PHE B 1 199 ? 2.957 22 30.234 1 84.31 199 PHE B C 1
ATOM 5732 O O . PHE B 1 199 ? 2.236 21.922 31.234 1 84.31 199 PHE B O 1
ATOM 5739 N N . SER B 1 200 ? 4.246 21.844 30.281 1 81.25 200 SER B N 1
ATOM 5740 C CA . SER B 1 200 ? 4.973 21.562 31.516 1 81.25 200 SER B CA 1
ATOM 5741 C C . SER B 1 200 ? 4.336 20.406 32.281 1 81.25 200 SER B C 1
ATOM 5743 O O . SER B 1 200 ? 4.145 20.484 33.5 1 81.25 200 SER B O 1
ATOM 5745 N N . CYS B 1 201 ? 3.916 19.469 31.578 1 81.75 201 CYS B N 1
ATOM 5746 C CA . CYS B 1 201 ? 3.242 18.312 32.156 1 81.75 201 CYS B CA 1
ATOM 5747 C C . CYS B 1 201 ? 3.986 17.031 31.812 1 81.75 201 CYS B C 1
ATOM 5749 O O . CYS B 1 201 ? 4.281 16.766 30.641 1 81.75 201 CYS B O 1
ATOM 5751 N N . ASN B 1 202 ? 4.285 16.297 32.844 1 81.88 202 ASN B N 1
ATOM 5752 C CA . ASN B 1 202 ? 4.898 14.992 32.656 1 81.88 202 ASN B CA 1
ATOM 5753 C C . ASN B 1 202 ? 3.863 13.867 32.719 1 81.88 202 ASN B C 1
ATOM 5755 O O . ASN B 1 202 ? 3.357 13.555 33.812 1 81.88 202 ASN B O 1
ATOM 5759 N N . THR B 1 203 ? 3.426 13.312 31.672 1 75.31 203 THR B N 1
ATOM 5760 C CA . THR B 1 203 ? 2.32 12.359 31.641 1 75.31 203 THR B CA 1
ATOM 5761 C C . THR B 1 203 ? 2.84 10.93 31.547 1 75.31 203 THR B C 1
ATOM 5763 O O . THR B 1 203 ? 2.107 9.977 31.812 1 75.31 203 THR B O 1
ATOM 5766 N N . ASN B 1 204 ? 3.992 10.562 31.297 1 82.62 204 ASN B N 1
ATOM 5767 C CA . ASN B 1 204 ? 4.504 9.227 31.031 1 82.62 204 ASN B CA 1
ATOM 5768 C C . ASN B 1 204 ? 3.617 8.477 30.031 1 82.62 204 ASN B C 1
ATOM 5770 O O . ASN B 1 204 ? 3.365 7.277 30.203 1 82.62 204 ASN B O 1
ATOM 5774 N N . CYS B 1 205 ? 3.008 9.117 29.141 1 87.19 205 CYS B N 1
ATOM 5775 C CA . CYS B 1 205 ? 2.027 8.555 28.219 1 87.19 205 CYS B CA 1
ATOM 5776 C C . CYS B 1 205 ? 2.654 7.477 27.344 1 87.19 205 CYS B C 1
ATOM 5778 O O . CYS B 1 205 ? 1.946 6.637 26.781 1 87.19 205 CYS B O 1
ATOM 5780 N N . GLN B 1 206 ? 3.898 7.398 27.203 1 92.44 206 GLN B N 1
ATOM 5781 C CA . GLN B 1 206 ? 4.566 6.406 26.359 1 92.44 206 GLN B CA 1
ATOM 5782 C C . GLN B 1 206 ? 4.656 5.059 27.078 1 92.44 206 GLN B C 1
ATOM 5784 O O . GLN B 1 206 ? 4.789 4.02 26.422 1 92.44 206 GLN B O 1
ATOM 5789 N N . THR B 1 207 ? 4.66 5.07 28.344 1 87.75 207 THR B N 1
ATOM 5790 C CA . THR B 1 207 ? 4.898 3.84 29.094 1 87.75 207 THR B CA 1
ATOM 5791 C C . THR B 1 207 ? 3.627 3.385 29.797 1 87.75 207 THR B C 1
ATOM 5793 O O . THR B 1 207 ? 3.512 2.221 30.203 1 87.75 207 THR B O 1
ATOM 5796 N N . GLN B 1 208 ? 2.842 4.332 30.094 1 76.69 208 GLN B N 1
ATOM 5797 C CA . GLN B 1 208 ? 1.612 3.969 30.797 1 76.69 208 GLN B CA 1
ATOM 5798 C C . GLN B 1 208 ? 0.478 3.701 29.812 1 76.69 208 GLN B C 1
ATOM 5800 O O . GLN B 1 208 ? 0.392 4.348 28.766 1 76.69 208 GLN B O 1
ATOM 5805 N N . GLY B 1 209 ? -0.222 2.652 29.906 1 63.16 209 GLY B N 1
ATOM 5806 C CA . GLY B 1 209 ? -1.247 2.172 29 1 63.16 209 GLY B CA 1
ATOM 5807 C C . GLY B 1 209 ? -2.422 3.123 28.859 1 63.16 209 GLY B C 1
ATOM 5808 O O . GLY B 1 209 ? -3.125 3.111 27.859 1 63.16 209 GLY B O 1
ATOM 5809 N N . ASN B 1 210 ? -2.703 4.07 29.797 1 56.91 210 ASN B N 1
ATOM 5810 C CA . ASN B 1 210 ? -3.93 4.859 29.828 1 56.91 210 ASN B CA 1
ATOM 5811 C C . ASN B 1 210 ? -3.895 6 28.812 1 56.91 210 ASN B C 1
ATOM 5813 O O . ASN B 1 210 ? -4.941 6.508 28.406 1 56.91 210 ASN B O 1
ATOM 5817 N N . SER B 1 211 ? -2.748 6.621 28.531 1 59.38 211 SER B N 1
ATOM 5818 C CA . SER B 1 211 ? -2.701 7.742 27.609 1 59.38 211 SER B CA 1
ATOM 5819 C C . SER B 1 211 ? -2.947 7.281 26.172 1 59.38 211 SER B C 1
ATOM 5821 O O . SER B 1 211 ? -3.045 8.102 25.266 1 59.38 211 SER B O 1
ATOM 5823 N N . ASP B 1 212 ? -3.35 6.195 26.125 1 75.38 212 ASP B N 1
ATOM 5824 C CA . ASP B 1 212 ? -3.666 5.543 24.859 1 75.38 212 ASP B CA 1
ATOM 5825 C C . ASP B 1 212 ? -5.047 5.961 24.359 1 75.38 212 ASP B C 1
ATOM 5827 O O . ASP B 1 212 ? -5.301 5.961 23.141 1 75.38 212 ASP B O 1
ATOM 5831 N N . TYR B 1 213 ? -5.695 6.699 25.344 1 83 213 TYR B N 1
ATOM 5832 C CA . TYR B 1 213 ? -7.055 7.023 24.922 1 83 213 TYR B CA 1
ATOM 5833 C C . TYR B 1 213 ? -7.086 8.328 24.125 1 83 213 TYR B C 1
ATOM 5835 O O . TYR B 1 213 ? -7.891 8.477 23.203 1 83 213 TYR B O 1
ATOM 5843 N N . TYR B 1 214 ? -6.215 9.32 24.578 1 87.12 214 TYR B N 1
ATOM 5844 C CA . TYR B 1 214 ? -6.18 10.578 23.844 1 87.12 214 TYR B CA 1
ATOM 5845 C C . TYR B 1 214 ? -5.719 10.367 22.406 1 87.12 214 TYR B C 1
ATOM 5847 O O . TYR B 1 214 ? -6.316 10.898 21.469 1 87.12 214 TYR B O 1
ATOM 5855 N N . ILE B 1 215 ? -4.637 9.633 22.266 1 84.25 215 ILE B N 1
ATOM 5856 C CA . ILE B 1 215 ? -4.113 9.359 20.922 1 84.25 215 ILE B CA 1
ATOM 5857 C C . ILE B 1 215 ? -5.18 8.664 20.078 1 84.25 215 ILE B C 1
ATOM 5859 O O . ILE B 1 215 ? -5.367 9 18.906 1 84.25 215 ILE B O 1
ATOM 5863 N N . ARG B 1 216 ? -5.848 7.77 20.703 1 86.88 216 ARG B N 1
ATOM 5864 C CA . ARG B 1 216 ? -6.922 7.066 20 1 86.88 216 ARG B CA 1
ATOM 5865 C C . ARG B 1 216 ? -8.047 8.023 19.625 1 86.88 216 ARG B C 1
ATOM 5867 O O . ARG B 1 216 ? -8.625 7.918 18.547 1 86.88 216 ARG B O 1
ATOM 5874 N N . ALA B 1 217 ? -8.344 8.867 20.562 1 90.81 217 ALA B N 1
ATOM 5875 C CA . ALA B 1 217 ? -9.391 9.852 20.281 1 90.81 217 ALA B CA 1
ATOM 5876 C C . ALA B 1 217 ? -9.008 10.734 19.094 1 90.81 217 ALA B C 1
ATOM 5878 O O . ALA B 1 217 ? -9.844 11.008 18.234 1 90.81 217 ALA B O 1
ATOM 5879 N N . VAL B 1 218 ? -7.797 11.156 19.109 1 89.44 218 VAL B N 1
ATOM 5880 C CA . VAL B 1 218 ? -7.328 12.016 18.016 1 89.44 218 VAL B CA 1
ATOM 5881 C C . VAL B 1 218 ? -7.359 11.242 16.703 1 89.44 218 VAL B C 1
ATOM 5883 O O . VAL B 1 218 ? -7.738 11.797 15.664 1 89.44 218 VAL B O 1
ATOM 5886 N N . TYR B 1 219 ? -6.98 10.023 16.766 1 88.19 219 TYR B N 1
ATOM 5887 C CA . TYR B 1 219 ? -7.039 9.172 15.586 1 88.19 219 TYR B CA 1
ATOM 5888 C C . TYR B 1 219 ? -8.469 9.062 15.062 1 88.19 219 TYR B C 1
ATOM 5890 O O . TYR B 1 219 ? -8.711 9.227 13.859 1 88.19 219 TYR B O 1
ATOM 5898 N N . ASP B 1 220 ? -9.367 8.781 15.906 1 91.69 220 ASP B N 1
ATOM 5899 C CA . ASP B 1 220 ? -10.773 8.641 15.531 1 91.69 220 ASP B CA 1
ATOM 5900 C C . ASP B 1 220 ? -11.328 9.945 14.984 1 91.69 220 ASP B C 1
ATOM 5902 O O . ASP B 1 220 ? -12.047 9.953 13.977 1 91.69 220 ASP B O 1
ATOM 5906 N N . LEU B 1 221 ? -11.008 10.984 15.68 1 94.94 221 LEU B N 1
ATOM 5907 C CA . LEU B 1 221 ? -11.492 12.297 15.258 1 94.94 221 LEU B CA 1
ATOM 5908 C C . LEU B 1 221 ? -10.977 12.648 13.867 1 94.94 221 LEU B C 1
ATOM 5910 O O . LEU B 1 221 ? -11.734 13.148 13.031 1 94.94 221 LEU B O 1
ATOM 5914 N N . SER B 1 222 ? -9.68 12.406 13.656 1 91.25 222 SER B N 1
ATOM 5915 C CA . SER B 1 222 ? -9.078 12.68 12.352 1 91.25 222 SER B CA 1
ATOM 5916 C C . SER B 1 222 ? -9.781 11.891 11.25 1 91.25 222 SER B C 1
ATOM 5918 O O . SER B 1 222 ? -10.062 12.438 10.18 1 91.25 222 SER B O 1
ATOM 5920 N N . TYR B 1 223 ? -10.094 10.68 11.508 1 90.31 223 TYR B N 1
ATOM 5921 C CA . TYR B 1 223 ? -10.781 9.828 10.547 1 90.31 223 TYR B CA 1
ATOM 5922 C C . TYR B 1 223 ? -12.203 10.328 10.289 1 90.31 223 TYR B C 1
ATOM 5924 O O . TYR B 1 223 ? -12.625 10.445 9.141 1 90.31 223 TYR B O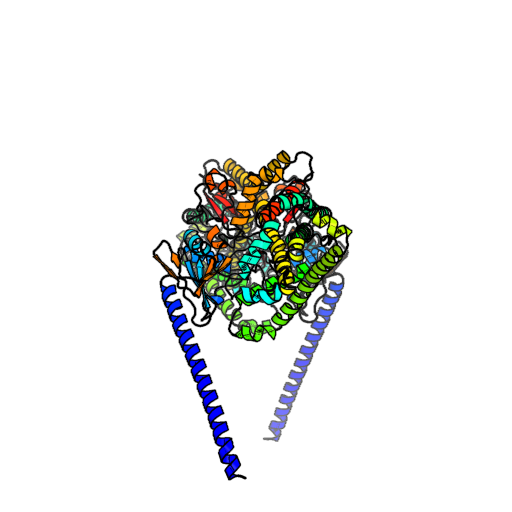 1
ATOM 5932 N N . LEU B 1 224 ? -12.93 10.57 11.32 1 93.75 224 LEU B N 1
ATOM 5933 C CA . LEU B 1 224 ? -14.336 10.93 11.227 1 93.75 224 LEU B CA 1
ATOM 5934 C C . LEU B 1 224 ? -14.508 12.266 10.516 1 93.75 224 LEU B C 1
ATOM 5936 O O . LEU B 1 224 ? -15.406 12.43 9.688 1 93.75 224 LEU B O 1
ATOM 5940 N N . VAL B 1 225 ? -13.656 13.211 10.844 1 93.06 225 VAL B N 1
ATOM 5941 C CA . VAL B 1 225 ? -13.719 14.516 10.195 1 93.06 225 VAL B CA 1
ATOM 5942 C C . VAL B 1 225 ? -13.398 14.367 8.703 1 93.06 225 VAL B C 1
ATOM 5944 O O . VAL B 1 225 ? -14.086 14.938 7.855 1 93.06 225 VAL B O 1
ATOM 5947 N N . SER B 1 226 ? -12.391 13.617 8.406 1 89.06 226 SER B N 1
ATOM 5948 C CA . SER B 1 226 ? -12 13.406 7.016 1 89.06 226 SER B CA 1
ATOM 5949 C C . SER B 1 226 ? -13.094 12.703 6.227 1 89.06 226 SER B C 1
ATOM 5951 O O . SER B 1 226 ? -13.375 13.07 5.082 1 89.06 226 SER B O 1
ATOM 5953 N N . ASN B 1 227 ? -13.617 11.703 6.863 1 87.75 227 ASN B N 1
ATOM 5954 C CA . ASN B 1 227 ? -14.719 10.992 6.215 1 87.75 227 ASN B CA 1
ATOM 5955 C C . ASN B 1 227 ? -15.898 11.922 5.945 1 87.75 227 ASN B C 1
ATOM 5957 O O . ASN B 1 227 ? -16.531 11.836 4.895 1 87.75 227 ASN B O 1
ATOM 5961 N N . ARG B 1 228 ? -16.141 12.805 6.871 1 88.5 228 ARG B N 1
ATOM 5962 C CA . ARG B 1 228 ? -17.234 13.758 6.73 1 88.5 228 ARG B CA 1
ATOM 5963 C C . ARG B 1 228 ? -16.984 14.719 5.574 1 88.5 228 ARG B C 1
ATOM 5965 O O . ARG B 1 228 ? -17.906 15.031 4.809 1 88.5 228 ARG B O 1
ATOM 5972 N N . ILE B 1 229 ? -15.805 15.117 5.453 1 84.56 229 ILE B N 1
ATOM 5973 C CA . ILE B 1 229 ? 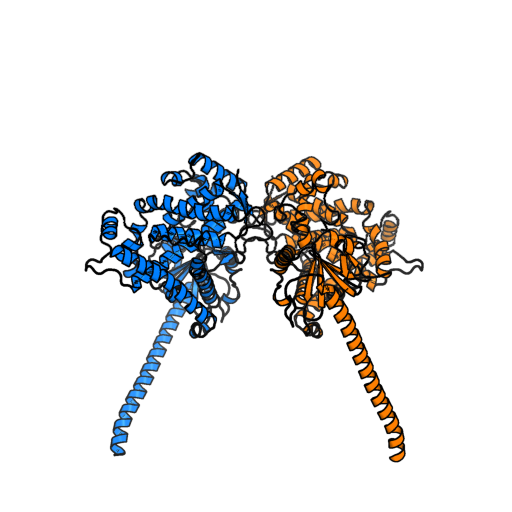-15.422 16.031 4.387 1 84.56 229 ILE B CA 1
ATOM 5974 C C . ILE B 1 229 ? -15.547 15.336 3.035 1 84.56 229 ILE B C 1
ATOM 5976 O O . ILE B 1 229 ? -16.078 15.906 2.08 1 84.56 229 ILE B O 1
ATOM 5980 N N . GLN B 1 230 ? -15.102 14.156 2.957 1 79.5 230 GLN B N 1
ATOM 5981 C CA . GLN B 1 230 ? -15.07 13.406 1.703 1 79.5 230 GLN B CA 1
ATOM 5982 C C . GLN B 1 230 ? -16.484 13.055 1.235 1 79.5 230 GLN B C 1
ATOM 5984 O O . GLN B 1 230 ? -16.734 12.938 0.034 1 79.5 230 GLN B O 1
ATOM 5989 N N . THR B 1 231 ? -17.281 12.836 2.201 1 79.06 231 THR B N 1
ATOM 5990 C CA . THR B 1 231 ? -18.641 12.406 1.851 1 79.06 231 THR B CA 1
ATOM 5991 C C . THR B 1 231 ? -19.625 13.562 1.998 1 79.06 231 THR B C 1
ATOM 5993 O O . THR B 1 231 ? -20.828 13.344 2.102 1 79.06 231 THR B O 1
ATOM 5996 N N . PHE B 1 232 ? -19.141 14.711 2.068 1 80.5 232 PHE B N 1
ATOM 5997 C CA . PHE B 1 232 ? -19.984 15.883 2.32 1 80.5 232 PHE B CA 1
ATOM 5998 C C . PHE B 1 232 ? -21.078 16 1.272 1 80.5 232 PHE B C 1
ATOM 6000 O O . PHE B 1 232 ? -20.812 15.969 0.071 1 80.5 232 PHE B O 1
ATOM 6007 N N . SER B 1 233 ? -22.203 16.016 1.724 1 77.56 233 SER B N 1
ATOM 6008 C CA . SER B 1 233 ? -23.391 16.125 0.889 1 77.56 233 SER B CA 1
ATOM 6009 C C . SER B 1 233 ? -24.547 16.797 1.648 1 77.56 233 SER B C 1
ATOM 6011 O O . SER B 1 233 ? -24.359 17.234 2.783 1 77.56 233 SER B O 1
ATOM 6013 N N . TYR B 1 234 ? -25.656 16.969 1.017 1 75.38 234 TYR B N 1
ATOM 6014 C CA . TYR B 1 234 ? -26.828 17.547 1.646 1 75.38 234 TYR B CA 1
ATOM 6015 C C . TYR B 1 234 ? -27.234 16.766 2.879 1 75.38 234 TYR B C 1
ATOM 6017 O O . TYR B 1 234 ? -27.906 17.281 3.775 1 75.38 234 TYR B O 1
ATOM 6025 N N . LYS B 1 235 ? -26.797 15.547 2.965 1 76.81 235 LYS B N 1
ATOM 6026 C CA . LYS B 1 235 ? -27.141 14.672 4.086 1 76.81 235 LYS B CA 1
ATOM 6027 C C . LYS B 1 235 ? -26.422 15.102 5.355 1 76.81 235 LYS B C 1
ATOM 6029 O O . LYS B 1 235 ? -26.766 14.648 6.453 1 76.81 235 LYS B O 1
ATOM 6034 N N . ASP B 1 236 ? -25.5 16.094 5.203 1 85.38 236 ASP B N 1
ATOM 6035 C CA . ASP B 1 236 ? -24.688 16.484 6.344 1 85.38 236 ASP B CA 1
ATOM 6036 C C . ASP B 1 236 ? -25.531 17.188 7.406 1 85.38 236 ASP B C 1
ATOM 6038 O O . ASP B 1 236 ? -25.125 17.266 8.57 1 85.38 236 ASP B O 1
ATOM 6042 N N . VAL B 1 237 ? -26.672 17.672 7.008 1 86.25 237 VAL B N 1
ATOM 6043 C CA . VAL B 1 237 ? -27.562 18.344 7.949 1 86.25 237 VAL B CA 1
ATOM 6044 C C . VAL B 1 237 ? -28 17.375 9.047 1 86.25 237 VAL B C 1
ATOM 6046 O O . VAL B 1 237 ? -28.266 17.781 10.172 1 86.25 237 VAL B O 1
ATOM 6049 N N . PHE B 1 238 ? -27.906 16.078 8.695 1 91.75 238 PHE B N 1
ATOM 6050 C CA . PHE B 1 238 ? -28.344 15.062 9.641 1 91.75 238 PHE B CA 1
ATOM 6051 C C . PHE B 1 238 ? -27.156 14.359 10.273 1 91.75 238 PHE B C 1
ATOM 6053 O O . PHE B 1 238 ? -27.297 13.297 10.875 1 91.75 238 PHE B O 1
ATOM 6060 N N . TYR B 1 239 ? -26.016 14.867 10.102 1 92.38 239 TYR B N 1
ATOM 6061 C CA . TYR B 1 239 ? -24.797 14.18 10.516 1 92.38 239 TYR B CA 1
ATOM 6062 C C . TYR B 1 239 ? -24.859 13.805 11.984 1 92.38 239 TYR B C 1
ATOM 6064 O O . TYR B 1 239 ? -24.469 12.703 12.367 1 92.38 239 TYR B O 1
ATOM 6072 N N . ASP B 1 240 ? -25.422 14.641 12.812 1 92.75 240 ASP B N 1
ATOM 6073 C CA . ASP B 1 240 ? -25.406 14.438 14.258 1 92.75 240 ASP B CA 1
ATOM 6074 C C . ASP B 1 240 ? -26.328 13.281 14.664 1 92.75 240 ASP B C 1
ATOM 6076 O O . ASP B 1 240 ? -26.219 12.758 15.773 1 92.75 240 ASP B O 1
ATOM 6080 N N . LEU B 1 241 ? -27.156 12.93 13.766 1 94.38 241 LEU B N 1
ATOM 6081 C CA . LEU B 1 241 ? -28.094 11.859 14.047 1 94.38 241 LEU B CA 1
ATOM 6082 C C . LEU B 1 241 ? -27.562 10.516 13.57 1 94.38 241 LEU B C 1
ATOM 6084 O O . LEU B 1 241 ? -28.156 9.469 13.836 1 94.38 241 LEU B O 1
ATOM 6088 N N . THR B 1 242 ? -26.5 10.508 12.938 1 94.38 242 THR B N 1
ATOM 6089 C CA . THR B 1 242 ? -25.906 9.281 12.406 1 94.38 242 THR B CA 1
ATOM 6090 C C . THR B 1 242 ? -25.016 8.617 13.453 1 94.38 242 THR B C 1
ATOM 6092 O O . THR B 1 242 ? -24.688 9.234 14.477 1 94.38 242 THR B O 1
ATOM 6095 N N . HIS B 1 243 ? -24.672 7.383 13.195 1 95.06 243 HIS B N 1
ATOM 6096 C CA . HIS B 1 243 ? -23.734 6.652 14.047 1 95.06 243 HIS B CA 1
ATOM 6097 C C . HIS B 1 243 ? -22.375 7.328 14.078 1 95.06 243 HIS B C 1
ATOM 6099 O O . HIS B 1 243 ? -21.766 7.441 15.141 1 95.06 243 HIS B O 1
ATOM 6105 N N . LYS B 1 244 ? -21.922 7.805 13.008 1 94.56 244 LYS B N 1
ATOM 6106 C CA . LYS B 1 244 ? -20.641 8.492 12.93 1 94.56 244 LYS B CA 1
ATOM 6107 C C . LYS B 1 244 ? -20.656 9.789 13.734 1 94.56 244 LYS B C 1
ATOM 6109 O O . LYS B 1 244 ? -19.656 10.164 14.344 1 94.56 244 LYS B O 1
ATOM 6114 N N . GLY B 1 245 ? -21.781 10.477 13.664 1 95.62 245 GLY B N 1
ATOM 6115 C CA . GLY B 1 245 ? -21.922 11.68 14.477 1 95.62 245 GLY B CA 1
ATOM 6116 C C . GLY B 1 245 ? -21.812 11.406 15.961 1 95.62 245 GLY B C 1
ATOM 6117 O O . GLY B 1 245 ? -21.203 12.195 16.703 1 95.62 245 GLY B O 1
ATOM 6118 N N . ARG B 1 246 ? -22.375 10.352 16.391 1 96.38 246 ARG B N 1
ATOM 6119 C CA . ARG B 1 246 ? -22.281 9.961 17.797 1 96.38 246 ARG B CA 1
ATOM 6120 C C . ARG B 1 246 ? -20.859 9.602 18.188 1 96.38 246 ARG B C 1
ATOM 6122 O O . ARG B 1 246 ? -20.359 10.008 19.234 1 96.38 246 ARG B O 1
ATOM 6129 N N . GLU B 1 247 ? -20.219 8.844 17.297 1 96.81 247 GLU B N 1
ATOM 6130 C CA . GLU B 1 247 ? -18.828 8.484 17.531 1 96.81 247 GLU B CA 1
ATOM 6131 C C . GLU B 1 247 ? -17.953 9.727 17.625 1 96.81 247 GLU B C 1
ATOM 6133 O O . GLU B 1 247 ? -17.016 9.781 18.438 1 96.81 247 GLU B O 1
ATOM 6138 N N . PHE B 1 248 ? -18.25 10.656 16.812 1 97.06 248 PHE B N 1
ATOM 6139 C CA . PHE B 1 248 ? -17.5 11.906 16.812 1 97.06 248 PHE B CA 1
ATOM 6140 C C . PHE B 1 248 ? -17.641 12.633 18.141 1 97.06 248 PHE B C 1
ATOM 6142 O O . PHE B 1 248 ? -16.656 13.094 18.719 1 97.06 248 PHE B O 1
ATOM 6149 N N . ARG B 1 249 ? -18.844 12.734 18.641 1 96.5 249 ARG B N 1
ATOM 6150 C CA . ARG B 1 249 ? -19.109 13.414 19.906 1 96.5 249 ARG B CA 1
ATOM 6151 C C . ARG B 1 249 ? -18.422 12.703 21.062 1 96.5 249 ARG B C 1
ATOM 6153 O O . ARG B 1 249 ? -17.875 13.344 21.969 1 96.5 249 ARG B O 1
ATOM 6160 N N . ASP B 1 250 ? -18.469 11.43 20.984 1 96.56 250 ASP B N 1
ATOM 6161 C CA . ASP B 1 250 ? -17.828 10.648 22.031 1 96.56 250 ASP B CA 1
ATOM 6162 C C . ASP B 1 250 ? -16.312 10.867 22.031 1 96.56 250 ASP B C 1
ATOM 6164 O O . ASP B 1 250 ? -15.695 10.992 23.078 1 96.56 250 ASP B O 1
ATOM 6168 N N . ALA B 1 251 ? -15.766 10.852 20.875 1 95.94 251 ALA B N 1
ATOM 6169 C CA . ALA B 1 251 ? -14.328 11.078 20.734 1 95.94 251 ALA B CA 1
ATOM 6170 C C . ALA B 1 251 ? -13.961 12.492 21.188 1 95.94 251 ALA B C 1
ATOM 6172 O O . ALA B 1 251 ? -12.906 12.695 21.797 1 95.94 251 ALA B O 1
ATOM 6173 N N . CYS B 1 252 ? -14.781 13.477 20.906 1 96.19 252 CYS B N 1
ATOM 6174 C CA . CYS B 1 252 ? -14.562 14.836 21.391 1 96.19 252 CYS B CA 1
ATOM 6175 C C . CYS B 1 252 ? -14.523 14.883 22.906 1 96.19 252 CYS B C 1
ATOM 6177 O O . CYS B 1 252 ? -13.656 15.539 23.484 1 96.19 252 CYS B O 1
ATOM 6179 N N . LYS B 1 253 ? -15.461 14.219 23.484 1 95.62 253 LYS B N 1
ATOM 6180 C CA . LYS B 1 253 ? -15.531 14.203 24.938 1 95.62 253 LYS B CA 1
ATOM 6181 C C . LYS B 1 253 ? -14.242 13.656 25.547 1 95.62 253 LYS B C 1
ATOM 6183 O O . LYS B 1 253 ? -13.727 14.195 26.531 1 95.62 253 LYS B O 1
ATOM 6188 N N . LEU B 1 254 ? -13.773 12.633 24.969 1 92.69 254 LEU B N 1
ATOM 6189 C CA . LEU B 1 254 ? -12.531 12.031 25.453 1 92.69 254 LEU B CA 1
ATOM 6190 C C . LEU B 1 254 ? -11.359 13 25.297 1 92.69 254 LEU B C 1
ATOM 6192 O O . LEU B 1 254 ? -10.539 13.141 26.203 1 92.69 254 LEU B O 1
ATOM 6196 N N . ALA B 1 255 ? -11.227 13.609 24.188 1 92.75 255 ALA B N 1
ATOM 6197 C CA . ALA B 1 255 ? -10.156 14.578 23.938 1 92.75 255 ALA B CA 1
ATOM 6198 C C . ALA B 1 255 ? -10.242 15.75 24.906 1 92.75 255 ALA B C 1
ATOM 6200 O O . ALA B 1 255 ? -9.227 16.188 25.453 1 92.75 255 ALA B O 1
ATOM 6201 N N . HIS B 1 256 ? -11.43 16.25 25.125 1 93.94 256 HIS B N 1
ATOM 6202 C CA . HIS B 1 256 ? -11.641 17.391 26.016 1 93.94 256 HIS B CA 1
ATOM 6203 C C . HIS B 1 256 ? -11.32 17.031 27.453 1 93.94 256 HIS B C 1
ATOM 6205 O O . HIS B 1 256 ? -10.797 17.859 28.219 1 93.94 256 HIS B O 1
ATOM 6211 N N . THR B 1 257 ? -11.703 15.844 27.766 1 92.19 257 THR B N 1
ATOM 6212 C CA . THR B 1 257 ? -11.398 15.391 29.109 1 92.19 257 THR B CA 1
ATOM 6213 C C . THR B 1 257 ? -9.898 15.453 29.375 1 92.19 257 THR B C 1
ATOM 6215 O O . THR B 1 257 ? -9.469 15.883 30.453 1 92.19 257 THR B O 1
ATOM 6218 N N . HIS B 1 258 ? -9.18 14.992 28.484 1 88.31 258 HIS B N 1
ATOM 6219 C CA . HIS B 1 258 ? -7.727 15.039 28.625 1 88.31 258 HIS B CA 1
ATOM 6220 C C . HIS B 1 258 ? -7.23 16.484 28.734 1 88.31 258 HIS B C 1
ATOM 6222 O O . HIS B 1 258 ? -6.422 16.797 29.609 1 88.31 258 HIS B O 1
ATOM 6228 N N . THR B 1 259 ? -7.664 17.359 27.875 1 90.12 259 THR B N 1
ATOM 6229 C CA . THR B 1 259 ? -7.254 18.75 27.844 1 90.12 259 THR B CA 1
ATOM 6230 C C . THR B 1 259 ? -7.648 19.453 29.141 1 90.12 259 THR B C 1
ATOM 6232 O O . THR B 1 259 ? -6.863 20.219 29.703 1 90.12 259 THR B O 1
ATOM 6235 N N . ASP B 1 260 ? -8.836 19.172 29.547 1 91.44 260 ASP B N 1
ATOM 6236 C CA . ASP B 1 260 ? -9.32 19.766 30.797 1 91.44 260 ASP B CA 1
ATOM 6237 C C . ASP B 1 260 ? -8.461 19.344 31.984 1 91.44 260 ASP B C 1
ATOM 6239 O O . ASP B 1 260 ? -8.188 20.156 32.875 1 91.44 260 ASP B O 1
ATOM 6243 N N . LYS B 1 261 ? -8.141 18.156 31.938 1 89.44 261 LYS B N 1
ATOM 6244 C CA . LYS B 1 261 ? -7.281 17.656 33 1 89.44 261 LYS B CA 1
ATOM 6245 C C . LYS B 1 261 ? -5.941 18.391 33.031 1 89.44 261 LYS B C 1
ATOM 6247 O O . LYS B 1 261 ? -5.453 18.766 34.094 1 89.44 261 LYS B O 1
ATOM 6252 N N . VAL B 1 262 ? -5.352 18.625 31.953 1 88.25 262 VAL B N 1
ATOM 6253 C CA . VAL B 1 262 ? -4.059 19.281 31.828 1 88.25 262 VAL B CA 1
ATOM 6254 C C . VAL B 1 262 ? -4.176 20.734 32.312 1 88.25 262 VAL B C 1
ATOM 6256 O O . VAL B 1 262 ? -3.318 21.203 33.062 1 88.25 262 VAL B O 1
ATOM 6259 N N . ILE B 1 263 ? -5.215 21.422 31.906 1 90.12 263 ILE B N 1
ATOM 6260 C CA . ILE B 1 263 ? -5.438 22.812 32.281 1 90.12 263 ILE B CA 1
ATOM 6261 C C . ILE B 1 263 ? -5.641 22.906 33.812 1 90.12 263 ILE B C 1
ATOM 6263 O O . ILE B 1 263 ? -5.055 23.766 34.469 1 90.12 263 ILE B O 1
ATOM 6267 N N . LYS B 1 264 ? -6.457 22 34.281 1 90.44 264 LYS B N 1
ATOM 6268 C CA . LYS B 1 264 ? -6.766 21.984 35.719 1 90.44 264 LYS B CA 1
ATOM 6269 C C . LYS B 1 264 ? -5.508 21.734 36.531 1 90.44 264 LYS B C 1
ATOM 6271 O O . LYS B 1 264 ? -5.277 22.422 37.531 1 90.44 264 LYS B O 1
ATOM 6276 N N . GLU B 1 265 ? -4.773 20.781 36.125 1 87.56 265 GLU B N 1
ATOM 6277 C CA . GLU B 1 265 ? -3.553 20.453 36.875 1 87.56 265 GLU B CA 1
ATOM 6278 C C . GLU B 1 265 ? -2.57 21.609 36.875 1 87.56 265 GLU B C 1
ATOM 6280 O O . GLU B 1 265 ? -1.927 21.891 37.875 1 87.56 265 GLU B O 1
ATOM 6285 N N . ARG B 1 266 ? -2.443 22.344 35.812 1 87.06 266 ARG B N 1
ATOM 6286 C CA . ARG B 1 266 ? -1.517 23.484 35.75 1 87.06 266 ARG B CA 1
ATOM 6287 C C . ARG B 1 266 ? -2.018 24.641 36.594 1 87.06 266 ARG B C 1
ATOM 6289 O O . ARG B 1 266 ? -1.229 25.328 37.25 1 87.06 266 ARG B O 1
ATOM 6296 N N . LYS B 1 267 ? -3.287 24.891 36.5 1 85.94 267 LYS B N 1
ATOM 6297 C CA . LYS B 1 267 ? -3.875 25.953 37.344 1 85.94 267 LYS B CA 1
ATOM 6298 C C . LYS B 1 267 ? -3.639 25.688 38.812 1 85.94 267 LYS B C 1
ATOM 6300 O O . LYS B 1 267 ? -3.363 26.625 39.594 1 85.94 267 LYS B O 1
ATOM 6305 N N . MET B 1 268 ? -3.791 24.438 39.125 1 86.5 268 MET B N 1
ATOM 6306 C CA . MET B 1 268 ? -3.562 24.047 40.5 1 86.5 268 MET B CA 1
ATOM 6307 C C . MET B 1 268 ? -2.111 24.297 40.906 1 86.5 268 MET B C 1
ATOM 6309 O O . MET B 1 268 ? -1.842 24.781 42 1 86.5 268 MET B O 1
ATOM 6313 N N . LEU B 1 269 ? -1.25 23.984 40.094 1 82.88 269 LEU B N 1
ATOM 6314 C CA . LEU B 1 269 ? 0.167 24.172 40.375 1 82.88 269 LEU B CA 1
ATOM 6315 C C . LEU B 1 269 ? 0.505 25.656 40.469 1 82.88 269 LEU B C 1
ATOM 6317 O O . LEU B 1 269 ? 1.338 26.047 41.281 1 82.88 269 LEU B O 1
ATOM 6321 N N . LEU B 1 270 ? -0.127 26.469 39.719 1 82.44 270 LEU B N 1
ATOM 6322 C CA . LEU B 1 270 ? 0.134 27.891 39.688 1 82.44 270 LEU B CA 1
ATOM 6323 C C . LEU B 1 270 ? -0.462 28.594 40.906 1 82.44 270 LEU B C 1
ATOM 6325 O O . LEU B 1 270 ? -0.089 29.719 41.219 1 82.44 270 LEU B O 1
ATOM 6329 N N . SER B 1 271 ? -1.396 27.875 41.5 1 83.12 271 SER B N 1
ATOM 6330 C CA . SER B 1 271 ? -1.978 28.438 42.719 1 83.12 271 SER B CA 1
ATOM 6331 C C . SER B 1 271 ? -1.014 28.328 43.906 1 83.12 271 SER B C 1
ATOM 6333 O O . SER B 1 271 ? -1.169 29.016 44.906 1 83.12 271 SER B O 1
ATOM 6335 N N . SER B 1 272 ? -0.07 27.516 43.656 1 83.38 272 SER B N 1
ATOM 6336 C CA . SER B 1 272 ? 0.96 27.422 44.688 1 83.38 272 SER B CA 1
ATOM 6337 C C . SER B 1 272 ? 1.974 28.547 44.562 1 83.38 272 SER B C 1
ATOM 6339 O O . SER B 1 272 ? 2.434 28.875 43.469 1 83.38 272 SER B O 1
ATOM 6341 N N . GLU B 1 273 ? 2.328 29.219 45.688 1 74.62 273 GLU B N 1
ATOM 6342 C CA . GLU B 1 273 ? 3.24 30.359 45.719 1 74.62 273 GLU B CA 1
ATOM 6343 C C . GLU B 1 273 ? 4.621 29.984 45.188 1 74.62 273 GLU B C 1
ATOM 6345 O O . GLU B 1 273 ? 5.27 30.766 44.5 1 74.62 273 GLU B O 1
ATOM 6350 N N . LYS B 1 274 ? 5.008 28.859 45.562 1 78.31 274 LYS B N 1
ATOM 6351 C CA . LYS B 1 274 ? 6.328 28.391 45.125 1 78.31 274 LYS B CA 1
ATOM 6352 C C . LYS B 1 274 ? 6.426 28.328 43.594 1 78.31 274 LYS B C 1
ATOM 6354 O O . LYS B 1 274 ? 7.418 28.766 43.031 1 78.31 274 LYS B O 1
ATOM 6359 N N . GLU B 1 275 ? 5.383 27.781 42.969 1 74.44 275 GLU B N 1
ATOM 6360 C CA . GLU B 1 275 ? 5.383 27.625 41.531 1 74.44 275 GLU B CA 1
ATOM 6361 C C . GLU B 1 275 ? 5.234 28.969 40.844 1 74.44 275 GLU B C 1
ATOM 6363 O O . GLU B 1 275 ? 5.816 29.203 39.781 1 74.44 275 GLU B O 1
ATOM 6368 N N . LEU B 1 276 ? 4.469 29.766 41.406 1 74.94 276 LEU B N 1
ATOM 6369 C CA . LEU B 1 276 ? 4.27 31.094 40.875 1 74.94 276 LEU B CA 1
ATOM 6370 C C . LEU B 1 276 ? 5.57 31.891 40.875 1 74.94 276 LEU B C 1
ATOM 6372 O O . LEU B 1 276 ? 5.855 32.625 39.938 1 74.94 276 LEU B O 1
ATOM 6376 N N . ASP B 1 277 ? 6.254 31.719 41.906 1 76.06 277 ASP B N 1
ATOM 6377 C CA . ASP B 1 277 ? 7.547 32.375 42.031 1 76.06 277 ASP B CA 1
ATOM 6378 C C . ASP B 1 277 ? 8.516 31.906 40.969 1 76.06 277 ASP B C 1
ATOM 6380 O O . ASP B 1 277 ? 9.32 32.688 40.438 1 76.06 277 ASP B O 1
ATOM 6384 N N . LYS B 1 278 ? 8.516 30.672 40.688 1 77.19 278 LYS B N 1
ATOM 6385 C CA . LYS B 1 278 ? 9.375 30.078 39.688 1 77.19 278 LYS B CA 1
ATOM 6386 C C . LYS B 1 278 ? 9.047 30.625 38.281 1 77.19 278 LYS B C 1
ATOM 6388 O O . LYS B 1 278 ? 9.945 30.906 37.5 1 77.19 278 LYS B O 1
ATOM 6393 N N . ILE B 1 279 ? 7.812 30.734 38.031 1 72.31 279 ILE B N 1
ATOM 6394 C CA . ILE B 1 279 ? 7.336 31.188 36.75 1 72.31 279 ILE B CA 1
ATOM 6395 C C . ILE B 1 279 ? 7.707 32.656 36.531 1 72.31 279 ILE B C 1
ATOM 6397 O O . ILE B 1 279 ? 8.094 33.062 35.438 1 72.31 279 ILE B O 1
ATOM 6401 N N . GLN B 1 280 ? 7.594 33.344 37.594 1 67 280 GLN B N 1
ATOM 6402 C CA . GLN B 1 280 ? 7.875 34.781 37.531 1 67 280 GLN B CA 1
ATOM 6403 C C . GLN B 1 280 ? 9.359 35.031 37.281 1 67 280 GLN B C 1
ATOM 6405 O O . GLN B 1 280 ? 9.734 36.094 36.781 1 67 280 GLN B O 1
ATOM 6410 N N . LYS B 1 281 ? 10.078 34.031 37.688 1 71.94 281 LYS B N 1
ATOM 6411 C CA . LYS B 1 281 ? 11.523 34.188 37.531 1 71.94 281 LYS B CA 1
ATOM 6412 C C . LYS B 1 281 ? 11.984 33.75 36.156 1 71.94 281 LYS B C 1
ATOM 6414 O O . LYS B 1 281 ? 13.117 34 35.75 1 71.94 281 LYS B O 1
ATOM 6419 N N . LYS B 1 282 ? 11.039 33.031 35.469 1 71.56 282 LYS B N 1
ATOM 6420 C CA . LYS B 1 282 ? 11.375 32.562 34.125 1 71.56 282 LYS B CA 1
ATOM 6421 C C . LYS B 1 282 ? 11.375 33.75 33.125 1 71.56 282 LYS B C 1
ATOM 6423 O O . LYS B 1 282 ? 10.484 34.594 33.188 1 71.56 282 LYS B O 1
ATOM 6428 N N . ARG B 1 283 ? 12.477 33.906 32.5 1 63.56 283 ARG B N 1
ATOM 6429 C CA . ARG B 1 283 ? 12.562 34.938 31.484 1 63.56 283 ARG B CA 1
ATOM 6430 C C . ARG B 1 283 ? 11.492 34.75 30.406 1 63.56 283 ARG B C 1
ATOM 6432 O O . ARG B 1 283 ? 10.914 35.719 29.922 1 63.56 283 ARG B O 1
ATOM 6439 N N . HIS B 1 284 ? 11.234 33.5 30.094 1 71.88 284 HIS B N 1
ATOM 6440 C CA . HIS B 1 284 ? 10.227 33.156 29.094 1 71.88 284 HIS B CA 1
ATOM 6441 C C . HIS B 1 284 ? 9.266 32.094 29.609 1 71.88 284 HIS B C 1
ATOM 6443 O O . HIS B 1 284 ? 9.695 31.094 30.172 1 71.88 284 HIS B O 1
ATOM 6449 N N . LEU B 1 285 ? 8.039 32.406 29.469 1 76.31 285 LEU B N 1
ATOM 6450 C CA . LEU B 1 285 ? 6.992 31.484 29.891 1 76.31 285 LEU B CA 1
ATOM 6451 C C . LEU B 1 285 ? 6.75 30.422 28.844 1 76.31 285 LEU B C 1
ATOM 6453 O O . LEU B 1 285 ? 6.957 30.641 27.641 1 76.31 285 LEU B O 1
ATOM 6457 N N . ASP B 1 286 ? 6.422 29.281 29.344 1 80 286 ASP B N 1
ATOM 6458 C CA . ASP B 1 286 ? 5.977 28.25 28.406 1 80 286 ASP B CA 1
ATOM 6459 C C . ASP B 1 286 ? 4.582 28.578 27.859 1 80 286 ASP B C 1
ATOM 6461 O O . ASP B 1 286 ? 3.924 29.5 28.344 1 80 286 ASP B O 1
ATOM 6465 N N . PHE B 1 287 ? 4.203 27.875 26.891 1 83.69 287 PHE B N 1
ATOM 6466 C CA . PHE B 1 287 ? 2.984 28.125 26.125 1 83.69 287 PHE B CA 1
ATOM 6467 C C . PHE B 1 287 ? 1.78 28.219 27.062 1 83.69 287 PHE B C 1
ATOM 6469 O O . PHE B 1 287 ? 1.045 29.203 27.031 1 83.69 287 PHE B O 1
ATOM 6476 N N . LEU B 1 288 ? 1.604 27.234 27.891 1 83.5 288 LEU B N 1
ATOM 6477 C CA . LEU B 1 288 ? 0.436 27.219 28.766 1 83.5 288 LEU B CA 1
ATOM 6478 C C . LEU B 1 288 ? 0.507 28.344 29.781 1 83.5 288 LEU B C 1
ATOM 6480 O O . LEU B 1 288 ? -0.517 28.938 30.125 1 83.5 288 LEU B O 1
ATOM 6484 N N . ASP B 1 289 ? 1.622 28.609 30.188 1 84.06 289 ASP B N 1
ATOM 6485 C CA . ASP B 1 289 ? 1.788 29.719 31.141 1 84.06 289 ASP B CA 1
ATOM 6486 C C . ASP B 1 289 ? 1.43 31.047 30.484 1 84.06 289 ASP B C 1
ATOM 6488 O O . ASP B 1 289 ? 0.854 31.922 31.141 1 84.06 289 ASP B O 1
ATOM 6492 N N . ILE B 1 290 ? 1.817 31.172 29.312 1 81.94 290 ILE B N 1
ATOM 6493 C CA . ILE B 1 290 ? 1.442 32.375 28.578 1 81.94 290 ILE B CA 1
ATOM 6494 C C . ILE B 1 290 ? -0.079 32.5 28.531 1 81.94 290 ILE B C 1
ATOM 6496 O O . ILE B 1 290 ? -0.63 33.562 28.781 1 81.94 290 ILE B O 1
ATOM 6500 N N . LEU B 1 291 ? -0.73 31.438 28.266 1 84.75 291 LEU B N 1
ATOM 6501 C CA . LEU B 1 291 ? -2.184 31.438 28.141 1 84.75 291 LEU B CA 1
ATOM 6502 C C . LEU B 1 291 ? -2.842 31.75 29.484 1 84.75 291 LEU B C 1
ATOM 6504 O O . LEU B 1 291 ? -3.871 32.438 29.531 1 84.75 291 LEU B O 1
ATOM 6508 N N . LEU B 1 292 ? -2.207 31.297 30.469 1 83.81 292 LEU B N 1
ATOM 6509 C CA . LEU B 1 292 ? -2.811 31.422 31.781 1 83.81 292 LEU B CA 1
ATOM 6510 C C . LEU B 1 292 ? -2.463 32.75 32.438 1 83.81 292 LEU B C 1
ATOM 6512 O O . LEU B 1 292 ? -3.246 33.312 33.219 1 83.81 292 LEU B O 1
ATOM 6516 N N . CYS B 1 293 ? -1.339 33.281 32 1 80.31 293 CYS B N 1
ATOM 6517 C CA . CYS B 1 293 ? -0.848 34.438 32.75 1 80.31 293 CYS B CA 1
ATOM 6518 C C . CYS B 1 293 ? -1.05 35.719 31.953 1 80.31 293 CYS B C 1
ATOM 6520 O O . CYS B 1 293 ? -0.996 36.812 32.531 1 80.31 293 CYS B O 1
ATOM 6522 N N . THR B 1 294 ? -1.238 35.594 30.766 1 77.19 294 THR B N 1
ATOM 6523 C CA . THR B 1 294 ? -1.337 36.812 29.953 1 77.19 294 THR B CA 1
ATOM 6524 C C . THR B 1 294 ? -2.684 37.5 30.172 1 77.19 294 THR B C 1
ATOM 6526 O O . THR B 1 294 ? -3.719 36.844 30.25 1 77.19 294 THR B O 1
ATOM 6529 N N . LYS B 1 295 ? -2.555 38.781 30.422 1 77.12 295 LYS B N 1
ATOM 6530 C CA . LYS B 1 295 ? -3.729 39.625 30.609 1 77.12 295 LYS B CA 1
ATOM 6531 C C . LYS B 1 295 ? -3.752 40.781 29.594 1 77.12 295 LYS B C 1
ATOM 6533 O O . LYS B 1 295 ? -2.703 41.188 29.094 1 77.12 295 LYS B O 1
ATOM 6538 N N . ASP B 1 296 ? -4.973 41.031 29.062 1 66.81 296 ASP B N 1
ATOM 6539 C CA . ASP B 1 296 ? -5.078 42.188 28.156 1 66.81 296 ASP B CA 1
ATOM 6540 C C . ASP B 1 296 ? -4.887 43.5 28.891 1 66.81 296 ASP B C 1
ATOM 6542 O O . ASP B 1 296 ? -4.539 43.5 30.078 1 66.81 296 ASP B O 1
ATOM 6546 N N . ALA B 1 297 ? -4.973 44.625 28.078 1 66.62 297 ALA B N 1
ATOM 6547 C CA . ALA B 1 297 ? -4.746 45.969 28.625 1 66.62 297 ALA B CA 1
ATOM 6548 C C . ALA B 1 297 ? -5.688 46.25 29.781 1 66.62 297 ALA B C 1
ATOM 6550 O O . ALA B 1 297 ? -5.355 47.031 30.672 1 66.62 297 ALA B O 1
ATOM 6551 N N . ASN B 1 298 ? -6.812 45.562 29.719 1 72.12 298 ASN B N 1
ATOM 6552 C CA . ASN B 1 298 ? -7.797 45.781 30.766 1 72.12 298 ASN B CA 1
ATOM 6553 C C . ASN B 1 298 ? -7.633 44.781 31.906 1 72.12 298 ASN B C 1
ATOM 6555 O O . ASN B 1 298 ? -8.461 44.719 32.812 1 72.12 298 ASN B O 1
ATOM 6559 N N . GLY B 1 299 ? -6.629 44.031 31.75 1 72.06 299 GLY B N 1
ATOM 6560 C CA . GLY B 1 299 ? -6.324 43.062 32.781 1 72.06 299 GLY B CA 1
ATOM 6561 C C . GLY B 1 299 ? -7.129 41.781 32.656 1 72.06 299 GLY B C 1
ATOM 6562 O O . GLY B 1 299 ? -7.168 40.969 33.594 1 72.06 299 GLY B O 1
ATOM 6563 N N . VAL B 1 300 ? -7.809 41.688 31.625 1 77.75 300 VAL B N 1
ATOM 6564 C CA . VAL B 1 300 ? -8.633 40.5 31.438 1 77.75 300 VAL B CA 1
ATOM 6565 C C . VAL B 1 300 ? -7.848 39.438 30.672 1 77.75 300 VAL B C 1
ATOM 6567 O O . VAL B 1 300 ? -7.266 39.719 29.625 1 77.75 300 VAL B O 1
ATOM 6570 N N . GLY B 1 301 ? -7.824 38.281 31.234 1 79.5 301 GLY B N 1
ATOM 6571 C CA . GLY B 1 301 ? -7.16 37.156 30.578 1 79.5 301 GLY B CA 1
ATOM 6572 C C . GLY B 1 301 ? -8.031 36.469 29.531 1 79.5 301 GLY B C 1
ATOM 6573 O O . GLY B 1 301 ? -9.117 36.969 29.203 1 79.5 301 GLY B O 1
ATOM 6574 N N . LEU B 1 302 ? -7.492 35.438 28.938 1 86.38 302 LEU B N 1
ATOM 6575 C CA . LEU B 1 302 ? -8.258 34.656 27.969 1 86.38 302 LEU B CA 1
ATOM 6576 C C . LEU B 1 302 ? -9.461 34 28.641 1 86.38 302 LEU B C 1
ATOM 6578 O O . LEU B 1 302 ? -9.375 33.562 29.797 1 86.38 302 LEU B O 1
ATOM 6582 N N . SER B 1 303 ? -10.57 34 27.922 1 87.62 303 SER B N 1
ATOM 6583 C CA . SER B 1 303 ? -11.711 33.25 28.438 1 87.62 303 SER B CA 1
ATOM 6584 C C . SER B 1 303 ? -11.391 31.781 28.547 1 87.62 303 SER B C 1
ATOM 6586 O O . SER B 1 303 ? -10.492 31.281 27.875 1 87.62 303 SER B O 1
ATOM 6588 N N . ASP B 1 304 ? -12.125 31.094 29.391 1 86.88 304 ASP B N 1
ATOM 6589 C CA . ASP B 1 304 ? -11.953 29.641 29.531 1 86.88 304 ASP B CA 1
ATOM 6590 C C . ASP B 1 304 ? -12.164 28.938 28.203 1 86.88 304 ASP B C 1
ATOM 6592 O O . ASP B 1 304 ? -11.5 27.938 27.906 1 86.88 304 ASP B O 1
ATOM 6596 N N . GLU B 1 305 ? -13.047 29.469 27.484 1 90.38 305 GLU B N 1
ATOM 6597 C CA . GLU B 1 305 ? -13.328 28.906 26.172 1 90.38 305 GLU B CA 1
ATOM 6598 C C . GLU B 1 305 ? -12.148 29.094 25.219 1 90.38 305 GLU B C 1
ATOM 6600 O O . GLU B 1 305 ? -11.789 28.172 24.469 1 90.38 305 GLU B O 1
ATOM 6605 N N . ASP B 1 306 ? -11.625 30.281 25.281 1 91.44 306 ASP B N 1
ATOM 6606 C CA . ASP B 1 306 ? -10.469 30.562 24.438 1 91.44 306 ASP B CA 1
ATOM 6607 C C . ASP B 1 306 ? -9.258 29.75 24.859 1 91.44 306 ASP B C 1
ATOM 6609 O O . ASP B 1 306 ? -8.508 29.25 24.016 1 91.44 306 ASP B O 1
ATOM 6613 N N . LEU B 1 307 ? -9.086 29.672 26.156 1 91.56 307 LEU B N 1
ATOM 6614 C CA . LEU B 1 307 ? -7.984 28.891 26.703 1 91.56 307 LEU B CA 1
ATOM 6615 C C . LEU B 1 307 ? -8.078 27.438 26.266 1 91.56 307 LEU B C 1
ATOM 6617 O O . LEU B 1 307 ? -7.105 26.875 25.766 1 91.56 307 LEU B O 1
ATOM 6621 N N . ARG B 1 308 ? -9.219 26.906 26.438 1 91.81 308 ARG B N 1
ATOM 6622 C CA . ARG B 1 308 ? -9.43 25.5 26.062 1 91.81 308 ARG B CA 1
ATOM 6623 C C . ARG B 1 308 ? -9.211 25.297 24.562 1 91.81 308 ARG B C 1
ATOM 6625 O O . ARG B 1 308 ? -8.633 24.297 24.156 1 91.81 308 ARG B O 1
ATOM 6632 N N . ALA B 1 309 ? -9.695 26.188 23.75 1 94.12 309 ALA B N 1
ATOM 6633 C CA . ALA B 1 309 ? -9.555 26.094 22.312 1 94.12 309 ALA B CA 1
ATOM 6634 C C . ALA B 1 309 ? -8.086 26.078 21.891 1 94.12 309 ALA B C 1
ATOM 6636 O O . ALA B 1 309 ? -7.676 25.297 21.047 1 94.12 309 ALA B O 1
ATOM 6637 N N . GLU B 1 310 ? -7.32 26.953 22.5 1 94.06 310 GLU B N 1
ATOM 6638 C CA . GLU B 1 310 ? -5.902 27 22.156 1 94.06 310 GLU B CA 1
ATOM 6639 C C . GLU B 1 310 ? -5.176 25.75 22.625 1 94.06 310 GLU B C 1
ATOM 6641 O O . GLU B 1 310 ? -4.32 25.219 21.906 1 94.06 310 GLU B O 1
ATOM 6646 N N . VAL B 1 311 ? -5.488 25.281 23.797 1 92.56 311 VAL B N 1
ATOM 6647 C CA . VAL B 1 311 ? -4.84 24.078 24.312 1 92.56 311 VAL B CA 1
ATOM 6648 C C . VAL B 1 311 ? -5.172 22.891 23.422 1 92.56 311 VAL B C 1
ATOM 6650 O O . VAL B 1 311 ? -4.289 22.109 23.078 1 92.56 311 VAL B O 1
ATOM 6653 N N . ASP B 1 312 ? -6.41 22.75 23.047 1 93.25 312 ASP B N 1
ATOM 6654 C CA . ASP B 1 312 ? -6.816 21.672 22.156 1 93.25 312 ASP B CA 1
ATOM 6655 C C . ASP B 1 312 ? -6.105 21.781 20.812 1 93.25 312 ASP B C 1
ATOM 6657 O O . ASP B 1 312 ? -5.652 20.766 20.266 1 93.25 312 ASP B O 1
ATOM 6661 N N . THR B 1 313 ? -6.004 22.922 20.297 1 93.69 313 THR B N 1
ATOM 6662 C CA . THR B 1 313 ? -5.391 23.172 19 1 93.69 313 THR B CA 1
ATOM 6663 C C . THR B 1 313 ? -3.912 22.797 19.016 1 93.69 313 THR B C 1
ATOM 6665 O O . THR B 1 313 ? -3.443 22.062 18.141 1 93.69 313 THR B O 1
ATOM 6668 N N . PHE B 1 314 ? -3.234 23.203 20.031 1 91.75 314 PHE B N 1
ATOM 6669 C CA . PHE B 1 314 ? -1.788 23.016 20.047 1 91.75 314 PHE B CA 1
ATOM 6670 C C . PHE B 1 314 ? -1.432 21.594 20.469 1 91.75 314 PHE B C 1
ATOM 6672 O O . PHE B 1 314 ? -0.405 21.062 20.047 1 91.75 314 PHE B O 1
ATOM 6679 N N . MET B 1 315 ? -2.279 21 21.25 1 88 315 MET B N 1
ATOM 6680 C CA . MET B 1 315 ? -2.033 19.609 21.609 1 88 315 MET B CA 1
ATOM 6681 C C . MET B 1 315 ? -2.166 18.688 20.406 1 88 315 MET B C 1
ATOM 6683 O O . MET B 1 315 ? -1.354 17.781 20.219 1 88 315 MET B O 1
ATOM 6687 N N . PHE B 1 316 ? -3.166 18.938 19.688 1 89.44 316 PHE B N 1
ATOM 6688 C CA . PHE B 1 316 ? -3.381 18.141 18.484 1 89.44 316 PHE B CA 1
ATOM 6689 C C . PHE B 1 316 ? -2.375 18.516 17.391 1 89.44 316 PHE B C 1
ATOM 6691 O O . PHE B 1 316 ? -1.716 17.641 16.828 1 89.44 316 PHE B O 1
ATOM 6698 N N . ALA B 1 317 ? -2.168 19.734 17.047 1 91.31 317 ALA B N 1
ATOM 6699 C CA . ALA B 1 317 ? -1.312 20.219 15.961 1 91.31 317 ALA B CA 1
ATOM 6700 C C . ALA B 1 317 ? 0.163 20.016 16.297 1 91.31 317 ALA B C 1
ATOM 6702 O O . ALA B 1 317 ? 1.009 19.969 15.398 1 91.31 317 ALA B O 1
ATOM 6703 N N . GLY B 1 318 ? 0.494 19.891 17.578 1 91.44 318 GLY B N 1
ATOM 6704 C CA . GLY B 1 318 ? 1.874 19.766 18.016 1 91.44 318 GLY B CA 1
ATOM 6705 C C . GLY B 1 318 ? 2.354 18.312 18.047 1 91.44 318 GLY B C 1
ATOM 6706 O O . GLY B 1 318 ? 3.553 18.062 18.156 1 91.44 318 GLY B O 1
ATOM 6707 N N . HIS B 1 319 ? 1.527 17.453 17.906 1 93.12 319 HIS B N 1
ATOM 6708 C CA . HIS B 1 319 ? 1.963 16.062 18.016 1 93.12 319 HIS B CA 1
ATOM 6709 C C . HIS B 1 319 ? 1.667 15.297 16.719 1 93.12 319 HIS B C 1
ATOM 6711 O O . HIS B 1 319 ? 2.57 14.711 16.125 1 93.12 319 HIS B O 1
ATOM 6717 N N . ASP B 1 320 ? 0.502 15.336 16.234 1 94 320 ASP B N 1
ATOM 6718 C CA . ASP B 1 320 ? 0.052 14.484 15.133 1 94 320 ASP B CA 1
ATOM 6719 C C . ASP B 1 320 ? 0.8 14.805 13.844 1 94 320 ASP B C 1
ATOM 6721 O O . ASP B 1 320 ? 1.228 13.906 13.125 1 94 320 ASP B O 1
ATOM 6725 N N . THR B 1 321 ? 0.909 16.141 13.516 1 96.88 321 THR B N 1
ATOM 6726 C CA . THR B 1 321 ? 1.597 16.562 12.305 1 96.88 321 THR B CA 1
ATOM 6727 C C . THR B 1 321 ? 3.07 16.172 12.352 1 96.88 321 THR B C 1
ATOM 6729 O O . THR B 1 321 ? 3.615 15.68 11.359 1 96.88 321 THR B O 1
ATOM 6732 N N . THR B 1 322 ? 3.684 16.375 13.492 1 98.06 322 THR B N 1
ATOM 6733 C CA . THR B 1 322 ? 5.094 16.031 13.641 1 98.06 322 THR B CA 1
ATOM 6734 C C . THR B 1 322 ? 5.285 14.516 13.57 1 98.06 322 THR B C 1
ATOM 6736 O O . THR B 1 322 ? 6.262 14.031 12.992 1 98.06 322 THR B O 1
ATOM 6739 N N . ALA B 1 323 ? 4.367 13.797 14.195 1 97.94 323 ALA B N 1
ATOM 6740 C CA . ALA B 1 323 ? 4.422 12.344 14.125 1 97.94 323 ALA B CA 1
ATOM 6741 C C . ALA B 1 323 ? 4.363 11.859 12.68 1 97.94 323 ALA B C 1
ATOM 6743 O O . ALA B 1 323 ? 5.086 10.938 12.297 1 97.94 323 ALA B O 1
ATOM 6744 N N . SER B 1 324 ? 3.488 12.469 11.891 1 98 324 SER B N 1
ATOM 6745 C CA . SER B 1 324 ? 3.414 12.164 10.461 1 98 324 SER B CA 1
ATOM 6746 C C . SER B 1 324 ? 4.746 12.43 9.773 1 98 324 SER B C 1
ATOM 6748 O O . SER B 1 324 ? 5.258 11.578 9.047 1 98 324 SER B O 1
ATOM 6750 N N . GLY B 1 325 ? 5.312 13.594 10.016 1 98.62 325 GLY B N 1
ATOM 6751 C CA . GLY B 1 325 ? 6.586 13.961 9.406 1 98.62 325 GLY B CA 1
ATOM 6752 C C . GLY B 1 325 ? 7.703 12.984 9.727 1 98.62 325 GLY B C 1
ATOM 6753 O O . GLY B 1 325 ? 8.438 12.562 8.828 1 98.62 325 GLY B O 1
ATOM 6754 N N . ILE B 1 326 ? 7.797 12.594 10.992 1 98.81 326 ILE B N 1
ATOM 6755 C CA . ILE B 1 326 ? 8.859 11.695 11.438 1 98.81 326 ILE B CA 1
ATOM 6756 C C . ILE B 1 326 ? 8.648 10.312 10.82 1 98.81 326 ILE B C 1
ATOM 6758 O O . ILE B 1 326 ? 9.602 9.688 10.359 1 98.81 326 ILE B O 1
ATOM 6762 N N . SER B 1 327 ? 7.422 9.859 10.797 1 98.62 327 SER B N 1
ATOM 6763 C CA . SER B 1 327 ? 7.121 8.539 10.273 1 98.62 327 SER B CA 1
ATOM 6764 C C . SER B 1 327 ? 7.484 8.43 8.797 1 98.62 327 SER B C 1
ATOM 6766 O O . SER B 1 327 ? 8.117 7.465 8.375 1 98.62 327 SER B O 1
ATOM 6768 N N . TRP B 1 328 ? 7.105 9.383 8.016 1 98.56 328 TRP B N 1
ATOM 6769 C CA . TRP B 1 328 ? 7.422 9.383 6.59 1 98.56 328 TRP B CA 1
ATOM 6770 C C . TRP B 1 328 ? 8.922 9.531 6.363 1 98.56 328 TRP B C 1
ATOM 6772 O O . TRP B 1 328 ? 9.477 8.969 5.414 1 98.56 328 TRP B O 1
ATOM 6782 N N . LEU B 1 329 ? 9.547 10.328 7.207 1 98.81 329 LEU B N 1
ATOM 6783 C CA . LEU B 1 329 ? 11 10.477 7.137 1 98.81 329 LEU B CA 1
ATOM 6784 C C . LEU B 1 329 ? 11.695 9.133 7.34 1 98.81 329 LEU B C 1
ATOM 6786 O O . LEU B 1 329 ? 12.578 8.766 6.57 1 98.81 329 LEU B O 1
ATOM 6790 N N . PHE B 1 330 ? 11.281 8.422 8.375 1 98.69 330 PHE B N 1
ATOM 6791 C CA . PHE B 1 330 ? 11.852 7.109 8.656 1 98.69 330 PHE B CA 1
ATOM 6792 C C . PHE B 1 330 ? 11.602 6.156 7.492 1 98.69 330 PHE B C 1
ATOM 6794 O O . PHE B 1 330 ? 12.484 5.395 7.105 1 98.69 330 PHE B O 1
ATOM 6801 N N . TYR B 1 331 ? 10.43 6.211 6.91 1 97.88 331 TYR B N 1
ATOM 6802 C CA . TYR B 1 331 ? 10.094 5.406 5.742 1 97.88 331 TYR B CA 1
ATOM 6803 C C . TYR B 1 331 ? 11.023 5.719 4.578 1 97.88 331 TYR B C 1
ATOM 6805 O O . TYR B 1 331 ? 11.617 4.812 3.988 1 97.88 331 TYR B O 1
ATOM 6813 N N . CYS B 1 332 ? 11.203 6.969 4.297 1 97.81 332 CYS B N 1
ATOM 6814 C CA . CYS B 1 332 ? 12.055 7.379 3.184 1 97.81 332 CYS B CA 1
ATOM 6815 C C . CYS B 1 332 ? 13.484 6.902 3.391 1 97.81 332 CYS B C 1
ATOM 6817 O O . CYS B 1 332 ? 14.094 6.348 2.477 1 97.81 332 CYS B O 1
ATOM 6819 N N . LEU B 1 333 ? 13.992 7.094 4.547 1 97.94 333 LEU B N 1
ATOM 6820 C CA . LEU B 1 333 ? 15.383 6.734 4.809 1 97.94 333 LEU B CA 1
ATOM 6821 C C . LEU B 1 333 ? 15.555 5.219 4.828 1 97.94 333 LEU B C 1
ATOM 6823 O O . LEU B 1 333 ? 16.641 4.711 4.531 1 97.94 333 LEU B O 1
ATOM 6827 N N . SER B 1 334 ? 14.484 4.488 5.195 1 96.06 334 SER B N 1
ATOM 6828 C CA . SER B 1 334 ? 14.555 3.033 5.133 1 96.06 334 SER B CA 1
ATOM 6829 C C . SER B 1 334 ? 14.695 2.549 3.695 1 96.06 334 SER B C 1
ATOM 6831 O O . SER B 1 334 ? 15.266 1.485 3.445 1 96.06 334 SER B O 1
ATOM 6833 N N . LEU B 1 335 ? 14.219 3.293 2.752 1 94.06 335 LEU B N 1
ATOM 6834 C CA . LEU B 1 335 ? 14.297 2.945 1.338 1 94.06 335 LEU B CA 1
ATOM 6835 C C . LEU B 1 335 ? 15.641 3.355 0.746 1 94.06 335 LEU B C 1
ATOM 6837 O O . LEU B 1 335 ? 16 2.908 -0.344 1 94.06 335 LEU B O 1
ATOM 6841 N N . HIS B 1 336 ? 16.359 4.211 1.463 1 94.19 336 HIS B N 1
ATOM 6842 C CA . HIS B 1 336 ? 17.609 4.766 0.962 1 94.19 336 HIS B CA 1
ATOM 6843 C C . HIS B 1 336 ? 18.734 4.59 1.978 1 94.19 336 HIS B C 1
ATOM 6845 O O . HIS B 1 336 ? 19.203 5.566 2.566 1 94.19 336 HIS B O 1
ATOM 6851 N N . PRO B 1 337 ? 19.234 3.4 2.029 1 92.62 337 PRO B N 1
ATOM 6852 C CA . PRO B 1 337 ? 20.25 3.102 3.039 1 92.62 337 PRO B CA 1
ATOM 6853 C C . PRO B 1 337 ? 21.5 3.973 2.9 1 92.62 337 PRO B C 1
ATOM 6855 O O . PRO B 1 337 ? 22.141 4.289 3.9 1 92.62 337 PRO B O 1
ATOM 6858 N N . GLU B 1 338 ? 21.797 4.406 1.646 1 92.94 338 GLU B N 1
ATOM 6859 C CA . GLU B 1 338 ? 22.953 5.258 1.439 1 92.94 338 GLU B CA 1
ATOM 6860 C C . GLU B 1 338 ? 22.766 6.617 2.102 1 92.94 338 GLU B C 1
ATOM 6862 O O . GLU B 1 338 ? 23.703 7.145 2.723 1 92.94 338 GLU B O 1
ATOM 6867 N N . TYR B 1 339 ? 21.625 7.199 1.968 1 96.69 339 TYR B N 1
ATOM 6868 C CA . TYR B 1 339 ? 21.328 8.469 2.617 1 96.69 339 TYR B CA 1
ATOM 6869 C C . TYR B 1 339 ? 21.281 8.312 4.133 1 96.69 339 TYR B C 1
ATOM 6871 O O . TYR B 1 339 ? 21.766 9.172 4.871 1 96.69 339 TYR B O 1
ATOM 6879 N N . GLN B 1 340 ? 20.688 7.184 4.551 1 97.69 340 GLN B N 1
ATOM 6880 C CA . GLN B 1 340 ? 20.609 6.895 5.977 1 97.69 340 GLN B CA 1
ATOM 6881 C C . GLN B 1 340 ? 21.984 6.816 6.605 1 97.69 340 GLN B C 1
ATOM 6883 O O . GLN B 1 340 ? 22.219 7.375 7.68 1 97.69 340 GLN B O 1
ATOM 6888 N N . GLN B 1 341 ? 22.891 6.137 5.926 1 96.94 341 GLN B N 1
ATOM 6889 C CA . GLN B 1 341 ? 24.25 5.969 6.418 1 96.94 341 GLN B CA 1
ATOM 6890 C C . GLN B 1 341 ? 24.969 7.312 6.488 1 96.94 341 GLN B C 1
ATOM 6892 O O . GLN B 1 341 ? 25.703 7.582 7.449 1 96.94 341 GLN B O 1
ATOM 6897 N N . ARG B 1 342 ? 24.812 8.117 5.52 1 98.12 342 ARG B N 1
ATOM 6898 C CA . ARG B 1 342 ? 25.422 9.438 5.504 1 98.12 342 ARG B CA 1
ATOM 6899 C C . ARG B 1 342 ? 24.922 10.297 6.66 1 98.12 342 ARG B C 1
ATOM 6901 O O . ARG B 1 342 ? 25.688 11.016 7.297 1 98.12 342 ARG B O 1
ATOM 6908 N N . CYS B 1 343 ? 23.594 10.266 6.922 1 98.69 343 CYS B N 1
ATOM 6909 C CA . CYS B 1 343 ? 23.047 10.961 8.078 1 98.69 343 CYS B CA 1
ATOM 6910 C C . CYS B 1 343 ? 23.688 10.461 9.367 1 98.69 343 CYS B C 1
ATOM 6912 O O . CYS B 1 343 ? 24.078 11.258 10.227 1 98.69 343 CYS B O 1
ATOM 6914 N N . ARG B 1 344 ? 23.766 9.148 9.492 1 98.12 344 ARG B N 1
ATOM 6915 C CA . ARG B 1 344 ? 24.344 8.547 10.688 1 98.12 344 ARG B CA 1
ATOM 6916 C C . ARG B 1 344 ? 25.766 9.039 10.906 1 98.12 344 ARG B C 1
ATOM 6918 O O . ARG B 1 344 ? 26.141 9.406 12.023 1 98.12 344 ARG B O 1
ATOM 6925 N N . GLU B 1 345 ? 26.547 9.031 9.82 1 98.19 345 GLU B N 1
ATOM 6926 C CA . GLU B 1 345 ? 27.938 9.469 9.906 1 98.19 345 GLU B CA 1
ATOM 6927 C C . GLU B 1 345 ? 28.016 10.938 10.32 1 98.19 345 GLU B C 1
ATOM 6929 O O . GLU B 1 345 ? 28.875 11.305 11.133 1 98.19 345 GLU B O 1
ATOM 6934 N N . GLU B 1 346 ? 27.172 11.742 9.781 1 98.44 346 GLU B N 1
ATOM 6935 C CA . GLU B 1 346 ? 27.141 13.156 10.156 1 98.44 346 GLU B CA 1
ATOM 6936 C C . GLU B 1 346 ? 26.828 13.32 11.633 1 98.44 346 GLU B C 1
ATOM 6938 O O . GLU B 1 346 ? 27.5 14.078 12.336 1 98.44 346 GLU B O 1
ATOM 6943 N N . ILE B 1 347 ? 25.859 12.609 12.094 1 98.06 347 ILE B N 1
ATOM 6944 C CA . ILE B 1 347 ? 25.406 12.711 13.477 1 98.06 347 ILE B CA 1
ATOM 6945 C C . ILE B 1 347 ? 26.5 12.211 14.422 1 98.06 347 ILE B C 1
ATOM 6947 O O . ILE B 1 347 ? 26.781 12.836 15.445 1 98.06 347 ILE B O 1
ATOM 6951 N N . GLN B 1 348 ? 27.078 11.133 14.07 1 97.44 348 GLN B N 1
ATOM 6952 C CA . GLN B 1 348 ? 28.188 10.594 14.867 1 97.44 348 GLN B CA 1
ATOM 6953 C C . GLN B 1 348 ? 29.359 11.57 14.93 1 97.44 348 GLN B C 1
ATOM 6955 O O . GLN B 1 348 ? 30 11.711 15.969 1 97.44 348 GLN B O 1
ATOM 6960 N N . GLY B 1 349 ? 29.609 12.18 13.82 1 97.81 349 GLY B N 1
ATOM 6961 C CA . GLY B 1 349 ? 30.672 13.18 13.789 1 97.81 349 GLY B CA 1
ATOM 6962 C C . GLY B 1 349 ? 30.391 14.367 14.68 1 97.81 349 GLY B C 1
ATOM 6963 O O . GLY B 1 349 ? 31.312 14.914 15.297 1 97.81 349 GLY B O 1
ATOM 6964 N N . ILE B 1 350 ? 29.172 14.758 14.789 1 97.88 350 ILE B N 1
ATOM 6965 C CA . ILE B 1 350 ? 28.766 15.93 15.562 1 97.88 350 ILE B CA 1
ATOM 6966 C C . ILE B 1 350 ? 28.734 15.578 17.047 1 97.88 350 ILE B C 1
ATOM 6968 O O . ILE B 1 350 ? 29.219 16.359 17.875 1 97.88 350 ILE B O 1
ATOM 6972 N N . LEU B 1 351 ? 28.188 14.438 17.391 1 95.75 351 LEU B N 1
ATOM 6973 C CA . LEU B 1 351 ? 27.906 14.117 18.781 1 95.75 351 LEU B CA 1
ATOM 6974 C C . LEU B 1 351 ? 29.094 13.414 19.422 1 95.75 351 LEU B C 1
ATOM 6976 O O . LEU B 1 351 ? 29.281 13.492 20.641 1 95.75 351 LEU B O 1
ATOM 6980 N N . GLY B 1 352 ? 29.859 12.656 18.625 1 93 352 GLY B N 1
ATOM 6981 C CA . GLY B 1 352 ? 30.906 11.836 19.203 1 93 352 GLY B CA 1
ATOM 6982 C C . GLY B 1 352 ? 30.391 10.773 20.141 1 93 352 GLY B C 1
ATOM 6983 O O . GLY B 1 352 ? 29.547 9.953 19.766 1 93 352 GLY B O 1
ATOM 6984 N N . ASP B 1 353 ? 30.703 10.93 21.453 1 89.19 353 ASP B N 1
ATOM 6985 C CA . ASP B 1 353 ? 30.312 9.922 22.438 1 89.19 353 ASP B CA 1
ATOM 6986 C C . ASP B 1 353 ? 29.109 10.375 23.25 1 89.19 353 ASP B C 1
ATOM 6988 O O . ASP B 1 353 ? 28.625 9.641 24.109 1 89.19 353 ASP B O 1
ATOM 6992 N N . ARG B 1 354 ? 28.609 11.539 22.859 1 90 354 ARG B N 1
ATOM 6993 C CA . ARG B 1 354 ? 27.453 12.047 23.578 1 90 354 ARG B CA 1
ATOM 6994 C C . ARG B 1 354 ? 26.172 11.359 23.141 1 90 354 ARG B C 1
ATOM 6996 O O . ARG B 1 354 ? 26.047 10.977 21.969 1 90 354 ARG B O 1
ATOM 7003 N N . ASP B 1 355 ? 25.266 11.203 24.109 1 81.31 355 ASP B N 1
ATOM 7004 C CA . ASP B 1 355 ? 23.969 10.617 23.781 1 81.31 355 ASP B CA 1
ATOM 7005 C C . ASP B 1 355 ? 22.859 11.648 23.906 1 81.31 355 ASP B C 1
ATOM 7007 O O . ASP B 1 355 ? 21.672 11.281 23.953 1 81.31 355 ASP B O 1
ATOM 7011 N N . THR B 1 356 ? 23.234 12.859 24.094 1 86.88 356 THR B N 1
ATOM 7012 C CA . THR B 1 356 ? 22.25 13.938 24.156 1 86.88 356 THR B CA 1
ATOM 7013 C C . THR B 1 356 ? 22.562 15.008 23.125 1 86.88 356 THR B C 1
ATOM 7015 O O . THR B 1 356 ? 23.719 15.305 22.844 1 86.88 356 THR B O 1
ATOM 7018 N N . ILE B 1 357 ? 21.531 15.555 22.625 1 95 357 ILE B N 1
ATOM 7019 C CA . ILE B 1 357 ? 21.656 16.594 21.609 1 95 357 ILE B CA 1
ATOM 7020 C C . ILE B 1 357 ? 21.531 17.969 22.25 1 95 357 ILE B C 1
ATOM 7022 O O . ILE B 1 357 ? 20.672 18.188 23.109 1 95 357 ILE B O 1
ATOM 7026 N N . GLU B 1 358 ? 22.375 18.859 21.938 1 95.06 358 GLU B N 1
ATOM 7027 C CA . GLU B 1 358 ? 22.328 20.25 22.375 1 95.06 358 GLU B CA 1
ATOM 7028 C C . GLU B 1 358 ? 21.828 21.156 21.25 1 95.06 358 GLU B C 1
ATOM 7030 O O . GLU B 1 358 ? 21.844 20.781 20.078 1 95.06 358 GLU B O 1
ATOM 7035 N N . TRP B 1 359 ? 21.422 22.312 21.703 1 95 359 TRP B N 1
ATOM 7036 C CA . TRP B 1 359 ? 20.859 23.281 20.766 1 95 359 TRP B CA 1
ATOM 7037 C C . TRP B 1 359 ? 21.828 23.562 19.625 1 95 359 TRP B C 1
ATOM 7039 O O . TRP B 1 359 ? 21.422 23.594 18.453 1 95 359 TRP B O 1
ATOM 7049 N N . GLU B 1 360 ? 23.094 23.625 19.891 1 94.88 360 GLU B N 1
ATOM 7050 C CA . GLU B 1 360 ? 24.094 24.016 18.906 1 94.88 360 GLU B CA 1
ATOM 7051 C C . GLU B 1 360 ? 24.312 22.891 17.875 1 94.88 360 GLU B C 1
ATOM 7053 O O . GLU B 1 360 ? 24.766 23.156 16.766 1 94.88 360 GLU B O 1
ATOM 7058 N N . ASP B 1 361 ? 24.016 21.703 18.281 1 97.5 361 ASP B N 1
ATOM 7059 C CA . ASP B 1 361 ? 24.203 20.562 17.391 1 97.5 361 ASP B CA 1
ATOM 7060 C C . ASP B 1 361 ? 23.219 20.609 16.234 1 97.5 361 ASP B C 1
ATOM 7062 O O . ASP B 1 361 ? 23.531 20.141 15.133 1 97.5 361 ASP B O 1
ATOM 7066 N N . LEU B 1 362 ? 22.062 21.156 16.438 1 97.81 362 LEU B N 1
ATOM 7067 C CA . LEU B 1 362 ? 20.969 21.125 15.461 1 97.81 362 LEU B CA 1
ATOM 7068 C C . LEU B 1 362 ? 21.359 21.859 14.188 1 97.81 362 LEU B C 1
ATOM 7070 O O . LEU B 1 362 ? 21.016 21.438 13.078 1 97.81 362 LEU B O 1
ATOM 7074 N N . GLY B 1 363 ? 22.078 22.953 14.352 1 96.69 363 GLY B N 1
ATOM 7075 C CA . GLY B 1 363 ? 22.5 23.734 13.203 1 96.69 363 GLY B CA 1
ATOM 7076 C C . GLY B 1 363 ? 23.578 23.078 12.383 1 96.69 363 GLY B C 1
ATOM 7077 O O . GLY B 1 363 ? 23.75 23.375 11.203 1 96.69 363 GLY B O 1
ATOM 7078 N N . LYS B 1 364 ? 24.312 22.141 12.992 1 97.88 364 LYS B N 1
ATOM 7079 C CA . LYS B 1 364 ? 25.422 21.453 12.328 1 97.88 364 LYS B CA 1
ATOM 7080 C C . LYS B 1 364 ? 24.938 20.281 11.484 1 97.88 364 LYS B C 1
ATOM 7082 O O . LYS B 1 364 ? 25.656 19.766 10.633 1 97.88 364 LYS B O 1
ATOM 7087 N N . MET B 1 365 ? 23.688 19.891 11.625 1 98.12 365 MET B N 1
ATOM 7088 C CA . MET B 1 365 ? 23.125 18.75 10.922 1 98.12 365 MET B CA 1
ATOM 7089 C C . MET B 1 365 ? 22.641 19.141 9.531 1 98.12 365 MET B C 1
ATOM 7091 O O . MET B 1 365 ? 21.469 18.953 9.188 1 98.12 365 MET B O 1
ATOM 7095 N N . THR B 1 366 ? 23.562 19.5 8.711 1 98.25 366 THR B N 1
ATOM 7096 C CA . THR B 1 366 ? 23.203 20.094 7.422 1 98.25 366 THR B CA 1
ATOM 7097 C C . THR B 1 366 ? 22.641 19.047 6.477 1 98.25 366 THR B C 1
ATOM 7099 O O . THR B 1 366 ? 21.578 19.25 5.871 1 98.25 366 THR B O 1
ATOM 7102 N N . TYR B 1 367 ? 23.375 17.953 6.293 1 98.62 367 TYR B N 1
ATOM 7103 C CA . TYR B 1 367 ? 22.906 16.906 5.383 1 98.62 367 TYR B CA 1
ATOM 7104 C C . TYR B 1 367 ? 21.625 16.266 5.906 1 98.62 367 TYR B C 1
ATOM 7106 O O . TYR B 1 367 ? 20.703 16 5.137 1 98.62 367 TYR B O 1
ATOM 7114 N N . THR B 1 368 ? 21.578 16.016 7.203 1 98.75 368 THR B N 1
ATOM 7115 C CA . THR B 1 368 ? 20.391 15.469 7.852 1 98.75 368 THR B CA 1
ATOM 7116 C C . THR B 1 368 ? 19.188 16.359 7.609 1 98.75 368 THR B C 1
ATOM 7118 O O . THR B 1 368 ? 18.078 15.875 7.336 1 98.75 368 THR B O 1
ATOM 7121 N N . THR B 1 369 ? 19.422 17.641 7.68 1 98.81 369 THR B N 1
ATOM 7122 C CA . THR B 1 369 ? 18.344 18.609 7.441 1 98.81 369 THR B CA 1
ATOM 7123 C C . THR B 1 369 ? 17.859 18.531 5.996 1 98.81 369 THR B C 1
ATOM 7125 O O . THR B 1 369 ? 16.672 18.672 5.73 1 98.81 369 THR B O 1
ATOM 7128 N N . MET B 1 370 ? 18.797 18.312 5.066 1 98.75 370 MET B N 1
ATOM 7129 C CA . MET B 1 370 ? 18.406 18.156 3.666 1 98.75 370 MET B CA 1
ATOM 7130 C C . MET B 1 370 ? 17.5 16.953 3.484 1 98.75 370 MET B C 1
ATOM 7132 O O . MET B 1 370 ? 16.516 17 2.746 1 98.75 370 MET B O 1
ATOM 7136 N N . CYS B 1 371 ? 17.828 15.844 4.195 1 98.81 371 CYS B N 1
ATOM 7137 C CA . CYS B 1 371 ? 17 14.641 4.121 1 98.81 371 CYS B CA 1
ATOM 7138 C C . CYS B 1 371 ? 15.625 14.883 4.719 1 98.81 371 CYS B C 1
ATOM 7140 O O . CYS B 1 371 ? 14.617 14.414 4.18 1 98.81 371 CYS B O 1
ATOM 7142 N N . ILE B 1 372 ? 15.547 15.625 5.812 1 98.88 372 ILE B N 1
ATOM 7143 C CA . ILE B 1 372 ? 14.281 15.953 6.453 1 98.88 372 ILE B CA 1
ATOM 7144 C C . ILE B 1 372 ? 13.422 16.781 5.5 1 98.88 372 ILE B C 1
ATOM 7146 O O . ILE B 1 372 ? 12.242 16.5 5.305 1 98.88 372 ILE B O 1
ATOM 7150 N N . LYS B 1 373 ? 14.023 17.766 4.898 1 98.81 373 LYS B N 1
ATOM 7151 C CA . LYS B 1 373 ? 13.297 18.656 3.992 1 98.81 373 LYS B CA 1
ATOM 7152 C C . LYS B 1 373 ? 12.781 17.891 2.775 1 98.81 373 LYS B C 1
ATOM 7154 O O . LYS B 1 373 ? 11.656 18.109 2.326 1 98.81 373 LYS B O 1
ATOM 7159 N N . GLU B 1 374 ? 13.625 17.016 2.244 1 98.69 374 GLU B N 1
ATOM 7160 C CA . GLU B 1 374 ? 13.195 16.219 1.094 1 98.69 374 GLU B CA 1
ATOM 7161 C C . GLU B 1 374 ? 12.031 15.305 1.458 1 98.69 374 GLU B C 1
ATOM 7163 O O . GLU B 1 374 ? 11.125 15.094 0.65 1 98.69 374 GLU B O 1
ATOM 7168 N N . SER B 1 375 ? 12.086 14.75 2.66 1 98.75 375 SER B N 1
ATOM 7169 C CA . SER B 1 375 ? 10.969 13.93 3.127 1 98.75 375 SER B CA 1
ATOM 7170 C C . SER B 1 375 ? 9.695 14.758 3.279 1 98.75 375 SER B C 1
ATOM 7172 O O . SER B 1 375 ? 8.609 14.305 2.922 1 98.75 375 SER B O 1
ATOM 7174 N N . LEU B 1 376 ? 9.836 15.961 3.791 1 98.81 376 LEU B N 1
ATOM 7175 C CA . LEU B 1 376 ? 8.695 16.859 3.955 1 98.81 376 LEU B CA 1
ATOM 7176 C C . LEU B 1 376 ? 8.172 17.312 2.602 1 98.81 376 LEU B C 1
ATOM 7178 O O . LEU B 1 376 ? 6.984 17.625 2.465 1 98.81 376 LEU B O 1
ATOM 7182 N N . ARG B 1 377 ? 9.086 17.422 1.64 1 98.62 377 ARG B N 1
ATOM 7183 C CA . ARG B 1 377 ? 8.633 17.75 0.295 1 98.62 377 ARG B CA 1
ATOM 7184 C C . ARG B 1 377 ? 7.762 16.641 -0.284 1 98.62 377 ARG B C 1
ATOM 7186 O O . ARG B 1 377 ? 6.633 16.891 -0.713 1 98.62 377 ARG B O 1
ATOM 7193 N N . LEU B 1 378 ? 8.25 15.453 -0.212 1 97.56 378 LEU B N 1
ATOM 7194 C CA . LEU B 1 378 ? 7.555 14.32 -0.819 1 97.56 378 LEU B CA 1
ATOM 7195 C C . LEU B 1 378 ? 6.297 13.969 -0.033 1 97.56 378 LEU B C 1
ATOM 7197 O O . LEU B 1 378 ? 5.289 13.562 -0.616 1 97.56 378 LEU B O 1
ATOM 7201 N N . PHE B 1 379 ? 6.43 14.07 1.28 1 98.31 379 PHE B N 1
ATOM 7202 C CA . PHE B 1 379 ? 5.316 13.703 2.146 1 98.31 379 PHE B CA 1
ATOM 7203 C C . PHE B 1 379 ? 5.031 14.805 3.16 1 98.31 379 PHE B C 1
ATOM 7205 O O . PHE B 1 379 ? 5.312 14.648 4.348 1 98.31 379 PHE B O 1
ATOM 7212 N N . PRO B 1 380 ? 4.41 15.875 2.648 1 98.5 380 PRO B N 1
ATOM 7213 C CA . PRO B 1 380 ? 4.039 16.922 3.6 1 98.5 380 PRO B CA 1
ATOM 7214 C C . PRO B 1 380 ? 2.941 16.484 4.566 1 98.5 380 PRO B C 1
ATOM 7216 O O . PRO B 1 380 ? 1.878 16.031 4.133 1 98.5 380 PRO B O 1
ATOM 7219 N N . PRO B 1 381 ? 3.141 16.625 5.855 1 98.06 381 PRO B N 1
ATOM 7220 C CA . PRO B 1 381 ? 2.141 16.172 6.828 1 98.06 381 PRO B CA 1
ATOM 7221 C C . PRO B 1 381 ? 0.768 16.797 6.594 1 98.06 381 PRO B C 1
ATOM 7223 O O . PRO B 1 381 ? -0.256 16.141 6.75 1 98.06 381 PRO B O 1
ATOM 7226 N N . VAL B 1 382 ? 0.775 18.031 6.223 1 97.19 382 VAL B N 1
ATOM 7227 C CA . VAL B 1 382 ? -0.454 18.719 5.852 1 97.19 382 VAL B CA 1
ATOM 7228 C C . VAL B 1 382 ? -0.483 18.953 4.344 1 97.19 382 VAL B C 1
ATOM 7230 O O . VAL B 1 382 ? 0.115 19.906 3.844 1 97.19 382 VAL B O 1
ATOM 7233 N N . PRO B 1 383 ? -1.238 18.172 3.654 1 96.06 383 PRO B N 1
ATOM 7234 C CA . PRO B 1 383 ? -1.15 18.188 2.191 1 96.06 383 PRO B CA 1
ATOM 7235 C C . PRO B 1 383 ? -1.834 19.391 1.563 1 96.06 383 PRO B C 1
ATOM 7237 O O . PRO B 1 383 ? -1.594 19.703 0.395 1 96.06 383 PRO B O 1
ATOM 7240 N N . SER B 1 384 ? -2.727 20.031 2.305 1 95.5 384 SER B N 1
ATOM 7241 C CA . SER B 1 384 ? -3.43 21.172 1.729 1 95.5 384 SER B CA 1
ATOM 7242 C C . SER B 1 384 ? -3.918 22.125 2.816 1 95.5 384 SER B C 1
ATOM 7244 O O . SER B 1 384 ? -4.207 21.703 3.938 1 95.5 384 SER B O 1
ATOM 7246 N N . VAL B 1 385 ? -4.02 23.391 2.457 1 95.69 385 VAL B N 1
ATOM 7247 C CA . VAL B 1 385 ? -4.602 24.406 3.318 1 95.69 385 VAL B CA 1
ATOM 7248 C C . VAL B 1 385 ? -5.602 25.25 2.525 1 95.69 385 VAL B C 1
ATOM 7250 O O . VAL B 1 385 ? -5.434 25.453 1.32 1 95.69 385 VAL B O 1
ATOM 7253 N N . SER B 1 386 ? -6.609 25.719 3.174 1 94.88 386 SER B N 1
ATOM 7254 C CA . SER B 1 386 ? -7.656 26.453 2.471 1 94.88 386 SER B CA 1
ATOM 7255 C C . SER B 1 386 ? -7.754 27.891 2.969 1 94.88 386 SER B C 1
ATOM 7257 O O . SER B 1 386 ? -7.355 28.188 4.094 1 94.88 386 SER B O 1
ATOM 7259 N N . ARG B 1 387 ? -8.234 28.734 2.068 1 95.44 387 ARG B N 1
ATOM 7260 C CA . ARG B 1 387 ? -8.508 30.141 2.371 1 95.44 387 ARG B CA 1
ATOM 7261 C C . ARG B 1 387 ? -9.867 30.562 1.811 1 95.44 387 ARG B C 1
ATOM 7263 O O . ARG B 1 387 ? -10.328 30.016 0.812 1 95.44 387 ARG B O 1
ATOM 7270 N N . TYR B 1 388 ? -10.453 31.453 2.537 1 95 388 TYR B N 1
ATOM 7271 C CA . TYR B 1 388 ? -11.609 32.188 2.057 1 95 388 TYR B CA 1
ATOM 7272 C C . TYR B 1 388 ? -11.234 33.625 1.698 1 95 388 TYR B C 1
ATOM 7274 O O . TYR B 1 388 ? -10.883 34.406 2.576 1 95 388 TYR B O 1
ATOM 7282 N N . LEU B 1 389 ? -11.367 33.969 0.416 1 94.75 389 LEU B N 1
ATOM 7283 C CA . LEU B 1 389 ? -10.859 35.25 -0.067 1 94.75 389 LEU B CA 1
ATOM 7284 C C . LEU B 1 389 ? -11.703 36.406 0.467 1 94.75 389 LEU B C 1
ATOM 7286 O O . LEU B 1 389 ? -12.891 36.5 0.156 1 94.75 389 LEU B O 1
ATOM 7290 N N . SER B 1 390 ? -11.047 37.25 1.207 1 92.06 390 SER B N 1
ATOM 7291 C CA . SER B 1 390 ? -11.727 38.406 1.739 1 92.06 390 SER B CA 1
ATOM 7292 C C . SER B 1 390 ? -11.734 39.562 0.729 1 92.06 390 SER B C 1
ATOM 7294 O O . SER B 1 390 ? -12.594 40.438 0.78 1 92.06 390 SER B O 1
ATOM 7296 N N . LYS B 1 391 ? -10.812 39.562 -0.1 1 94.12 391 LYS B N 1
ATOM 7297 C CA . LYS B 1 391 ? -10.672 40.531 -1.189 1 94.12 391 LYS B CA 1
ATOM 7298 C C . LYS B 1 391 ? -10.359 39.844 -2.506 1 94.12 391 LYS B C 1
ATOM 7300 O O . LYS B 1 391 ? -9.867 38.719 -2.512 1 94.12 391 LYS B O 1
ATOM 7305 N N . PRO B 1 392 ? -10.664 40.531 -3.57 1 95 392 PRO B N 1
ATOM 7306 C CA . PRO B 1 392 ? -10.328 39.906 -4.855 1 95 392 PRO B CA 1
ATOM 7307 C C . PRO B 1 392 ? -8.828 39.688 -5.027 1 95 392 PRO B C 1
ATOM 7309 O O . PRO B 1 392 ? -8.023 40.406 -4.43 1 95 392 PRO B O 1
ATOM 7312 N N . VAL B 1 393 ? -8.484 38.719 -5.828 1 96.5 393 VAL B N 1
ATOM 7313 C CA . VAL B 1 393 ? -7.086 38.406 -6.133 1 96.5 393 VAL B CA 1
ATOM 7314 C C . VAL B 1 393 ? -6.895 38.312 -7.645 1 96.5 393 VAL B C 1
ATOM 7316 O O . VAL B 1 393 ? -7.746 37.781 -8.352 1 96.5 393 VAL B O 1
ATOM 7319 N N . THR B 1 394 ? -5.863 39 -8.086 1 96.88 394 THR B N 1
ATOM 7320 C CA . THR B 1 394 ? -5.445 38.844 -9.469 1 96.88 394 THR B CA 1
ATOM 7321 C C . THR B 1 394 ? -4.105 38.125 -9.562 1 96.88 394 THR B C 1
ATOM 7323 O O . THR B 1 394 ? -3.123 38.562 -8.953 1 96.88 394 THR B O 1
ATOM 7326 N N . PHE B 1 395 ? -4.082 37.062 -10.32 1 97.44 395 PHE B N 1
ATOM 7327 C CA . PHE B 1 395 ? -2.867 36.281 -10.477 1 97.44 395 PHE B CA 1
ATOM 7328 C C . PHE B 1 395 ? -1.944 36.906 -11.516 1 97.44 395 PHE B C 1
ATOM 7330 O O . PHE B 1 395 ? -2.363 37.781 -12.281 1 97.44 395 PHE B O 1
ATOM 7337 N N . PRO B 1 396 ? -0.677 36.469 -11.547 1 95.5 396 PRO B N 1
ATOM 7338 C CA . PRO B 1 396 ? 0.312 37.062 -12.438 1 95.5 396 PRO B CA 1
ATOM 7339 C C . PRO B 1 396 ? -0.058 36.938 -13.914 1 95.5 396 PRO B C 1
ATOM 7341 O O . PRO B 1 396 ? 0.354 37.75 -14.734 1 95.5 396 PRO B O 1
ATOM 7344 N N . ASP B 1 397 ? -0.827 35.938 -14.242 1 96.06 397 ASP B N 1
ATOM 7345 C CA . ASP B 1 397 ? -1.157 35.688 -15.648 1 96.06 397 ASP B CA 1
ATOM 7346 C C . ASP B 1 397 ? -2.42 36.469 -16.047 1 96.06 397 ASP B C 1
ATOM 7348 O O . ASP B 1 397 ? -2.906 36.312 -17.172 1 96.06 397 ASP B O 1
ATOM 7352 N N . GLY B 1 398 ? -3.07 37.188 -15.133 1 95.44 398 GLY B N 1
ATOM 7353 C CA . GLY B 1 398 ? -4.203 38.062 -15.445 1 95.44 398 GLY B CA 1
ATOM 7354 C C . GLY B 1 398 ? -5.531 37.469 -14.984 1 95.44 398 GLY B C 1
ATOM 7355 O O . GLY B 1 398 ? -6.52 38.219 -14.867 1 95.44 398 GLY B O 1
ATOM 7356 N N . ARG B 1 399 ? -5.625 36.25 -14.695 1 95.38 399 ARG B N 1
ATOM 7357 C CA . ARG B 1 399 ? -6.848 35.656 -14.164 1 95.38 399 ARG B CA 1
ATOM 7358 C C . ARG B 1 399 ? -7.137 36.188 -12.758 1 95.38 399 ARG B C 1
ATOM 7360 O O . ARG B 1 399 ? -6.215 36.469 -11.992 1 95.38 399 ARG B O 1
ATOM 7367 N N . SER B 1 400 ? -8.406 36.25 -12.461 1 95.5 400 SER B N 1
ATOM 7368 C CA . SER B 1 400 ? -8.75 36.812 -11.164 1 95.5 400 SER B CA 1
ATOM 7369 C C . SER B 1 400 ? -9.906 36.062 -10.516 1 95.5 400 SER B C 1
ATOM 7371 O O . SER B 1 400 ? -10.664 35.375 -11.195 1 95.5 400 SER B O 1
ATOM 7373 N N . LEU B 1 401 ? -9.977 36.156 -9.227 1 95.75 401 LEU B N 1
ATOM 7374 C CA . LEU B 1 401 ? -11.07 35.656 -8.414 1 95.75 401 LEU B CA 1
ATOM 7375 C C . LEU B 1 401 ? -11.656 36.75 -7.535 1 95.75 401 LEU B C 1
ATOM 7377 O O . LEU B 1 401 ? -10.922 37.562 -6.965 1 95.75 401 LEU B O 1
ATOM 7381 N N . PRO B 1 402 ? -12.938 36.812 -7.469 1 94.38 402 PRO B N 1
ATOM 7382 C CA . PRO B 1 402 ? -13.562 37.812 -6.586 1 94.38 402 PRO B CA 1
ATOM 7383 C C . PRO B 1 402 ? -13.5 37.406 -5.117 1 94.38 402 PRO B C 1
ATOM 7385 O O . PRO B 1 402 ? -13.172 36.25 -4.797 1 94.38 402 PRO B O 1
ATOM 7388 N N . ALA B 1 403 ? -13.781 38.406 -4.234 1 92.88 403 ALA B N 1
ATOM 7389 C CA . ALA B 1 403 ? -13.984 38.094 -2.822 1 92.88 403 ALA B CA 1
ATOM 7390 C C . ALA B 1 403 ? -15.094 37.062 -2.641 1 92.88 403 ALA B C 1
ATOM 7392 O O . ALA B 1 403 ? -16.047 37.031 -3.418 1 92.88 403 ALA B O 1
ATOM 7393 N N . GLY B 1 404 ? -14.859 36.219 -1.688 1 90.06 404 GLY B N 1
ATOM 7394 C CA . GLY B 1 404 ? -15.898 35.25 -1.392 1 90.06 404 GLY B CA 1
ATOM 7395 C C . GLY B 1 404 ? -15.609 33.875 -1.974 1 90.06 404 GLY B C 1
ATOM 7396 O O . GLY B 1 404 ? -16.281 32.906 -1.636 1 90.06 404 GLY B O 1
ATOM 7397 N N . CYS B 1 405 ? -14.594 33.781 -2.758 1 92.31 405 CYS B N 1
ATOM 7398 C CA . CYS B 1 405 ? -14.203 32.5 -3.328 1 92.31 405 CYS B CA 1
ATOM 7399 C C . CYS B 1 405 ? -13.391 31.688 -2.334 1 92.31 405 CYS B C 1
ATOM 7401 O O . CYS B 1 405 ? -12.594 32.25 -1.571 1 92.31 405 CYS B O 1
ATOM 7403 N N . GLN B 1 406 ? -13.633 30.406 -2.369 1 93.94 406 GLN B N 1
ATOM 7404 C CA . GLN B 1 406 ? -12.805 29.484 -1.611 1 93.94 406 GLN B CA 1
ATOM 7405 C C . GLN B 1 406 ? -11.633 28.984 -2.453 1 93.94 406 GLN B C 1
ATOM 7407 O O . GLN B 1 406 ? -11.805 28.641 -3.627 1 93.94 406 GLN B O 1
ATOM 7412 N N . VAL B 1 407 ? -10.492 29 -1.846 1 96.06 407 VAL B N 1
ATOM 7413 C CA . VAL B 1 407 ? -9.305 28.516 -2.545 1 96.06 407 VAL B CA 1
ATOM 7414 C C . VAL B 1 407 ? -8.562 27.516 -1.674 1 96.06 407 VAL B C 1
ATOM 7416 O O . VAL B 1 407 ? -8.555 27.625 -0.446 1 96.06 407 VAL B O 1
ATOM 7419 N N . GLY B 1 408 ? -8.078 26.453 -2.275 1 96.38 408 GLY B N 1
ATOM 7420 C CA . GLY B 1 408 ? -7.223 25.484 -1.619 1 96.38 408 GLY B CA 1
ATOM 7421 C C . GLY B 1 408 ? -5.824 25.422 -2.213 1 96.38 408 GLY B C 1
ATOM 7422 O O . GLY B 1 408 ? -5.664 25.188 -3.41 1 96.38 408 GLY B O 1
ATOM 7423 N N . VAL B 1 409 ? -4.844 25.766 -1.398 1 97.69 409 VAL B N 1
ATOM 7424 C CA . VAL B 1 409 ? -3.457 25.578 -1.809 1 97.69 409 VAL B CA 1
ATOM 7425 C C . VAL B 1 409 ? -3.037 24.125 -1.533 1 97.69 409 VAL B C 1
ATOM 7427 O O . VAL B 1 409 ? -2.875 23.734 -0.376 1 97.69 409 VAL B O 1
ATOM 7430 N N . ASN B 1 410 ? -2.877 23.406 -2.598 1 98.06 410 ASN B N 1
ATOM 7431 C CA . ASN B 1 410 ? -2.508 22 -2.445 1 98.06 410 ASN B CA 1
ATOM 7432 C C . ASN B 1 410 ? -0.993 21.828 -2.391 1 98.06 410 ASN B C 1
ATOM 7434 O O . ASN B 1 410 ? -0.339 21.703 -3.428 1 98.06 410 ASN B O 1
ATOM 7438 N N . ILE B 1 411 ? -0.491 21.656 -1.234 1 98.5 411 ILE B N 1
ATOM 7439 C CA . ILE B 1 411 ? 0.94 21.594 -0.961 1 98.5 411 ILE B CA 1
ATOM 7440 C C . ILE B 1 411 ? 1.517 20.312 -1.561 1 98.5 411 ILE B C 1
ATOM 7442 O O . ILE B 1 411 ? 2.6 20.328 -2.15 1 98.5 411 ILE B O 1
ATOM 7446 N N . PHE B 1 412 ? 0.849 19.219 -1.427 1 97.81 412 PHE B N 1
ATOM 7447 C CA . PHE B 1 412 ? 1.263 17.938 -1.978 1 97.81 412 PHE B CA 1
ATOM 7448 C C . PHE B 1 412 ? 1.511 18.047 -3.479 1 97.81 412 PHE B C 1
ATOM 7450 O O . PHE B 1 412 ? 2.521 17.547 -3.982 1 97.81 412 PHE B O 1
ATOM 7457 N N . ALA B 1 413 ? 0.597 18.703 -4.168 1 97.75 413 ALA B N 1
ATOM 7458 C CA . ALA B 1 413 ? 0.71 18.859 -5.613 1 97.75 413 ALA B CA 1
ATOM 7459 C C . ALA B 1 413 ? 1.797 19.875 -5.969 1 97.75 413 ALA B C 1
ATOM 7461 O O . ALA B 1 413 ? 2.525 19.688 -6.945 1 97.75 413 ALA B O 1
ATOM 7462 N N . ILE B 1 414 ? 1.929 20.938 -5.199 1 98.56 414 ILE B N 1
ATOM 7463 C CA . ILE B 1 414 ? 2.973 21.938 -5.438 1 98.56 414 ILE B CA 1
ATOM 7464 C C . ILE B 1 414 ? 4.344 21.281 -5.328 1 98.56 414 ILE B C 1
ATOM 7466 O O . ILE B 1 414 ? 5.227 21.516 -6.16 1 98.56 414 ILE B O 1
ATOM 7470 N N . HIS B 1 415 ? 4.516 20.438 -4.355 1 98.25 415 HIS B N 1
ATOM 7471 C CA . HIS B 1 415 ? 5.785 19.766 -4.078 1 98.25 415 HIS B CA 1
ATOM 7472 C C . HIS B 1 415 ? 6.113 18.75 -5.156 1 98.25 415 HIS B C 1
ATOM 7474 O O . HIS B 1 415 ? 7.234 18.234 -5.207 1 98.25 415 HIS B O 1
ATOM 7480 N N . ARG B 1 416 ? 5.176 18.469 -6.035 1 95.81 416 ARG B N 1
ATOM 7481 C CA . ARG B 1 416 ? 5.371 17.484 -7.098 1 95.81 416 ARG B CA 1
ATOM 7482 C C . ARG B 1 416 ? 5.219 18.141 -8.469 1 95.81 416 ARG B C 1
ATOM 7484 O O . ARG B 1 416 ? 5.219 17.438 -9.492 1 95.81 416 ARG B O 1
ATOM 7491 N N . ASN B 1 417 ? 5.004 19.438 -8.469 1 96.25 417 ASN B N 1
ATOM 7492 C CA . ASN B 1 417 ? 4.812 20.172 -9.719 1 96.25 417 ASN B CA 1
ATOM 7493 C C . ASN B 1 417 ? 6.051 20.078 -10.617 1 96.25 417 ASN B C 1
ATOM 7495 O O . ASN B 1 417 ? 7.117 20.578 -10.25 1 96.25 417 ASN B O 1
ATOM 7499 N N . ARG B 1 418 ? 5.965 19.578 -11.766 1 92.44 418 ARG B N 1
ATOM 7500 C CA . ARG B 1 418 ? 7.086 19.266 -12.641 1 92.44 418 ARG B CA 1
ATOM 7501 C C . ARG B 1 418 ? 7.68 20.531 -13.25 1 92.44 418 ARG B C 1
ATOM 7503 O O . ARG B 1 418 ? 8.805 20.531 -13.75 1 92.44 418 ARG B O 1
ATOM 7510 N N . ASP B 1 419 ? 6.953 21.578 -13.234 1 92.56 419 ASP B N 1
ATOM 7511 C CA . ASP B 1 419 ? 7.488 22.859 -13.688 1 92.56 419 ASP B CA 1
ATOM 7512 C C . ASP B 1 419 ? 8.477 23.438 -12.672 1 92.56 419 ASP B C 1
ATOM 7514 O O . ASP B 1 419 ? 9.266 24.328 -13 1 92.56 419 ASP B O 1
ATOM 7518 N N . VAL B 1 420 ? 8.391 22.922 -11.492 1 93.5 420 VAL B N 1
ATOM 7519 C CA . VAL B 1 420 ? 9.125 23.516 -10.383 1 93.5 420 VAL B CA 1
ATOM 7520 C C . VAL B 1 420 ? 10.234 22.578 -9.93 1 93.5 420 VAL B C 1
ATOM 7522 O O . VAL B 1 420 ? 11.336 23.016 -9.609 1 93.5 420 VAL B O 1
ATOM 7525 N N . TRP B 1 421 ? 9.922 21.328 -9.914 1 94.81 421 TRP B N 1
ATOM 7526 C CA . TRP B 1 421 ? 10.844 20.312 -9.406 1 94.81 421 TRP B CA 1
ATOM 7527 C C . TRP B 1 421 ? 11.266 19.344 -10.5 1 94.81 421 TRP B C 1
ATOM 7529 O O . TRP B 1 421 ? 10.414 18.812 -11.219 1 94.81 421 TRP B O 1
ATOM 7539 N N . GLU B 1 422 ? 12.57 19.188 -10.586 1 90.56 422 GLU B N 1
ATOM 7540 C CA . GLU B 1 422 ? 13.07 18.156 -11.484 1 90.56 422 GLU B CA 1
ATOM 7541 C C . GLU B 1 422 ? 12.852 16.766 -10.898 1 90.56 422 GLU B C 1
ATOM 7543 O O . GLU B 1 422 ? 13.203 16.5 -9.75 1 90.56 422 GLU B O 1
ATOM 7548 N N . ASP B 1 423 ? 12.273 15.852 -11.594 1 87.44 423 ASP B N 1
ATOM 7549 C CA . ASP B 1 423 ? 12 14.484 -11.141 1 87.44 423 ASP B CA 1
ATOM 7550 C C . ASP B 1 423 ? 11.414 14.484 -9.734 1 87.44 423 ASP B C 1
ATOM 7552 O O . ASP B 1 423 ? 11.984 13.883 -8.82 1 87.44 423 ASP B O 1
ATOM 7556 N N . PRO B 1 424 ? 10.258 15.109 -9.594 1 92.31 424 PRO B N 1
ATOM 7557 C CA . PRO B 1 424 ? 9.742 15.398 -8.25 1 92.31 424 PRO B CA 1
ATOM 7558 C C . PRO B 1 424 ? 9.469 14.133 -7.445 1 92.31 424 PRO B C 1
ATOM 7560 O O . PRO B 1 424 ? 9.406 14.18 -6.215 1 92.31 424 PRO B O 1
ATOM 7563 N N . GLU B 1 425 ? 9.344 12.984 -8.039 1 89.56 425 GLU B N 1
ATOM 7564 C CA . GLU B 1 425 ? 9 11.773 -7.309 1 89.56 425 GLU B CA 1
ATOM 7565 C C . GLU B 1 425 ? 10.25 11.031 -6.844 1 89.56 425 GLU B C 1
ATOM 7567 O O . GLU B 1 425 ? 10.164 10.109 -6.031 1 89.56 425 GLU B O 1
ATOM 7572 N N . ILE B 1 426 ? 11.367 11.43 -7.387 1 88.19 426 ILE B N 1
ATOM 7573 C CA . ILE B 1 426 ? 12.633 10.836 -6.977 1 88.19 426 ILE B CA 1
ATOM 7574 C C . ILE B 1 426 ? 13.125 11.5 -5.688 1 88.19 426 ILE B C 1
ATOM 7576 O O . ILE B 1 426 ? 13.078 12.727 -5.562 1 88.19 426 ILE B O 1
ATOM 7580 N N . TYR B 1 427 ? 13.5 10.68 -4.723 1 93.62 427 TYR B N 1
ATOM 7581 C CA . TYR B 1 427 ? 14.039 11.188 -3.467 1 93.62 427 TYR B CA 1
ATOM 7582 C C . TYR B 1 427 ? 15.469 11.672 -3.646 1 93.62 427 TYR B C 1
ATOM 7584 O O . TYR B 1 427 ? 16.359 10.883 -3.973 1 93.62 427 TYR B O 1
ATOM 7592 N N . ASP B 1 428 ? 15.664 13.023 -3.49 1 94.5 428 ASP B N 1
ATOM 7593 C CA . ASP B 1 428 ? 16.984 13.625 -3.672 1 94.5 428 ASP B CA 1
ATOM 7594 C C . ASP B 1 428 ? 17.219 14.742 -2.662 1 94.5 428 ASP B C 1
ATOM 7596 O O . ASP B 1 428 ? 16.875 15.898 -2.914 1 94.5 428 ASP B O 1
ATOM 7600 N N . PRO B 1 429 ? 17.953 14.375 -1.565 1 97.5 429 PRO B N 1
ATOM 7601 C CA . PRO B 1 429 ? 18.203 15.391 -0.538 1 97.5 429 PRO B CA 1
ATOM 7602 C C . PRO B 1 429 ? 19.016 16.562 -1.056 1 97.5 429 PRO B C 1
ATOM 7604 O O . PRO B 1 429 ? 18.891 17.688 -0.549 1 97.5 429 PRO B O 1
ATOM 7607 N N . LEU B 1 430 ? 19.797 16.406 -2.066 1 96.62 430 LEU B N 1
ATOM 7608 C CA . LEU B 1 430 ? 20.734 17.422 -2.525 1 96.62 430 LEU B CA 1
ATOM 7609 C C . LEU B 1 430 ? 20 18.594 -3.176 1 96.62 430 LEU B C 1
ATOM 7611 O O . LEU B 1 430 ? 20.562 19.672 -3.367 1 96.62 430 LEU B O 1
ATOM 7615 N N . ARG B 1 431 ? 18.781 18.422 -3.506 1 96.56 431 ARG B N 1
ATOM 7616 C CA . ARG B 1 431 ? 18.016 19.547 -4.043 1 96.56 431 ARG B CA 1
ATOM 7617 C C . ARG B 1 431 ? 17.875 20.656 -3.008 1 96.56 431 ARG B C 1
ATOM 7619 O O . ARG B 1 431 ? 17.562 21.797 -3.354 1 96.56 431 ARG B O 1
ATOM 7626 N N . PHE B 1 432 ? 18.156 20.266 -1.784 1 98.06 432 PHE B N 1
ATOM 7627 C CA . PHE B 1 432 ? 18.031 21.266 -0.727 1 98.06 432 PHE B CA 1
ATOM 7628 C C . PHE B 1 432 ? 19.406 21.781 -0.305 1 98.06 432 PHE B C 1
ATOM 7630 O O . PHE B 1 432 ? 19.547 22.422 0.744 1 98.06 432 PHE B O 1
ATOM 7637 N N . SER B 1 433 ? 20.422 21.516 -1.054 1 97.31 433 SER B N 1
ATOM 7638 C CA . SER B 1 433 ? 21.703 22.172 -0.834 1 97.31 433 SER B CA 1
ATOM 7639 C C . SER B 1 433 ? 21.578 23.688 -0.987 1 97.31 433 SER B C 1
ATOM 7641 O O . SER B 1 433 ? 20.641 24.172 -1.617 1 97.31 433 SER B O 1
ATOM 7643 N N . PRO B 1 434 ? 22.453 24.344 -0.333 1 95 434 PRO B N 1
ATOM 7644 C CA . PRO B 1 434 ? 22.406 25.797 -0.472 1 95 434 PRO B CA 1
ATOM 7645 C C . PRO B 1 434 ? 22.422 26.25 -1.929 1 95 434 PRO B C 1
ATOM 7647 O O . PRO B 1 434 ? 21.688 27.156 -2.303 1 95 434 PRO B O 1
ATOM 7650 N N . GLU B 1 435 ? 23.203 25.625 -2.789 1 94.75 435 GLU B N 1
ATOM 7651 C CA . GLU B 1 435 ? 23.312 25.969 -4.203 1 94.75 435 GLU B CA 1
ATOM 7652 C C . GLU B 1 435 ? 21.984 25.734 -4.93 1 94.75 435 GLU B C 1
ATOM 7654 O O . GLU B 1 435 ? 21.531 26.594 -5.684 1 94.75 435 GLU B O 1
ATOM 7659 N N . ASN B 1 436 ? 21.359 24.625 -4.641 1 94.06 436 ASN B N 1
ATOM 7660 C CA . ASN B 1 436 ? 20.125 24.25 -5.336 1 94.06 436 ASN B CA 1
ATOM 7661 C C . ASN B 1 436 ? 18.922 25 -4.77 1 94.06 436 ASN B C 1
ATOM 7663 O O . ASN B 1 436 ? 17.906 25.156 -5.453 1 94.06 436 ASN B O 1
ATOM 7667 N N . SER B 1 437 ? 18.984 25.531 -3.562 1 93.81 437 SER B N 1
ATOM 7668 C CA . SER B 1 437 ? 17.891 26.219 -2.9 1 93.81 437 SER B CA 1
ATOM 7669 C C . SER B 1 437 ? 17.859 27.703 -3.268 1 93.81 437 SER B C 1
ATOM 7671 O O . SER B 1 437 ? 16.812 28.344 -3.232 1 93.81 437 SER B O 1
ATOM 7673 N N . ALA B 1 438 ? 19 28.234 -3.639 1 92.31 438 ALA B N 1
ATOM 7674 C CA . ALA B 1 438 ? 19.141 29.672 -3.855 1 92.31 438 ALA B CA 1
ATOM 7675 C C . ALA B 1 438 ? 18.266 30.141 -5.004 1 92.31 438 ALA B C 1
ATOM 7677 O O . ALA B 1 438 ? 17.719 31.25 -4.961 1 92.31 438 ALA B O 1
ATOM 7678 N N . GLN B 1 439 ? 18.016 29.359 -5.957 1 89.94 439 GLN B N 1
ATOM 7679 C CA . GLN B 1 439 ? 17.297 29.797 -7.152 1 89.94 439 GLN B CA 1
ATOM 7680 C C . GLN B 1 439 ? 15.844 29.328 -7.121 1 89.94 439 GLN B C 1
ATOM 7682 O O . GLN B 1 439 ? 15.062 29.641 -8.016 1 89.94 439 GLN B O 1
ATOM 7687 N N . ARG B 1 440 ? 15.469 28.703 -6.086 1 94.75 440 ARG B N 1
ATOM 7688 C CA . ARG B 1 440 ? 14.133 28.109 -6.035 1 94.75 440 ARG B CA 1
ATOM 7689 C C . ARG B 1 440 ? 13.078 29.156 -5.695 1 94.75 440 ARG B C 1
ATOM 7691 O O . ARG B 1 440 ? 13.32 30.062 -4.891 1 94.75 440 ARG B O 1
ATOM 7698 N N . HIS B 1 441 ? 11.961 29.094 -6.328 1 96.06 441 HIS B N 1
ATOM 7699 C CA . HIS B 1 441 ? 10.852 29.969 -6 1 96.06 441 HIS B CA 1
ATOM 7700 C C . HIS B 1 441 ? 10.523 29.922 -4.512 1 96.06 441 HIS B C 1
ATOM 7702 O O . HIS B 1 441 ? 10.547 28.859 -3.902 1 96.06 441 HIS B O 1
ATOM 7708 N N . SER B 1 442 ? 10.227 31.016 -3.887 1 95.5 442 SER B N 1
ATOM 7709 C CA . SER B 1 442 ? 10.039 31.141 -2.445 1 95.5 442 SER B CA 1
ATOM 7710 C C . SER B 1 442 ? 8.867 30.281 -1.964 1 95.5 442 SER B C 1
ATOM 7712 O O . SER B 1 442 ? 8.836 29.859 -0.805 1 95.5 442 SER B O 1
ATOM 7714 N N . HIS B 1 443 ? 7.938 30.047 -2.896 1 97.88 443 HIS B N 1
ATOM 7715 C CA . HIS B 1 443 ? 6.734 29.312 -2.506 1 97.88 443 HIS B CA 1
ATOM 7716 C C . HIS B 1 443 ? 6.707 27.922 -3.131 1 97.88 443 HIS B C 1
ATOM 7718 O O . HIS B 1 443 ? 5.637 27.328 -3.273 1 97.88 443 HIS B O 1
ATOM 7724 N N . ALA B 1 444 ? 7.848 27.422 -3.514 1 98.31 444 ALA B N 1
ATOM 7725 C CA . ALA B 1 444 ? 7.934 26.094 -4.086 1 98.31 444 ALA B CA 1
ATOM 7726 C C . ALA B 1 444 ? 7.898 25.016 -2.996 1 98.31 444 ALA B C 1
ATOM 7728 O O . ALA B 1 444 ? 7.406 23.906 -3.219 1 98.31 444 ALA B O 1
ATOM 7729 N N . PHE B 1 445 ? 8.484 25.344 -1.865 1 98.44 445 PHE B N 1
ATOM 7730 C CA . PHE B 1 445 ? 8.562 24.438 -0.723 1 98.44 445 PHE B CA 1
ATOM 7731 C C . PHE B 1 445 ? 7.781 24.984 0.46 1 98.44 445 PHE B C 1
ATOM 7733 O O . PHE B 1 445 ? 8.203 25.953 1.102 1 98.44 445 PHE B O 1
ATOM 7740 N N . LEU B 1 446 ? 6.574 24.297 0.803 1 98.44 446 LEU B N 1
ATOM 7741 C CA . LEU B 1 446 ? 5.641 24.906 1.745 1 98.44 446 LEU B CA 1
ATOM 7742 C C . LEU B 1 446 ? 5.199 23.891 2.797 1 98.44 446 LEU B C 1
ATOM 7744 O O . LEU B 1 446 ? 4.004 23.766 3.08 1 98.44 446 LEU B O 1
ATOM 7748 N N . PRO B 1 447 ? 6.148 23.141 3.404 1 98 447 PRO B N 1
ATOM 7749 C CA . PRO B 1 447 ? 5.703 22.125 4.371 1 98 447 PRO B CA 1
ATOM 7750 C C . PRO B 1 447 ? 5.027 22.75 5.594 1 98 447 PRO B C 1
ATOM 7752 O O . PRO B 1 447 ? 4.285 22.062 6.305 1 98 447 PRO B O 1
ATOM 7755 N N . PHE B 1 448 ? 5.227 24.047 5.863 1 98.06 448 PHE B N 1
ATOM 7756 C CA . PHE B 1 448 ? 4.688 24.734 7.035 1 98.06 448 PHE B CA 1
ATOM 7757 C C . PHE B 1 448 ? 3.842 25.922 6.625 1 98.06 448 PHE B C 1
ATOM 7759 O O . PHE B 1 448 ? 3.75 26.906 7.363 1 98.06 448 PHE B O 1
ATOM 7766 N N . SER B 1 449 ? 3.289 25.812 5.414 1 96.56 449 SER B N 1
ATOM 7767 C CA . SER B 1 449 ? 2.514 26.906 4.844 1 96.56 449 SER B CA 1
ATOM 7768 C C . SER B 1 449 ? 3.367 28.156 4.68 1 96.56 449 SER B C 1
ATOM 7770 O O . SER B 1 449 ? 4.594 28.078 4.582 1 96.56 449 SER B O 1
ATOM 7772 N N . ALA B 1 450 ? 2.727 29.312 4.375 1 97.06 450 ALA B N 1
ATOM 7773 C CA . ALA B 1 450 ? 3.428 30.578 4.172 1 97.06 450 ALA B CA 1
ATOM 7774 C C . ALA B 1 450 ? 2.52 31.766 4.48 1 97.06 450 ALA B C 1
ATOM 7776 O O . ALA B 1 450 ? 1.335 31.594 4.773 1 97.06 450 ALA B O 1
ATOM 7777 N N . GLY B 1 451 ? 3.189 32.969 4.539 1 94.69 451 GLY B N 1
ATOM 7778 C CA . GLY B 1 451 ? 2.424 34.188 4.793 1 94.69 451 GLY B CA 1
ATOM 7779 C C . GLY B 1 451 ? 2.18 34.438 6.27 1 94.69 451 GLY B C 1
ATOM 7780 O O . GLY B 1 451 ? 2.9 33.938 7.121 1 94.69 451 GLY B O 1
ATOM 7781 N N . SER B 1 452 ? 1.19 35.188 6.52 1 92.56 452 SER B N 1
ATOM 7782 C CA . SER B 1 452 ? 0.92 35.625 7.887 1 92.56 452 SER B CA 1
ATOM 7783 C C . SER B 1 452 ? 0.484 34.469 8.766 1 92.56 452 SER B C 1
ATOM 7785 O O . SER B 1 452 ? 0.728 34.469 9.969 1 92.56 452 SER B O 1
ATOM 7787 N N . ARG B 1 453 ? -0.122 33.469 8.109 1 94.5 453 ARG B N 1
ATOM 7788 C CA . ARG B 1 453 ? -0.658 32.344 8.867 1 94.5 453 ARG B CA 1
ATOM 7789 C C . ARG B 1 453 ? 0.277 31.125 8.797 1 94.5 453 ARG B C 1
ATOM 7791 O O . ARG B 1 453 ? -0.156 29.984 8.977 1 94.5 453 ARG B O 1
ATOM 7798 N N . ASN B 1 454 ? 1.535 31.375 8.492 1 94.94 454 ASN B N 1
ATOM 7799 C CA . ASN B 1 454 ? 2.504 30.297 8.5 1 94.94 454 ASN B CA 1
ATOM 7800 C C . ASN B 1 454 ? 2.553 29.594 9.859 1 94.94 454 ASN B C 1
ATOM 7802 O O . ASN B 1 454 ? 2.066 30.141 10.852 1 94.94 454 ASN B O 1
ATOM 7806 N N . CYS B 1 455 ? 3.027 28.469 9.914 1 95.94 455 CYS B N 1
ATOM 7807 C CA . CYS B 1 455 ? 3.045 27.656 11.117 1 95.94 455 CYS B CA 1
ATOM 7808 C C . CYS B 1 455 ? 3.893 28.297 12.203 1 95.94 455 CYS B C 1
ATOM 7810 O O . CYS B 1 455 ? 5.102 28.469 12.031 1 95.94 455 CYS B O 1
ATOM 7812 N N . ILE B 1 456 ? 3.354 28.609 13.273 1 94 456 ILE B N 1
ATOM 7813 C CA . ILE B 1 456 ? 4.008 29.25 14.406 1 94 456 ILE B CA 1
ATOM 7814 C C . ILE B 1 456 ? 4.977 28.281 15.07 1 94 456 ILE B C 1
ATOM 7816 O O . ILE B 1 456 ? 5.977 28.688 15.664 1 94 456 ILE B O 1
ATOM 7820 N N . GLY B 1 457 ? 4.715 27 15 1 95.31 457 GLY B N 1
ATOM 7821 C CA . GLY B 1 457 ? 5.504 25.969 15.656 1 95.31 457 GLY B CA 1
ATOM 7822 C C . GLY B 1 457 ? 6.531 25.328 14.742 1 95.31 457 GLY B C 1
ATOM 7823 O O . GLY B 1 457 ? 7.055 24.266 15.047 1 95.31 457 GLY B O 1
ATOM 7824 N N . GLN B 1 458 ? 6.832 25.906 13.609 1 96.81 458 GLN B N 1
ATOM 7825 C CA . GLN B 1 458 ? 7.699 25.328 12.586 1 96.81 458 GLN B CA 1
ATOM 7826 C C . GLN B 1 458 ? 9.055 24.938 13.172 1 96.81 458 GLN B C 1
ATOM 7828 O O . GLN B 1 458 ? 9.531 23.828 12.961 1 96.81 458 GLN B O 1
ATOM 7833 N N . GLN B 1 459 ? 9.68 25.844 13.945 1 96.38 459 GLN B N 1
ATOM 7834 C CA . GLN B 1 459 ? 11.008 25.578 14.484 1 96.38 459 GLN B CA 1
ATOM 7835 C C . GLN B 1 459 ? 10.953 24.484 15.547 1 96.38 459 GLN B C 1
ATOM 7837 O O . GLN B 1 459 ? 11.875 23.672 15.656 1 96.38 459 GLN B O 1
ATOM 7842 N N . PHE B 1 460 ? 9.922 24.5 16.391 1 96.19 460 PHE B N 1
ATOM 7843 C CA . PHE B 1 460 ? 9.711 23.438 17.344 1 96.19 460 PHE B CA 1
ATOM 7844 C C . PHE B 1 460 ? 9.656 22.078 16.656 1 96.19 460 PHE B C 1
ATOM 7846 O O . PHE B 1 460 ? 10.336 21.141 17.062 1 96.19 460 PHE B O 1
ATOM 7853 N N . ALA B 1 461 ? 8.844 22 15.602 1 98 461 ALA B N 1
ATOM 7854 C CA . ALA B 1 461 ? 8.656 20.766 14.844 1 98 461 ALA B CA 1
ATOM 7855 C C . ALA B 1 461 ? 9.969 20.297 14.219 1 98 461 ALA B C 1
ATOM 7857 O O . ALA B 1 461 ? 10.328 19.125 14.328 1 98 461 ALA B O 1
ATOM 7858 N N . MET B 1 462 ? 10.711 21.188 13.594 1 98.19 462 MET B N 1
ATOM 7859 C CA . MET B 1 462 ? 11.969 20.859 12.938 1 98.19 462 MET B CA 1
ATOM 7860 C C . MET B 1 462 ? 12.992 20.344 13.945 1 98.19 462 MET B C 1
ATOM 7862 O O . MET B 1 462 ? 13.711 19.375 13.68 1 98.19 462 MET B O 1
ATOM 7866 N N . ASN B 1 463 ? 13.07 21.047 15.086 1 97.81 463 ASN B N 1
ATOM 7867 C CA . ASN B 1 463 ? 13.961 20.594 16.141 1 97.81 463 ASN B CA 1
ATOM 7868 C C . ASN B 1 463 ? 13.617 19.172 16.594 1 97.81 463 ASN B C 1
ATOM 7870 O O . ASN B 1 463 ? 14.5 18.328 16.75 1 97.81 463 ASN B O 1
ATOM 7874 N N . GLU B 1 464 ? 12.336 19 16.844 1 98.25 464 GLU B N 1
ATOM 7875 C CA . GLU B 1 464 ? 11.875 17.688 17.312 1 98.25 464 GLU B CA 1
ATOM 7876 C C . GLU B 1 464 ? 12.18 16.594 16.297 1 98.25 464 GLU B C 1
ATOM 7878 O O . GLU B 1 464 ? 12.609 15.5 16.672 1 98.25 464 GLU B O 1
ATOM 7883 N N . ILE B 1 465 ? 11.992 16.828 15.016 1 98.81 465 ILE B N 1
ATOM 7884 C CA . ILE B 1 465 ? 12.266 15.867 13.945 1 98.81 465 ILE B CA 1
ATOM 7885 C C . ILE B 1 465 ? 13.758 15.539 13.914 1 98.81 465 ILE B C 1
ATOM 7887 O O . ILE B 1 465 ? 14.141 14.375 13.797 1 98.81 465 ILE B O 1
ATOM 7891 N N . LYS B 1 466 ? 14.594 16.578 14.008 1 98.69 466 LYS B N 1
ATOM 7892 C CA . LYS B 1 466 ? 16.047 16.391 13.992 1 98.69 466 LYS B CA 1
ATOM 7893 C C . LYS B 1 466 ? 16.5 15.547 15.172 1 98.69 466 LYS B C 1
ATOM 7895 O O . LYS B 1 466 ? 17.297 14.625 15.008 1 98.69 466 LYS B O 1
ATOM 7900 N N . VAL B 1 467 ? 15.984 15.859 16.344 1 98.44 467 VAL B N 1
ATOM 7901 C CA . VAL B 1 467 ? 16.359 15.125 17.547 1 98.44 467 VAL B CA 1
ATOM 7902 C C . VAL B 1 467 ? 15.93 13.672 17.422 1 98.44 467 VAL B C 1
ATOM 7904 O O . VAL B 1 467 ? 16.703 12.758 17.719 1 98.44 467 VAL B O 1
ATOM 7907 N N . ALA B 1 468 ? 14.711 13.461 17.016 1 98.56 468 ALA B N 1
ATOM 7908 C CA . ALA B 1 468 ? 14.172 12.117 16.859 1 98.56 468 ALA B CA 1
ATOM 7909 C C . ALA B 1 468 ? 14.992 11.305 15.867 1 98.56 468 ALA B C 1
ATOM 7911 O O . ALA B 1 468 ? 15.336 10.148 16.125 1 98.56 468 ALA B O 1
ATOM 7912 N N . LEU B 1 469 ? 15.289 11.891 14.734 1 98.75 469 LEU B N 1
ATOM 7913 C CA . LEU B 1 469 ? 16.062 11.188 13.719 1 98.75 469 LEU B CA 1
ATOM 7914 C C . LEU B 1 469 ? 17.469 10.875 14.211 1 98.75 469 LEU B C 1
ATOM 7916 O O . LEU B 1 469 ? 17.938 9.75 14.062 1 98.75 469 LEU B O 1
ATOM 7920 N N . ALA B 1 470 ? 18.125 11.883 14.766 1 98.31 470 ALA B N 1
ATOM 7921 C CA . ALA B 1 470 ? 19.516 11.742 15.188 1 98.31 470 ALA B CA 1
ATOM 7922 C C . ALA B 1 470 ? 19.672 10.617 16.203 1 98.31 470 ALA B C 1
ATOM 7924 O O . ALA B 1 470 ? 20.5 9.719 16.031 1 98.31 470 ALA B O 1
ATOM 7925 N N . LEU B 1 471 ? 18.859 10.664 17.234 1 98 471 LEU B N 1
ATOM 7926 C CA . LEU B 1 471 ? 19 9.664 18.281 1 98 471 LEU B CA 1
ATOM 7927 C C . LEU B 1 471 ? 18.578 8.281 17.781 1 98 471 LEU B C 1
ATOM 7929 O O . LEU B 1 471 ? 19.156 7.273 18.203 1 98 471 LEU B O 1
ATOM 7933 N N . THR B 1 472 ? 17.609 8.195 16.875 1 97.62 472 THR B N 1
ATOM 7934 C CA . THR B 1 472 ? 17.188 6.914 16.328 1 97.62 472 THR B CA 1
ATOM 7935 C C . THR B 1 472 ? 18.312 6.289 15.5 1 97.62 472 THR B C 1
ATOM 7937 O O . THR B 1 472 ? 18.594 5.094 15.625 1 97.62 472 THR B O 1
ATOM 7940 N N . LEU B 1 473 ? 19.031 7.113 14.688 1 97.38 473 LEU B N 1
ATOM 7941 C CA . LEU B 1 473 ? 20.047 6.598 13.781 1 97.38 473 LEU B CA 1
ATOM 7942 C C . LEU B 1 473 ? 21.312 6.23 14.539 1 97.38 473 LEU B C 1
ATOM 7944 O O . LEU B 1 473 ? 22.172 5.527 14 1 97.38 473 LEU B O 1
ATOM 7948 N N . LEU B 1 474 ? 21.453 6.699 15.758 1 96.44 474 LEU B N 1
ATOM 7949 C CA . LEU B 1 474 ? 22.578 6.277 16.578 1 96.44 474 LEU B CA 1
ATOM 7950 C C . LEU B 1 474 ? 22.344 4.879 17.141 1 96.44 474 LEU B C 1
ATOM 7952 O O . LEU B 1 474 ? 23.312 4.164 17.469 1 96.44 474 LEU B O 1
ATOM 7956 N N . ARG B 1 475 ? 21.109 4.48 17.188 1 94.44 475 ARG B N 1
ATOM 7957 C CA . ARG B 1 475 ? 20.781 3.232 17.875 1 94.44 475 ARG B CA 1
ATOM 7958 C C . ARG B 1 475 ? 20.328 2.166 16.891 1 94.44 475 ARG B C 1
ATOM 7960 O O . ARG B 1 475 ? 20.484 0.969 17.141 1 94.44 475 ARG B O 1
ATOM 7967 N N . PHE B 1 476 ? 19.703 2.609 15.75 1 95.38 476 PHE B N 1
ATOM 7968 C CA . PHE B 1 476 ? 19.094 1.62 14.875 1 95.38 476 PHE B CA 1
ATOM 7969 C C . PHE B 1 476 ? 19.391 1.925 13.414 1 95.38 476 PHE B C 1
ATOM 7971 O O . PHE B 1 476 ? 19.5 3.09 13.023 1 95.38 476 PHE B O 1
ATOM 7978 N N . GLU B 1 477 ? 19.547 0.872 12.656 1 94.56 477 GLU B N 1
ATOM 7979 C CA . GLU B 1 477 ? 19.375 0.925 11.211 1 94.56 477 GLU B CA 1
ATOM 7980 C C . GLU B 1 477 ? 17.938 0.644 10.812 1 94.56 477 GLU B C 1
ATOM 7982 O O . GLU B 1 477 ? 17.359 -0.358 11.234 1 94.56 477 GLU B O 1
ATOM 7987 N N . LEU B 1 478 ? 17.328 1.545 10.055 1 95.31 478 LEU B N 1
ATOM 7988 C CA . LEU B 1 478 ? 15.953 1.405 9.609 1 95.31 478 LEU B CA 1
ATOM 7989 C C . LEU B 1 478 ? 15.883 0.641 8.289 1 95.31 478 LEU B C 1
ATOM 7991 O O . LEU B 1 478 ? 16.5 1.044 7.301 1 95.31 478 LEU B O 1
ATOM 7995 N N . CYS B 1 479 ? 15.117 -0.416 8.289 1 92 479 CYS B N 1
ATOM 7996 C CA . CYS B 1 479 ? 14.945 -1.226 7.09 1 92 479 CYS B CA 1
ATOM 7997 C C . CYS B 1 479 ? 13.469 -1.362 6.734 1 92 479 CYS B C 1
ATOM 7999 O O . CYS B 1 479 ? 12.625 -1.564 7.613 1 92 479 CYS B O 1
ATOM 8001 N N . PRO B 1 480 ? 13.203 -1.25 5.469 1 91.25 480 PRO B N 1
ATOM 8002 C CA . PRO B 1 480 ? 11.797 -1.38 5.082 1 91.25 480 PRO B CA 1
ATOM 8003 C C . PRO B 1 480 ? 11.281 -2.812 5.199 1 91.25 480 PRO B C 1
ATOM 8005 O O . PRO B 1 480 ? 12.07 -3.762 5.121 1 91.25 480 PRO B O 1
ATOM 8008 N N . ASN B 1 481 ? 10.023 -2.979 5.492 1 90.38 481 ASN B N 1
ATOM 8009 C CA . ASN B 1 481 ? 9.312 -4.238 5.316 1 90.38 481 ASN B CA 1
ATOM 8010 C C . ASN B 1 481 ? 8.625 -4.309 3.955 1 90.38 481 ASN B C 1
ATOM 8012 O O . ASN B 1 481 ? 7.547 -3.736 3.768 1 90.38 481 ASN B O 1
ATOM 8016 N N . PRO B 1 482 ? 9.227 -4.984 3.047 1 89.94 482 PRO B N 1
ATOM 8017 C CA . PRO B 1 482 ? 8.688 -4.988 1.687 1 89.94 482 PRO B CA 1
ATOM 8018 C C . PRO B 1 482 ? 7.262 -5.543 1.617 1 89.94 482 PRO B C 1
ATOM 8020 O O . PRO B 1 482 ? 6.531 -5.254 0.666 1 89.94 482 PRO B O 1
ATOM 8023 N N . SER B 1 483 ? 6.824 -6.309 2.555 1 90.25 483 SER B N 1
ATOM 8024 C CA . SER B 1 483 ? 5.52 -6.961 2.533 1 90.25 483 SER B CA 1
ATOM 8025 C C . SER B 1 483 ? 4.434 -6.043 3.084 1 90.25 483 SER B C 1
ATOM 8027 O O . SER B 1 483 ? 3.24 -6.305 2.904 1 90.25 483 SER B O 1
ATOM 8029 N N . MET B 1 484 ? 4.922 -5.039 3.76 1 90.69 484 MET B N 1
ATOM 8030 C CA . MET B 1 484 ? 3.947 -4.129 4.352 1 90.69 484 MET B CA 1
ATOM 8031 C C . MET B 1 484 ? 4.34 -2.676 4.102 1 90.69 484 MET B C 1
ATOM 8033 O O . MET B 1 484 ? 4.523 -1.904 5.043 1 90.69 484 MET B O 1
ATOM 8037 N N . PRO B 1 485 ? 4.391 -2.285 2.83 1 92.31 485 PRO B N 1
ATOM 8038 C CA . PRO B 1 485 ? 4.652 -0.872 2.555 1 92.31 485 PRO B CA 1
ATOM 8039 C C . PRO B 1 485 ? 3.479 0.03 2.936 1 92.31 485 PRO B C 1
ATOM 8041 O O . PRO B 1 485 ? 2.332 -0.423 2.971 1 92.31 485 PRO B O 1
ATOM 8044 N N . PRO B 1 486 ? 3.803 1.247 3.242 1 94.12 486 PRO B N 1
ATOM 8045 C CA . PRO B 1 486 ? 2.709 2.146 3.615 1 94.12 486 PRO B CA 1
ATOM 8046 C C . PRO B 1 486 ? 1.815 2.512 2.432 1 94.12 486 PRO B C 1
ATOM 8048 O O . PRO B 1 486 ? 2.287 2.576 1.293 1 94.12 486 PRO B O 1
ATOM 8051 N N . THR B 1 487 ? 0.539 2.678 2.74 1 90.5 487 THR B N 1
ATOM 8052 C CA . THR B 1 487 ? -0.425 3.186 1.77 1 90.5 487 THR B CA 1
ATOM 8053 C C . THR B 1 487 ? -0.83 4.617 2.107 1 90.5 487 THR B C 1
ATOM 8055 O O . THR B 1 487 ? -1.456 4.863 3.141 1 90.5 487 THR B O 1
ATOM 8058 N N . LEU B 1 488 ? -0.581 5.512 1.214 1 92.88 488 LEU B N 1
ATOM 8059 C CA . LEU B 1 488 ? -0.82 6.93 1.441 1 92.88 488 LEU B CA 1
ATOM 8060 C C . LEU B 1 488 ? -2.314 7.227 1.521 1 92.88 488 LEU B C 1
ATOM 8062 O O . LEU B 1 488 ? -3.084 6.785 0.665 1 92.88 488 LEU B O 1
ATOM 8066 N N . ILE B 1 489 ? -2.674 7.887 2.592 1 91.38 489 ILE B N 1
ATOM 8067 C CA . ILE B 1 489 ? -4.055 8.352 2.701 1 91.38 489 ILE B CA 1
ATOM 8068 C C . ILE B 1 489 ? -4.074 9.789 3.207 1 91.38 489 ILE B C 1
ATOM 8070 O O . ILE B 1 489 ? -3.252 10.172 4.039 1 91.38 489 ILE B O 1
ATOM 8074 N N . GLN B 1 490 ? -4.957 10.5 2.646 1 91.31 490 GLN B N 1
ATOM 8075 C CA . GLN B 1 490 ? -5.145 11.875 3.098 1 91.31 490 GLN B CA 1
ATOM 8076 C C . GLN B 1 490 ? -6.262 11.961 4.133 1 91.31 490 GLN B C 1
ATOM 8078 O O . GLN B 1 490 ? -7.418 11.656 3.836 1 91.31 490 GLN B O 1
ATOM 8083 N N . GLN B 1 491 ? -5.973 12.25 5.305 1 90.69 491 GLN B N 1
ATOM 8084 C CA . GLN B 1 491 ? -6.906 12.672 6.344 1 90.69 491 GLN B CA 1
ATOM 8085 C C . GLN B 1 491 ? -6.66 14.125 6.746 1 90.69 491 GLN B C 1
ATOM 8087 O O . GLN B 1 491 ? -6.461 14.984 5.887 1 90.69 491 GLN B O 1
ATOM 8092 N N . LEU B 1 492 ? -6.742 14.438 8.008 1 91.06 492 LEU B N 1
ATOM 8093 C CA . LEU B 1 492 ? -6.344 15.789 8.391 1 91.06 492 LEU B CA 1
ATOM 8094 C C . LEU B 1 492 ? -4.855 16.016 8.133 1 91.06 492 LEU B C 1
ATOM 8096 O O . LEU B 1 492 ? -4.434 17.125 7.812 1 91.06 492 LEU B O 1
ATOM 8100 N N . ILE B 1 493 ? -4.199 14.922 8.289 1 94.12 493 ILE B N 1
ATOM 8101 C CA . ILE B 1 493 ? -2.781 14.883 7.945 1 94.12 493 ILE B CA 1
ATOM 8102 C C . ILE B 1 493 ? -2.51 13.703 7.012 1 94.12 493 ILE B C 1
ATOM 8104 O O . ILE B 1 493 ? -3.387 12.867 6.785 1 94.12 493 ILE B O 1
ATOM 8108 N N . LEU B 1 494 ? -1.353 13.797 6.41 1 95.88 494 LEU B N 1
ATOM 8109 C CA . LEU B 1 494 ? -0.916 12.688 5.57 1 95.88 494 LEU B CA 1
ATOM 8110 C C . LEU B 1 494 ? -0.509 11.484 6.422 1 95.88 494 LEU B C 1
ATOM 8112 O O . LEU B 1 494 ? 0.362 11.602 7.289 1 95.88 494 LEU B O 1
ATOM 8116 N N . LYS B 1 495 ? -1.187 10.391 6.211 1 94.25 495 LYS B N 1
ATOM 8117 C CA . LYS B 1 495 ? -0.952 9.18 6.992 1 94.25 495 LYS B CA 1
ATOM 8118 C C . LYS B 1 495 ? -0.854 7.949 6.094 1 94.25 495 LYS B C 1
ATOM 8120 O O . LYS B 1 495 ? -0.781 8.078 4.871 1 94.25 495 LYS B O 1
ATOM 8125 N N . SER B 1 496 ? -0.63 6.832 6.785 1 94.56 496 SER B N 1
ATOM 8126 C CA . SER B 1 496 ? -0.688 5.543 6.105 1 94.56 496 SER B CA 1
ATOM 8127 C C . SER B 1 496 ? -1.884 4.723 6.582 1 94.56 496 SER B C 1
ATOM 8129 O O . SER B 1 496 ? -2.154 4.645 7.781 1 94.56 496 SER B O 1
ATOM 8131 N N . ARG B 1 497 ? -2.564 4.176 5.629 1 89.12 497 ARG B N 1
ATOM 8132 C CA . ARG B 1 497 ? -3.742 3.377 5.949 1 89.12 497 ARG B CA 1
ATOM 8133 C C . ARG B 1 497 ? -3.365 2.145 6.766 1 89.12 497 ARG B C 1
ATOM 8135 O O . ARG B 1 497 ? -4.086 1.761 7.688 1 89.12 497 ARG B O 1
ATOM 8142 N N . ASN B 1 498 ? -2.264 1.562 6.383 1 89 498 ASN B N 1
ATOM 8143 C CA . ASN B 1 498 ? -1.898 0.302 7.023 1 89 498 ASN B CA 1
ATOM 8144 C C . ASN B 1 498 ? -0.721 0.479 7.977 1 89 498 ASN B C 1
ATOM 8146 O O . ASN B 1 498 ? -0.059 -0.495 8.344 1 89 498 ASN B O 1
ATOM 8150 N N . GLY B 1 499 ? -0.391 1.738 8.344 1 92.25 499 GLY B N 1
ATOM 8151 C CA . GLY B 1 499 ? 0.692 1.996 9.281 1 92.25 499 GLY B CA 1
ATOM 8152 C C . GLY B 1 499 ? 2.055 2.043 8.617 1 92.25 499 GLY B C 1
ATOM 8153 O O . GLY B 1 499 ? 2.16 1.936 7.395 1 92.25 499 GLY B O 1
ATOM 8154 N N . PHE B 1 500 ? 3.025 2.328 9.406 1 95.94 500 PHE B N 1
ATOM 8155 C CA . PHE B 1 500 ? 4.426 2.318 9 1 95.94 500 PHE B CA 1
ATOM 8156 C C . PHE B 1 500 ? 5.168 1.153 9.648 1 95.94 500 PHE B C 1
ATOM 8158 O O . PHE B 1 500 ? 5.461 1.181 10.844 1 95.94 500 PHE B O 1
ATOM 8165 N N . HIS B 1 501 ? 5.473 0.148 8.805 1 93.38 501 HIS B N 1
ATOM 8166 C CA . HIS B 1 501 ? 6.137 -1.033 9.336 1 93.38 501 HIS B CA 1
ATOM 8167 C C . HIS B 1 501 ? 7.594 -1.096 8.891 1 93.38 501 HIS B C 1
ATOM 8169 O O . HIS B 1 501 ? 7.875 -1.204 7.695 1 93.38 501 HIS B O 1
ATOM 8175 N N . LEU B 1 502 ? 8.531 -1.018 9.828 1 94.25 502 LEU B N 1
ATOM 8176 C CA . LEU B 1 502 ? 9.961 -1.091 9.539 1 94.25 502 LEU B CA 1
ATOM 8177 C C . LEU B 1 502 ? 10.641 -2.133 10.422 1 94.25 502 LEU B C 1
ATOM 8179 O O . LEU B 1 502 ? 10.156 -2.439 11.516 1 94.25 502 LEU B O 1
ATOM 8183 N N . HIS B 1 503 ? 11.672 -2.707 9.922 1 91.44 503 HIS B N 1
ATOM 8184 C CA . HIS B 1 503 ? 12.594 -3.494 10.734 1 91.44 503 HIS B CA 1
ATOM 8185 C C . HIS B 1 503 ? 13.688 -2.615 11.336 1 91.44 503 HIS B C 1
ATOM 8187 O O . HIS B 1 503 ? 14.359 -1.873 10.617 1 91.44 503 HIS B O 1
ATOM 8193 N N . LEU B 1 504 ? 13.812 -2.676 12.664 1 93.44 504 LEU B N 1
ATOM 8194 C CA . LEU B 1 504 ? 14.828 -1.896 13.359 1 93.44 504 LEU B CA 1
ATOM 8195 C C . LEU B 1 504 ? 16.016 -2.773 13.75 1 93.44 504 LEU B C 1
ATOM 8197 O O . LEU B 1 504 ? 15.906 -3.598 14.664 1 93.44 504 LEU B O 1
ATOM 8201 N N . LYS B 1 505 ? 17.094 -2.605 13.039 1 90.31 505 LYS B N 1
ATOM 8202 C CA . LYS B 1 505 ? 18.312 -3.344 13.359 1 90.31 505 LYS B CA 1
ATOM 8203 C C . LYS B 1 505 ? 19.188 -2.553 14.328 1 90.31 505 LYS B C 1
ATOM 8205 O O . LYS B 1 505 ? 19.641 -1.449 14.008 1 90.31 505 LYS B O 1
ATOM 8210 N N . LYS B 1 506 ? 19.453 -3.107 15.469 1 91.12 506 LYS B N 1
ATOM 8211 C CA . LYS B 1 506 ? 20.266 -2.426 16.469 1 91.12 506 LYS B CA 1
ATOM 8212 C C . LYS B 1 506 ? 21.703 -2.254 15.984 1 91.12 506 LYS B C 1
ATOM 8214 O O . LYS B 1 506 ? 22.281 -3.164 15.375 1 91.12 506 LYS B O 1
ATOM 8219 N N . ILE B 1 507 ? 22.219 -1.049 16.234 1 88.81 507 ILE B N 1
ATOM 8220 C CA . ILE B 1 507 ? 23.609 -0.766 15.867 1 88.81 507 ILE B CA 1
ATOM 8221 C C . ILE B 1 507 ? 24.516 -1.01 17.078 1 88.81 507 ILE B C 1
ATOM 8223 O O . ILE B 1 507 ? 24.188 -0.612 18.203 1 88.81 507 ILE B O 1
ATOM 8227 N N . HIS B 1 508 ? 25.547 -1.906 16.969 1 76.06 508 HIS B N 1
ATOM 8228 C CA . HIS B 1 508 ? 26.484 -2.225 18.031 1 76.06 508 HIS B CA 1
ATOM 8229 C C . HIS B 1 508 ? 27.703 -1.303 17.984 1 76.06 508 HIS B C 1
ATOM 8231 O O . HIS B 1 508 ? 28.078 -0.825 16.906 1 76.06 508 HIS B O 1
#

Foldseek 3Di:
DVVVCCVVVVVVVVVVVVVVVVVVVVVVVVVVVLVVVQVQQVVLQVVFDFDDADQFQGCLVVDDQQCNLVVVLVRCVVTPQWHWGDGTNRAIAIEGQALQVLCLVQQDQFFFDCVPCVLCCLQQNDALNGDDDPVNVVRCVLQLLLQDPVLLQVLQQLLLVLLVLLVVVCVVVVLQVFWDFQLLLQLQSLLQSCCCRQLVDHDVLNPDPVVSLLVVLLVLLLVLSQVCNSPPDPCVVCVCVDPSVVSNNVSSVSNLVVLVVSLVVVVVQCVDPVSVVVQVPDPGHHRLCSQVPDAPPVRHGDDPSHSSSHSSVCSSVRRNQLSQLLLLLLQVCQVPVPLLVVLQVQLCVLQVPHLGDGPVSLVSSVSVLLSSQLSCLQFQFAQKTKGQAQAKTAGPVGRIGGGGHIYMHGSNSLSQPVVQDPVSNDRDSCCPPPVNVVPHNPRSRASQHDHPSGHSCVVVSSSSSSSSSSNLSNFWDKHADPVDPFRWGDTSTTAGPRGGIIRTHTDD/DVVVCCVVVVVVVVVVVVVVVVVVVVVVVVVVVLVVVQVQQVVLQVVFDFDDADQFQGCLVVDDQQCNLVVVLVRCVVTPQWHWGDGTNRAIAIEGQALQVLCLVQQDQFFFDCVPCVLCCLQQNDALNGDDDPVNVVRCVLQLLLQDPVLLQVLQQLLLVLLVLLVVVCVVVVLQVFWDFQLLLQLQSLLQSCCCRQLVDHDVLNPDPVVSLLVVLLVLLLVLSQVCNSPPDPCVVCVCVDPSVVSNNVSSVSNLVVLVVSLVVVVVQCVDPVSVVVQVPDPGHHRLCSQVPDAPPVRHGDDPSHSSSHSSVCSSVRRNQLSQLLLLLLVVCQVPVPLLVVLQVQLCVLQVPHLGDGPVSLVSSVSVLLSSQLSCLQFQFAQKTKGQAQAKTAGPVGRIGGHGHIYMHGSNSLSQPVVQDPVSNDRDSCCPPPVNVVPHNPRSRASQHDHPSGHSCVVVSSSSSSSSSSSLSNFWDKHADPVDPFRWGDTSTTAGPRGGIIRTHTDD

Radius of gyration: 34.53 Å; Cα contacts (8 Å, |Δi|>4): 1483; chains: 2; bounding box: 100×96×92 Å

InterPro domains:
  IPR001128 Cytochrome P450 [PF00067] (49-496)
  IPR001128 Cytochrome P450 [PR00385] (317-334)
  IPR001128 Cytochrome P450 [PR00385] (370-381)
  IPR001128 Cytochrome P450 [PR00385] (446-455)
  IPR001128 Cytochrome P450 [PR00385] (455-466)
  IPR002401 Cytochrome P450, E-class, group I [PR00463] (306-323)
  IPR002401 Cytochrome P450, E-class, group I [PR00463] (326-352)
  IPR002401 Cytochrome P450, E-class, group I [PR00463] (410-434)
  IPR002401 Cytochrome P450, E-class, group I [PR00463] (445-455)
  IPR002401 Cytochrome P450, E-class, group I [PR00463] (455-478)
  IPR017972 Cytochrome P450, conserved site [PS00086] (448-457)
  IPR036396 Cytochrome P450 superfamily [G3DSA:1.10.630.10] (44-507)
  IPR036396 Cytochrome P450 superfamily [SSF48264] (48-505)
  IPR050196 Cytochrome P450 Monooxygenases [PTHR24291] (27-505)

Solvent-accessible surface area (backbone atoms only — not comparable to full-atom values): 53137 Å² total; per-residue (Å²): 107,71,68,57,47,52,58,54,47,44,54,51,49,48,51,50,51,49,49,50,51,50,47,50,49,49,48,51,48,49,49,49,49,49,48,53,52,47,51,53,53,53,58,42,48,65,78,38,60,53,72,86,61,42,81,65,45,15,43,42,84,78,45,48,57,67,46,37,65,61,49,52,40,52,48,43,72,76,25,70,56,32,27,52,44,30,57,25,67,79,44,62,28,39,39,30,38,29,37,72,56,43,48,59,58,32,72,44,87,53,31,51,29,56,82,67,51,58,72,44,30,85,64,26,42,70,19,78,83,65,36,50,70,68,64,26,53,54,48,51,64,66,50,51,65,42,58,31,68,77,50,49,48,66,34,40,53,51,39,45,54,29,42,48,55,49,50,53,52,47,64,67,57,58,26,62,68,39,65,39,68,45,48,66,56,40,31,34,27,30,40,44,27,41,31,42,52,38,55,70,36,87,73,59,40,74,79,42,78,72,49,51,52,46,59,48,21,51,52,51,42,37,48,51,50,36,50,47,60,65,63,54,51,86,66,53,83,50,36,72,76,36,72,66,33,48,51,45,52,53,29,33,51,51,42,47,51,54,51,49,51,54,53,52,56,50,54,54,47,51,69,34,68,71,48,38,51,53,54,69,66,39,90,65,56,42,42,47,49,43,58,71,64,43,52,45,98,84,62,48,52,64,49,70,66,46,47,50,6,39,50,42,42,48,58,49,62,53,8,55,42,45,23,30,38,45,47,50,34,51,53,52,34,20,56,31,58,69,60,40,50,51,36,35,52,51,45,44,68,72,44,62,90,52,93,68,66,52,64,75,52,62,76,70,40,56,69,47,48,19,45,49,51,39,31,33,39,73,49,22,22,49,38,58,50,50,31,28,31,77,53,62,48,70,42,97,88,66,54,49,43,58,50,72,41,38,35,30,44,29,38,47,34,31,36,46,24,67,93,78,31,82,46,41,72,57,91,54,36,64,56,56,32,72,80,53,44,69,78,48,63,84,51,45,72,45,67,50,56,53,55,83,78,29,52,75,56,48,65,60,47,51,52,48,45,50,49,46,50,50,59,44,47,67,44,30,46,60,31,62,29,80,87,43,50,49,38,60,27,63,49,74,39,39,45,43,76,76,38,42,36,30,29,44,38,75,56,131,111,69,67,59,47,52,59,54,47,47,53,51,50,48,50,50,51,48,49,50,52,50,49,49,49,50,48,51,50,49,49,49,50,49,47,53,54,46,51,51,53,53,58,43,46,65,78,38,58,54,71,86,62,42,80,64,45,16,44,41,84,78,45,48,57,67,46,37,65,61,48,52,38,52,48,43,73,75,25,68,55,33,27,53,43,30,56,23,67,80,44,63,29,38,38,30,36,28,35,73,56,43,46,60,58,31,72,42,86,52,31,51,28,57,81,69,50,59,73,44,30,85,64,27,43,69,19,77,84,66,35,50,70,68,64,27,54,53,48,52,63,68,50,51,65,44,59,30,68,76,52,49,48,67,33,41,54,51,37,45,54,29,41,48,55,49,50,54,52,48,64,68,47,64,26,64,67,40,66,39,68,45,50,66,55,42,32,34,29,29,41,44,27,42,31,42,52,38,55,70,36,89,73,58,40,73,77,42,78,73,48,51,51,47,58,48,21,52,52,50,43,36,48,52,49,34,51,47,61,65,62,53,50,85,65,54,83,48,37,72,76,36,70,66,33,48,52,44,52,53,28,33,50,51,41,48,50,53,51,49,49,54,54,50,55,50,54,56,49,52,70,34,68,71,48,38,52,53,52,69,66,39,92,64,56,41,41,47,50,42,57,71,64,43,52,45,98,85,62,50,52,63,49,71,66,45,47,50,6,40,52,41,42,49,56,48,62,52,7,54,41,46,23,30,38,47,47,52,34,52,52,54,36,19,56,31,58,70,60,40,50,52,37,34,52,51,45,44,68,73,44,60,90,53,92,70,65,53,64,75,54,62,75,67,40,54,68,47,48,19,44,50,50,39,31,32,39,73,48,22,21,50,39,60,50,53,30,29,31,76,53,62,46,71,44,94,87,67,55,51,43,57,51,72,40,39,35,30,44,28,39,48,33,30,37,47,26,67,92,78,29,82,48,40,73,58,91,53,38,66,57,55,33,71,78,54,44,70,76,47,62,85,50,44,71,47,68,51,56,54,56,84,78,30,50,76,55,48,66,62,47,51,50,48,44,50,49,44,50,50,58,45,44,68,45,30,46,59,32,62,28,80,86,44,50,50,40,61,27,63,48,74,38,40,44,42,77,76,37,42,39,32,30,44,40,74,57,131

Sequence (1016 aa):
MASLLDIIARPSAVILQLSVVLGVIFVLLKVAQFYKERKKLIKALEAFPGPPKHWLYGHNHLLNTTKILNQIVSWGEEYPYAFPRWLGPVLPSLVIHHPEYAKSIFGQTDSKSDVPYKFLVPWIGQGLLNLDGTKWFQHRKLLTPAFHYDVLKSYVALMSESVKVMLDKWEKKNTERKSVELFQDISLMTLDSIMKCAFSCNTNCQTQGNSDYYIRAVYDLSYLVSNRIQTFSYKDVFYDLTHKGREFRDACKLAHTHTDKVIKERKMLLSSEKELDKIQKKRHLDFLDILLCTKDANGVGLSDEDLRAEVDTFMFAGHDTTASGISWLFYCLSLHPEYQQRCREEIQGILGDRDTIEWEDLGKMTYTTMCIKESLRLFPPVPSVSRYLSKPVTFPDGRSLPAGCQVGVNIFAIHRNRDVWEDPEIYDPLRFSPENSAQRHSHAFLPFSAGSRNCIGQQFAMNEIKVALALTLLRFELCPNPSMPPTLIQQLILKSRNGFHLHLKKIHMASLLDIIARPSAVILQLSVVLGVIFVLLKVAQFYKERKKLIKALEAFPGPPKHWLYGHNHLLNTTKILNQIVSWGEEYPYAFPRWLGPVLPSLVIHHPEYAKSIFGQTDSKSDVPYKFLVPWIGQGLLNLDGTKWFQHRKLLTPAFHYDVLKSYVALMSESVKVMLDKWEKKNTERKSVELFQDISLMTLDSIMKCAFSCNTNCQTQGNSDYYIRAVYDLSYLVSNRIQTFSYKDVFYDLTHKGREFRDACKLAHTHTDKVIKERKMLLSSEKELDKIQKKRHLDFLDILLCTKDANGVGLSDEDLRAEVDTFMFAGHDTTASGISWLFYCLSLHPEYQQRCREEIQGILGDRDTIEWEDLGKMTYTTMCIKESLRLFPPVPSVSRYLSKPVTFPDGRSLPAGCQVGVNIFAIHRNRDVWEDPEIYDPLRFSPENSAQRHSHAFLPFSAGSRNCIGQQFAMNEIKVALALTLLRFELCPNPSMPPTLIQQLILKSRNGFHLHLKKIH

Nearest PDB structures (foldseek):
  6c94-assembly1_A  TM=9.665E-01  e=3.202E-51  Oryctolagus cuniculus
  6c93-assembly1_A  TM=9.666E-01  e=6.143E-51  Oryctolagus cuniculus
  5t6q-assembly1_A  TM=9.599E-01  e=9.784E-51  Oryctolagus cuniculus
  7f3h-assembly2_B  TM=8.842E-01  e=2.067E-25  Deinococcus aerius
  7f3h-assembly3_C  TM=8.911E-01  e=2.799E-24  Deinococcus aerius

Organism: NCBI:txid223781

Secondary structure (DSSP, 8-state):
-HHHHHHHHHHHHHHHHHHHHHHHHHHHHHHHHHHHHHHHHHHHHTTS--PPPBTTTBTGGG--TTTHHHHHHHHHHHSSSEEEEEETTTEEEEEE-SHHHHHHHHTS-PBPPHHHHGGGHHHH-S-TTT--HHHHHHHHHHHGGGG-HHHHHHHHHHHHHHHHHHHHHHHHTTTTTS-EE-HHHHHHHHHHHHHHHHS-----TTTSGGGHHHHHHHHHHHHHHHHHHHT-SGGGGGGGGSHHHHHHHHHHHHHHHHHHHHHHHHHHHHHSHHHHHHHHH-SS--HHHHHHH-B-TTS-B--HHHHHHHHHHHHHHTTHHHHHHHHHHHHHHHH-HHHHHHHHHHHHHHHTT--S--HHHHHH-HHHHHHHHHHHHHS-SS-EEEEE-SS-EE-TTS-EE-TT-EEEEEHHHHTT-TTTSSSTTS--GGGGSHHHHHTS-TTS--BTB-GGGS-TTHHHHHHHHHHHHHHHHHHEEEEE-TTS---EEESSSEEETT--EEEEEEP-/-HHHHHHHHHHHHHHHHHHHHHHHHHHHHHHHHHHHHHHHHHHHHTTS--PPPBTTTBTGGG--TTTHHHHHHHHHHHSSSEEEEEETTTEEEEEE-SHHHHHHHHTS-PBPPHHHHGGGHHHH-S-TTT--HHHHHHHHHHHGGGG-HHHHHHHHHHHHHHHHHHHHHHHHTTTTTS-EE-HHHHHHHHHHHHHHHHS-----TTTSGGGHHHHHHHHHHHHHHHHHHHT-SGGGGGGGGSHHHHHHHHHHHHHHHHHHHHHHHHHHHHTSHHHHHHHHH-SS--HHHHHHH-B-TTS-B--HHHHHHHHHHHHHHTTHHHHHHHHHHHHHHHH-HHHHHHHHHHHHHHHTT--S--HHHHHH-HHHHHHHHHHHHHS-SS-EEEEE-SS-EE-TTS-EE-TT-EEEEEHHHHTT-TTTSSSTTS--GGGGSHHHHHTS-TTS--TT--GGGS-TTHHHHHHHHHHHHHHHHHHEEEEE-TTS---EEESSSEEETT--EEEEEEP-

pLDDT: mean 90.14, std 8.8, range [36.59, 98.88]